Protein AF-A0A970TB41-F1 (afdb_monomer_lite)

Sequence (1162 aa):
MANLLIDFKLNSATVANPDGTLSTNFTGTTVVPGPGDTIIGNLPSALDLGAAGKANCNISTIVPNMKQFCIHVVFNAKGPVNARQNLVESNMFPFSIYLAKGSTVNNCNLVTSVKPKNHNWNGPDTLFKKVLNLNKWYTASLVYDYDTAALFLDGELVSVHAFPEGSIEKLTGNKLFFGTWVDGARDHFNGKMAAFQLYDGIPADFENLLDEQRNHAEWFITYKSEAFKKSFNIGERTKAVEYISSTGTHIQYYANCAIMYHFSLGTAFEMHGSIYAKYKAMLNSKTLGYLVCDESNTTKAGGKKSLFSKGGIYWSSGTGAHPVFDKIYSEYENLGESKIWGFPIKDQKSITSGFEQEFQNCRFYYKNGDAKAHEVHGSILTKYLSIGAYTQWGFPQTNESDVKRDATIIGKFSQFEGCTIFWSNNTGAFEVHGDIRKKYLDMKGPLSDLGFPTSDESDIPNYAGAGKANTFQKGSILWYGNFNSIKIARPYKLYIGRIDSKESEGFGRGQNDLYIKKIKVTEGSTVLYEARRPSSGDWGGKNVVNVNFTIPNIITPNRLNIKVKFYLDIWESDAPTNADDHMGSYEKVLEAANAWGLRDNEGVYNVAFGKIRSLTWAVKPQVNISTLSETEKWWGVSNRGTNPVTYRQYASAFKGVDSDTEWWDVTDWIERAYYEGAIKGIAKGGNCFGMSVEGIYARKCRSLFSLPVNRFTDWNVVANEFNIKQTYQAGADPIWWFLGQFLSGNTHDPVDVFNRTLNEFNRGNHPVLCVAQNYDFSGKPHAILPVAWDKSTKPWKITICDPNAPGQLKTLLVNPDSNTFSYTGTSSYSGGEWSGGRLHYMPYSILDDRQRLPIWDLILLLLAGTILILADDGDTVSITDADGQDLNGSGARARELLKNNIQPSEFFISYNGYDSALRPGQIFVRRELSVQTGVTSSISSIINRPVVNRMASTRIASLHNLISGDKTATKIIEGRSPQHILNDSKSVSKLNRAVIAELHKLANANSKRNFIHTIKGNKNGTLNYMVKSGLNLFNVETAVNSNETHKLEVNDLGSNFMTLKMNSARVKNINLNIQNQIGVGGDFTLMKIQNFPVGPANKLEVNIKQGIGGVEILNNGPQFNLNVTMSSKINKVSSQKTFTVPVEKGVRLMPASFLTEKELTV

Radius of gyration: 59.69 Å; chains: 1; bounding box: 129×70×177 Å

Secondary structure (DSSP, 8-state):
--EEEEEEE-SSSEE--TTS-S-EE-BS-EEEEEEEEETTEEEEEEEEEETT-BEEEE-TT----SSEEEEEEEEEE-S---S-EEEEEESSSSEEEEEEE-SSTTEEEEEEEE-BTTS-SB--B-TTT-PEETT-EEEEEEEEETTEEEEEETTEEEEEEE-TT--B---S--EEEESS-TTSSSSB--EEEEEEEEEES--HHHHHHHHHHTTSHHHHHHHHHHHHHTTS----B-SPPEEETTTTEEEEEBSSEEEEEEGGGTEEEEEEHHHHHHHHH-TTGGGG-SB-S-SEE-SSTTEEEEEETTEEEEEETTTEEEEEEHHHHHHHHHTTHHHHH--B-S--EEETTEEEEEBSSEEEEEETT-SS-EEEEHHHHHHHHHTTHHHHH--BSS--EEEEETTEEEEEEEEBSSEEEEEETTTEEEEEEHHHHHHHHHTTGGGSTT-SBSS--EEPTT-SSSEEEEEETTEEEEEESSGGG-EEE--EEEEEEEEEE---S-TTS-S--EEEEEEEEEETTEEEEEEEESSSS-S-S-SEEEEEEE-S--B---STT--EEEEEEEEE--TTSS---EEEEEEEEE-GGGGGGTTTGGGEEEEEETTEEEEEEEEEE---GGGS-TTTTS-SSPP---SPPPHHHHHHHEET--SS--TT-HHHHHHHHHIIIIITTTTSS--HHHHHHHHHHHHTT-SSSPSPGGG---HHHHHHHHHHHHGGGGSHHHHHHHHHHHHTTGGG-HHHHHHHHHHHHHTT-PPEEEEESSTTS-S-EEEEEEEEEE-SSSSEEEEEE-TTSTT-EEEEEEETTTTEEEEESSSEEEEESSSB-EEEEE-GGGTSSPEEPHHHHHHHHHHTT------TTEEEEEEE-TT--B-BTTSHHHHHHHHTT---TTPBEEE--S-TT--S--EEE-------------GGGSTT--GGGGG-STTTHHHHHHHTT-HHHHHHHTT--HHHHHH-HHHHTTS-HHHHHHHHHHHHHHHTT-EEEEEEESSSEEEEEEEEETTEEEEEEEEE-TT-EEEEEEESTTSTTEEEEEEESS-EEEEEEEEEE-SSSS-EEEEEEEEEEE-SSS-EEEEE-STTS-EEEE--S--EEEEEEEEEEETTEEEEEEEEEEESSEEEEBHHHHHHHSS-B-

pLDDT: mean 84.24, std 16.09, range [25.33, 98.81]

Structure (mmCIF, N/CA/C/O backbone):
data_AF-A0A970TB41-F1
#
_entry.id   AF-A0A970TB41-F1
#
loop_
_atom_site.group_PDB
_atom_site.id
_atom_site.type_symbol
_atom_site.label_atom_id
_atom_site.label_alt_id
_atom_site.label_comp_id
_atom_site.label_asym_id
_atom_site.label_entity_id
_atom_site.label_seq_id
_atom_site.pdbx_PDB_ins_code
_atom_site.Cartn_x
_atom_site.Cartn_y
_atom_site.Cartn_z
_atom_site.occupancy
_atom_site.B_iso_or_equiv
_atom_site.auth_seq_id
_atom_site.auth_comp_id
_atom_site.auth_asym_id
_atom_site.auth_atom_id
_atom_site.pdbx_PDB_model_num
ATOM 1 N N . MET A 1 1 ? -49.867 20.133 61.746 1.00 62.31 1 MET A N 1
ATOM 2 C CA . MET A 1 1 ? -49.550 19.773 63.145 1.00 62.31 1 MET A CA 1
ATOM 3 C C . MET A 1 1 ? -50.170 18.420 63.417 1.00 62.31 1 MET A C 1
ATOM 5 O O . MET A 1 1 ? -51.366 18.288 63.187 1.00 62.31 1 MET A O 1
ATOM 9 N N . ALA A 1 2 ? -49.367 17.437 63.822 1.00 82.94 2 ALA A N 1
ATOM 10 C CA . ALA A 1 2 ? -49.857 16.097 64.125 1.00 82.94 2 ALA A CA 1
ATOM 11 C C . ALA A 1 2 ? -50.783 16.115 65.349 1.00 82.94 2 ALA A C 1
ATOM 13 O O . ALA A 1 2 ? -50.455 16.748 66.354 1.00 82.94 2 ALA A O 1
ATOM 14 N N . ASN A 1 3 ? -51.925 15.435 65.262 1.00 89.31 3 ASN A N 1
ATOM 15 C CA . ASN A 1 3 ? -52.890 15.339 66.355 1.00 89.31 3 ASN A CA 1
ATOM 16 C C . ASN A 1 3 ? -52.761 13.985 67.062 1.00 89.31 3 ASN A C 1
ATOM 18 O O . ASN A 1 3 ? -52.674 12.951 66.405 1.00 89.31 3 ASN A O 1
ATOM 22 N N . LEU A 1 4 ? -52.759 13.974 68.392 1.00 91.44 4 LEU A N 1
ATOM 23 C CA . LEU A 1 4 ? -52.591 12.753 69.180 1.00 91.44 4 LEU A CA 1
ATOM 24 C C . LEU A 1 4 ? -53.942 12.037 69.332 1.00 91.44 4 LEU A C 1
ATOM 26 O O . LEU A 1 4 ? -54.849 12.555 69.976 1.00 91.44 4 LEU A O 1
ATOM 30 N N . LEU A 1 5 ? -54.084 10.856 68.722 1.00 92.31 5 LEU A N 1
ATOM 31 C CA . LEU A 1 5 ? -55.316 10.052 68.750 1.00 92.31 5 LEU A CA 1
ATOM 32 C C . LEU A 1 5 ? -55.357 9.095 69.948 1.00 92.31 5 LEU A C 1
ATOM 34 O O . LEU A 1 5 ? -56.424 8.831 70.506 1.00 92.31 5 LEU A O 1
ATOM 38 N N . ILE A 1 6 ? -54.199 8.537 70.312 1.00 94.56 6 ILE A N 1
ATOM 39 C CA . ILE A 1 6 ? -54.038 7.635 71.457 1.00 94.56 6 ILE A CA 1
ATOM 40 C C . ILE A 1 6 ? -52.827 8.085 72.266 1.00 94.56 6 ILE A C 1
ATOM 42 O O . ILE A 1 6 ? -51.751 8.223 71.691 1.00 94.56 6 ILE A O 1
ATOM 46 N N . ASP A 1 7 ? -52.994 8.259 73.578 1.00 94.88 7 ASP A N 1
ATOM 47 C CA . ASP A 1 7 ? -51.918 8.541 74.540 1.00 94.88 7 ASP A CA 1
ATOM 48 C C . ASP A 1 7 ? -52.038 7.623 75.758 1.00 94.88 7 ASP A C 1
ATOM 50 O O . ASP A 1 7 ? -52.573 7.979 76.809 1.00 94.88 7 ASP A O 1
ATOM 54 N N . PHE A 1 8 ? -51.581 6.385 75.597 1.00 96.12 8 PHE A N 1
ATOM 55 C CA . PHE A 1 8 ? -51.625 5.378 76.646 1.00 96.12 8 PHE A CA 1
ATOM 56 C C . PHE A 1 8 ? -50.347 5.420 77.472 1.00 96.12 8 PHE A C 1
ATOM 58 O O . PHE A 1 8 ? -49.278 5.020 77.010 1.00 96.12 8 PHE A O 1
ATOM 65 N N . LYS A 1 9 ? -50.479 5.819 78.740 1.00 94.44 9 LYS A N 1
ATOM 66 C CA . LYS A 1 9 ? -49.446 5.656 79.771 1.00 94.44 9 LYS A CA 1
ATOM 67 C C . LYS A 1 9 ? -49.744 4.387 80.563 1.00 94.44 9 LYS A C 1
ATOM 69 O O . LYS A 1 9 ? -50.746 4.316 81.268 1.00 94.44 9 LYS A O 1
ATOM 74 N N . LEU A 1 10 ? -48.890 3.371 80.450 1.00 95.00 10 LEU A N 1
ATOM 75 C CA . LEU A 1 10 ? -49.113 2.043 81.032 1.00 95.00 10 LEU A CA 1
ATOM 76 C C . LEU A 1 10 ? -48.680 2.019 82.512 1.00 95.00 10 LEU A C 1
ATOM 78 O O . LEU A 1 10 ? -47.778 1.285 82.907 1.00 95.00 10 LEU A O 1
ATOM 82 N N . ASN A 1 11 ? -49.309 2.862 83.335 1.00 92.06 11 ASN A N 1
ATOM 83 C CA . ASN A 1 11 ? -49.047 2.986 84.775 1.00 92.06 11 ASN A CA 1
ATOM 84 C C . ASN A 1 11 ? -50.013 2.164 85.653 1.00 92.06 11 ASN A C 1
ATOM 86 O O . ASN A 1 11 ? -49.818 2.073 86.864 1.00 92.06 11 ASN A O 1
ATOM 90 N N . SER A 1 12 ? -51.042 1.558 85.054 1.00 93.44 12 SER A N 1
ATOM 91 C CA . SER A 1 12 ? -52.020 0.690 85.712 1.00 93.44 12 SER A CA 1
ATOM 92 C C . SER A 1 12 ? -52.538 -0.367 84.727 1.00 93.44 12 SER A C 1
ATOM 94 O O . SER A 1 12 ? -52.389 -0.203 83.518 1.00 93.44 12 SER A O 1
ATOM 96 N N . ALA A 1 13 ? -53.144 -1.457 85.217 1.00 90.75 13 ALA A N 1
ATOM 97 C CA . ALA A 1 13 ? -53.702 -2.505 84.352 1.00 90.75 13 ALA A CA 1
ATOM 98 C C . ALA A 1 13 ? -54.850 -1.989 83.462 1.00 90.75 13 ALA A C 1
ATOM 100 O O . ALA A 1 13 ? -55.012 -2.449 82.336 1.00 90.75 13 ALA A O 1
ATOM 101 N N . THR A 1 14 ? -55.623 -1.006 83.929 1.00 94.38 14 THR A N 1
ATOM 102 C CA . THR A 1 14 ? -56.637 -0.324 83.115 1.00 94.38 14 THR A CA 1
ATOM 103 C C . THR A 1 14 ? -56.045 0.963 82.549 1.00 94.38 14 THR A C 1
ATOM 105 O O . THR A 1 14 ? -55.646 1.856 83.294 1.00 94.38 14 THR A O 1
ATOM 108 N N . VAL A 1 15 ? -55.977 1.054 81.225 1.00 94.19 15 VAL A N 1
ATOM 109 C CA . VAL A 1 15 ? -55.344 2.164 80.502 1.00 94.19 15 VAL A CA 1
ATOM 110 C C . VAL A 1 15 ? -56.382 2.823 79.601 1.00 94.19 15 VAL A C 1
ATOM 112 O O . VAL A 1 15 ? -57.222 2.136 79.025 1.00 94.19 15 VAL A O 1
ATOM 115 N N . ALA A 1 16 ? -56.351 4.147 79.498 1.00 94.44 16 ALA A N 1
ATOM 116 C CA . ALA A 1 16 ? -57.206 4.948 78.626 1.00 94.44 16 ALA A CA 1
ATOM 117 C C . ALA A 1 16 ? -56.444 6.209 78.194 1.00 94.44 16 ALA A C 1
ATOM 119 O O . ALA A 1 16 ? -55.373 6.499 78.735 1.00 94.44 16 ALA A O 1
ATOM 120 N N . ASN A 1 17 ? -57.005 6.964 77.251 1.00 93.88 17 ASN A N 1
ATOM 121 C CA . ASN A 1 17 ? -56.525 8.308 76.941 1.00 93.88 17 ASN A CA 1
ATOM 122 C C . ASN A 1 17 ? -56.674 9.249 78.159 1.00 93.88 17 ASN A C 1
ATOM 124 O O . ASN A 1 17 ? -57.491 8.975 79.044 1.00 93.88 17 ASN A O 1
ATOM 128 N N . PRO A 1 18 ? -55.954 10.390 78.204 1.00 91.69 18 PRO A N 1
ATOM 129 C CA . PRO A 1 18 ? -56.076 11.376 79.283 1.00 91.69 18 PRO A CA 1
ATOM 130 C C . PRO A 1 18 ? -57.499 11.922 79.490 1.00 91.69 18 PRO A C 1
ATOM 132 O O . PRO A 1 18 ? -57.841 12.331 80.596 1.00 91.69 18 PRO A O 1
ATOM 135 N N . ASP A 1 19 ? -58.330 11.908 78.444 1.00 91.94 19 ASP A N 1
ATOM 136 C CA . ASP A 1 19 ? -59.746 12.297 78.472 1.00 91.94 19 ASP A CA 1
ATOM 137 C C . ASP A 1 19 ? -60.706 11.142 78.842 1.00 91.94 19 ASP A C 1
ATOM 139 O O . ASP A 1 19 ? -61.921 11.330 78.882 1.00 91.94 19 ASP A O 1
ATOM 143 N N . GLY A 1 20 ? -60.176 9.944 79.113 1.00 89.75 20 GLY A N 1
ATOM 144 C CA . GLY A 1 20 ? -60.928 8.734 79.457 1.00 89.75 20 GLY A CA 1
ATOM 145 C C . GLY A 1 20 ? -61.425 7.907 78.264 1.00 89.75 20 GLY A C 1
ATOM 146 O O . GLY A 1 20 ? -62.017 6.844 78.469 1.00 89.75 20 GLY A O 1
ATOM 147 N N . THR A 1 21 ? -61.190 8.339 77.022 1.00 92.56 21 THR A N 1
ATOM 148 C CA . THR A 1 21 ? -61.607 7.595 75.823 1.00 92.56 21 THR A CA 1
ATOM 149 C C . THR A 1 21 ? -60.716 6.372 75.551 1.00 92.56 21 THR A C 1
ATOM 151 O O . THR A 1 21 ? -59.607 6.251 76.072 1.00 92.56 21 THR A O 1
ATOM 154 N N . LEU A 1 22 ? -61.213 5.429 74.735 1.00 91.88 22 LEU A N 1
ATOM 155 C CA . LEU A 1 22 ? -60.466 4.245 74.270 1.00 91.88 22 LEU A CA 1
ATOM 156 C C . LEU A 1 22 ? -59.894 3.354 75.397 1.00 91.88 22 LEU A C 1
ATOM 158 O O . LEU A 1 22 ? -58.795 2.816 75.283 1.00 91.88 22 LEU A O 1
ATOM 162 N N . SER A 1 23 ? -60.642 3.158 76.487 1.00 92.25 23 SER A N 1
ATOM 163 C CA . SER A 1 23 ? -60.187 2.328 77.610 1.00 92.25 23 SER A CA 1
ATOM 164 C C . SER A 1 23 ? -59.967 0.852 77.233 1.00 92.25 23 SER A C 1
ATOM 166 O O . SER A 1 23 ? -60.745 0.250 76.490 1.00 92.25 23 SER A O 1
ATOM 168 N N . THR A 1 24 ? -58.909 0.250 77.777 1.00 93.81 24 THR A N 1
ATOM 169 C CA . THR A 1 24 ? -58.562 -1.166 77.632 1.00 93.81 24 THR A CA 1
ATOM 170 C C . THR A 1 24 ? -57.982 -1.722 78.933 1.00 93.81 24 THR A C 1
ATOM 172 O O . THR A 1 24 ? -57.338 -1.004 79.697 1.00 93.81 24 THR A O 1
ATOM 175 N N . ASN A 1 25 ? -58.173 -3.021 79.177 1.00 94.75 25 ASN A N 1
ATOM 176 C CA . ASN A 1 25 ? -57.624 -3.708 80.345 1.00 94.75 25 ASN A CA 1
ATOM 177 C C . ASN A 1 25 ? -56.513 -4.684 79.934 1.00 94.75 25 ASN A C 1
ATOM 179 O O . ASN A 1 25 ? -56.729 -5.566 79.098 1.00 94.75 25 ASN A O 1
ATOM 183 N N . PHE A 1 26 ? -55.337 -4.527 80.530 1.00 95.31 26 PHE A N 1
ATOM 184 C CA . PHE A 1 26 ? -54.206 -5.434 80.406 1.00 95.31 26 PHE A CA 1
ATOM 185 C C . PHE A 1 26 ? -54.356 -6.582 81.402 1.00 95.31 26 PHE A C 1
ATOM 187 O O . PHE A 1 26 ? -54.473 -6.388 82.610 1.00 95.31 26 PHE A O 1
ATOM 194 N N . THR A 1 27 ? -54.361 -7.806 80.882 1.00 93.06 27 THR A N 1
ATOM 195 C CA . THR A 1 27 ? -54.443 -9.030 81.689 1.00 93.06 27 THR A CA 1
ATOM 196 C C . THR A 1 27 ? -53.070 -9.668 81.813 1.00 93.06 27 THR A C 1
ATOM 198 O O . THR A 1 27 ? -52.316 -9.644 80.844 1.00 93.06 27 THR A O 1
ATOM 201 N N . GLY A 1 28 ? -52.765 -10.280 82.962 1.00 90.06 28 GLY A N 1
ATOM 202 C CA . GLY A 1 28 ? -51.498 -10.992 83.172 1.00 90.06 28 GLY A CA 1
ATOM 203 C C . GLY A 1 28 ? -50.278 -10.079 83.336 1.00 90.06 28 GLY A C 1
ATOM 204 O O . GLY A 1 28 ? -49.170 -10.509 83.041 1.00 90.06 28 GLY A O 1
ATOM 205 N N . THR A 1 29 ? -50.480 -8.833 83.777 1.00 93.62 29 THR A N 1
ATOM 206 C CA . THR A 1 29 ? -49.432 -7.806 83.896 1.00 93.62 29 THR A CA 1
ATOM 207 C C . THR A 1 29 ? -49.238 -7.320 85.331 1.00 93.62 29 THR A C 1
ATOM 209 O O . THR A 1 29 ? -50.189 -7.322 86.113 1.00 93.62 29 THR A O 1
ATOM 212 N N . THR A 1 30 ? -48.051 -6.809 85.661 1.00 94.25 30 THR A N 1
ATOM 213 C CA . THR A 1 30 ? -47.774 -6.121 86.938 1.00 94.25 30 THR A CA 1
ATOM 214 C C . THR A 1 30 ? -47.174 -4.735 86.715 1.00 94.25 30 THR A C 1
ATOM 216 O O . THR A 1 30 ? -46.424 -4.526 85.765 1.00 94.25 30 THR A O 1
ATOM 219 N N . VAL A 1 31 ? -47.498 -3.773 87.585 1.00 95.62 31 VAL A N 1
ATOM 220 C CA . VAL A 1 31 ? -46.905 -2.426 87.527 1.00 95.62 31 VAL A CA 1
ATOM 221 C C . VAL A 1 31 ? -45.481 -2.474 88.084 1.00 95.62 31 VAL A C 1
ATOM 223 O O . VAL A 1 31 ? -45.249 -2.990 89.176 1.00 95.62 31 VAL A O 1
ATOM 226 N N . VAL A 1 32 ? -44.527 -1.932 87.332 1.00 96.12 32 VAL A N 1
ATOM 227 C CA . VAL A 1 32 ? -43.092 -1.890 87.647 1.00 96.12 32 VAL A CA 1
ATOM 228 C C . VAL A 1 32 ? -42.521 -0.487 87.381 1.00 96.12 32 VAL A C 1
ATOM 230 O O . VAL A 1 32 ? -43.171 0.312 86.703 1.00 96.12 32 VAL A O 1
ATOM 233 N N . PRO A 1 33 ? -41.311 -0.155 87.875 1.00 96.19 33 PRO A N 1
ATOM 234 C CA . PRO A 1 33 ? -40.650 1.103 87.527 1.00 96.19 33 PRO A CA 1
ATOM 235 C C . PRO A 1 33 ? -40.444 1.250 86.013 1.00 96.19 33 PRO A C 1
ATOM 237 O O . PRO A 1 33 ? -39.997 0.313 85.340 1.00 96.19 33 PRO A O 1
ATOM 240 N N . GLY A 1 34 ? -40.786 2.429 85.494 1.00 94.81 34 GLY A N 1
ATOM 241 C CA . GLY A 1 34 ? -40.622 2.798 84.090 1.00 94.81 34 GLY A CA 1
ATOM 242 C C . GLY A 1 34 ? -39.214 3.315 83.760 1.00 94.81 34 GLY A C 1
ATOM 243 O O . GLY A 1 34 ? -38.324 3.286 84.612 1.00 94.81 34 GLY A O 1
ATOM 244 N N . PRO A 1 35 ? -38.987 3.770 82.517 1.00 96.50 35 PRO A N 1
ATOM 245 C CA . PRO A 1 35 ? -37.694 4.297 82.071 1.00 96.50 35 PRO A CA 1
ATOM 246 C C . PRO A 1 35 ? -37.323 5.676 82.639 1.00 96.50 35 PRO A C 1
ATOM 248 O O . PRO A 1 35 ? -36.164 6.063 82.517 1.00 96.50 35 PRO A O 1
ATOM 251 N N . GLY A 1 36 ? -38.259 6.421 83.237 1.00 95.12 36 GLY A N 1
ATOM 252 C CA . GLY A 1 36 ? -38.041 7.831 83.567 1.00 95.12 36 GLY A CA 1
ATOM 253 C C . GLY A 1 36 ? -38.199 8.712 82.326 1.00 95.12 36 GLY A C 1
ATOM 254 O O . GLY A 1 36 ? -39.185 8.565 81.605 1.00 95.12 36 GLY A O 1
ATOM 255 N N . ASP A 1 37 ? -37.266 9.631 82.079 1.00 94.31 37 ASP A N 1
ATOM 256 C CA . ASP A 1 37 ? -37.340 10.551 80.938 1.00 94.31 37 ASP A CA 1
ATOM 257 C C . ASP A 1 37 ? -37.123 9.837 79.597 1.00 94.31 37 ASP A C 1
ATOM 259 O O . ASP A 1 37 ? -36.168 9.082 79.408 1.00 94.31 37 ASP A O 1
ATOM 263 N N . THR A 1 38 ? -38.019 10.104 78.648 1.00 93.94 38 THR A N 1
ATOM 264 C CA . THR A 1 38 ? -37.952 9.618 77.266 1.00 93.94 38 THR A CA 1
ATOM 265 C C . THR A 1 38 ? -38.257 10.757 76.296 1.00 93.94 38 THR A C 1
ATOM 267 O O . THR A 1 38 ? -38.719 11.824 76.702 1.00 93.94 38 THR A O 1
ATOM 270 N N . ILE A 1 39 ? -38.072 10.517 74.997 1.00 90.19 39 ILE A N 1
ATOM 271 C CA . ILE A 1 39 ? -38.396 11.502 73.951 1.00 90.19 39 ILE A CA 1
ATOM 272 C C . ILE A 1 39 ? -39.893 11.851 73.888 1.00 90.19 39 ILE A C 1
ATOM 274 O O . ILE A 1 39 ? -40.249 12.881 73.330 1.00 90.19 39 ILE A O 1
ATOM 278 N N . ILE A 1 40 ? -40.767 11.015 74.464 1.00 90.88 40 ILE A N 1
ATOM 279 C CA . ILE A 1 40 ? -42.218 11.253 74.524 1.00 90.88 40 ILE A CA 1
ATOM 280 C C . ILE A 1 40 ? -42.692 11.714 75.915 1.00 90.88 40 ILE A C 1
ATOM 282 O O . ILE A 1 40 ? -43.888 11.730 76.204 1.00 90.88 40 ILE A O 1
ATOM 286 N N . GLY A 1 41 ? -41.752 12.096 76.787 1.00 91.31 41 GLY A N 1
ATOM 287 C CA . GLY A 1 41 ? -42.003 12.604 78.135 1.00 91.31 41 GLY A CA 1
ATOM 288 C C . GLY A 1 41 ? -41.549 11.662 79.255 1.00 91.31 41 GLY A C 1
ATOM 289 O O . GLY A 1 41 ? -40.963 10.603 79.021 1.00 91.31 41 GLY A O 1
ATOM 290 N N . ASN A 1 42 ? -41.810 12.072 80.499 1.00 94.38 42 ASN A N 1
ATOM 291 C CA . ASN A 1 42 ? -41.453 11.314 81.699 1.00 94.38 42 ASN A CA 1
ATOM 292 C C . ASN A 1 42 ? -42.444 10.161 81.953 1.00 94.38 42 ASN A C 1
ATOM 294 O O . ASN A 1 42 ? -43.656 10.373 82.051 1.00 94.38 42 ASN A O 1
ATOM 298 N N . LEU A 1 43 ? -41.916 8.941 82.074 1.00 96.75 43 LEU A N 1
ATOM 299 C CA . LEU A 1 43 ? -42.650 7.691 82.274 1.00 96.75 43 LEU A CA 1
ATOM 300 C C . LEU A 1 43 ? -42.112 6.962 83.523 1.00 96.75 43 LEU A C 1
ATOM 302 O O . LEU A 1 43 ? -41.236 6.098 83.418 1.00 96.75 43 LEU A O 1
ATOM 306 N N . PRO A 1 44 ? -42.619 7.285 84.729 1.00 95.38 44 PRO A N 1
ATOM 307 C CA . PRO A 1 44 ? -42.100 6.737 85.987 1.00 95.38 44 PRO A CA 1
ATOM 308 C C . PRO A 1 44 ? -42.538 5.286 86.249 1.00 95.38 44 PRO A C 1
ATOM 310 O O . PRO A 1 44 ? -41.975 4.604 87.106 1.00 95.38 44 PRO A O 1
ATOM 313 N N . SER A 1 45 ? -43.534 4.787 85.517 1.00 96.44 45 SER A N 1
ATOM 314 C CA . SER A 1 45 ? -44.102 3.445 85.681 1.00 96.44 45 SER A CA 1
ATOM 315 C C . SER A 1 45 ? -44.296 2.759 84.331 1.00 96.44 45 SER A C 1
ATOM 317 O O . SER A 1 45 ? -44.382 3.418 83.296 1.00 96.44 45 SER A O 1
ATOM 319 N N . ALA A 1 46 ? -44.354 1.432 84.357 1.00 97.19 46 ALA A N 1
ATOM 320 C CA . ALA A 1 46 ? -44.606 0.578 83.207 1.00 97.19 46 ALA A CA 1
ATOM 321 C C . ALA A 1 46 ? -45.364 -0.688 83.627 1.00 97.19 46 ALA A C 1
ATOM 323 O O . ALA A 1 46 ? -45.416 -1.018 84.812 1.00 97.19 46 ALA A O 1
ATOM 324 N N . LEU A 1 47 ? -45.878 -1.442 82.657 1.00 97.12 47 LEU A N 1
ATOM 325 C CA . LEU A 1 47 ? -46.389 -2.794 82.870 1.00 97.12 47 LEU A CA 1
ATOM 326 C C . LEU A 1 47 ? -45.337 -3.830 82.456 1.00 97.12 47 LEU A C 1
ATOM 328 O O . LEU A 1 47 ? -44.819 -3.768 81.343 1.00 97.12 47 LEU A O 1
ATOM 332 N N . ASP A 1 48 ? -45.033 -4.795 83.326 1.00 95.81 48 ASP A N 1
ATOM 333 C CA . ASP A 1 48 ? -44.349 -6.039 82.954 1.00 95.81 48 ASP A CA 1
ATOM 334 C C . ASP A 1 48 ? -45.399 -7.016 82.426 1.00 95.81 48 ASP A C 1
ATOM 336 O O . ASP A 1 48 ? -46.300 -7.430 83.159 1.00 95.81 48 ASP A O 1
ATOM 340 N N . LEU A 1 49 ? -45.315 -7.332 81.136 1.00 94.31 49 LEU A N 1
ATOM 341 C CA . LEU A 1 49 ? -46.224 -8.253 80.467 1.00 94.31 49 LEU A CA 1
ATOM 342 C C . LEU A 1 49 ? -45.786 -9.711 80.673 1.00 94.31 49 LEU A C 1
ATOM 344 O O . LEU A 1 49 ? -46.597 -10.620 80.512 1.00 94.31 49 LEU A O 1
ATOM 348 N N . GLY A 1 50 ? -44.532 -9.976 81.059 1.00 84.12 50 GLY A N 1
ATOM 349 C CA . GLY A 1 50 ? -44.008 -11.343 81.111 1.00 84.12 50 GLY A CA 1
ATOM 350 C C . GLY A 1 50 ? -44.298 -12.113 79.815 1.00 84.12 50 GLY A C 1
ATOM 351 O O . GLY A 1 50 ? -44.390 -11.519 78.755 1.00 84.12 50 GLY A O 1
ATOM 352 N N . ALA A 1 51 ? -44.489 -13.432 79.876 1.00 80.06 51 ALA A N 1
ATOM 353 C CA . ALA A 1 51 ? -44.743 -14.248 78.678 1.00 80.06 51 ALA A CA 1
ATOM 354 C C . ALA A 1 51 ? -46.232 -14.381 78.278 1.00 80.06 51 ALA A C 1
ATOM 356 O O . ALA A 1 51 ? -46.537 -15.088 77.320 1.00 80.06 51 ALA A O 1
ATOM 357 N N . ALA A 1 52 ? -47.162 -13.771 79.023 1.00 86.88 52 ALA A N 1
ATOM 358 C CA . ALA A 1 52 ? -48.610 -13.975 78.848 1.00 86.88 52 ALA A CA 1
ATOM 359 C C . ALA A 1 52 ? -49.439 -12.679 78.862 1.00 86.88 52 ALA A C 1
ATOM 361 O O . ALA A 1 52 ? -50.637 -12.710 78.568 1.00 86.88 52 ALA A O 1
ATOM 362 N N . GLY A 1 53 ? -48.822 -11.555 79.225 1.00 93.44 53 GLY A N 1
ATOM 363 C CA . GLY A 1 53 ? -49.474 -10.266 79.366 1.00 93.44 53 GLY A CA 1
ATOM 364 C C . GLY A 1 53 ? -49.929 -9.715 78.024 1.00 93.44 53 GLY A C 1
ATOM 365 O O . GLY A 1 53 ? -49.180 -9.731 77.048 1.00 93.44 53 GLY A O 1
ATOM 366 N N . LYS A 1 54 ? -51.172 -9.238 77.969 1.00 95.44 54 LYS A N 1
ATOM 367 C CA . LYS A 1 54 ? -51.785 -8.757 76.726 1.00 95.44 54 LYS A CA 1
ATOM 368 C C . LYS A 1 54 ? -52.989 -7.863 76.966 1.00 95.44 54 LYS A C 1
ATOM 370 O O . LYS A 1 54 ? -53.624 -7.933 78.019 1.00 95.44 54 LYS A O 1
ATOM 375 N N . ALA A 1 55 ? -53.333 -7.084 75.948 1.00 96.06 55 ALA A N 1
ATOM 376 C CA . ALA A 1 55 ? -54.573 -6.320 75.879 1.00 96.06 55 ALA A CA 1
ATOM 377 C C . ALA A 1 55 ? -55.053 -6.190 74.431 1.00 96.06 55 ALA A C 1
ATOM 379 O O . ALA A 1 55 ? -54.271 -6.336 73.490 1.00 96.06 55 ALA A O 1
ATOM 380 N N . ASN A 1 56 ? -56.334 -5.871 74.247 1.00 95.25 56 ASN A N 1
ATOM 381 C CA . ASN A 1 56 ? -56.826 -5.357 72.974 1.00 95.25 56 ASN A CA 1
ATOM 382 C C . ASN A 1 56 ? -57.784 -4.186 73.195 1.00 95.25 56 ASN A C 1
ATOM 384 O O . ASN A 1 56 ? -58.712 -4.292 73.990 1.00 95.25 56 ASN A O 1
ATOM 388 N N . CYS A 1 57 ? -57.567 -3.095 72.465 1.00 95.25 57 CYS A N 1
ATOM 389 C CA . CYS A 1 57 ? -58.385 -1.887 72.526 1.00 95.25 57 CYS A CA 1
ATOM 390 C C . CYS A 1 57 ? -59.243 -1.782 71.260 1.00 95.25 57 CYS A C 1
ATOM 392 O O . CYS A 1 57 ? -58.728 -1.959 70.154 1.00 95.25 57 CYS A O 1
ATOM 394 N N . ASN A 1 58 ? -60.542 -1.504 71.406 1.00 94.06 58 ASN A N 1
ATOM 395 C CA . ASN A 1 58 ? -61.421 -1.222 70.271 1.00 94.06 58 ASN A CA 1
ATOM 396 C C . ASN A 1 58 ? -61.214 0.225 69.813 1.00 94.06 58 ASN A C 1
ATOM 398 O O . ASN A 1 58 ? -61.465 1.158 70.567 1.00 94.06 58 ASN A O 1
ATOM 402 N N . ILE A 1 59 ? -60.799 0.389 68.562 1.00 93.88 59 ILE A N 1
ATOM 403 C CA . ILE A 1 59 ? -60.445 1.674 67.949 1.00 93.88 59 ILE A CA 1
ATOM 404 C C . ILE A 1 59 ? -61.385 2.057 66.800 1.00 93.88 59 ILE A C 1
ATOM 406 O O . ILE A 1 59 ? -61.048 2.895 65.971 1.00 93.88 59 ILE A O 1
ATOM 410 N N . SER A 1 60 ? -62.577 1.455 66.732 1.00 89.94 60 SER A N 1
ATOM 411 C CA . SER A 1 60 ? -63.566 1.720 65.670 1.00 89.94 60 SER A CA 1
ATOM 412 C C . SER A 1 60 ? -64.003 3.184 65.549 1.00 89.94 60 SER A C 1
ATOM 414 O O . SER A 1 60 ? -64.443 3.583 64.472 1.00 89.94 60 SER A O 1
ATOM 416 N N . THR A 1 61 ? -63.876 3.971 66.619 1.00 90.06 61 THR A N 1
ATOM 417 C CA . THR A 1 61 ? -64.226 5.398 66.664 1.00 90.06 61 THR A CA 1
ATOM 418 C C . THR A 1 61 ? -63.148 6.313 66.083 1.00 90.06 61 THR A C 1
ATOM 420 O O . THR A 1 61 ? -63.427 7.482 65.827 1.00 90.06 61 THR A O 1
ATOM 423 N N . ILE A 1 62 ? -61.932 5.809 65.856 1.00 89.44 62 ILE A N 1
ATOM 424 C CA . ILE A 1 62 ? -60.841 6.590 65.268 1.00 89.44 62 ILE A CA 1
ATOM 425 C C . ILE A 1 62 ? -61.020 6.648 63.748 1.00 89.44 62 ILE A C 1
ATOM 427 O O . ILE A 1 62 ? -61.190 5.611 63.100 1.00 89.44 62 ILE A O 1
ATOM 431 N N . VAL A 1 63 ? -60.922 7.850 63.171 1.00 82.69 63 VAL A N 1
ATOM 432 C CA . VAL A 1 63 ? -60.806 8.046 61.719 1.00 82.69 63 VAL A CA 1
ATOM 433 C C . VAL A 1 63 ? -59.319 8.132 61.367 1.00 82.69 63 VAL A C 1
ATOM 435 O O . VAL A 1 63 ? -58.678 9.132 61.673 1.00 82.69 63 VAL A O 1
ATOM 438 N N . PRO A 1 64 ? -58.739 7.078 60.780 1.00 73.38 64 PRO A N 1
ATOM 439 C CA . PRO A 1 64 ? -57.307 7.000 60.547 1.00 73.38 64 PRO A CA 1
ATOM 440 C C . PRO A 1 64 ? -56.870 7.871 59.365 1.00 73.38 64 PRO A C 1
ATOM 442 O O . PRO A 1 64 ? -57.451 7.788 58.278 1.00 73.38 64 PRO A O 1
ATOM 445 N N . ASN A 1 65 ? -55.788 8.630 59.526 1.00 87.25 65 ASN A N 1
ATOM 446 C CA . ASN A 1 65 ? -55.089 9.208 58.386 1.00 87.25 65 ASN A CA 1
ATOM 447 C C . ASN A 1 65 ? -54.225 8.139 57.716 1.00 87.25 65 ASN A C 1
ATOM 449 O O . ASN A 1 65 ? -53.182 7.728 58.215 1.00 87.25 65 ASN A O 1
ATOM 453 N N . MET A 1 66 ? -54.699 7.675 56.562 1.00 87.75 66 MET A N 1
ATOM 454 C CA . MET A 1 66 ? -54.055 6.614 55.784 1.00 87.75 66 MET A CA 1
ATOM 455 C C . MET A 1 66 ? -52.909 7.103 54.898 1.00 87.75 66 MET A C 1
ATOM 457 O O . MET A 1 66 ? -52.337 6.319 54.146 1.00 87.75 66 MET A O 1
ATOM 461 N N . LYS A 1 67 ? -52.591 8.398 54.953 1.00 89.69 67 LYS A N 1
ATOM 462 C CA . LYS A 1 67 ? -51.474 8.989 54.216 1.00 89.69 67 LYS A CA 1
ATOM 463 C C . LYS A 1 67 ? -50.279 9.215 55.125 1.00 89.69 67 LYS A C 1
ATOM 465 O O . LYS A 1 67 ? -49.164 8.954 54.703 1.00 89.69 67 LYS A O 1
ATOM 470 N N . GLN A 1 68 ? -50.510 9.682 56.348 1.00 92.31 68 GLN A N 1
ATOM 471 C CA . GLN A 1 68 ? -49.449 10.038 57.280 1.00 92.31 68 GLN A CA 1
ATOM 472 C C . GLN A 1 68 ? -49.836 9.685 58.717 1.00 92.31 68 GLN A C 1
ATOM 474 O O . GLN A 1 68 ? -50.890 10.108 59.193 1.00 92.31 68 GLN A O 1
ATOM 479 N N . PHE A 1 69 ? -48.980 8.944 59.419 1.00 94.12 69 PHE A N 1
ATOM 480 C CA . PHE A 1 69 ? -49.156 8.657 60.846 1.00 94.12 69 PHE A CA 1
ATOM 481 C C . PHE A 1 69 ? -47.819 8.385 61.538 1.00 94.12 69 PHE A C 1
ATOM 483 O O . PHE A 1 69 ? -46.857 7.932 60.916 1.00 94.12 69 PHE A O 1
ATOM 490 N N . CYS A 1 70 ? -47.776 8.620 62.848 1.00 95.44 70 CYS A N 1
ATOM 491 C CA . CYS A 1 70 ? -46.635 8.295 63.700 1.00 95.44 70 CYS A CA 1
ATOM 492 C C . CYS A 1 70 ? -47.098 7.467 64.900 1.00 95.44 70 CYS A C 1
ATOM 494 O O . CYS A 1 70 ? -48.121 7.767 65.515 1.00 95.44 70 CYS A O 1
ATOM 496 N N . ILE A 1 71 ? -46.355 6.418 65.237 1.00 96.31 71 ILE A N 1
ATOM 497 C CA . ILE A 1 71 ? -46.639 5.536 66.368 1.00 96.31 71 ILE A CA 1
ATOM 498 C C . ILE A 1 71 ? -45.411 5.463 67.252 1.00 96.31 71 ILE A C 1
ATOM 500 O O . ILE A 1 71 ? -44.353 5.103 66.748 1.00 96.31 71 ILE A O 1
ATOM 504 N N . HIS A 1 72 ? -45.565 5.689 68.556 1.00 97.12 72 HIS A N 1
ATOM 505 C CA . HIS A 1 72 ? -44.517 5.433 69.542 1.00 97.12 72 HIS A CA 1
ATOM 506 C C . HIS A 1 72 ? -44.870 4.237 70.422 1.00 97.12 72 HIS A C 1
ATOM 508 O O . HIS A 1 72 ? -46.001 4.105 70.888 1.00 97.12 72 HIS A O 1
ATOM 514 N N . VAL A 1 73 ? -43.880 3.390 70.697 1.00 97.62 73 VAL A N 1
ATOM 515 C CA . VAL A 1 73 ? -43.949 2.315 71.692 1.00 97.62 73 VAL A CA 1
ATOM 516 C C . VAL A 1 73 ? -42.705 2.393 72.566 1.00 97.62 73 VAL A C 1
ATOM 518 O O . VAL A 1 73 ? -41.585 2.303 72.061 1.00 97.62 73 VAL A O 1
ATOM 521 N N . VAL A 1 74 ? -42.890 2.499 73.881 1.00 98.06 74 VAL A N 1
ATOM 522 C CA . VAL A 1 74 ? -41.783 2.450 74.846 1.00 98.06 74 VAL A CA 1
ATOM 523 C C . VAL A 1 74 ? -41.746 1.079 75.495 1.00 98.06 74 VAL A C 1
ATOM 525 O O . VAL A 1 74 ? -42.679 0.706 76.210 1.00 98.06 74 VAL A O 1
ATOM 528 N N . PHE A 1 75 ? -40.678 0.322 75.254 1.00 97.44 75 PHE A N 1
ATOM 529 C CA . PHE A 1 75 ? -40.590 -1.082 75.651 1.00 97.44 75 PHE A CA 1
ATOM 530 C C . PHE A 1 75 ? -39.208 -1.473 76.179 1.00 97.44 75 PHE A C 1
ATOM 532 O O . PHE A 1 75 ? -38.205 -0.801 75.947 1.00 97.44 75 PHE A O 1
ATOM 539 N N . ASN A 1 76 ? -39.167 -2.596 76.890 1.00 96.50 76 ASN A N 1
ATOM 540 C CA . ASN A 1 76 ? -37.960 -3.252 77.374 1.00 96.50 76 ASN A CA 1
ATOM 541 C C . ASN A 1 76 ? -38.128 -4.765 77.202 1.00 96.50 76 ASN A C 1
ATOM 54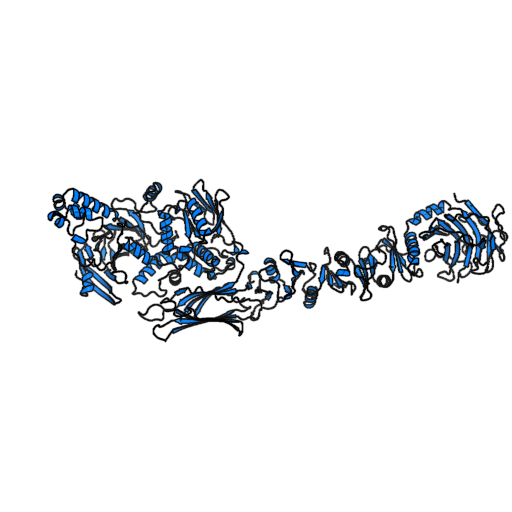3 O O . ASN A 1 76 ? -38.947 -5.383 77.880 1.00 96.50 76 ASN A O 1
ATOM 547 N N . ALA A 1 77 ? -37.398 -5.351 76.256 1.00 94.69 77 ALA A N 1
ATOM 548 C CA . ALA A 1 77 ? -37.498 -6.774 75.937 1.00 94.69 77 ALA A CA 1
ATOM 549 C C . ALA A 1 77 ? -36.744 -7.637 76.959 1.00 94.69 77 ALA A C 1
ATOM 551 O O . ALA A 1 77 ? -35.604 -7.328 77.310 1.00 94.69 77 ALA A O 1
ATOM 552 N N . LYS A 1 78 ? -37.342 -8.750 77.393 1.00 91.25 78 LYS A N 1
ATOM 553 C CA . LYS A 1 78 ? -36.797 -9.661 78.406 1.00 91.25 78 LYS A CA 1
ATOM 554 C C . LYS A 1 78 ? -36.607 -11.068 77.835 1.00 91.25 78 LYS A C 1
ATOM 556 O O . LYS A 1 78 ? -37.526 -11.664 77.284 1.00 91.25 78 LYS A O 1
ATOM 561 N N . GLY A 1 79 ? -35.427 -11.642 78.067 1.00 87.56 79 GLY A N 1
ATOM 562 C CA . GLY A 1 79 ? -35.090 -13.010 77.653 1.00 87.56 79 GLY A CA 1
ATOM 563 C C . GLY A 1 79 ? -34.916 -13.193 76.131 1.00 87.56 79 GLY A C 1
ATOM 564 O O . GLY A 1 79 ? -35.224 -12.286 75.359 1.00 87.56 79 GLY A O 1
ATOM 565 N N . PRO A 1 80 ? -34.381 -14.344 75.680 1.00 89.19 80 PRO A N 1
ATOM 566 C CA . PRO A 1 80 ? -34.032 -14.547 74.273 1.00 89.19 80 PRO A CA 1
ATOM 567 C C . PRO A 1 80 ? -35.240 -14.470 73.329 1.00 89.19 80 PRO A C 1
ATOM 569 O O . PRO A 1 80 ? -36.246 -15.158 73.525 1.00 89.19 80 PRO A O 1
ATOM 572 N N . VAL A 1 81 ? -35.116 -13.687 72.254 1.00 93.00 81 VAL A N 1
ATOM 573 C CA . VAL A 1 81 ? -36.115 -13.609 71.178 1.00 93.00 81 VAL A CA 1
ATOM 574 C C . VAL A 1 81 ? -35.785 -14.669 70.125 1.00 93.00 81 VAL A C 1
ATOM 576 O O . VAL A 1 81 ? -34.927 -14.470 69.269 1.00 93.00 81 VAL A O 1
ATOM 579 N N . ASN A 1 82 ? -36.445 -15.827 70.204 1.00 90.00 82 ASN A N 1
ATOM 580 C CA . ASN A 1 82 ? -36.205 -16.961 69.294 1.00 90.00 82 ASN A CA 1
ATOM 581 C C . ASN A 1 82 ? -37.138 -16.988 68.071 1.00 90.00 82 ASN A C 1
ATOM 583 O O . ASN A 1 82 ? -36.825 -17.636 67.074 1.00 90.00 82 ASN A O 1
ATOM 587 N N . ALA A 1 83 ? -38.267 -16.288 68.157 1.00 91.69 83 ALA A N 1
ATOM 588 C CA . ALA A 1 83 ? -39.285 -16.145 67.123 1.00 91.69 83 ALA A CA 1
ATOM 589 C C . ALA A 1 83 ? -39.925 -14.753 67.247 1.00 91.69 83 ALA A C 1
ATOM 591 O O . ALA A 1 83 ? -39.538 -13.974 68.121 1.00 91.69 83 ALA A O 1
ATOM 592 N N . ARG A 1 84 ? -40.886 -14.443 66.373 1.00 94.88 84 ARG A N 1
ATOM 593 C CA . ARG A 1 84 ? -41.633 -13.184 66.403 1.00 94.88 84 ARG A CA 1
ATOM 594 C C . ARG A 1 84 ? -42.267 -12.948 67.783 1.00 94.88 84 ARG A C 1
ATOM 596 O O . ARG A 1 84 ? -42.887 -13.847 68.343 1.00 94.88 84 ARG A O 1
ATOM 603 N N . GLN A 1 85 ? -42.108 -11.737 68.310 1.00 95.69 85 GLN A N 1
ATOM 604 C CA . GLN A 1 85 ? -42.748 -11.265 69.539 1.00 95.69 85 GLN A CA 1
ATOM 605 C C . GLN A 1 85 ? -43.382 -9.895 69.292 1.00 95.69 85 GLN A C 1
ATOM 607 O O . GLN A 1 85 ? -42.682 -8.920 69.028 1.00 95.69 85 GLN A O 1
ATOM 612 N N . ASN A 1 86 ? -44.702 -9.808 69.357 1.00 95.81 86 ASN A N 1
ATOM 613 C CA . ASN A 1 86 ? -45.458 -8.632 68.957 1.00 95.81 86 ASN A CA 1
ATOM 614 C C . ASN A 1 86 ? -45.577 -7.601 70.076 1.00 95.81 86 ASN A C 1
ATOM 616 O O . ASN A 1 86 ? -46.202 -7.866 71.101 1.00 95.81 86 ASN A O 1
ATOM 620 N N . LEU A 1 87 ? -45.057 -6.394 69.842 1.00 96.81 87 LEU A N 1
ATOM 621 C CA . LEU A 1 87 ? -45.257 -5.269 70.750 1.00 96.81 87 LEU A CA 1
ATOM 622 C C . LEU A 1 87 ? -46.669 -4.720 70.573 1.00 96.81 87 LEU A C 1
ATOM 624 O O . LEU A 1 87 ? -47.483 -4.796 71.493 1.00 96.81 87 LEU A O 1
ATOM 628 N N . VAL A 1 88 ? -46.957 -4.205 69.375 1.00 96.94 88 VAL A N 1
ATOM 629 C CA . VAL A 1 88 ? -48.264 -3.653 69.018 1.00 96.94 88 VAL A CA 1
ATOM 630 C C . VAL A 1 88 ? -48.569 -3.944 67.556 1.00 96.94 88 VAL A C 1
ATOM 632 O O . VAL A 1 88 ? -47.738 -3.706 66.682 1.00 96.94 88 VAL A O 1
ATOM 635 N N . GLU A 1 89 ? -49.775 -4.424 67.275 1.00 96.31 89 GLU A N 1
ATOM 636 C CA . GLU A 1 89 ? -50.263 -4.625 65.909 1.00 96.31 89 GLU A CA 1
ATOM 637 C C . GLU A 1 89 ? -51.733 -4.240 65.803 1.00 96.31 89 GLU A C 1
ATOM 639 O O . GLU A 1 89 ? -52.517 -4.439 66.735 1.00 96.31 89 GLU A O 1
ATOM 644 N N . SER A 1 90 ? -52.120 -3.694 64.654 1.00 94.25 90 SER A N 1
ATOM 645 C CA . SER A 1 90 ? -53.511 -3.371 64.378 1.00 94.25 90 SER A CA 1
ATOM 646 C C . SER A 1 90 ? -54.086 -4.291 63.311 1.00 94.25 90 SER A C 1
ATOM 648 O O . SER A 1 90 ? -53.452 -4.581 62.301 1.00 94.25 90 SER A O 1
ATOM 650 N N . ASN A 1 91 ? -55.332 -4.719 63.515 1.00 93.81 91 ASN A N 1
ATOM 651 C CA . ASN A 1 91 ? -56.120 -5.359 62.461 1.00 93.81 91 ASN A CA 1
ATOM 652 C C . ASN A 1 91 ? -57.053 -4.369 61.743 1.00 93.81 91 ASN A C 1
ATOM 654 O O . ASN A 1 91 ? -57.899 -4.796 60.960 1.00 93.81 91 ASN A O 1
ATOM 658 N N . MET A 1 92 ? -56.909 -3.067 62.023 1.00 91.62 92 MET A N 1
ATOM 659 C CA . MET A 1 92 ? -57.657 -1.968 61.411 1.00 91.62 92 MET A CA 1
ATOM 660 C C . MET A 1 92 ? -56.722 -1.015 60.656 1.00 91.62 92 MET A C 1
ATOM 662 O O . MET A 1 92 ? -56.931 -0.759 59.472 1.00 91.62 92 MET A O 1
ATOM 666 N N . PHE A 1 93 ? -55.678 -0.515 61.319 1.00 90.50 93 PHE A N 1
ATOM 667 C CA . PHE A 1 93 ? -54.566 0.163 60.661 1.00 90.50 93 PHE A CA 1
ATOM 668 C C . PHE A 1 93 ? -53.590 -0.893 60.131 1.00 90.50 93 PHE A C 1
ATOM 670 O O . PHE A 1 93 ? -53.308 -1.862 60.830 1.00 90.50 93 PHE A O 1
ATOM 677 N N . PRO A 1 94 ? -53.035 -0.754 58.927 1.00 91.94 94 PRO A N 1
ATOM 678 C CA . PRO A 1 94 ? -52.093 -1.740 58.423 1.00 91.94 94 PRO A CA 1
ATOM 679 C C . PRO A 1 94 ? -50.677 -1.453 58.928 1.00 91.94 94 PRO A C 1
ATOM 681 O O . PRO A 1 94 ? -49.800 -1.136 58.132 1.00 91.94 94 PRO A O 1
ATOM 684 N N . PHE A 1 95 ? -50.455 -1.572 60.242 1.00 95.38 95 PHE A N 1
ATOM 685 C CA . PHE A 1 95 ? -49.122 -1.545 60.848 1.00 95.38 95 PHE A CA 1
ATOM 686 C C . PHE A 1 95 ? -48.908 -2.699 61.838 1.00 95.38 95 PHE A C 1
ATOM 688 O O . PHE A 1 95 ? -49.847 -3.169 62.485 1.00 95.38 95 PHE A O 1
ATOM 695 N N . SER A 1 96 ? -47.648 -3.102 61.998 1.00 96.38 96 SER A N 1
ATOM 696 C CA . SER A 1 96 ? -47.180 -4.013 63.041 1.00 96.38 96 SER A CA 1
ATOM 697 C C . SER A 1 96 ? -45.790 -3.607 63.519 1.00 96.38 96 SER A C 1
ATOM 699 O O . SER A 1 96 ? -44.911 -3.319 62.706 1.00 96.38 96 SER A O 1
ATOM 701 N N . ILE A 1 97 ? -45.589 -3.610 64.835 1.00 97.94 97 ILE A N 1
ATOM 702 C CA . ILE A 1 97 ? -44.307 -3.378 65.497 1.00 97.94 97 ILE A CA 1
ATOM 703 C C . ILE A 1 97 ? -43.993 -4.618 66.331 1.00 97.94 97 ILE A C 1
ATOM 705 O O . ILE A 1 97 ? -44.722 -4.960 67.268 1.00 97.94 97 ILE A O 1
ATOM 709 N N . TYR A 1 98 ? -42.910 -5.311 65.992 1.00 97.12 98 TYR A N 1
ATOM 710 C CA . TYR A 1 98 ? -42.560 -6.581 66.619 1.00 97.12 98 TYR A CA 1
ATOM 711 C C . TYR A 1 98 ? -41.052 -6.787 66.713 1.00 97.12 98 TYR A C 1
ATOM 713 O O . TYR A 1 98 ? -40.262 -6.187 65.988 1.00 97.12 98 TYR A O 1
ATOM 721 N N . LEU A 1 99 ? -40.651 -7.672 67.619 1.00 96.25 99 LEU A N 1
ATOM 722 C CA . LEU A 1 99 ? -39.283 -8.139 67.743 1.00 96.25 99 LEU A CA 1
ATOM 723 C C . LEU A 1 99 ? -39.101 -9.416 66.933 1.00 96.25 99 LEU A C 1
ATOM 725 O O . LEU A 1 99 ? -39.916 -10.338 66.985 1.00 96.25 99 LEU A O 1
ATOM 729 N N . ALA A 1 100 ? -38.003 -9.466 66.198 1.00 94.50 100 ALA A N 1
ATOM 730 C CA . ALA A 1 100 ? -37.512 -10.630 65.492 1.00 94.50 100 ALA A CA 1
ATOM 731 C C . ALA A 1 100 ? -36.211 -11.125 66.134 1.00 94.50 100 ALA A C 1
ATOM 733 O O . ALA A 1 100 ? -35.541 -10.418 66.897 1.00 94.50 100 ALA A O 1
ATOM 734 N N . LYS A 1 101 ? -35.847 -12.365 65.801 1.00 93.19 101 LYS A N 1
ATOM 735 C CA . LYS A 1 101 ? -34.634 -13.008 66.302 1.00 93.19 101 LYS A CA 1
ATOM 736 C C . LYS A 1 101 ? -33.395 -12.159 66.004 1.00 93.19 101 LYS A C 1
ATOM 738 O O . LYS A 1 101 ? -33.200 -11.716 64.872 1.00 93.19 101 LYS A O 1
ATOM 743 N N . GLY A 1 102 ? -32.574 -11.949 67.030 1.00 88.69 102 GLY A N 1
ATOM 744 C CA . GLY A 1 102 ? -31.298 -11.248 66.937 1.00 88.69 102 GLY A CA 1
ATOM 745 C C . GLY A 1 102 ? -30.143 -12.135 66.458 1.00 88.69 102 GLY A C 1
ATOM 746 O O . GLY A 1 102 ? -30.293 -13.338 66.238 1.00 88.69 102 GLY A O 1
ATOM 747 N N . SER A 1 103 ? -28.962 -11.536 66.296 1.00 86.06 103 SER A N 1
ATOM 748 C CA . SER A 1 103 ? -27.730 -12.250 65.928 1.00 86.06 103 SER A CA 1
ATOM 749 C C . SER A 1 103 ? -27.152 -13.099 67.066 1.00 86.06 103 SER A C 1
ATOM 751 O O . SER A 1 103 ? -26.388 -14.027 66.812 1.00 86.06 103 SER A O 1
ATOM 753 N N . THR A 1 104 ? -27.511 -12.800 68.315 1.00 88.00 104 THR A N 1
ATOM 754 C CA . THR A 1 104 ? -27.091 -13.532 69.514 1.00 88.00 104 THR A CA 1
ATOM 755 C C . THR A 1 104 ? -28.288 -13.767 70.432 1.00 88.00 104 THR A C 1
ATOM 757 O O . THR A 1 104 ? -29.337 -13.148 70.282 1.00 88.00 104 THR A O 1
ATOM 760 N N . VAL A 1 105 ? -28.133 -14.634 71.433 1.00 88.94 105 VAL A N 1
ATOM 761 C CA . VAL A 1 105 ? -29.187 -14.889 72.434 1.00 88.94 105 VAL A CA 1
ATOM 762 C C . VAL A 1 105 ? -29.494 -13.681 73.334 1.00 88.94 105 VAL A C 1
ATOM 764 O O . VAL A 1 105 ? -30.541 -13.661 73.975 1.00 88.94 105 VAL A O 1
ATOM 767 N N . ASN A 1 106 ? -28.605 -12.680 73.375 1.00 91.88 106 ASN A N 1
ATOM 768 C CA . ASN A 1 106 ? -28.712 -11.497 74.237 1.00 91.88 106 ASN A CA 1
ATOM 769 C C . ASN A 1 106 ? -29.205 -10.243 73.500 1.00 91.88 106 ASN A C 1
ATOM 771 O O . ASN A 1 106 ? -29.184 -9.146 74.063 1.00 91.88 106 ASN A O 1
ATOM 775 N N . ASN A 1 107 ? -29.628 -10.385 72.245 1.00 93.62 107 ASN A N 1
ATOM 776 C CA . ASN A 1 107 ? -30.124 -9.277 71.447 1.00 93.62 107 ASN A CA 1
ATOM 777 C C . ASN A 1 107 ? -31.356 -9.666 70.622 1.00 93.62 107 ASN A C 1
ATOM 779 O O . ASN A 1 107 ? -31.743 -10.831 70.525 1.00 93.62 107 ASN A O 1
ATOM 783 N N . CYS A 1 108 ? -31.990 -8.655 70.045 1.00 94.44 108 CYS A N 1
ATOM 784 C CA . CYS A 1 108 ? -33.124 -8.805 69.146 1.00 94.44 108 CYS A CA 1
ATOM 785 C C . CYS A 1 108 ? -33.037 -7.783 68.010 1.00 94.44 108 CYS A C 1
ATOM 787 O O . CYS A 1 108 ? -32.236 -6.845 68.060 1.00 94.44 108 CYS A O 1
ATOM 789 N N . ASN A 1 109 ? -33.855 -7.987 66.981 1.00 94.62 109 ASN A N 1
ATOM 790 C CA . ASN A 1 109 ? -34.095 -6.994 65.944 1.00 94.62 109 ASN A CA 1
ATOM 791 C C . ASN A 1 109 ? -35.495 -6.425 66.131 1.00 94.62 109 ASN A C 1
ATOM 793 O O . ASN A 1 109 ? -36.430 -7.182 66.377 1.00 94.62 109 ASN A O 1
ATOM 797 N N . LEU A 1 110 ? -35.647 -5.117 65.995 1.00 96.75 110 LEU A N 1
ATOM 798 C CA . LEU A 1 110 ? -36.958 -4.487 65.953 1.00 96.75 110 LEU A CA 1
ATOM 799 C C . LEU A 1 110 ? -37.374 -4.339 64.493 1.00 96.75 110 LEU A C 1
ATOM 801 O O . LEU A 1 110 ? -36.605 -3.834 63.677 1.00 96.75 110 LEU A O 1
ATOM 805 N N . VAL A 1 111 ? -38.585 -4.784 64.185 1.00 95.94 111 VAL A N 1
ATOM 806 C CA . VAL A 1 111 ? -39.187 -4.674 62.862 1.00 95.94 111 VAL A CA 1
ATOM 807 C C . VAL A 1 111 ? -40.446 -3.840 62.976 1.00 95.94 111 VAL A C 1
ATOM 809 O O . VAL A 1 111 ? -41.324 -4.110 63.800 1.00 95.94 111 VAL A O 1
ATOM 812 N N . THR A 1 112 ? -40.535 -2.836 62.117 1.00 96.44 112 THR A N 1
ATOM 813 C CA . THR A 1 112 ? -41.773 -2.108 61.883 1.00 96.44 112 THR A CA 1
ATOM 814 C C . THR A 1 112 ? -42.228 -2.409 60.475 1.00 96.44 112 THR A C 1
ATOM 816 O O . THR A 1 112 ? -41.446 -2.350 59.532 1.00 96.44 112 THR A O 1
ATOM 819 N N . SER A 1 113 ? -43.488 -2.778 60.328 1.00 95.19 113 SER A N 1
ATOM 820 C CA . SER A 1 113 ? -44.039 -3.129 59.031 1.00 95.19 113 SER A CA 1
ATOM 821 C C . SER A 1 113 ? -45.368 -2.445 58.826 1.00 95.19 113 SER A C 1
ATOM 823 O O . SER A 1 113 ? -46.141 -2.256 59.765 1.00 95.19 113 SER A O 1
ATOM 825 N N . VAL A 1 114 ? -45.622 -2.095 57.578 1.00 95.62 114 VAL A N 1
ATOM 826 C CA . VAL A 1 114 ? -46.896 -1.594 57.093 1.00 95.62 114 VAL A CA 1
ATOM 827 C C . VAL A 1 114 ? -47.364 -2.453 55.927 1.00 95.62 114 VAL A C 1
ATOM 829 O O . VAL A 1 114 ? -46.569 -3.169 55.313 1.00 95.62 114 VAL A O 1
ATOM 832 N N . LYS A 1 115 ? -48.657 -2.396 55.613 1.00 93.88 115 LYS A N 1
ATOM 833 C CA . LYS A 1 115 ? -49.223 -3.061 54.432 1.00 93.88 115 LYS A CA 1
ATOM 834 C C . LYS A 1 115 ? -49.907 -2.052 53.508 1.00 93.88 115 LYS A C 1
ATOM 836 O O . LYS A 1 115 ? -51.116 -1.838 53.627 1.00 93.88 115 LYS A O 1
ATOM 841 N N . PRO A 1 116 ? -49.155 -1.445 52.577 1.00 93.31 116 PRO A N 1
ATOM 842 C CA . PRO A 1 116 ? -49.732 -0.712 51.460 1.00 93.31 116 PRO A CA 1
ATOM 843 C C . PRO A 1 116 ? -50.639 -1.602 50.607 1.00 93.31 116 PRO A C 1
ATOM 845 O O . PRO A 1 116 ? -50.435 -2.810 50.517 1.00 93.31 116 PRO A O 1
ATOM 848 N N . LYS A 1 117 ? -51.606 -0.998 49.918 1.00 91.25 117 LYS A N 1
ATOM 849 C CA . LYS A 1 117 ? -52.601 -1.690 49.085 1.00 91.25 117 LYS A CA 1
ATOM 850 C C . LYS A 1 117 ? -51.983 -2.654 48.067 1.00 91.25 117 LYS A C 1
ATOM 852 O O . LYS A 1 117 ? -52.468 -3.770 47.901 1.00 91.25 117 LYS A O 1
ATOM 857 N N . ASN A 1 118 ? -50.915 -2.214 47.402 1.00 90.19 118 ASN A N 1
ATOM 858 C CA . ASN A 1 118 ? -50.290 -2.926 46.284 1.00 90.19 118 ASN A CA 1
ATOM 859 C C . ASN A 1 118 ? -49.044 -3.732 46.695 1.00 90.19 118 ASN A C 1
ATOM 861 O O . ASN A 1 118 ? -48.331 -4.225 45.819 1.00 90.19 118 ASN A O 1
ATOM 865 N N . HIS A 1 119 ? -48.780 -3.869 48.002 1.00 90.94 119 HIS A N 1
ATOM 866 C CA . HIS A 1 119 ? -47.583 -4.522 48.543 1.00 90.94 119 HIS A CA 1
ATOM 867 C C . HIS A 1 119 ? -47.908 -5.465 49.704 1.00 90.94 119 HIS A C 1
ATOM 869 O O . HIS A 1 119 ? -48.959 -5.389 50.340 1.00 90.94 119 HIS A O 1
ATOM 875 N N . ASN A 1 120 ? -46.984 -6.380 49.989 1.00 90.88 120 ASN A N 1
ATOM 876 C CA . ASN A 1 120 ? -47.066 -7.230 51.175 1.00 90.88 120 ASN A CA 1
ATOM 877 C C . ASN A 1 120 ? -46.600 -6.475 52.429 1.00 90.88 120 ASN A C 1
ATOM 879 O O . ASN A 1 120 ? -46.024 -5.394 52.339 1.00 90.88 120 ASN A O 1
ATOM 883 N N . TRP A 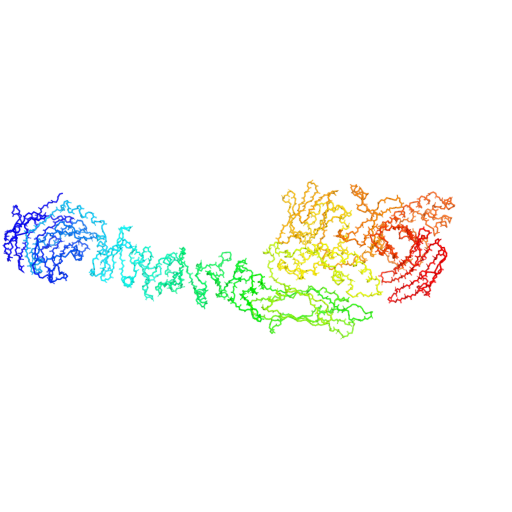1 121 ? -46.835 -7.071 53.602 1.00 93.12 121 TRP A N 1
ATOM 884 C CA . TRP A 1 121 ? -46.304 -6.572 54.871 1.00 93.12 121 TRP A CA 1
ATOM 885 C C . TRP A 1 121 ? -44.782 -6.455 54.807 1.00 93.12 121 TRP A C 1
ATOM 887 O O . TRP A 1 121 ? -44.090 -7.469 54.701 1.00 93.12 121 TRP A O 1
ATOM 897 N N . ASN A 1 122 ? -44.274 -5.229 54.874 1.00 93.06 122 ASN A N 1
ATOM 898 C CA . ASN A 1 122 ? -42.844 -4.965 54.929 1.00 93.06 122 ASN A CA 1
ATOM 899 C C . ASN A 1 122 ? -42.573 -3.601 55.572 1.00 93.06 122 ASN A C 1
ATOM 901 O O . ASN A 1 122 ? -43.506 -2.839 55.830 1.00 93.06 122 ASN A O 1
ATOM 905 N N . GLY A 1 123 ? -41.315 -3.277 55.836 1.00 93.69 123 GLY A N 1
ATOM 906 C CA . GLY A 1 123 ? -40.938 -1.966 56.343 1.00 93.69 123 GLY A CA 1
ATOM 907 C C . GLY A 1 123 ? -39.509 -1.931 56.872 1.00 93.69 123 GLY A C 1
ATOM 908 O O . GLY A 1 123 ? -38.755 -2.889 56.683 1.00 93.69 123 GLY A O 1
ATOM 909 N N . PRO A 1 124 ? -39.123 -0.820 57.512 1.00 94.62 124 PRO A N 1
ATOM 910 C CA . PRO A 1 124 ? -37.792 -0.662 58.055 1.00 94.62 124 PRO A CA 1
ATOM 911 C C . PRO A 1 124 ? -37.622 -1.499 59.319 1.00 94.62 124 PRO A C 1
ATOM 913 O O . PRO A 1 124 ? -38.543 -1.709 60.119 1.00 94.62 124 PRO A O 1
ATOM 916 N N . ASP A 1 125 ? -36.394 -1.947 59.519 1.00 94.31 125 ASP A N 1
ATOM 917 C CA . ASP A 1 125 ? -36.004 -2.717 60.682 1.00 94.31 125 ASP A CA 1
ATOM 918 C C . ASP A 1 125 ? -34.576 -2.387 61.099 1.00 94.31 125 ASP A C 1
ATOM 920 O O . ASP A 1 125 ? -33.849 -1.624 60.460 1.00 94.31 125 ASP A O 1
ATOM 924 N N . THR A 1 126 ? -34.172 -2.960 62.223 1.00 94.06 126 THR A N 1
ATOM 925 C CA . THR A 1 126 ? -32.829 -2.764 62.759 1.00 94.06 126 THR A CA 1
ATOM 926 C C . THR A 1 126 ? -31.832 -3.796 62.234 1.00 94.06 126 THR A C 1
ATOM 928 O O . THR A 1 126 ? -30.663 -3.770 62.637 1.00 94.06 126 THR A O 1
ATOM 931 N N . LEU A 1 127 ? -32.263 -4.701 61.343 1.00 85.69 127 LEU A N 1
ATOM 932 C CA . LEU A 1 127 ? -31.456 -5.803 60.833 1.00 85.69 127 LEU A CA 1
ATOM 933 C C . LEU A 1 127 ? -30.242 -5.225 60.088 1.00 85.69 127 LEU A C 1
ATOM 935 O O . LEU A 1 127 ? -30.363 -4.556 59.066 1.00 85.69 127 LEU A O 1
ATOM 939 N N . PHE A 1 128 ? -29.052 -5.481 60.639 1.00 86.62 128 PHE A N 1
ATOM 940 C CA . PHE A 1 128 ? -27.748 -4.955 60.204 1.00 86.62 128 PHE A CA 1
ATOM 941 C C . PHE A 1 128 ? -27.471 -3.457 60.448 1.00 86.62 128 PHE A C 1
ATOM 943 O O . PHE A 1 128 ? -26.397 -2.991 60.068 1.00 86.62 128 PHE A O 1
ATOM 950 N N . LYS A 1 129 ? -28.376 -2.709 61.093 1.00 86.62 129 LYS A N 1
ATOM 951 C CA . LYS A 1 129 ? -28.216 -1.262 61.349 1.00 86.62 129 LYS A CA 1
ATOM 952 C C . LYS A 1 129 ? -27.929 -0.935 62.811 1.00 86.62 129 LYS A C 1
ATOM 954 O O . LYS A 1 129 ? -26.985 -0.208 63.104 1.00 86.62 129 LYS A O 1
ATOM 959 N N . LYS A 1 130 ? -28.724 -1.481 63.737 1.00 90.19 130 LYS A N 1
ATOM 960 C CA . LYS A 1 130 ? -28.609 -1.214 65.181 1.00 90.19 130 LYS A CA 1
ATOM 961 C C . LYS A 1 130 ? -28.949 -2.484 65.957 1.00 90.19 130 LYS A C 1
ATOM 963 O O . LYS A 1 130 ? -29.979 -3.105 65.725 1.00 90.19 130 LYS A O 1
ATOM 968 N N . VAL A 1 131 ? -28.074 -2.898 66.869 1.00 85.44 131 VAL A N 1
ATOM 969 C CA . VAL A 1 131 ? -28.315 -4.078 67.714 1.00 85.44 131 VAL A CA 1
ATOM 970 C C . VAL A 1 131 ? -29.090 -3.645 68.955 1.00 85.44 131 VAL A C 1
ATOM 972 O O . VAL A 1 131 ? -28.633 -2.763 69.685 1.00 85.44 131 VAL A O 1
ATOM 975 N N . LEU A 1 132 ? -30.246 -4.264 69.211 1.00 94.19 132 LEU A N 1
ATOM 976 C CA . LEU A 1 132 ? -31.026 -4.004 70.421 1.00 94.19 132 LEU A CA 1
ATOM 977 C C . LEU A 1 132 ? -30.669 -5.026 71.494 1.00 94.19 132 LEU A C 1
ATOM 979 O O . LEU A 1 132 ? -30.880 -6.226 71.318 1.00 94.19 132 LEU A O 1
ATOM 983 N N . ASN A 1 133 ? -30.147 -4.538 72.614 1.00 94.50 133 ASN A N 1
ATOM 984 C CA . ASN A 1 133 ? -29.792 -5.366 73.757 1.00 94.50 133 ASN A CA 1
ATOM 985 C C . ASN A 1 133 ? -31.029 -5.632 74.612 1.00 94.50 133 ASN A C 1
ATOM 987 O O . ASN A 1 133 ? -31.836 -4.735 74.858 1.00 94.50 133 ASN A O 1
ATOM 991 N N . LEU A 1 134 ? -31.157 -6.861 75.102 1.00 94.19 134 LEU A N 1
ATOM 992 C CA . LEU A 1 134 ? -32.218 -7.206 76.043 1.00 94.19 134 LEU A CA 1
ATOM 993 C C . LEU A 1 134 ? -32.038 -6.458 77.374 1.00 94.19 134 LEU A C 1
ATOM 995 O O . LEU A 1 134 ? -30.935 -6.056 77.742 1.00 94.19 134 LEU A O 1
ATOM 999 N N . ASN A 1 135 ? -33.129 -6.312 78.122 1.00 93.81 135 ASN A N 1
ATOM 1000 C CA . ASN A 1 135 ? -33.219 -5.622 79.411 1.00 93.81 135 ASN A CA 1
ATOM 1001 C C . ASN A 1 135 ? -32.924 -4.110 79.374 1.00 93.81 135 ASN A C 1
ATOM 1003 O O . ASN A 1 135 ? -32.807 -3.489 80.432 1.00 93.81 135 ASN A O 1
ATOM 1007 N N . LYS A 1 136 ? -32.861 -3.492 78.189 1.00 95.31 136 LYS A N 1
ATOM 1008 C CA . LYS A 1 136 ? -32.741 -2.039 78.010 1.00 95.31 136 LYS A CA 1
ATOM 1009 C C . LYS A 1 136 ? -34.071 -1.437 77.542 1.00 95.31 136 LYS A C 1
ATOM 1011 O O . LYS A 1 136 ? -34.813 -2.071 76.796 1.00 95.31 136 LYS A O 1
ATOM 1016 N N . TRP A 1 137 ? -34.372 -0.228 78.015 1.00 96.69 137 TRP A N 1
ATOM 1017 C CA . TRP A 1 137 ? -35.514 0.558 77.551 1.00 96.69 137 TRP A CA 1
ATOM 1018 C C . TRP A 1 137 ? -35.216 1.225 76.210 1.00 96.69 137 TRP A C 1
ATOM 1020 O O . TRP A 1 137 ? -34.125 1.766 76.027 1.00 96.69 137 TRP A O 1
ATOM 1030 N N . TYR A 1 138 ? -36.202 1.194 75.319 1.00 97.12 138 TYR A N 1
ATOM 1031 C CA . TYR A 1 138 ? -36.169 1.832 74.010 1.00 97.12 138 TYR A CA 1
ATOM 1032 C C . TYR A 1 138 ? -37.500 2.519 73.717 1.00 97.12 138 TYR A C 1
ATOM 1034 O O . TYR A 1 138 ? -38.561 1.982 74.048 1.00 97.12 138 TYR A O 1
ATOM 1042 N N . THR A 1 139 ? -37.442 3.659 73.036 1.00 97.25 139 THR A N 1
ATOM 1043 C CA . THR A 1 139 ? -38.597 4.278 72.378 1.00 97.25 139 THR A CA 1
ATOM 1044 C C . THR A 1 139 ? -38.525 3.990 70.886 1.00 97.25 139 THR A C 1
ATOM 1046 O O . THR A 1 139 ? -37.686 4.551 70.185 1.00 97.25 139 THR A O 1
ATOM 1049 N N . ALA A 1 140 ? -39.381 3.097 70.398 1.00 97.38 140 ALA A N 1
ATOM 1050 C CA . ALA A 1 140 ? -39.524 2.823 68.975 1.00 97.38 140 ALA A CA 1
ATOM 1051 C C . ALA A 1 140 ? -40.585 3.731 68.368 1.00 97.38 140 ALA A C 1
ATOM 1053 O O . ALA A 1 140 ? -41.709 3.760 68.873 1.00 97.38 140 ALA A O 1
ATOM 1054 N N . SER A 1 141 ? -40.254 4.395 67.261 1.00 96.69 141 SER A N 1
ATOM 1055 C CA . SER A 1 141 ? -41.220 5.164 66.481 1.00 96.69 141 SER A CA 1
ATOM 1056 C C . SER A 1 141 ? -41.349 4.608 65.069 1.00 96.69 141 SER A C 1
ATOM 1058 O O . SER A 1 141 ? -40.362 4.582 64.336 1.00 96.69 141 SER A O 1
ATOM 1060 N N . LEU A 1 142 ? -42.555 4.196 64.678 1.00 97.00 142 LEU A N 1
ATOM 1061 C CA . LEU A 1 142 ? -42.902 3.940 63.280 1.00 97.00 142 LEU A CA 1
ATOM 1062 C C . LEU A 1 142 ? -43.535 5.205 62.711 1.00 97.00 142 LEU A C 1
ATOM 1064 O O . LEU A 1 142 ? -44.603 5.614 63.161 1.00 97.00 142 LEU A O 1
ATOM 1068 N N . VAL A 1 143 ? -42.893 5.789 61.710 1.00 95.75 143 VAL A N 1
ATOM 1069 C CA . VAL A 1 143 ? -43.417 6.926 60.954 1.00 95.75 143 VAL A CA 1
ATOM 1070 C C . VAL A 1 143 ? -43.778 6.439 59.562 1.00 95.75 143 VAL A C 1
ATOM 1072 O O . VAL A 1 143 ? -42.974 5.774 58.913 1.00 95.75 143 VAL A O 1
ATOM 1075 N N . TYR A 1 144 ? -44.984 6.747 59.106 1.00 94.88 144 TYR A N 1
ATOM 1076 C CA . TYR A 1 144 ? -45.410 6.485 57.742 1.00 94.88 144 TYR A CA 1
ATOM 1077 C C . TYR A 1 144 ? -45.757 7.794 57.052 1.00 94.88 144 TYR A C 1
ATOM 1079 O O . TYR A 1 144 ? -46.561 8.560 57.581 1.00 94.88 144 TYR A O 1
ATOM 1087 N N . ASP A 1 145 ? -45.173 8.025 55.881 1.00 93.56 145 ASP A N 1
ATOM 1088 C CA . ASP A 1 145 ? -45.356 9.238 55.099 1.00 93.56 145 ASP A CA 1
ATOM 1089 C C . ASP A 1 145 ? -45.566 8.937 53.610 1.00 93.56 145 ASP A C 1
ATOM 1091 O O . ASP A 1 145 ? -44.597 8.739 52.876 1.00 93.56 145 ASP A O 1
ATOM 1095 N N . TYR A 1 146 ? -46.837 8.908 53.191 1.00 91.69 146 TYR A N 1
ATOM 1096 C CA . TYR A 1 146 ? -47.394 8.605 51.862 1.00 91.69 146 TYR A CA 1
ATOM 1097 C C . TYR A 1 146 ? -46.989 7.263 51.250 1.00 91.69 146 TYR A C 1
ATOM 1099 O O . TYR A 1 146 ? -47.843 6.470 50.860 1.00 91.69 146 TYR A O 1
ATOM 1107 N N . ASP A 1 147 ? -45.692 7.052 51.111 1.00 92.06 147 ASP A N 1
ATOM 1108 C CA . ASP A 1 147 ? -45.044 5.924 50.471 1.00 92.06 147 ASP A CA 1
ATOM 1109 C C . ASP A 1 147 ? -43.818 5.422 51.239 1.00 92.06 147 ASP A C 1
ATOM 1111 O O . ASP A 1 147 ? -43.222 4.419 50.855 1.00 92.06 147 ASP A O 1
ATOM 1115 N N . THR A 1 148 ? -43.438 6.091 52.325 1.00 94.75 148 THR A N 1
ATOM 1116 C CA . THR A 1 148 ? -42.198 5.824 53.043 1.00 94.75 148 THR A CA 1
ATOM 1117 C C . THR A 1 148 ? -42.508 5.445 54.482 1.00 94.75 148 THR A C 1
ATOM 1119 O O . THR A 1 148 ? -43.118 6.213 55.218 1.00 94.75 148 THR A O 1
ATOM 1122 N N . ALA A 1 149 ? -42.069 4.261 54.900 1.00 95.50 149 ALA A N 1
ATOM 1123 C CA . ALA A 1 149 ? -42.042 3.868 56.300 1.00 95.50 149 ALA A CA 1
ATOM 1124 C C . ALA A 1 149 ? -40.644 4.126 56.874 1.00 95.50 149 ALA A C 1
ATOM 1126 O O . ALA A 1 149 ? -39.642 3.787 56.247 1.00 95.50 149 ALA A O 1
ATOM 1127 N N . ALA A 1 150 ? -40.567 4.679 58.077 1.00 96.06 150 ALA A N 1
ATOM 1128 C CA . ALA A 1 150 ? -39.326 4.964 58.780 1.00 96.06 150 ALA A CA 1
ATOM 1129 C C . ALA A 1 150 ? -39.377 4.440 60.214 1.00 96.06 150 ALA A C 1
ATOM 1131 O O . ALA A 1 150 ? -40.398 4.551 60.895 1.00 96.06 150 ALA A O 1
ATOM 1132 N N . LEU A 1 151 ? -38.256 3.876 60.659 1.00 96.50 151 LEU A N 1
ATOM 1133 C CA . LEU A 1 151 ? -38.063 3.426 62.029 1.00 96.50 151 LEU A CA 1
ATOM 1134 C C . LEU A 1 151 ? -37.096 4.370 62.733 1.00 96.50 151 LEU A C 1
ATOM 1136 O O . LEU A 1 151 ? -35.927 4.459 62.353 1.00 96.50 151 LEU A O 1
ATOM 1140 N N . PHE A 1 152 ? -37.572 4.999 63.802 1.00 96.25 152 PHE A N 1
ATOM 1141 C CA . PHE A 1 152 ? -36.737 5.735 64.739 1.00 96.25 152 PHE A CA 1
ATOM 1142 C C . PHE A 1 152 ? -36.580 4.949 66.039 1.00 96.25 152 PHE A C 1
ATOM 1144 O O . PHE A 1 152 ? -37.507 4.276 66.495 1.00 96.25 152 PHE A O 1
ATOM 1151 N N . LEU A 1 153 ? -35.405 5.053 66.651 1.00 95.75 153 LEU A N 1
ATOM 1152 C CA . LEU A 1 153 ? -35.110 4.461 67.949 1.00 95.75 153 LEU A CA 1
ATOM 1153 C C . LEU A 1 153 ? -34.482 5.520 68.850 1.00 95.75 153 LEU A C 1
ATOM 1155 O O . LEU A 1 153 ? -33.401 6.019 68.546 1.00 95.75 153 LEU A O 1
ATOM 1159 N N . ASP A 1 154 ? -35.161 5.841 69.948 1.00 94.56 154 ASP A N 1
ATOM 1160 C CA . ASP A 1 154 ? -34.773 6.890 70.899 1.00 94.56 154 ASP A CA 1
ATOM 1161 C C . ASP A 1 154 ? -34.596 8.272 70.232 1.00 94.56 154 ASP A C 1
ATOM 1163 O O . ASP A 1 154 ? -33.759 9.070 70.637 1.00 94.56 154 ASP A O 1
ATOM 1167 N N . GLY A 1 155 ? -35.395 8.549 69.193 1.00 91.31 155 GLY A N 1
ATOM 1168 C CA . GLY A 1 155 ? -35.394 9.812 68.443 1.00 91.31 155 GLY A CA 1
ATOM 1169 C C . GLY A 1 155 ? -34.456 9.826 67.234 1.00 91.31 155 GLY A C 1
ATOM 1170 O O . GLY A 1 155 ? -34.575 10.699 66.384 1.00 91.31 155 GLY A O 1
ATOM 1171 N N . GLU A 1 156 ? -33.575 8.833 67.099 1.00 93.19 156 GLU A N 1
ATOM 1172 C CA . GLU A 1 156 ? -32.659 8.713 65.959 1.00 93.19 156 GLU A CA 1
ATOM 1173 C C . GLU A 1 156 ? -33.278 7.884 64.828 1.00 93.19 156 GLU A C 1
ATOM 1175 O O . GLU A 1 156 ? -33.786 6.788 65.076 1.00 93.19 156 GLU A O 1
ATOM 1180 N N . LEU A 1 157 ? -33.183 8.353 63.580 1.00 93.38 157 LEU A N 1
ATOM 1181 C CA . LEU A 1 157 ? -33.591 7.588 62.398 1.00 93.38 157 LEU A CA 1
ATOM 1182 C C . LEU A 1 157 ? -32.646 6.394 62.177 1.00 93.38 157 LEU A C 1
ATOM 1184 O O . LEU A 1 157 ? -31.439 6.570 62.028 1.00 93.38 157 LEU A O 1
ATOM 1188 N N . VAL A 1 158 ? -33.185 5.172 62.140 1.00 93.56 158 VAL A N 1
ATOM 1189 C CA . VAL A 1 158 ? -32.392 3.932 62.007 1.00 93.56 158 VAL A CA 1
ATOM 1190 C C . VAL A 1 158 ? -32.423 3.369 60.588 1.00 93.56 158 VAL A C 1
ATOM 1192 O O . VAL A 1 158 ? -31.391 2.941 60.069 1.00 93.56 158 VAL A O 1
ATOM 1195 N N . SER A 1 159 ? -33.607 3.315 59.979 1.00 93.31 159 SER A N 1
ATOM 1196 C CA . SER A 1 159 ? -33.819 2.744 58.646 1.00 93.31 159 SER A CA 1
ATOM 1197 C C . SER A 1 159 ? -35.093 3.315 58.026 1.00 93.31 159 SER A C 1
ATOM 1199 O O . SER A 1 159 ? -36.022 3.712 58.736 1.00 93.31 159 SER A O 1
ATOM 1201 N N . VAL A 1 160 ? -35.129 3.333 56.694 1.00 95.00 160 VAL A N 1
ATOM 1202 C CA . VAL A 1 160 ? -36.296 3.706 55.890 1.00 95.00 160 VAL A CA 1
ATOM 1203 C C . VAL A 1 160 ? -36.615 2.620 54.879 1.00 95.00 160 VAL A C 1
ATOM 1205 O O . VAL A 1 160 ? -35.732 1.897 54.422 1.00 95.00 160 VAL A O 1
ATOM 1208 N N . HIS A 1 161 ? -37.883 2.542 54.499 1.00 95.38 161 HIS A N 1
ATOM 1209 C CA . HIS A 1 161 ? -38.376 1.618 53.495 1.00 95.38 161 HIS A CA 1
ATOM 1210 C C . HIS A 1 161 ? -39.418 2.303 52.620 1.00 95.38 161 HIS A C 1
ATOM 1212 O O . HIS A 1 161 ? -40.456 2.747 53.111 1.00 95.38 161 HIS A O 1
ATOM 1218 N N . ALA A 1 162 ? -39.140 2.380 51.325 1.00 95.75 162 ALA A N 1
ATOM 1219 C CA . ALA A 1 162 ? -39.992 3.044 50.350 1.00 95.75 162 ALA A CA 1
ATOM 1220 C C . ALA A 1 162 ? -40.865 2.049 49.570 1.00 95.75 162 ALA A C 1
ATOM 1222 O O . ALA A 1 162 ? -40.424 0.953 49.219 1.00 95.75 162 ALA A O 1
ATOM 1223 N N . PHE A 1 163 ? -42.093 2.460 49.255 1.00 94.38 163 PHE A N 1
ATOM 1224 C CA . PHE A 1 163 ? -43.105 1.664 48.565 1.00 94.38 163 PHE A CA 1
ATOM 1225 C C . PHE A 1 163 ? -43.602 2.376 47.294 1.00 94.38 163 PHE A C 1
ATOM 1227 O O . PHE A 1 163 ? -44.350 3.347 47.387 1.00 94.38 163 PHE A O 1
ATOM 1234 N N . PRO A 1 164 ? -43.279 1.884 46.086 1.00 92.81 164 PRO A N 1
ATOM 1235 C CA . PRO A 1 164 ? -43.839 2.415 44.840 1.00 92.81 164 PRO A CA 1
ATOM 1236 C C . PRO A 1 164 ? -45.367 2.310 44.835 1.00 92.81 164 PRO A C 1
ATOM 1238 O O . PRO A 1 164 ? -45.875 1.205 44.931 1.00 92.81 164 PRO A O 1
ATOM 1241 N N . GLU A 1 165 ? -46.125 3.399 44.696 1.00 90.12 165 GLU A N 1
ATOM 1242 C CA . GLU A 1 165 ? -47.593 3.373 44.895 1.00 90.12 165 GLU A CA 1
ATOM 1243 C C . GLU A 1 165 ? -47.989 2.976 46.337 1.00 90.12 165 GLU A C 1
ATOM 1245 O O . GLU A 1 165 ? -48.843 2.116 46.563 1.00 90.12 165 GLU A O 1
ATOM 1250 N N . GLY A 1 166 ? -47.354 3.588 47.337 1.00 89.06 166 GLY A N 1
ATOM 1251 C CA . GLY A 1 166 ? -47.495 3.221 48.748 1.00 89.06 166 GLY A CA 1
ATOM 1252 C C . GLY A 1 166 ? -48.866 3.433 49.403 1.00 89.06 166 GLY A C 1
ATOM 1253 O O . GLY A 1 166 ? -48.993 3.180 50.588 1.00 89.06 166 GLY A O 1
ATOM 1254 N N . SER A 1 167 ? -49.926 3.813 48.685 1.00 90.94 167 SER A N 1
ATOM 1255 C CA . SER A 1 167 ? -51.238 4.091 49.293 1.00 90.94 167 SER A CA 1
ATOM 1256 C C . SER A 1 167 ? -51.693 2.994 50.270 1.00 90.94 167 SER A C 1
ATOM 1258 O O . SER A 1 167 ? -51.776 1.819 49.897 1.00 90.94 167 SER A O 1
ATOM 1260 N N . ILE A 1 168 ? -52.015 3.384 51.501 1.00 91.44 168 ILE A N 1
ATOM 1261 C CA . ILE A 1 168 ? -52.508 2.504 52.561 1.00 91.44 168 ILE A CA 1
ATOM 1262 C C . ILE A 1 168 ? -54.047 2.520 52.600 1.00 91.44 168 ILE A C 1
ATOM 1264 O O . ILE A 1 168 ? -54.682 3.546 52.360 1.00 91.44 168 ILE A O 1
ATOM 1268 N N . GLU A 1 169 ? -54.657 1.372 52.917 1.00 90.69 169 GLU A N 1
ATOM 1269 C CA . GLU A 1 169 ? -56.106 1.221 53.111 1.00 90.69 169 GLU A CA 1
ATOM 1270 C C . GLU A 1 169 ? -56.433 0.582 54.469 1.00 90.69 169 GLU A C 1
ATOM 1272 O O . GLU A 1 169 ? -55.618 -0.116 55.073 1.00 90.69 169 GLU A O 1
ATOM 1277 N N . LYS A 1 170 ? -57.657 0.812 54.953 1.00 89.62 170 LYS A N 1
ATOM 1278 C CA . LYS A 1 170 ? -58.143 0.242 56.216 1.00 89.62 170 LYS A CA 1
ATOM 1279 C C . LYS A 1 170 ? -58.321 -1.271 56.089 1.00 89.62 170 LYS A C 1
ATOM 1281 O O . LYS A 1 170 ? -58.942 -1.750 55.145 1.00 89.62 170 LYS A O 1
ATOM 1286 N N . LEU A 1 171 ? -57.825 -2.011 57.076 1.00 91.25 171 LEU A N 1
ATOM 1287 C CA . LEU A 1 171 ? -58.077 -3.442 57.228 1.00 91.25 171 LEU A CA 1
ATOM 1288 C C . LEU A 1 171 ? -59.481 -3.696 57.810 1.00 91.25 171 LEU A C 1
ATOM 1290 O O . LEU A 1 171 ? -60.127 -2.803 58.355 1.00 91.25 171 LEU A O 1
ATOM 1294 N N . THR A 1 172 ? -59.971 -4.931 57.707 1.00 91.31 172 THR A N 1
ATOM 1295 C CA . THR A 1 172 ? -61.365 -5.290 58.036 1.00 91.31 172 THR A CA 1
ATOM 1296 C C . THR A 1 172 ? -61.686 -5.345 59.533 1.00 91.31 172 THR A C 1
ATOM 1298 O O . THR A 1 172 ? -62.847 -5.519 59.897 1.00 91.31 172 THR A O 1
ATOM 1301 N N . GLY A 1 173 ? -60.686 -5.256 60.410 1.00 93.12 173 GLY A N 1
ATOM 1302 C CA . GLY A 1 173 ? -60.865 -5.295 61.858 1.00 93.12 173 GLY A CA 1
ATOM 1303 C C . GLY A 1 173 ? -61.149 -3.929 62.487 1.00 93.12 173 GLY A C 1
ATOM 1304 O O . GLY A 1 173 ? -61.441 -2.939 61.816 1.00 93.12 173 GLY A O 1
ATOM 1305 N N . ASN A 1 174 ? -61.085 -3.880 63.817 1.00 94.62 174 ASN A N 1
ATOM 1306 C CA . ASN A 1 174 ? -61.412 -2.698 64.618 1.00 94.62 174 ASN A CA 1
ATOM 1307 C C . ASN A 1 174 ? -60.613 -2.597 65.929 1.00 94.62 174 ASN A C 1
ATOM 1309 O O . ASN A 1 174 ? -61.050 -1.922 66.862 1.00 94.62 174 ASN A O 1
ATOM 1313 N N . LYS A 1 175 ? -59.473 -3.290 66.034 1.00 95.50 175 LYS A N 1
ATOM 1314 C CA . LYS A 1 175 ? -58.716 -3.425 67.282 1.00 95.50 175 LYS A CA 1
ATOM 1315 C C . LYS A 1 175 ? -57.225 -3.129 67.129 1.00 95.50 175 LYS A C 1
ATOM 1317 O O . LYS A 1 175 ? -56.615 -3.386 66.088 1.00 95.50 175 LYS A O 1
ATOM 1322 N N . LEU A 1 176 ? -56.650 -2.623 68.217 1.00 96.00 176 LEU A N 1
ATOM 1323 C CA . LEU A 1 176 ? -55.219 -2.678 68.513 1.00 96.00 176 LEU A CA 1
ATOM 1324 C C . LEU A 1 176 ? -54.952 -3.824 69.472 1.00 96.00 176 LEU A C 1
ATOM 1326 O O . LEU A 1 176 ? -55.695 -3.987 70.436 1.00 96.00 176 LEU A O 1
ATOM 1330 N N . PHE A 1 177 ? -53.888 -4.575 69.226 1.00 97.25 177 PHE A N 1
ATOM 1331 C CA . PHE A 1 177 ? -53.428 -5.667 70.072 1.00 97.25 177 PHE A CA 1
ATOM 1332 C C . PHE A 1 177 ? -52.085 -5.288 70.674 1.00 97.25 177 PHE A C 1
ATOM 1334 O O . PHE A 1 177 ? -51.172 -4.896 69.952 1.00 97.25 177 PHE A O 1
ATOM 1341 N N . PHE A 1 178 ? -51.979 -5.415 71.993 1.00 97.06 178 PHE A N 1
ATOM 1342 C CA . PHE A 1 178 ? -50.762 -5.162 72.751 1.00 97.06 178 PHE A CA 1
ATOM 1343 C C . PHE A 1 178 ? -50.229 -6.486 73.287 1.00 97.06 178 PHE A C 1
ATOM 1345 O O . PHE A 1 178 ? -50.981 -7.276 73.867 1.00 97.06 178 PHE A O 1
ATOM 1352 N N . GLY A 1 179 ? -48.936 -6.729 73.085 1.00 94.94 179 GLY A N 1
ATOM 1353 C CA . GLY A 1 179 ? -48.235 -7.913 73.577 1.00 94.94 179 GLY A CA 1
ATOM 1354 C C . GLY A 1 179 ? -48.564 -9.224 72.859 1.00 94.94 179 GLY A C 1
ATOM 1355 O O . GLY A 1 179 ? -48.067 -10.263 73.278 1.00 94.94 179 GLY A O 1
ATOM 1356 N N . THR A 1 180 ? -49.400 -9.208 71.813 1.00 95.38 180 THR A N 1
ATOM 1357 C CA . THR A 1 180 ? -49.828 -10.396 71.047 1.00 95.38 180 THR A CA 1
ATOM 1358 C C . THR A 1 180 ? -50.062 -10.077 69.571 1.00 95.38 180 THR A C 1
ATOM 1360 O O . THR A 1 180 ? -50.194 -8.915 69.181 1.00 95.38 180 THR A O 1
ATOM 1363 N N . TRP A 1 181 ? -50.116 -11.116 68.735 1.00 94.81 181 TRP A N 1
ATOM 1364 C CA . TRP A 1 181 ? -50.580 -11.019 67.349 1.00 94.81 181 TRP A CA 1
ATOM 1365 C C . TRP A 1 181 ? -52.076 -10.687 67.259 1.00 94.81 181 TRP A C 1
ATOM 1367 O O . TRP A 1 181 ? -52.795 -10.738 68.254 1.00 94.81 181 TRP A O 1
ATOM 1377 N N . VAL A 1 182 ? -52.564 -10.339 66.063 1.00 94.38 182 VAL A N 1
ATOM 1378 C CA . VAL A 1 182 ? -53.948 -9.864 65.839 1.00 94.38 182 VAL A CA 1
ATOM 1379 C C . VAL A 1 182 ? -55.048 -10.893 66.137 1.00 94.38 182 VAL A C 1
ATOM 1381 O O . VAL A 1 182 ? -56.231 -10.559 66.088 1.00 94.38 182 VAL A O 1
ATOM 1384 N N . ASP A 1 183 ? -54.681 -12.136 66.453 1.00 92.62 183 ASP A N 1
ATOM 1385 C CA . ASP A 1 183 ? -55.588 -13.161 66.982 1.00 92.62 183 ASP A CA 1
ATOM 1386 C C . ASP A 1 183 ? -55.715 -13.134 68.520 1.00 92.62 183 ASP A C 1
ATOM 1388 O O . ASP A 1 183 ? -56.573 -13.813 69.082 1.00 92.62 183 ASP A O 1
ATOM 1392 N N . GLY A 1 184 ? -54.880 -12.352 69.213 1.00 90.81 184 GLY A N 1
ATOM 1393 C CA . GLY A 1 184 ? -54.806 -12.272 70.672 1.00 90.81 184 GLY A CA 1
ATOM 1394 C C . GLY A 1 184 ? -54.165 -13.489 71.355 1.00 90.81 184 GLY A C 1
ATOM 1395 O O . GLY A 1 184 ? -54.295 -13.637 72.577 1.00 90.81 184 GLY A O 1
ATOM 1396 N N . ALA A 1 185 ? -53.513 -14.381 70.601 1.00 90.94 185 ALA A N 1
ATOM 1397 C CA . ALA A 1 185 ? -53.039 -15.679 71.085 1.00 90.94 185 ALA A CA 1
ATOM 1398 C C . ALA A 1 185 ? -51.598 -16.037 70.689 1.00 90.94 185 ALA A C 1
ATOM 1400 O O . ALA A 1 185 ? -50.957 -16.800 71.410 1.00 90.94 185 ALA A O 1
ATOM 1401 N N . ARG A 1 186 ? -51.066 -15.543 69.570 1.00 93.94 186 ARG A N 1
ATOM 1402 C CA . ARG A 1 186 ? -49.713 -15.906 69.101 1.00 93.94 186 ARG A CA 1
ATOM 1403 C C . ARG A 1 186 ? -48.710 -14.766 69.269 1.00 93.94 186 ARG A C 1
ATOM 1405 O O . ARG A 1 186 ? -49.092 -13.645 69.594 1.00 93.94 186 ARG A O 1
ATOM 1412 N N . ASP A 1 187 ? -47.429 -15.093 69.085 1.00 94.19 187 ASP A N 1
ATOM 1413 C CA . ASP A 1 187 ? -46.297 -14.155 69.095 1.00 94.19 187 ASP A CA 1
ATOM 1414 C C . ASP A 1 187 ? -46.256 -13.250 70.338 1.00 94.19 187 ASP A C 1
ATOM 1416 O O . ASP A 1 187 ? -46.124 -12.034 70.231 1.00 94.19 187 ASP A O 1
ATOM 1420 N N . HIS A 1 188 ? -46.407 -13.833 71.531 1.00 94.88 188 HIS A N 1
ATOM 1421 C CA . HIS A 1 188 ? -46.456 -13.060 72.774 1.00 94.88 188 HIS A CA 1
ATOM 1422 C C . HIS A 1 188 ? -45.147 -12.300 73.024 1.00 94.88 188 HIS A C 1
ATOM 1424 O O . HIS A 1 188 ? -44.059 -12.877 72.950 1.00 94.88 188 HIS A O 1
ATOM 1430 N N . PHE A 1 189 ? -45.250 -11.016 73.364 1.00 95.94 189 PHE A N 1
ATOM 1431 C CA . PHE A 1 189 ? -44.101 -10.226 73.793 1.00 95.94 189 PHE A CA 1
ATOM 1432 C C . PHE A 1 189 ? -43.693 -10.574 75.214 1.00 95.94 189 PHE A C 1
ATOM 1434 O O . PHE A 1 189 ? -44.510 -10.492 76.123 1.00 95.94 189 PHE A O 1
ATOM 1441 N N . ASN A 1 190 ? -42.413 -10.903 75.396 1.00 94.81 190 ASN A N 1
ATOM 1442 C CA . ASN A 1 190 ? -41.817 -11.106 76.705 1.00 94.81 190 ASN A CA 1
ATOM 1443 C C . ASN A 1 190 ? -41.031 -9.866 77.129 1.00 94.81 190 ASN A C 1
ATOM 1445 O O . ASN A 1 190 ? -39.906 -9.648 76.678 1.00 94.81 190 ASN A O 1
ATOM 1449 N N . GLY A 1 191 ? -41.611 -9.043 77.998 1.00 95.62 191 GLY A N 1
ATOM 1450 C CA . GLY A 1 191 ? -40.949 -7.832 78.468 1.00 95.62 191 GLY A CA 1
ATOM 1451 C C . GLY A 1 191 ? -41.889 -6.824 79.107 1.00 95.62 191 GLY A C 1
ATOM 1452 O O . GLY A 1 191 ? -42.990 -7.154 79.535 1.00 95.62 191 GLY A O 1
ATOM 1453 N N . LYS A 1 192 ? -41.430 -5.577 79.180 1.00 96.81 192 LYS A N 1
ATOM 1454 C CA . LYS A 1 192 ? -42.137 -4.461 79.812 1.00 96.81 192 LYS A CA 1
ATOM 1455 C C . LYS A 1 192 ? -42.512 -3.409 78.776 1.00 96.81 192 LYS A C 1
ATOM 1457 O O . LYS A 1 192 ? -41.766 -3.205 77.819 1.00 96.81 192 LYS A O 1
ATOM 1462 N N . MET A 1 193 ? -43.628 -2.718 78.981 1.00 97.38 193 MET A N 1
ATOM 1463 C CA . MET A 1 193 ? -44.099 -1.622 78.130 1.00 97.38 193 MET A CA 1
ATOM 1464 C C . MET A 1 193 ? -44.557 -0.445 78.996 1.00 97.38 193 MET A C 1
ATOM 1466 O O . MET A 1 193 ? -45.312 -0.634 79.946 1.00 97.38 193 MET A O 1
ATOM 1470 N N . ALA A 1 194 ? -44.074 0.761 78.691 1.00 97.44 194 ALA A N 1
ATOM 1471 C CA . ALA A 1 194 ? -44.322 1.963 79.492 1.00 97.44 194 ALA A CA 1
ATOM 1472 C C . ALA A 1 194 ? -45.340 2.915 78.852 1.00 97.44 194 ALA A C 1
ATOM 1474 O O . ALA A 1 194 ? -46.121 3.549 79.562 1.00 97.44 19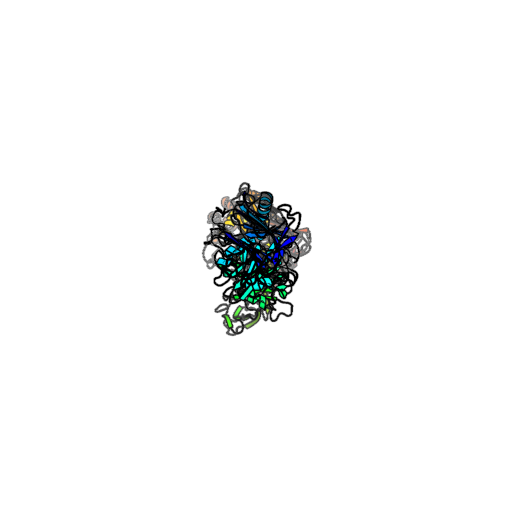4 ALA A O 1
ATOM 1475 N N . ALA A 1 195 ? -45.354 3.008 77.521 1.00 97.50 195 ALA A N 1
ATOM 1476 C CA . ALA A 1 195 ? -46.263 3.895 76.805 1.00 97.50 195 ALA A CA 1
ATOM 1477 C C . ALA A 1 195 ? -46.538 3.432 75.371 1.00 97.50 195 ALA A C 1
ATOM 1479 O O . ALA A 1 195 ? -45.705 2.759 74.754 1.00 97.50 195 ALA A O 1
ATOM 1480 N N . PHE A 1 196 ? -47.693 3.848 74.853 1.00 97.00 196 PHE A N 1
ATOM 1481 C CA . PHE A 1 196 ? -48.061 3.771 73.444 1.00 97.00 196 PHE A CA 1
ATOM 1482 C C . PHE A 1 196 ? -48.742 5.066 73.003 1.00 97.00 196 PHE A C 1
ATOM 1484 O O . PHE A 1 196 ? -49.697 5.505 73.642 1.00 97.00 196 PHE A O 1
ATOM 1491 N N . GLN A 1 197 ? -48.285 5.638 71.892 1.00 95.69 197 GLN A N 1
ATOM 1492 C CA . GLN A 1 197 ? -48.898 6.816 71.283 1.00 95.69 197 GLN A CA 1
ATOM 1493 C C . GLN A 1 197 ? -49.181 6.583 69.801 1.00 95.69 197 GLN A C 1
ATOM 1495 O O . GLN A 1 197 ? -48.377 5.955 69.115 1.00 95.69 197 GLN A O 1
ATOM 1500 N N . LEU A 1 198 ? -50.304 7.109 69.306 1.00 94.81 198 LEU A N 1
ATOM 1501 C CA . LEU A 1 198 ? -50.667 7.118 67.884 1.00 94.81 198 LEU A CA 1
ATOM 1502 C C . LEU A 1 198 ? -51.077 8.532 67.470 1.00 94.81 198 LEU A C 1
ATOM 1504 O O . LEU A 1 198 ? -52.046 9.071 68.003 1.00 94.81 198 LEU A O 1
ATOM 1508 N N . TYR A 1 199 ? -50.381 9.089 66.487 1.00 94.25 199 TYR A N 1
ATOM 1509 C CA . TYR A 1 199 ? -50.644 10.397 65.902 1.00 94.25 199 TYR A CA 1
ATOM 1510 C C . TYR A 1 199 ? -51.325 10.277 64.534 1.00 94.25 199 TYR A C 1
ATOM 1512 O O . TYR A 1 199 ? -50.949 9.444 63.708 1.00 94.25 199 TYR A O 1
ATOM 1520 N N . ASP A 1 200 ? -52.289 11.161 64.286 1.00 92.00 200 ASP A N 1
ATOM 1521 C CA . ASP A 1 200 ? -52.750 11.558 62.956 1.00 92.00 200 ASP A CA 1
ATOM 1522 C C . ASP A 1 200 ? -51.777 12.609 62.402 1.00 92.00 200 ASP A C 1
ATOM 1524 O O . ASP A 1 200 ? -51.708 13.729 62.917 1.00 92.00 200 ASP A O 1
ATOM 1528 N N . GLY A 1 201 ? -50.997 12.243 61.383 1.00 91.31 201 GLY A N 1
ATOM 1529 C CA . GLY A 1 201 ? -49.878 13.038 60.879 1.00 91.31 201 GLY A CA 1
ATOM 1530 C C . GLY A 1 201 ? -48.544 12.730 61.568 1.00 91.31 201 GLY A C 1
ATOM 1531 O O . GLY A 1 201 ? -48.424 11.790 62.358 1.00 91.31 201 GLY A O 1
ATOM 1532 N N . ILE A 1 202 ? -47.522 13.523 61.241 1.00 93.50 202 ILE A N 1
ATOM 1533 C CA . ILE A 1 202 ? -46.133 13.320 61.678 1.00 93.50 202 ILE A CA 1
ATOM 1534 C C . ILE A 1 202 ? -45.681 14.541 62.493 1.00 93.50 202 ILE A C 1
ATOM 1536 O O . ILE A 1 202 ? -45.925 15.676 62.075 1.00 93.50 202 ILE A O 1
ATOM 1540 N N . PRO A 1 203 ? -45.078 14.366 63.683 1.00 92.56 203 PRO A N 1
ATOM 1541 C CA . PRO A 1 203 ? -44.487 15.490 64.403 1.00 92.56 203 PRO A CA 1
ATOM 1542 C C . PRO A 1 203 ? -43.302 16.089 63.622 1.00 92.56 203 PRO A C 1
ATOM 1544 O O . PRO A 1 203 ? -42.520 15.350 63.027 1.00 92.56 203 PRO A O 1
ATOM 1547 N N . ALA A 1 204 ? -43.147 17.417 63.661 1.00 90.12 204 ALA A N 1
ATOM 1548 C CA . ALA A 1 204 ? -42.240 18.161 62.773 1.00 90.12 204 ALA A CA 1
ATOM 1549 C C . ALA A 1 204 ? -40.772 17.691 62.820 1.00 90.12 204 ALA A C 1
ATOM 1551 O O . ALA A 1 204 ? -40.119 17.622 61.782 1.00 90.12 204 ALA A O 1
ATOM 1552 N N . ASP A 1 205 ? -40.262 17.320 63.999 1.00 87.94 205 ASP A N 1
ATOM 1553 C CA . ASP A 1 205 ? -38.880 16.841 64.150 1.00 87.94 205 ASP A CA 1
ATOM 1554 C C . ASP A 1 205 ? -38.631 15.531 63.382 1.00 87.94 205 ASP A C 1
ATOM 1556 O O . ASP A 1 205 ? -37.564 15.340 62.801 1.00 87.94 205 ASP A O 1
ATOM 1560 N N . PHE A 1 206 ? -39.630 14.644 63.324 1.00 92.19 206 PHE A N 1
ATOM 1561 C CA . PHE A 1 206 ? -39.545 13.391 62.570 1.00 92.19 206 PHE A CA 1
ATOM 1562 C C . PHE A 1 206 ? -39.747 13.609 61.067 1.00 92.19 206 PHE A C 1
ATOM 1564 O O . PHE A 1 206 ? -39.082 12.951 60.271 1.00 92.19 206 PHE A O 1
ATOM 1571 N N . GLU A 1 207 ? -40.643 14.525 60.683 1.00 90.88 207 GLU A N 1
ATOM 1572 C CA . GLU A 1 207 ? -40.914 14.869 59.279 1.00 90.88 207 GLU A CA 1
ATOM 1573 C C . GLU A 1 207 ? -39.659 15.442 58.601 1.00 90.88 207 GLU A C 1
ATOM 1575 O O . GLU A 1 207 ? -39.233 14.926 57.570 1.00 90.88 207 GLU A O 1
ATOM 1580 N N . ASN A 1 208 ? -38.976 16.396 59.248 1.00 89.19 208 ASN A N 1
ATOM 1581 C CA . ASN A 1 208 ? -37.737 16.989 58.730 1.00 89.19 208 ASN A CA 1
ATOM 1582 C C . ASN A 1 208 ? -36.623 15.948 58.506 1.00 89.19 208 ASN A C 1
ATOM 1584 O O . ASN A 1 208 ? -35.957 15.964 57.471 1.00 89.19 208 ASN A O 1
ATOM 1588 N N . LEU A 1 209 ? -36.422 15.032 59.462 1.00 91.06 209 LEU A N 1
ATOM 1589 C CA . LEU A 1 209 ? -35.414 13.969 59.346 1.00 91.06 209 LEU A CA 1
ATOM 1590 C C . LEU A 1 209 ? -35.774 12.945 58.260 1.00 91.06 209 LEU A C 1
ATOM 1592 O O . LEU A 1 209 ? -34.892 12.397 57.596 1.00 91.06 209 LEU A O 1
ATOM 1596 N N . LEU A 1 210 ? -37.066 12.665 58.076 1.00 90.19 210 LEU A N 1
ATOM 1597 C CA . LEU A 1 210 ? -37.533 11.743 57.047 1.00 90.19 210 LEU A CA 1
ATOM 1598 C C . LEU A 1 210 ? -37.351 12.319 55.639 1.00 90.19 210 LEU A C 1
ATOM 1600 O O . LEU A 1 210 ? -36.907 11.601 54.739 1.00 90.19 210 LEU A O 1
ATOM 1604 N N . ASP A 1 211 ? -37.649 13.605 55.456 1.00 87.88 211 ASP A N 1
ATOM 1605 C CA . ASP A 1 211 ? -37.483 14.302 54.180 1.00 87.88 211 ASP A CA 1
ATOM 1606 C C . ASP A 1 211 ? -36.023 14.347 53.719 1.00 87.88 211 ASP A C 1
ATOM 1608 O O . ASP A 1 211 ? -35.742 14.141 52.535 1.00 87.88 211 ASP A O 1
ATOM 1612 N N . GLU A 1 212 ? -35.074 14.521 54.642 1.00 86.50 212 GLU A N 1
ATOM 1613 C CA . GLU A 1 212 ? -33.644 14.407 54.336 1.00 86.50 212 GLU A CA 1
ATOM 1614 C C . GLU A 1 212 ? -33.304 13.004 53.794 1.00 86.50 212 GLU A C 1
ATOM 1616 O O . GLU A 1 212 ? -32.612 12.856 52.779 1.00 86.50 212 GLU A O 1
ATOM 1621 N N . GLN A 1 213 ? -33.877 11.960 54.401 1.00 87.25 213 GLN A N 1
ATOM 1622 C CA . GLN A 1 213 ? -33.601 10.569 54.050 1.00 87.25 213 GLN A CA 1
ATOM 1623 C C . GLN A 1 213 ? -34.210 10.124 52.708 1.00 87.25 213 GLN A C 1
ATOM 1625 O O . GLN A 1 213 ? -33.728 9.157 52.109 1.00 87.25 213 GLN A O 1
ATOM 1630 N N . ARG A 1 214 ? -35.209 10.834 52.167 1.00 87.38 214 ARG A N 1
ATOM 1631 C CA . ARG A 1 214 ? -35.767 10.557 50.824 1.00 87.38 214 ARG A CA 1
ATOM 1632 C C . ARG A 1 214 ? -34.750 10.729 49.691 1.00 87.38 214 ARG A C 1
ATOM 1634 O O . ARG A 1 214 ? -34.961 10.219 48.595 1.00 87.38 214 ARG A O 1
ATOM 1641 N N . ASN A 1 215 ? -33.618 11.376 49.965 1.00 84.88 215 ASN A N 1
ATOM 1642 C CA . ASN A 1 215 ? -32.505 11.522 49.025 1.00 84.88 215 ASN A CA 1
ATOM 1643 C C . ASN A 1 215 ? -31.355 10.521 49.269 1.00 84.88 215 ASN A C 1
ATOM 1645 O O . ASN A 1 215 ? -30.329 10.572 48.586 1.00 84.88 215 ASN A O 1
ATOM 1649 N N . HIS A 1 216 ? -31.509 9.587 50.215 1.00 90.44 216 HIS A N 1
ATOM 1650 C CA . HIS A 1 216 ? -30.491 8.593 50.556 1.00 90.44 216 HIS A CA 1
ATOM 1651 C C . HIS A 1 216 ? -30.670 7.260 49.823 1.00 90.44 216 HIS A C 1
ATOM 1653 O O . HIS A 1 216 ? -31.763 6.830 49.464 1.00 90.44 216 HIS A O 1
ATOM 1659 N N . ALA A 1 217 ? -29.555 6.543 49.666 1.00 93.81 217 ALA A N 1
ATOM 1660 C CA . ALA A 1 217 ? -29.484 5.294 48.913 1.00 93.81 217 ALA A CA 1
ATOM 1661 C C . ALA A 1 217 ? -30.467 4.204 49.369 1.00 93.81 217 ALA A C 1
ATOM 1663 O O . ALA A 1 217 ? -30.990 3.464 48.542 1.00 93.81 217 ALA A O 1
ATOM 1664 N N . GLU A 1 218 ? -30.710 4.088 50.676 1.00 93.31 218 GLU A N 1
ATOM 1665 C CA . GLU A 1 218 ? -31.599 3.064 51.237 1.00 93.31 218 GLU A CA 1
ATOM 1666 C C . GLU A 1 218 ? -33.048 3.236 50.763 1.00 93.31 218 GLU A C 1
ATOM 1668 O O . GLU A 1 218 ? -33.716 2.242 50.469 1.00 93.31 218 GLU A O 1
ATOM 1673 N N . TRP A 1 219 ? -33.500 4.481 50.585 1.00 94.94 219 TRP A N 1
ATOM 1674 C CA . TRP A 1 219 ? -34.819 4.786 50.037 1.00 94.94 219 TRP A CA 1
ATOM 1675 C C . TRP A 1 219 ? -34.945 4.271 48.595 1.00 94.94 219 TRP A C 1
ATOM 1677 O O . TRP A 1 219 ? -35.820 3.461 48.297 1.00 94.94 219 TRP A O 1
ATOM 1687 N N . PHE A 1 220 ? -33.999 4.622 47.716 1.00 96.69 220 PHE A N 1
ATOM 1688 C CA . PHE A 1 220 ? -34.013 4.176 46.313 1.00 96.69 220 PHE A CA 1
ATOM 1689 C C . PHE A 1 220 ? -33.886 2.655 46.168 1.00 96.69 220 PHE A C 1
ATOM 1691 O O . PHE A 1 220 ? -34.546 2.046 45.324 1.00 96.69 220 PHE A O 1
ATOM 1698 N N . ILE A 1 221 ? -33.047 2.026 46.995 1.00 96.75 221 ILE A N 1
ATOM 1699 C CA . ILE A 1 221 ? -32.852 0.573 46.991 1.00 96.75 221 ILE A CA 1
ATOM 1700 C C . ILE A 1 221 ? -34.136 -0.147 47.407 1.00 96.75 221 ILE A C 1
ATOM 1702 O O . ILE A 1 221 ? -34.546 -1.096 46.736 1.00 96.75 221 ILE A O 1
ATOM 1706 N N . THR A 1 222 ? -34.777 0.282 48.497 1.00 95.31 222 THR A N 1
ATOM 1707 C CA . THR A 1 222 ? -36.008 -0.360 48.983 1.00 95.31 222 THR A CA 1
ATOM 1708 C C . THR A 1 222 ? -37.168 -0.131 48.019 1.00 95.31 222 THR A C 1
ATOM 1710 O O . THR A 1 222 ? -37.834 -1.107 47.665 1.00 95.31 222 THR A O 1
ATOM 1713 N N . TYR A 1 223 ? -37.297 1.082 47.468 1.00 95.56 223 TYR A N 1
ATOM 1714 C CA . TYR A 1 223 ? -38.241 1.405 46.396 1.00 95.56 223 TYR A CA 1
ATOM 1715 C C . TYR A 1 223 ? -38.096 0.434 45.215 1.00 95.56 223 TYR A C 1
ATOM 1717 O O . TYR A 1 223 ? -39.057 -0.220 44.798 1.00 95.56 223 TYR A O 1
ATOM 1725 N N . LYS A 1 224 ? -36.866 0.273 44.705 1.00 96.31 224 LYS A N 1
ATOM 1726 C CA . LYS A 1 224 ? -36.565 -0.659 43.611 1.00 96.31 224 LYS A CA 1
ATOM 1727 C C . LYS A 1 224 ? -36.851 -2.107 43.997 1.00 96.31 224 LYS A C 1
ATOM 1729 O O . LYS A 1 224 ? -37.376 -2.857 43.176 1.00 96.31 224 LYS A O 1
ATOM 1734 N N . SER A 1 225 ? -36.538 -2.504 45.230 1.00 95.75 225 SER A N 1
ATOM 1735 C CA . SER A 1 225 ? -36.777 -3.867 45.705 1.00 95.75 225 SER A CA 1
ATOM 1736 C C . SER A 1 225 ? -38.264 -4.229 45.689 1.00 95.75 225 SER A C 1
ATOM 1738 O O . SER A 1 225 ? -38.611 -5.310 45.220 1.00 95.75 225 SER A O 1
ATOM 1740 N N . GLU A 1 226 ? -39.150 -3.321 46.109 1.00 94.88 226 GLU A N 1
ATOM 1741 C CA . GLU A 1 226 ? -40.600 -3.549 46.081 1.00 94.88 226 GLU A CA 1
ATOM 1742 C C . GLU A 1 226 ? -41.154 -3.577 44.655 1.00 94.88 226 GLU A C 1
ATOM 1744 O O . GLU A 1 226 ? -41.978 -4.431 44.325 1.00 94.88 226 GLU A O 1
ATOM 1749 N N . ALA A 1 227 ? -40.653 -2.710 43.770 1.00 93.81 227 ALA A N 1
ATOM 1750 C CA . ALA A 1 227 ? -41.014 -2.762 42.355 1.00 93.81 227 ALA A CA 1
ATOM 1751 C C . ALA A 1 227 ? -40.604 -4.099 41.710 1.00 93.81 227 ALA A C 1
ATOM 1753 O O . ALA A 1 227 ? -41.378 -4.695 40.959 1.00 93.81 227 ALA A O 1
ATOM 1754 N N . PHE A 1 228 ? -39.398 -4.583 42.015 1.00 95.19 228 PHE A N 1
ATOM 1755 C CA . PHE A 1 228 ? -38.811 -5.755 41.369 1.00 95.19 228 PHE A CA 1
ATOM 1756 C C . PHE A 1 228 ? -39.362 -7.091 41.897 1.00 95.19 228 PHE A C 1
ATOM 1758 O O . PHE A 1 228 ? -39.509 -8.047 41.134 1.00 95.19 228 PHE A O 1
ATOM 1765 N N . LYS A 1 229 ? -39.785 -7.150 43.167 1.00 93.50 229 LYS A N 1
ATOM 1766 C CA . LYS A 1 229 ? -40.458 -8.328 43.752 1.00 93.50 229 LYS A CA 1
ATOM 1767 C C . LYS A 1 229 ? -41.699 -8.784 42.978 1.00 93.50 229 LYS A C 1
ATOM 1769 O O . LYS A 1 229 ? -42.051 -9.959 43.049 1.00 93.50 229 LYS A O 1
ATOM 1774 N N . LYS A 1 230 ? -42.360 -7.884 42.235 1.00 89.25 230 LYS A N 1
ATOM 1775 C CA . LYS A 1 230 ? -43.536 -8.213 41.408 1.00 89.25 230 LYS A CA 1
ATOM 1776 C C . LYS A 1 230 ? -43.203 -9.177 40.260 1.00 89.25 230 LYS A C 1
ATOM 1778 O O . LYS A 1 230 ? -44.084 -9.911 39.823 1.00 89.25 230 LYS A O 1
ATOM 1783 N N . SER A 1 231 ? -41.961 -9.178 39.773 1.00 91.81 231 SER A N 1
ATOM 1784 C CA . SER A 1 231 ? -41.519 -9.997 38.636 1.00 91.81 231 SER A CA 1
ATOM 1785 C C . SER A 1 231 ? -40.422 -11.005 38.983 1.00 91.81 231 SER A C 1
ATOM 1787 O O . SER A 1 231 ? -40.176 -11.914 38.189 1.00 91.81 231 SER A O 1
ATOM 1789 N N . PHE A 1 232 ? -39.774 -10.886 40.146 1.00 95.06 232 PHE A N 1
ATOM 1790 C CA . PHE A 1 232 ? -38.645 -11.737 40.508 1.00 95.06 232 PHE A CA 1
ATOM 1791 C C . PHE A 1 232 ? -38.566 -12.028 42.010 1.00 95.06 232 PHE A C 1
ATOM 1793 O O . PHE A 1 232 ? -38.732 -11.150 42.855 1.00 95.06 232 PHE A O 1
ATOM 1800 N N . ASN A 1 233 ? -38.229 -13.272 42.358 1.00 95.25 233 ASN A N 1
ATOM 1801 C CA . ASN A 1 233 ? -37.967 -13.651 43.743 1.00 95.25 233 ASN A CA 1
ATOM 1802 C C . ASN A 1 233 ? -36.551 -13.229 44.165 1.00 95.25 233 ASN A C 1
ATOM 1804 O O . ASN A 1 233 ? -35.592 -13.984 43.987 1.00 95.25 233 ASN A O 1
ATOM 1808 N N . ILE A 1 234 ? -36.428 -12.043 44.763 1.00 95.31 234 ILE A N 1
ATOM 1809 C CA . ILE A 1 234 ? -35.139 -11.487 45.204 1.00 95.31 234 ILE A CA 1
ATOM 1810 C C . ILE A 1 234 ? -34.493 -12.271 46.368 1.00 95.31 234 ILE A C 1
ATOM 1812 O O . ILE A 1 234 ? -33.265 -12.318 46.473 1.00 95.31 234 ILE A O 1
ATOM 1816 N N . GLY A 1 235 ? -35.299 -12.946 47.197 1.00 94.50 235 GLY A N 1
ATOM 1817 C CA . GLY A 1 235 ? -34.863 -13.633 48.417 1.00 94.50 235 GLY A CA 1
ATOM 1818 C C . GLY A 1 235 ? -34.499 -12.697 49.581 1.00 94.50 235 GLY A C 1
ATOM 1819 O O . GLY A 1 235 ? -34.671 -11.484 49.508 1.00 94.50 235 GLY A O 1
ATOM 1820 N N . GLU A 1 236 ? -33.998 -13.270 50.677 1.00 91.25 236 GLU A N 1
ATOM 1821 C CA . GLU A 1 236 ? -33.683 -12.529 51.909 1.00 91.25 236 GLU A CA 1
ATOM 1822 C C . GLU A 1 236 ? -32.448 -11.625 51.773 1.00 91.25 236 GLU A C 1
ATOM 1824 O O . GLU A 1 236 ? -31.516 -11.929 51.019 1.00 91.25 236 GLU A O 1
ATOM 1829 N N . ARG A 1 237 ? -32.411 -10.531 52.551 1.00 92.06 237 ARG A N 1
ATOM 1830 C CA . ARG A 1 237 ? -31.222 -9.667 52.671 1.00 92.06 237 ARG A CA 1
ATOM 1831 C C . ARG A 1 237 ? -30.093 -10.433 53.352 1.00 92.06 237 ARG A C 1
ATOM 1833 O O . ARG A 1 237 ? -30.277 -10.996 54.427 1.00 92.06 237 ARG A O 1
ATOM 1840 N N . THR A 1 238 ? -28.900 -10.411 52.762 1.00 92.19 238 THR A N 1
ATOM 1841 C CA . THR A 1 238 ? -27.751 -11.162 53.301 1.00 92.19 238 THR A CA 1
ATOM 1842 C C . THR A 1 238 ? -26.779 -10.306 54.113 1.00 92.19 238 THR A C 1
ATOM 1844 O O . THR A 1 238 ? -25.967 -10.857 54.852 1.00 92.19 238 THR A O 1
ATOM 1847 N N . LYS A 1 239 ? -26.806 -8.976 53.940 1.00 88.69 239 LYS A N 1
ATOM 1848 C CA . LYS A 1 239 ? -25.901 -7.995 54.574 1.00 88.69 239 LYS A CA 1
ATOM 1849 C C . LYS A 1 239 ? -26.584 -6.624 54.696 1.00 88.69 239 LYS A C 1
ATOM 1851 O O . LYS A 1 239 ? -27.640 -6.430 54.101 1.00 88.69 239 LYS A O 1
ATOM 1856 N N . ALA A 1 240 ? -25.968 -5.675 55.406 1.00 90.12 240 ALA A N 1
ATOM 1857 C CA . ALA A 1 240 ? -26.333 -4.256 55.315 1.00 90.12 240 ALA A CA 1
ATOM 1858 C C . ALA A 1 240 ? -26.092 -3.700 53.901 1.00 90.12 240 ALA A C 1
ATOM 1860 O O . ALA A 1 240 ? -25.288 -4.254 53.146 1.00 90.12 240 ALA A O 1
ATOM 1861 N N . VAL A 1 241 ? -26.725 -2.564 53.592 1.00 93.25 241 VAL A N 1
ATOM 1862 C CA . VAL A 1 241 ? -26.340 -1.717 52.456 1.00 93.25 241 VAL A CA 1
ATOM 1863 C C . VAL A 1 241 ? -24.863 -1.341 52.601 1.00 93.25 241 VAL A C 1
ATOM 1865 O O . VAL A 1 241 ? -24.462 -0.752 53.604 1.00 93.25 241 VAL A O 1
ATOM 1868 N N . GLU A 1 242 ? -24.059 -1.685 51.602 1.00 94.25 242 GLU A N 1
ATOM 1869 C CA . GLU A 1 242 ? -22.619 -1.439 51.569 1.00 94.25 242 GLU A CA 1
ATOM 1870 C C . GLU A 1 242 ? -22.310 -0.223 50.691 1.00 94.25 242 GLU A C 1
ATOM 1872 O O . GLU A 1 242 ? -22.811 -0.132 49.571 1.00 94.25 242 GLU A O 1
ATOM 1877 N N . TYR A 1 243 ? -21.461 0.688 51.177 1.00 94.56 243 TYR A N 1
ATOM 1878 C CA . TYR A 1 243 ? -20.922 1.789 50.378 1.00 94.56 243 TYR A CA 1
ATOM 1879 C C . TYR A 1 243 ? -19.555 1.420 49.791 1.00 94.56 243 TYR A C 1
ATOM 1881 O O . TYR A 1 243 ? -18.578 1.232 50.518 1.00 94.56 243 TYR A O 1
ATOM 1889 N N . ILE A 1 244 ? -19.463 1.357 48.463 1.00 91.81 244 ILE A N 1
ATOM 1890 C CA . ILE A 1 244 ? -18.227 1.070 47.733 1.00 91.81 244 ILE A CA 1
ATOM 1891 C C . ILE A 1 244 ? -17.580 2.395 47.321 1.00 91.81 244 ILE A C 1
ATOM 1893 O O . ILE A 1 244 ? -17.808 2.915 46.225 1.00 91.81 244 ILE A O 1
ATOM 1897 N N . SER A 1 245 ? -16.700 2.911 48.180 1.00 91.44 245 SER A N 1
ATOM 1898 C CA . SER A 1 245 ? -16.049 4.222 48.014 1.00 91.44 245 SER A CA 1
ATOM 1899 C C . SER A 1 245 ? -15.360 4.423 46.659 1.00 91.44 245 SER A C 1
ATOM 1901 O O . SER A 1 245 ? -15.469 5.491 46.069 1.00 91.44 245 SER A O 1
ATOM 1903 N N . SER A 1 246 ? -14.709 3.388 46.114 1.00 87.50 246 SER A N 1
ATOM 1904 C CA . SER A 1 246 ? -14.011 3.464 44.815 1.00 87.50 246 SER A CA 1
ATOM 1905 C C . SER A 1 246 ? -14.915 3.741 43.607 1.00 87.50 246 SER A C 1
ATOM 1907 O O . SER A 1 246 ? -14.420 4.145 42.556 1.00 87.50 246 SER A O 1
ATOM 1909 N N . THR A 1 247 ? -16.224 3.515 43.743 1.00 90.00 247 THR A N 1
ATOM 1910 C CA . THR A 1 247 ? -17.215 3.746 42.681 1.00 90.00 247 THR A CA 1
ATOM 1911 C C . THR A 1 247 ? -18.311 4.727 43.092 1.00 90.00 247 THR A C 1
ATOM 1913 O O . THR A 1 247 ? -19.127 5.073 42.247 1.00 90.00 247 THR A O 1
ATOM 1916 N N . GLY A 1 248 ? -18.347 5.165 44.357 1.00 92.75 248 GLY A N 1
ATOM 1917 C CA . GLY A 1 248 ? -19.411 6.016 44.896 1.00 92.75 248 GLY A CA 1
ATOM 1918 C C . GLY A 1 248 ? -20.772 5.318 45.014 1.00 92.75 248 GLY A C 1
ATOM 1919 O O . GLY A 1 248 ? -21.801 5.989 45.072 1.00 92.75 248 GLY A O 1
ATOM 1920 N N . THR A 1 249 ? -20.809 3.981 45.002 1.00 94.94 249 THR A N 1
ATOM 1921 C CA . THR A 1 249 ? -22.066 3.214 44.939 1.00 94.94 249 THR A CA 1
ATOM 1922 C C . THR A 1 249 ? -22.516 2.700 46.286 1.00 94.94 249 THR A C 1
ATOM 1924 O O . THR A 1 249 ? -21.703 2.382 47.147 1.00 94.94 249 THR A O 1
ATOM 1927 N N . HIS A 1 250 ? -23.828 2.559 46.430 1.00 96.56 250 HIS A N 1
ATOM 1928 C CA . HIS A 1 250 ? -24.452 1.818 47.512 1.00 96.56 250 HIS A CA 1
ATOM 1929 C C . HIS A 1 250 ? -25.071 0.546 46.944 1.00 96.56 250 HIS A C 1
ATOM 1931 O O . HIS A 1 250 ? -25.777 0.610 45.939 1.00 96.56 250 HIS A O 1
ATOM 1937 N N . ILE A 1 251 ? -24.825 -0.603 47.563 1.00 96.56 251 ILE A N 1
ATOM 1938 C CA . ILE A 1 251 ? -25.345 -1.891 47.097 1.00 96.56 251 ILE A CA 1
ATOM 1939 C C . ILE A 1 251 ? -25.972 -2.678 48.242 1.00 96.56 251 ILE A C 1
ATOM 1941 O O . ILE A 1 251 ? -25.400 -2.807 49.322 1.00 96.56 251 ILE A O 1
ATOM 1945 N N . GLN A 1 252 ? -27.151 -3.235 47.988 1.00 96.50 252 GLN A N 1
ATOM 1946 C CA . GLN A 1 252 ? -27.814 -4.188 48.866 1.00 96.50 252 GLN A CA 1
ATOM 1947 C C . GLN A 1 252 ? -27.789 -5.569 48.216 1.00 96.50 252 GLN A C 1
ATOM 1949 O O . GLN A 1 252 ? -28.290 -5.761 47.107 1.00 96.50 252 GLN A O 1
ATOM 1954 N N . TYR A 1 253 ? -27.226 -6.539 48.933 1.00 95.75 253 TYR A N 1
ATOM 1955 C CA . TYR A 1 253 ? -27.193 -7.933 48.505 1.00 95.75 253 TYR A CA 1
ATOM 1956 C C . TYR A 1 253 ? -28.397 -8.699 49.049 1.00 95.75 253 TYR A C 1
ATOM 1958 O O . TYR A 1 253 ? -28.709 -8.624 50.246 1.00 95.75 253 TYR A O 1
ATOM 1966 N N . TYR A 1 254 ? -29.018 -9.465 48.159 1.00 95.94 254 TYR A N 1
ATOM 1967 C CA . TYR A 1 254 ? -30.050 -10.445 48.464 1.00 95.94 254 TYR A CA 1
ATOM 1968 C C . TYR A 1 254 ? -29.576 -11.842 48.043 1.00 95.94 254 TYR A C 1
ATOM 1970 O O . TYR A 1 254 ? -28.552 -12.001 47.364 1.00 95.94 254 TYR A O 1
ATOM 1978 N N . ALA A 1 255 ? -30.316 -12.877 48.440 1.00 95.88 255 ALA A N 1
ATOM 1979 C CA . ALA A 1 255 ? -29.981 -14.254 48.083 1.00 95.88 255 ALA A CA 1
ATOM 1980 C C . ALA A 1 255 ? -29.862 -14.453 46.556 1.00 95.88 255 ALA A C 1
ATOM 1982 O O . ALA A 1 255 ? -28.877 -15.039 46.093 1.00 95.88 255 ALA A O 1
ATOM 1983 N N . ASN A 1 256 ? -30.799 -13.895 45.774 1.00 96.25 256 ASN A N 1
ATOM 1984 C CA . ASN A 1 256 ? -30.921 -14.161 44.334 1.00 96.25 256 ASN A CA 1
ATOM 1985 C C . ASN A 1 256 ? -30.569 -12.971 43.424 1.00 96.25 256 ASN A C 1
ATOM 1987 O O . ASN A 1 256 ? -30.437 -13.158 42.214 1.00 96.25 256 ASN A O 1
ATOM 1991 N N . CYS A 1 257 ? -30.395 -11.768 43.976 1.00 97.12 257 CYS A N 1
ATOM 1992 C CA . CYS A 1 257 ? -30.029 -10.567 43.220 1.00 97.12 257 CYS A CA 1
ATOM 1993 C C . CYS A 1 257 ? -29.198 -9.585 44.062 1.00 97.12 257 CYS A C 1
ATOM 1995 O O . CYS A 1 257 ? -28.990 -9.776 45.265 1.00 97.12 257 CYS A O 1
ATOM 1997 N N . ALA A 1 258 ? -28.750 -8.507 43.429 1.00 97.12 258 ALA A N 1
ATOM 1998 C CA . ALA A 1 258 ? -28.275 -7.311 44.109 1.00 97.12 258 ALA A CA 1
ATOM 1999 C C . ALA A 1 258 ? -28.936 -6.068 43.510 1.00 97.12 258 ALA A C 1
ATOM 2001 O O . ALA A 1 258 ? -29.229 -6.033 42.317 1.00 97.12 258 ALA A O 1
ATOM 2002 N N . ILE A 1 259 ? -29.161 -5.054 44.345 1.00 98.06 259 ILE A N 1
ATOM 2003 C CA . ILE A 1 259 ? -29.714 -3.762 43.929 1.00 98.06 259 ILE A CA 1
ATOM 2004 C C . ILE A 1 259 ? -28.687 -2.684 44.255 1.00 98.06 259 ILE A C 1
ATOM 2006 O O . ILE A 1 259 ? -28.229 -2.589 45.395 1.00 98.06 259 ILE A O 1
ATOM 2010 N N . MET A 1 260 ? -28.308 -1.899 43.250 1.00 97.75 260 MET A N 1
ATOM 2011 C CA . MET A 1 260 ? -27.263 -0.886 43.339 1.00 97.75 260 MET A CA 1
ATOM 2012 C C . MET A 1 260 ? -27.825 0.504 43.046 1.00 97.75 260 MET A C 1
ATOM 2014 O O . MET A 1 260 ? -28.583 0.692 42.100 1.00 97.75 260 MET A O 1
ATOM 2018 N N . TYR A 1 261 ? -27.399 1.482 43.837 1.00 97.56 261 TYR A N 1
ATOM 2019 C CA . TYR A 1 261 ? -27.712 2.894 43.682 1.00 97.56 261 TYR A CA 1
ATOM 2020 C C . TYR A 1 261 ? -26.430 3.719 43.542 1.00 97.56 261 TYR A C 1
ATOM 2022 O O . TYR A 1 261 ? -25.452 3.513 44.267 1.00 97.56 261 TYR A O 1
ATOM 2030 N N . HIS A 1 262 ? -26.458 4.696 42.638 1.00 96.50 262 HIS A N 1
ATOM 2031 C CA . HIS A 1 262 ? -25.434 5.727 42.515 1.00 96.50 262 HIS A CA 1
ATOM 2032 C C . HIS A 1 262 ? -26.109 7.096 42.407 1.00 96.50 262 HIS A C 1
ATOM 2034 O O . HIS A 1 262 ? -27.040 7.269 41.620 1.00 96.50 262 HIS A O 1
ATOM 2040 N N . PHE A 1 263 ? -25.620 8.080 43.166 1.00 93.12 263 PHE A N 1
ATOM 2041 C CA . PHE A 1 263 ? -26.276 9.387 43.294 1.00 93.12 263 PHE A CA 1
ATOM 2042 C C . PHE A 1 263 ? -26.424 10.121 41.953 1.00 93.12 263 PHE A C 1
ATOM 2044 O O . PHE A 1 263 ? -27.425 10.788 41.726 1.00 93.12 263 PHE A O 1
ATOM 2051 N N . SER A 1 264 ? -25.468 9.955 41.030 1.00 93.81 264 SER A N 1
ATOM 2052 C CA . SER A 1 264 ? -25.522 10.616 39.719 1.00 93.81 264 SER A CA 1
ATOM 2053 C C . SER A 1 264 ? -26.626 10.088 38.799 1.00 93.81 264 SER A C 1
ATOM 2055 O O . SER A 1 264 ? -26.860 10.686 37.754 1.00 93.81 264 SER A O 1
ATOM 2057 N N . LEU A 1 265 ? -27.241 8.946 39.127 1.00 94.00 265 LEU A N 1
ATOM 2058 C CA . LEU A 1 265 ? -28.301 8.331 38.326 1.00 94.00 265 LEU A CA 1
ATOM 2059 C C . LEU A 1 265 ? -29.699 8.645 38.871 1.00 94.00 265 LEU A C 1
ATOM 2061 O O . LEU A 1 265 ? -30.667 8.533 38.126 1.00 94.00 265 LEU A O 1
ATOM 2065 N N . GLY A 1 266 ? -29.818 9.006 40.155 1.00 91.81 266 GLY A N 1
ATOM 2066 C CA . GLY A 1 266 ? -31.104 9.301 40.800 1.00 91.81 266 GLY A CA 1
ATOM 2067 C C . GLY A 1 266 ? -32.081 8.118 40.863 1.00 91.81 266 GLY A C 1
ATOM 2068 O O . GLY A 1 266 ? -33.268 8.315 41.097 1.00 91.81 266 GLY A O 1
ATOM 2069 N N . THR A 1 267 ? -31.614 6.889 40.623 1.00 94.56 267 THR A N 1
ATOM 2070 C CA . THR A 1 267 ? -32.423 5.665 40.687 1.00 94.56 267 THR A CA 1
ATOM 2071 C C . THR A 1 267 ? -31.546 4.441 40.954 1.00 94.56 267 THR A C 1
ATOM 2073 O O . THR A 1 267 ? -30.328 4.482 40.747 1.00 94.56 267 THR A O 1
ATOM 2076 N N . ALA A 1 268 ? -32.155 3.361 41.446 1.00 97.31 268 ALA A N 1
ATOM 2077 C CA . ALA A 1 268 ? -31.481 2.097 41.722 1.00 97.31 268 ALA A CA 1
ATOM 2078 C C . ALA A 1 268 ? -31.798 1.046 40.648 1.00 97.31 268 ALA A C 1
ATOM 2080 O O . ALA A 1 268 ? -32.934 0.931 40.181 1.00 97.31 268 ALA A O 1
ATOM 2081 N N . PHE A 1 269 ? -30.794 0.245 40.305 1.00 98.19 269 PHE A N 1
ATOM 2082 C CA . PHE A 1 269 ? -30.869 -0.799 39.286 1.00 98.19 269 PHE A CA 1
ATOM 2083 C C . PHE A 1 269 ? -30.585 -2.170 39.884 1.00 98.19 269 PHE A C 1
ATOM 2085 O O . PHE A 1 269 ? -29.862 -2.289 40.877 1.00 98.19 269 PHE A O 1
ATOM 2092 N N . GLU A 1 270 ? -31.160 -3.205 39.282 1.00 97.31 270 GLU A N 1
ATOM 2093 C CA . GLU A 1 270 ? -30.993 -4.583 39.739 1.00 97.31 270 GLU A CA 1
ATOM 2094 C C . GLU A 1 270 ? -30.069 -5.403 38.820 1.00 97.31 270 GLU A C 1
ATOM 2096 O O . GLU A 1 270 ? -29.966 -5.153 37.618 1.00 97.31 270 GLU A O 1
ATOM 2101 N N . MET A 1 271 ? -29.372 -6.375 39.412 1.00 97.06 271 MET A N 1
ATOM 2102 C CA . MET A 1 271 ? -28.701 -7.454 38.688 1.00 97.06 271 MET A CA 1
ATOM 2103 C C . MET A 1 271 ? -29.055 -8.805 39.319 1.00 97.06 271 MET A C 1
ATOM 2105 O O . MET A 1 271 ? -29.040 -8.947 40.550 1.00 97.06 271 MET A O 1
ATOM 2109 N N . HIS A 1 272 ? -29.289 -9.828 38.498 1.00 97.00 272 HIS A N 1
ATOM 2110 C CA . HIS A 1 272 ? -29.754 -11.130 38.973 1.00 97.00 272 HIS A CA 1
ATOM 2111 C C . HIS A 1 272 ? -29.151 -12.315 38.198 1.00 97.00 272 HIS A C 1
ATOM 2113 O O . HIS A 1 272 ? -28.241 -12.172 37.379 1.00 97.00 272 HIS A O 1
ATOM 2119 N N . GLY A 1 273 ? -29.602 -13.532 38.517 1.00 95.25 273 GLY A N 1
ATOM 2120 C CA . GLY A 1 273 ? -29.272 -14.746 37.765 1.00 95.25 273 GLY A CA 1
ATOM 2121 C C . GLY A 1 273 ? -27.768 -15.022 37.617 1.00 95.25 273 GLY A C 1
ATOM 2122 O O . GLY A 1 273 ? -26.974 -14.837 38.544 1.00 95.25 273 GLY A O 1
ATOM 2123 N N . SER A 1 274 ? -27.364 -15.497 36.434 1.00 97.06 274 SER A N 1
ATOM 2124 C CA . SER A 1 274 ? -25.963 -15.830 36.137 1.00 97.06 274 SER A CA 1
ATOM 2125 C C . SER A 1 274 ? -25.043 -14.609 36.111 1.00 97.06 274 SER A C 1
ATOM 2127 O O . SER A 1 274 ? -23.856 -14.746 36.411 1.00 97.06 274 SER A O 1
ATOM 2129 N N . ILE A 1 275 ? -25.572 -13.425 35.795 1.00 98.06 275 ILE A N 1
ATOM 2130 C CA . ILE A 1 275 ? -24.802 -12.179 35.824 1.00 98.06 275 ILE A CA 1
ATOM 2131 C C . ILE A 1 275 ? -24.453 -11.816 37.266 1.00 98.06 275 ILE A C 1
ATOM 2133 O O . ILE A 1 275 ? -23.284 -11.582 37.568 1.00 98.06 275 ILE A O 1
ATOM 2137 N N . TYR A 1 276 ? -25.425 -11.870 38.178 1.00 97.06 276 TYR A N 1
ATOM 2138 C CA . TYR A 1 276 ? -25.179 -11.666 39.605 1.00 97.06 276 TYR A CA 1
ATOM 2139 C C . TYR A 1 276 ? -24.208 -12.706 40.176 1.00 97.06 276 TYR A C 1
ATOM 2141 O O . TYR A 1 276 ? -23.283 -12.358 40.915 1.00 97.06 276 TYR A O 1
ATOM 2149 N N . ALA A 1 277 ? -24.369 -13.982 39.806 1.00 96.56 277 ALA A N 1
ATOM 2150 C CA . ALA A 1 277 ? -23.442 -15.034 40.217 1.00 96.56 277 ALA A CA 1
ATOM 2151 C C . ALA A 1 277 ? -22.002 -14.724 39.771 1.00 96.56 277 ALA A C 1
ATOM 2153 O O . ALA A 1 277 ? -21.071 -14.847 40.570 1.00 96.56 277 ALA A O 1
ATOM 2154 N N . LYS A 1 278 ? -21.823 -14.251 38.530 1.00 97.06 278 LYS A N 1
ATOM 2155 C CA . LYS A 1 278 ? -20.517 -13.834 38.012 1.00 97.06 278 LYS A CA 1
ATOM 2156 C C . LYS A 1 278 ? -19.975 -12.610 38.741 1.00 97.06 278 LYS A C 1
ATOM 2158 O O . LYS A 1 278 ? -18.829 -12.656 39.176 1.00 97.06 278 LYS A O 1
ATOM 2163 N N . TYR A 1 279 ? -20.781 -11.563 38.919 1.00 95.69 279 TYR A N 1
ATOM 2164 C CA . TYR A 1 279 ? -20.389 -10.341 39.627 1.00 95.69 279 TYR A CA 1
ATOM 2165 C C . TYR A 1 279 ? -19.860 -10.649 41.035 1.00 95.69 279 TYR A C 1
ATOM 2167 O O . TYR A 1 279 ? -18.798 -10.159 41.413 1.00 95.69 279 TYR A O 1
ATOM 2175 N N . LYS A 1 280 ? -20.540 -11.532 41.782 1.00 93.56 280 LYS A N 1
ATOM 2176 C CA . LYS A 1 280 ? -20.088 -11.987 43.109 1.00 93.56 280 LYS A CA 1
ATOM 2177 C C . LYS A 1 280 ? -18.769 -12.756 43.083 1.00 93.56 280 LYS A C 1
ATOM 2179 O O . LYS A 1 280 ? -18.006 -12.675 44.039 1.00 93.56 280 LYS A O 1
ATOM 2184 N N . ALA A 1 281 ? -18.524 -13.530 42.029 1.00 95.31 281 ALA A N 1
ATOM 2185 C CA . ALA A 1 281 ? -17.322 -14.349 41.894 1.00 95.31 281 ALA A CA 1
ATOM 2186 C C . ALA A 1 281 ? -16.095 -13.552 41.413 1.00 95.31 281 ALA A C 1
ATOM 2188 O O . ALA A 1 281 ? -14.976 -14.066 41.442 1.00 95.31 281 ALA A O 1
ATOM 2189 N N . MET A 1 282 ? -16.277 -12.313 40.946 1.00 93.12 282 MET A N 1
ATOM 2190 C CA . MET A 1 282 ? -15.171 -11.473 40.493 1.00 93.12 282 MET A CA 1
ATOM 2191 C C . MET A 1 282 ? -14.311 -11.012 41.673 1.00 93.12 282 MET A C 1
ATOM 2193 O O . MET A 1 282 ? -14.800 -10.377 42.601 1.00 93.12 282 MET A O 1
ATOM 2197 N N . LEU A 1 283 ? -12.996 -11.227 41.574 1.00 87.00 283 LEU A N 1
ATOM 2198 C CA . LEU A 1 283 ? -12.023 -10.738 42.563 1.00 87.00 283 LEU A CA 1
ATOM 2199 C C . LEU A 1 283 ? -12.004 -9.205 42.681 1.00 87.00 283 LEU A C 1
ATOM 2201 O O . LEU A 1 283 ? -11.634 -8.666 43.720 1.00 87.00 283 LEU A O 1
ATOM 2205 N N . ASN A 1 284 ? -12.354 -8.497 41.604 1.00 85.69 284 ASN A N 1
ATOM 2206 C CA . ASN A 1 284 ? -12.238 -7.045 41.522 1.00 85.69 284 ASN A CA 1
ATOM 2207 C C . ASN A 1 284 ? -13.413 -6.419 40.751 1.00 85.69 284 ASN A C 1
ATOM 2209 O O . ASN A 1 284 ? -13.216 -5.747 39.745 1.00 85.69 284 ASN A O 1
ATOM 2213 N N . SER A 1 285 ? -14.646 -6.654 41.204 1.00 89.81 285 SER A N 1
ATOM 2214 C CA . SER A 1 285 ? -15.871 -6.155 40.552 1.00 89.81 285 SER A CA 1
ATOM 2215 C C . SER A 1 285 ? -15.938 -4.626 40.408 1.00 89.81 285 SER A C 1
ATOM 2217 O O . SER A 1 285 ? -16.544 -4.129 39.462 1.00 89.81 285 SER A O 1
ATOM 2219 N N . LYS A 1 286 ? -15.245 -3.866 41.271 1.00 87.56 286 LYS A N 1
ATOM 2220 C CA . LYS A 1 286 ? -15.161 -2.393 41.199 1.00 87.56 286 LYS A CA 1
ATOM 2221 C C . LYS A 1 286 ? -14.571 -1.850 39.888 1.00 87.56 286 LYS A C 1
ATOM 2223 O O . LYS A 1 286 ? -14.768 -0.674 39.593 1.00 87.56 286 LYS A O 1
ATOM 2228 N N . THR A 1 287 ? -13.869 -2.661 39.087 1.00 89.44 287 THR A N 1
ATOM 2229 C CA . THR A 1 287 ? -13.363 -2.231 37.767 1.00 89.44 287 THR A CA 1
ATOM 2230 C C . THR A 1 287 ? -14.477 -1.958 36.761 1.00 89.44 287 THR A C 1
ATOM 2232 O O . THR A 1 287 ? -14.280 -1.149 35.859 1.00 89.44 287 THR A O 1
ATOM 2235 N N . LEU A 1 288 ? -15.652 -2.572 36.940 1.00 93.62 288 LEU A N 1
ATOM 2236 C CA . LEU A 1 288 ? -16.834 -2.321 36.114 1.00 93.62 288 LEU A CA 1
ATOM 2237 C C . LEU A 1 288 ? -17.428 -0.927 36.360 1.00 93.62 288 LEU A C 1
ATOM 2239 O O . LEU A 1 288 ? -18.117 -0.396 35.494 1.00 93.62 288 LEU A O 1
ATOM 2243 N N . GLY A 1 289 ? -17.141 -0.306 37.507 1.00 93.81 289 GLY A N 1
ATOM 2244 C CA . GLY A 1 289 ? -17.797 0.924 37.935 1.00 93.81 289 GLY A CA 1
ATOM 2245 C C . GLY A 1 289 ? -19.155 0.644 38.579 1.00 93.81 289 GLY A C 1
ATOM 2246 O O . GLY A 1 289 ? -19.309 -0.323 39.321 1.00 93.81 289 GLY A O 1
ATOM 2247 N N . TYR A 1 290 ? -20.123 1.517 38.320 1.00 94.62 290 TYR A N 1
ATOM 2248 C CA . TYR A 1 290 ? -21.465 1.458 38.900 1.00 94.62 290 TYR A CA 1
ATOM 2249 C C . TYR A 1 290 ? -22.495 0.979 37.882 1.00 94.62 290 TYR A C 1
ATOM 2251 O O . TYR A 1 290 ? -22.365 1.292 36.703 1.00 94.62 290 TYR A O 1
ATOM 2259 N N . LEU A 1 291 ? -23.497 0.222 38.329 1.00 97.06 291 LEU A N 1
ATOM 2260 C CA . LEU A 1 291 ? -24.570 -0.315 37.490 1.00 97.06 291 LEU A CA 1
ATOM 2261 C C . LEU A 1 291 ? -25.429 0.833 36.935 1.00 97.06 291 LEU A C 1
ATOM 2263 O O . LEU A 1 291 ? -25.820 1.719 37.692 1.00 97.06 291 LEU A O 1
ATOM 2267 N N . VAL A 1 292 ? -25.701 0.826 35.627 1.00 96.56 292 VAL A N 1
ATOM 2268 C CA . VAL A 1 292 ? -26.421 1.919 34.938 1.00 96.56 292 VAL A CA 1
ATOM 2269 C C . VAL A 1 292 ? -27.781 1.515 34.370 1.00 96.56 292 VAL A C 1
ATOM 2271 O O . VAL A 1 292 ? -28.512 2.372 33.880 1.00 96.56 292 VAL A O 1
ATOM 2274 N N . CYS A 1 293 ? -28.119 0.227 34.404 1.00 96.12 293 CYS A N 1
ATOM 2275 C CA . CYS A 1 293 ? -29.411 -0.282 33.960 1.00 96.12 293 CYS A CA 1
ATOM 2276 C C . CYS A 1 293 ? -29.771 -1.585 34.682 1.00 96.12 293 CYS A C 1
ATOM 2278 O O . CYS A 1 293 ? -28.891 -2.273 35.202 1.00 96.12 293 CYS A O 1
ATOM 2280 N N . ASP A 1 294 ? -31.056 -1.940 34.652 1.00 96.88 294 ASP A N 1
ATOM 2281 C CA . ASP A 1 294 ? -31.514 -3.285 35.019 1.00 96.88 294 ASP A CA 1
ATOM 2282 C C . ASP A 1 294 ? -30.970 -4.342 34.048 1.00 96.88 294 ASP A C 1
ATOM 2284 O O . ASP A 1 294 ? -30.495 -4.013 32.950 1.00 96.88 294 ASP A O 1
ATOM 2288 N N . GLU A 1 295 ? -31.065 -5.622 34.419 1.00 96.62 295 GLU A N 1
ATOM 2289 C CA . GLU A 1 295 ? -30.725 -6.697 33.494 1.00 96.62 295 GLU A CA 1
ATOM 2290 C C . GLU A 1 295 ? -31.620 -6.624 32.245 1.00 96.62 295 GLU A C 1
ATOM 2292 O O . GLU A 1 295 ? -32.850 -6.667 32.299 1.00 96.62 295 GLU A O 1
ATOM 2297 N N . SER A 1 296 ? -30.990 -6.514 31.077 1.00 95.75 296 SER A N 1
ATOM 2298 C CA . SER A 1 296 ? -31.672 -6.307 29.800 1.00 95.75 296 SER A CA 1
ATOM 2299 C C . SER A 1 296 ? -31.230 -7.331 28.758 1.00 95.75 296 SER A C 1
ATOM 2301 O O . SER A 1 296 ? -30.294 -8.103 28.964 1.00 95.75 296 SER A O 1
ATOM 2303 N N . ASN A 1 297 ? -31.941 -7.394 27.632 1.00 97.00 297 ASN A N 1
ATOM 2304 C CA . ASN A 1 297 ? -31.550 -8.264 26.526 1.00 97.00 297 ASN A CA 1
ATOM 2305 C C . ASN A 1 297 ? -30.348 -7.679 25.775 1.00 97.00 297 ASN A C 1
ATOM 2307 O O . ASN A 1 297 ? -30.246 -6.470 25.571 1.00 97.00 297 ASN A O 1
ATOM 2311 N N . THR A 1 298 ? -29.471 -8.558 25.306 1.00 96.50 298 THR A N 1
ATOM 2312 C CA . THR A 1 298 ? -28.386 -8.196 24.389 1.00 96.50 298 THR A CA 1
ATOM 2313 C C . THR A 1 298 ? -28.909 -7.930 22.978 1.00 96.50 298 THR A C 1
ATOM 2315 O O . THR A 1 298 ? -30.018 -8.337 22.625 1.00 96.50 298 THR A O 1
ATOM 2318 N N . THR A 1 299 ? -28.103 -7.285 22.131 1.00 95.06 299 THR A N 1
ATOM 2319 C CA . THR A 1 299 ? -28.484 -7.024 20.726 1.00 95.06 299 THR A CA 1
ATOM 2320 C C . THR A 1 299 ? -28.639 -8.295 19.884 1.00 95.06 299 THR A C 1
ATOM 2322 O O . THR A 1 299 ? -29.451 -8.323 18.954 1.00 95.06 299 THR A O 1
ATOM 2325 N N . LYS A 1 300 ? -27.902 -9.368 20.203 1.00 94.69 300 LYS A N 1
ATOM 2326 C CA . LYS A 1 300 ? -28.184 -10.725 19.714 1.00 94.69 300 LYS A CA 1
ATOM 2327 C C . LYS A 1 300 ? -29.242 -11.385 20.593 1.00 94.69 300 LYS A C 1
ATOM 2329 O O . LYS A 1 300 ? -29.130 -11.375 21.817 1.00 94.69 300 LYS A O 1
ATOM 2334 N N . ALA A 1 301 ? -30.249 -11.991 19.967 1.00 94.19 301 ALA A N 1
ATOM 2335 C CA . ALA A 1 301 ? -31.316 -12.689 20.679 1.00 94.19 301 ALA A CA 1
ATOM 2336 C C . ALA A 1 301 ? -30.773 -13.849 21.538 1.00 94.19 301 ALA A C 1
ATOM 2338 O O . ALA A 1 301 ? -29.806 -14.514 21.162 1.00 94.19 301 ALA A O 1
ATOM 2339 N N . GLY A 1 302 ? -31.424 -14.104 22.677 1.00 93.44 302 GLY A N 1
ATOM 2340 C CA . GLY A 1 302 ? -31.072 -15.199 23.589 1.00 93.44 302 GLY A CA 1
ATOM 2341 C C . GLY A 1 302 ? -29.959 -14.888 24.597 1.00 93.44 302 GLY A C 1
ATOM 2342 O O . GLY A 1 302 ? -29.568 -15.788 25.339 1.00 93.44 302 GLY A O 1
ATOM 2343 N N . GLY A 1 303 ? -29.462 -13.648 24.648 1.00 96.75 303 GLY A N 1
ATOM 2344 C CA . GLY A 1 303 ? -28.511 -13.198 25.665 1.00 96.75 303 GLY A CA 1
ATOM 2345 C C . GLY A 1 303 ? -29.070 -12.121 26.596 1.00 96.75 303 GLY A C 1
ATOM 2346 O O . GLY A 1 303 ? -30.070 -11.457 26.301 1.00 96.75 303 GLY A O 1
ATOM 2347 N N . LYS A 1 304 ? -28.402 -11.966 27.740 1.00 97.88 304 LYS A N 1
ATOM 2348 C CA . LYS A 1 304 ? -28.690 -10.979 28.787 1.00 97.88 304 LYS A CA 1
ATOM 2349 C C . LYS A 1 304 ? -27.454 -10.141 29.078 1.00 97.88 304 LYS A C 1
ATOM 2351 O O . LYS A 1 304 ? -26.336 -10.641 28.950 1.00 97.88 304 LYS A O 1
ATOM 2356 N N . LYS A 1 305 ? -27.644 -8.883 29.473 1.00 97.62 305 LYS A N 1
ATOM 2357 C CA . LYS A 1 305 ? -26.563 -8.005 29.918 1.00 97.62 305 LYS A CA 1
ATOM 2358 C C . LYS A 1 305 ? -26.974 -7.106 31.074 1.00 97.62 305 LYS A C 1
ATOM 2360 O O . LYS A 1 305 ? -28.099 -6.614 31.118 1.00 97.62 305 LYS A O 1
ATOM 2365 N N . SER A 1 306 ? -26.011 -6.836 31.946 1.00 97.69 306 SER A N 1
ATOM 2366 C CA . SER A 1 306 ? -26.050 -5.724 32.896 1.00 97.69 306 SER A CA 1
ATOM 2367 C C . SER A 1 306 ? -24.900 -4.788 32.563 1.00 97.69 306 SER A C 1
ATOM 2369 O O . SER A 1 306 ? -23.743 -5.222 32.496 1.00 97.69 306 SER A O 1
ATOM 2371 N N . LEU A 1 307 ? -25.222 -3.520 32.318 1.00 96.94 307 LEU A N 1
ATOM 2372 C CA . LEU A 1 307 ? -24.245 -2.501 31.957 1.00 96.94 307 LEU A CA 1
ATOM 2373 C C . LEU A 1 307 ? -23.820 -1.704 33.183 1.00 96.94 307 LEU A C 1
ATOM 2375 O O . LEU A 1 307 ? -24.622 -1.375 34.056 1.00 96.94 307 LEU A O 1
ATOM 2379 N N . PHE A 1 308 ? -22.545 -1.354 33.201 1.00 96.12 308 PHE A N 1
ATOM 2380 C CA . PHE A 1 308 ? -21.902 -0.556 34.224 1.00 96.12 308 PHE A CA 1
ATOM 2381 C C . PHE A 1 308 ? -21.184 0.634 33.575 1.00 96.12 308 PHE A C 1
ATOM 2383 O O . PHE A 1 308 ? -20.924 0.661 32.372 1.00 96.12 308 PHE A O 1
ATOM 2390 N N . SER A 1 309 ? -20.819 1.633 34.371 1.00 94.44 309 SER A N 1
ATOM 2391 C CA . SER A 1 309 ? -20.217 2.869 33.861 1.00 94.44 309 SER A CA 1
ATOM 2392 C C . SER A 1 309 ? -18.844 2.697 33.200 1.00 94.44 309 SER A C 1
ATOM 2394 O O . SER A 1 309 ? -18.410 3.586 32.470 1.00 94.44 309 SER A O 1
ATOM 2396 N N . LYS A 1 310 ? -18.155 1.571 33.424 1.00 92.88 310 LYS A N 1
ATOM 2397 C CA . LYS A 1 310 ? -16.852 1.238 32.817 1.00 92.88 310 LYS A CA 1
ATOM 2398 C C . LYS A 1 310 ? -16.797 -0.182 32.235 1.00 92.88 310 LYS A C 1
ATOM 2400 O O . LYS A 1 310 ? -15.708 -0.685 31.950 1.00 92.88 310 LYS A O 1
ATOM 2405 N N . GLY A 1 311 ? -17.938 -0.851 32.079 1.00 95.81 311 GLY A N 1
ATOM 2406 C CA . GLY A 1 311 ? -17.977 -2.231 31.605 1.00 95.81 311 GLY A CA 1
ATOM 2407 C C . GLY A 1 311 ? -19.380 -2.811 31.493 1.00 95.81 311 GLY A C 1
ATOM 2408 O O . GLY A 1 311 ? -20.373 -2.137 31.725 1.00 95.81 311 GLY A O 1
ATOM 2409 N N . GLY A 1 312 ? -19.464 -4.095 31.181 1.00 96.81 312 GLY A N 1
ATOM 2410 C CA . GLY A 1 312 ? -20.706 -4.859 31.158 1.00 96.81 312 GLY A CA 1
ATOM 2411 C C . GLY A 1 312 ? -20.441 -6.321 31.480 1.00 96.81 312 GLY A C 1
ATOM 2412 O O . GLY A 1 312 ? -19.345 -6.823 31.237 1.00 96.81 312 GLY A O 1
ATOM 2413 N N . ILE A 1 313 ? -21.437 -7.017 32.021 1.00 98.06 313 ILE A N 1
ATOM 2414 C CA . ILE A 1 313 ? -21.413 -8.480 32.116 1.00 98.06 313 ILE A CA 1
ATOM 2415 C C . ILE A 1 313 ? -22.449 -9.012 31.137 1.00 98.06 313 ILE A C 1
ATOM 2417 O O . ILE A 1 313 ? -23.626 -8.673 31.239 1.00 98.06 313 ILE A O 1
ATOM 2421 N N . TYR A 1 314 ? -21.998 -9.847 30.205 1.00 98.06 314 TYR A N 1
ATOM 2422 C CA . TYR A 1 314 ? -22.818 -10.425 29.145 1.00 98.06 314 TYR A CA 1
ATOM 2423 C C . TYR A 1 314 ? -22.966 -11.912 29.387 1.00 98.06 314 TYR A C 1
ATOM 2425 O O . TYR A 1 314 ? -21.990 -12.592 29.701 1.00 98.06 314 TYR A O 1
ATOM 2433 N N . TRP A 1 315 ? -24.177 -12.418 29.213 1.00 98.06 315 TRP A N 1
ATOM 2434 C CA . TRP A 1 315 ? -24.507 -13.819 29.385 1.00 98.06 315 TRP A CA 1
ATOM 2435 C C . TRP A 1 315 ? -25.240 -14.358 28.161 1.00 98.06 315 TRP A C 1
ATOM 2437 O O . TRP A 1 315 ? -26.110 -13.697 27.595 1.00 98.06 315 TRP A O 1
ATOM 2447 N N . SER A 1 316 ? -24.925 -15.597 27.801 1.00 97.50 316 SER A N 1
ATOM 2448 C CA . SER A 1 316 ? -25.758 -16.431 26.938 1.00 97.50 316 SER A CA 1
ATOM 2449 C C . SER A 1 316 ? -25.751 -17.863 27.461 1.00 97.50 316 SER A C 1
ATOM 2451 O O . SER A 1 316 ? -24.821 -18.263 28.166 1.00 97.50 316 SER A O 1
ATOM 2453 N N . SER A 1 317 ? -26.744 -18.666 27.079 1.00 96.69 317 SER A N 1
ATOM 2454 C CA . SER A 1 317 ? -26.777 -20.088 27.443 1.00 96.69 317 SER A CA 1
ATOM 2455 C C . SER A 1 317 ? -25.572 -20.875 26.912 1.00 96.69 317 SER A C 1
ATOM 2457 O O . SER A 1 317 ? -25.171 -21.854 27.534 1.00 96.69 317 SER A O 1
ATOM 2459 N N . GLY A 1 318 ? -24.983 -20.449 25.788 1.00 95.75 318 GLY A N 1
ATOM 2460 C CA . GLY A 1 318 ? -23.850 -21.132 25.159 1.00 95.75 318 GLY A CA 1
ATOM 2461 C C . GLY A 1 318 ? -22.476 -20.736 25.703 1.00 95.75 318 GLY A C 1
ATOM 2462 O O . GLY A 1 318 ? -21.542 -21.522 25.592 1.00 95.75 318 GLY A O 1
ATOM 2463 N N . THR A 1 319 ? -22.331 -19.535 26.271 1.00 96.56 319 THR A N 1
ATOM 2464 C CA . THR A 1 319 ? -21.031 -19.026 26.752 1.00 96.56 319 THR A CA 1
ATOM 2465 C C . THR A 1 319 ? -20.959 -18.885 28.266 1.00 96.56 319 THR A C 1
ATOM 2467 O O . THR A 1 319 ? -19.875 -18.941 28.826 1.00 96.56 319 THR A O 1
ATOM 2470 N N . GLY A 1 320 ? -22.089 -18.726 28.956 1.00 97.38 320 GLY A N 1
ATOM 2471 C CA . GLY A 1 320 ? -22.091 -18.277 30.345 1.00 97.38 320 GLY A CA 1
ATOM 2472 C C . GLY A 1 320 ? -21.840 -16.770 30.465 1.00 97.38 320 GLY A C 1
ATOM 2473 O O . GLY A 1 320 ? -21.843 -16.042 29.470 1.00 97.38 320 GLY A O 1
ATOM 2474 N N . ALA A 1 321 ? -21.703 -16.296 31.709 1.00 97.88 321 ALA A N 1
ATOM 2475 C CA . ALA A 1 321 ? -21.579 -14.876 32.035 1.00 97.88 321 ALA A CA 1
ATOM 2476 C C . ALA A 1 321 ? -20.108 -14.438 32.080 1.00 97.88 321 ALA A C 1
ATOM 2478 O O . ALA A 1 321 ? -19.333 -14.950 32.894 1.00 97.88 321 ALA A O 1
ATOM 2479 N N . HIS A 1 322 ? -19.752 -13.441 31.270 1.00 97.38 322 HIS A N 1
ATOM 2480 C CA . HIS A 1 322 ? -18.399 -12.895 31.188 1.00 97.38 322 HIS A CA 1
ATOM 2481 C C . HIS A 1 322 ? -18.396 -11.362 31.266 1.00 97.38 322 HIS A C 1
ATOM 2483 O O . HIS A 1 322 ? -19.178 -10.710 30.566 1.00 97.38 322 HIS A O 1
ATOM 2489 N N . PRO A 1 323 ? -17.519 -10.768 32.095 1.00 97.12 323 PRO A N 1
ATOM 2490 C CA . PRO A 1 323 ? -17.302 -9.334 32.122 1.00 97.12 323 PRO A CA 1
ATOM 2491 C C . PRO A 1 323 ? -16.476 -8.887 30.911 1.00 97.12 323 PRO A C 1
ATOM 2493 O O . PRO A 1 323 ? -15.523 -9.554 30.504 1.00 97.12 323 PRO A O 1
ATOM 2496 N N . VAL A 1 324 ? -16.814 -7.716 30.386 1.00 96.94 324 VAL A N 1
ATOM 2497 C CA . VAL A 1 324 ? -16.058 -6.961 29.384 1.00 96.94 324 VAL A CA 1
ATOM 2498 C C . VAL A 1 324 ? -15.911 -5.553 29.950 1.00 96.94 324 VAL A C 1
ATOM 2500 O O . VAL A 1 324 ? -16.907 -4.969 30.378 1.00 96.94 324 VAL A O 1
ATOM 2503 N N . PHE A 1 325 ? -14.702 -5.000 30.011 1.00 92.62 325 PHE A N 1
ATOM 2504 C CA . PHE A 1 325 ? -14.471 -3.709 30.669 1.00 92.62 325 PHE A CA 1
ATOM 2505 C C . PHE A 1 325 ? -13.461 -2.827 29.928 1.00 92.62 325 PHE A C 1
ATOM 2507 O O . PHE A 1 325 ? -12.793 -3.258 28.987 1.00 92.62 325 PHE A O 1
ATOM 2514 N N . ASP A 1 326 ? -13.396 -1.562 30.347 1.00 90.88 326 ASP A N 1
ATOM 2515 C CA . ASP A 1 326 ? -12.489 -0.532 29.826 1.00 90.88 326 ASP A CA 1
ATOM 2516 C C . ASP A 1 326 ? -12.591 -0.356 28.292 1.00 90.88 326 ASP A C 1
ATOM 2518 O O . ASP A 1 326 ? -13.688 -0.365 27.729 1.00 90.88 326 ASP A O 1
ATOM 2522 N N . LYS A 1 327 ? -11.470 -0.174 27.583 1.00 94.94 327 LYS A N 1
ATOM 2523 C CA . LYS A 1 327 ? -11.452 0.097 26.140 1.00 94.94 327 LYS A CA 1
ATOM 2524 C C . LYS A 1 327 ? -12.009 -1.034 25.285 1.00 94.94 327 LYS A C 1
ATOM 2526 O O . LYS A 1 327 ? -12.568 -0.744 24.231 1.00 94.94 327 LYS A O 1
ATOM 2531 N N . ILE A 1 328 ? -11.899 -2.288 25.729 1.00 97.25 328 ILE A N 1
ATOM 2532 C CA . ILE A 1 328 ? -12.516 -3.418 25.022 1.00 97.25 328 ILE A CA 1
ATOM 2533 C C . ILE A 1 328 ? -14.040 -3.308 25.105 1.00 97.25 328 ILE A C 1
ATOM 2535 O O . ILE A 1 328 ? -14.709 -3.461 24.090 1.00 97.25 328 ILE A O 1
ATOM 2539 N N . TYR A 1 329 ? -14.590 -2.975 26.277 1.00 95.88 329 TYR A N 1
ATOM 2540 C CA . TYR A 1 329 ? -16.030 -2.749 26.438 1.00 95.88 329 TYR A CA 1
ATOM 2541 C C . TYR A 1 329 ? -16.538 -1.613 25.557 1.00 95.88 329 TYR A C 1
ATOM 2543 O O . TYR A 1 329 ? -17.506 -1.805 24.821 1.00 95.88 329 TYR A O 1
ATOM 2551 N N . SER A 1 330 ? -15.862 -0.463 25.602 1.00 94.81 330 SER A N 1
ATOM 2552 C CA . SER A 1 330 ? -16.263 0.703 24.818 1.00 94.81 330 SER A CA 1
ATOM 2553 C C . SER A 1 330 ? -16.324 0.382 23.325 1.00 94.81 330 SER A C 1
ATOM 2555 O O . SER A 1 330 ? -17.301 0.721 22.666 1.00 94.81 330 SER A O 1
ATOM 2557 N N . GLU A 1 331 ? -15.313 -0.301 22.782 1.00 96.44 331 GLU A N 1
ATOM 2558 C CA . GLU A 1 331 ? -15.297 -0.657 21.359 1.00 96.44 331 GLU A CA 1
ATOM 2559 C C . GLU A 1 331 ? -16.271 -1.791 21.019 1.00 96.44 331 GLU A C 1
ATOM 2561 O O . GLU A 1 331 ? -16.922 -1.735 19.980 1.00 96.44 331 GLU A O 1
ATOM 2566 N N . TYR A 1 332 ? -16.443 -2.782 21.895 1.00 96.88 332 TYR A N 1
ATOM 2567 C CA . TYR A 1 332 ? -17.407 -3.862 21.685 1.00 96.88 332 TYR A CA 1
ATOM 2568 C C . TYR A 1 332 ? -18.849 -3.338 21.588 1.00 96.88 332 TYR A C 1
ATOM 2570 O O . TYR A 1 332 ? -19.557 -3.707 20.651 1.00 96.88 332 TYR A O 1
ATOM 2578 N N . GLU A 1 333 ? -19.273 -2.433 22.479 1.00 94.56 333 GLU A N 1
ATOM 2579 C CA . GLU A 1 333 ? -20.596 -1.791 22.385 1.00 94.56 333 GLU A CA 1
ATOM 2580 C C . GLU A 1 333 ? -20.692 -0.871 21.153 1.00 94.56 333 GLU A C 1
ATOM 2582 O O . GLU A 1 333 ? -21.664 -0.959 20.399 1.00 94.56 333 GLU A O 1
ATOM 2587 N N . ASN A 1 334 ? -19.665 -0.053 20.875 1.00 95.12 334 ASN A N 1
ATOM 2588 C CA . ASN A 1 334 ? -19.656 0.861 19.721 1.00 95.12 334 ASN A CA 1
ATOM 2589 C C . ASN A 1 334 ? -19.743 0.137 18.368 1.00 95.12 334 ASN A C 1
ATOM 2591 O O . ASN A 1 334 ? -20.322 0.666 17.419 1.00 95.12 334 ASN A O 1
ATOM 2595 N N . LEU A 1 335 ? -19.169 -1.063 18.262 1.00 94.19 335 LEU A N 1
ATOM 2596 C CA . LEU A 1 335 ? -19.138 -1.852 17.030 1.00 94.19 335 LEU A CA 1
ATOM 2597 C C . LEU A 1 335 ? -20.319 -2.832 16.908 1.00 94.19 335 LEU A C 1
ATOM 2599 O O . LEU A 1 335 ? -20.278 -3.733 16.070 1.00 94.19 335 LEU A O 1
ATOM 2603 N N . GLY A 1 336 ? -21.375 -2.667 17.712 1.00 92.12 336 GLY A N 1
ATOM 2604 C CA . GLY A 1 336 ? -22.625 -3.424 17.579 1.00 92.12 336 GLY A CA 1
ATOM 2605 C C . GLY A 1 336 ? -22.733 -4.688 18.438 1.00 92.12 336 GLY A C 1
ATOM 2606 O O . GLY A 1 336 ? -23.650 -5.482 18.217 1.00 92.12 336 GLY A O 1
ATOM 2607 N N . GLU A 1 337 ? -21.840 -4.862 19.417 1.00 92.69 337 GLU A N 1
ATOM 2608 C CA . GLU A 1 337 ? -21.929 -5.864 20.485 1.00 92.69 337 GLU A CA 1
ATOM 2609 C C . GLU A 1 337 ? -22.121 -7.304 19.945 1.00 92.69 337 GLU A C 1
ATOM 2611 O O . GLU A 1 337 ? -21.554 -7.711 18.923 1.00 92.69 337 GLU A O 1
ATOM 2616 N N . SER A 1 338 ? -22.937 -8.100 20.636 1.00 94.69 338 SER A N 1
ATOM 2617 C CA . SER A 1 338 ? -23.140 -9.525 20.413 1.00 94.69 338 SER A CA 1
ATOM 2618 C C . SER A 1 338 ? -23.767 -9.828 19.057 1.00 94.69 338 SER A C 1
ATOM 2620 O O . SER A 1 338 ? -23.608 -10.942 18.553 1.00 94.69 338 SER A O 1
ATOM 2622 N N . LYS A 1 339 ? -24.456 -8.862 18.433 1.00 94.25 339 LYS A N 1
ATOM 2623 C CA . LYS A 1 339 ? -25.050 -9.030 17.101 1.00 94.25 339 LYS A CA 1
ATOM 2624 C C . LYS A 1 339 ? -23.991 -9.209 16.014 1.00 94.25 339 LYS A C 1
ATOM 2626 O O . LYS A 1 339 ? -24.202 -10.018 15.114 1.00 94.25 339 LYS A O 1
ATOM 2631 N N . ILE A 1 340 ? -22.882 -8.475 16.097 1.00 93.12 340 ILE A N 1
ATOM 2632 C CA . ILE A 1 340 ? -21.807 -8.521 15.096 1.00 93.12 340 ILE A CA 1
ATOM 2633 C C . ILE A 1 340 ? -20.722 -9.514 15.528 1.00 93.12 340 ILE A C 1
ATOM 2635 O O . ILE A 1 340 ? -20.363 -10.427 14.784 1.00 93.12 340 ILE A O 1
ATOM 2639 N N . TRP A 1 341 ? -20.256 -9.394 16.769 1.00 94.94 341 TRP A N 1
ATOM 2640 C CA . TRP A 1 341 ? -19.052 -10.083 17.246 1.00 94.94 341 TRP A CA 1
ATOM 2641 C C . TRP A 1 341 ? -19.339 -11.369 18.029 1.00 94.94 341 TRP A C 1
ATOM 2643 O O . TRP A 1 341 ? -18.440 -12.174 18.285 1.00 94.94 341 TRP A O 1
ATOM 2653 N N . GLY A 1 342 ? -20.612 -11.601 18.359 1.00 96.25 342 GLY A N 1
ATOM 2654 C CA . GLY A 1 342 ? -21.036 -12.690 19.229 1.00 96.25 342 GLY A CA 1
ATOM 2655 C C . GLY A 1 342 ? -20.680 -12.446 20.695 1.00 96.25 342 GLY A C 1
ATOM 2656 O O . GLY A 1 342 ? -20.141 -11.408 21.059 1.00 96.25 342 GLY A O 1
ATOM 2657 N N . PHE A 1 343 ? -21.032 -13.401 21.553 1.00 97.75 343 PHE A N 1
ATOM 2658 C CA . PHE A 1 343 ? -20.832 -13.261 22.997 1.00 97.75 343 PHE A CA 1
ATOM 2659 C C . PHE A 1 343 ? -19.361 -13.475 23.400 1.00 97.75 343 PHE A C 1
ATOM 2661 O O . PHE A 1 343 ? -18.653 -14.233 22.729 1.00 97.75 343 PHE A O 1
ATOM 2668 N N . PRO A 1 344 ? -18.889 -12.854 24.497 1.00 97.88 344 PRO A N 1
ATOM 2669 C CA . PRO A 1 344 ? -17.603 -13.207 25.098 1.00 97.88 344 PRO A CA 1
ATOM 2670 C C . PRO A 1 344 ? -17.597 -14.683 25.519 1.00 97.88 344 PRO A C 1
ATOM 2672 O O . PRO A 1 344 ? -18.572 -15.159 26.098 1.00 97.88 344 PRO A O 1
ATOM 2675 N N . ILE A 1 345 ? -16.508 -15.405 25.229 1.00 97.25 345 ILE A N 1
ATOM 2676 C CA . ILE A 1 345 ? -16.340 -16.829 25.602 1.00 97.25 345 ILE A CA 1
ATOM 2677 C C . ILE A 1 345 ? -15.339 -16.991 26.755 1.00 97.25 345 ILE A C 1
ATOM 2679 O O . ILE A 1 345 ? -15.329 -17.999 27.462 1.00 97.25 345 ILE A O 1
ATOM 2683 N N . LYS A 1 346 ? -14.460 -16.005 26.944 1.00 96.25 346 LYS A N 1
ATOM 2684 C CA . LYS A 1 346 ? -13.507 -15.961 28.051 1.00 96.25 346 LYS A CA 1
ATOM 2685 C C . LYS A 1 346 ? -13.478 -14.573 28.660 1.00 96.25 346 LYS A C 1
ATOM 2687 O O . LYS A 1 346 ? -13.722 -13.569 27.988 1.00 96.25 346 LYS A O 1
ATOM 2692 N N . ASP A 1 347 ? -13.144 -14.530 29.942 1.00 95.19 347 ASP A N 1
ATOM 2693 C CA . ASP A 1 347 ? -12.841 -13.277 30.620 1.00 95.19 347 ASP A CA 1
ATOM 2694 C C . ASP A 1 347 ? -11.595 -12.633 29.995 1.00 95.19 347 ASP A C 1
ATOM 2696 O O . ASP A 1 347 ? -10.714 -13.319 29.467 1.00 95.19 347 ASP A O 1
ATOM 2700 N N . GLN A 1 348 ? -11.525 -11.306 30.078 1.00 94.25 348 GLN A N 1
ATOM 2701 C CA . GLN A 1 348 ? -10.376 -10.529 29.633 1.00 94.25 348 GLN A CA 1
ATOM 2702 C C . GLN A 1 348 ? -9.077 -11.028 30.282 1.00 94.25 348 GLN A C 1
ATOM 2704 O O . GLN A 1 348 ? -8.981 -11.191 31.501 1.00 94.25 348 GLN A O 1
ATOM 2709 N N . LYS A 1 349 ? -8.054 -11.229 29.452 1.00 94.12 349 LYS A N 1
ATOM 2710 C CA . LYS A 1 349 ? -6.733 -11.712 29.842 1.00 94.12 349 LYS A CA 1
ATOM 2711 C C . LYS A 1 349 ? -5.711 -10.584 29.734 1.00 94.12 349 LYS A C 1
ATOM 2713 O O . LYS A 1 349 ? -5.619 -9.914 28.708 1.00 94.12 349 LYS A O 1
ATOM 2718 N N . SER A 1 350 ? -4.922 -10.399 30.790 1.00 94.25 350 SER A N 1
ATOM 2719 C CA . SER A 1 350 ? -3.762 -9.504 30.765 1.00 94.25 350 SER A CA 1
ATOM 2720 C C . SER A 1 350 ? -2.642 -10.120 29.927 1.00 94.25 350 SER A C 1
ATOM 2722 O O . SER A 1 350 ? -2.327 -11.304 30.074 1.00 94.25 350 SER A O 1
ATOM 2724 N N . ILE A 1 351 ? -2.053 -9.317 29.048 1.00 95.06 351 ILE A N 1
ATOM 2725 C CA . ILE A 1 351 ? -0.898 -9.665 28.218 1.00 95.06 351 ILE A CA 1
ATOM 2726 C C . ILE A 1 351 ? 0.161 -8.568 28.355 1.00 95.06 351 ILE A C 1
ATOM 2728 O O . ILE A 1 351 ? -0.102 -7.490 28.889 1.00 95.06 351 ILE A O 1
ATOM 2732 N N . THR A 1 352 ? 1.387 -8.830 27.903 1.00 95.00 352 THR A N 1
ATOM 2733 C 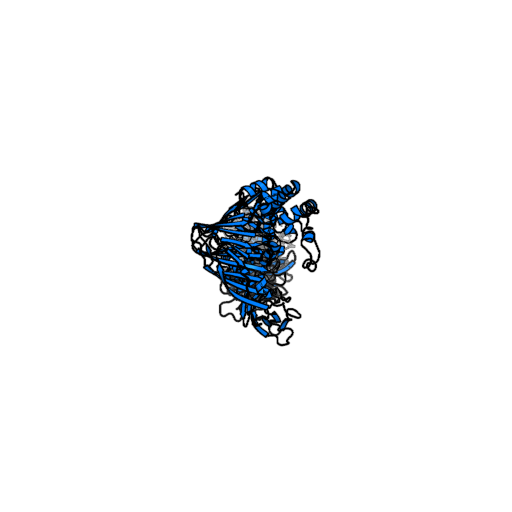CA . THR A 1 352 ? 2.464 -7.835 27.972 1.00 95.00 352 THR A CA 1
ATOM 2734 C C . THR A 1 352 ? 2.015 -6.530 27.314 1.00 95.00 352 THR A C 1
ATOM 2736 O O . THR A 1 352 ? 1.664 -6.517 26.137 1.00 95.00 352 THR A O 1
ATOM 2739 N N . SER A 1 353 ? 2.025 -5.441 28.085 1.00 94.50 353 SER A N 1
ATOM 2740 C CA . SER A 1 353 ? 1.634 -4.095 27.645 1.00 94.50 353 SER A CA 1
ATOM 2741 C C . SER A 1 353 ? 0.171 -3.927 27.212 1.00 94.50 353 SER A C 1
ATOM 2743 O O . SER A 1 353 ? -0.136 -2.957 26.521 1.00 94.50 353 SER A O 1
ATOM 2745 N N . GLY A 1 354 ? -0.749 -4.804 27.628 1.00 95.88 354 GLY A N 1
ATOM 2746 C CA . GLY A 1 354 ? -2.159 -4.646 27.277 1.00 95.88 354 GLY A CA 1
ATOM 2747 C C . GLY A 1 354 ? -3.075 -5.783 27.717 1.00 95.88 354 GLY A C 1
ATOM 2748 O O . GLY A 1 354 ? -2.798 -6.519 28.662 1.00 95.88 354 GLY A O 1
ATOM 2749 N N . PHE A 1 355 ? -4.186 -5.933 27.005 1.00 96.19 355 PHE A N 1
ATOM 2750 C CA . PHE A 1 355 ? -5.227 -6.916 27.275 1.00 96.19 355 PHE A CA 1
ATOM 2751 C C . PHE A 1 355 ? -5.734 -7.552 25.980 1.00 96.19 355 PHE A C 1
ATOM 2753 O O . PHE A 1 355 ? -5.788 -6.895 24.941 1.00 96.19 355 PHE A O 1
ATOM 2760 N N . GLU A 1 356 ? -6.145 -8.816 26.057 1.00 97.19 356 GLU A N 1
ATOM 2761 C CA . GLU A 1 356 ? -6.912 -9.490 25.005 1.00 97.19 356 GLU A CA 1
ATOM 2762 C C . GLU A 1 356 ? -8.215 -10.065 25.571 1.00 97.19 356 GLU A C 1
ATOM 2764 O O . GLU A 1 356 ? -8.270 -10.483 26.731 1.00 97.19 356 GLU A O 1
ATOM 2769 N N . GLN A 1 357 ? -9.264 -10.127 24.753 1.00 97.94 357 GLN A N 1
ATOM 2770 C CA . GLN A 1 357 ? -10.480 -10.862 25.093 1.00 97.94 357 GLN A CA 1
ATOM 2771 C C . GLN A 1 357 ? -11.082 -11.557 23.873 1.00 97.94 357 GLN A C 1
ATOM 2773 O O . GLN A 1 357 ? -11.174 -10.986 22.786 1.00 97.94 357 GLN A O 1
ATOM 2778 N N . GLU A 1 358 ? -11.479 -12.813 24.071 1.00 97.69 358 GLU A N 1
ATOM 2779 C CA . GLU A 1 358 ? -11.991 -13.708 23.036 1.00 97.69 358 GLU A CA 1
ATOM 2780 C C . GLU A 1 358 ? -13.525 -13.744 23.031 1.00 97.69 358 GLU A C 1
ATOM 2782 O O . GLU A 1 358 ? -14.168 -13.987 24.059 1.00 97.69 358 GLU A O 1
ATOM 2787 N N . PHE A 1 359 ? -14.092 -13.536 21.845 1.00 97.88 359 PHE A N 1
ATOM 2788 C CA . PHE A 1 359 ? -15.521 -13.570 21.547 1.00 97.88 359 PHE A CA 1
ATOM 2789 C C . PHE A 1 359 ? -15.796 -14.664 20.510 1.00 97.88 359 PHE A C 1
ATOM 2791 O O . PHE A 1 359 ? -14.870 -15.207 19.909 1.00 97.88 359 PHE A O 1
ATOM 2798 N N . GLN A 1 360 ? -17.067 -15.003 20.281 1.00 96.12 360 GLN A N 1
ATOM 2799 C CA . GLN A 1 360 ? -17.436 -16.077 19.344 1.00 96.12 360 GLN A CA 1
ATOM 2800 C C . GLN A 1 360 ? -16.874 -15.890 17.932 1.00 96.12 360 GLN A C 1
ATOM 2802 O O . GLN A 1 360 ? -16.445 -16.869 17.328 1.00 96.12 360 GLN A O 1
ATOM 2807 N N . ASN A 1 361 ? -16.870 -14.658 17.417 1.00 95.12 361 ASN A N 1
ATOM 2808 C CA . ASN A 1 361 ? -16.493 -14.392 16.029 1.00 95.12 361 ASN A CA 1
ATOM 2809 C C . ASN A 1 361 ? -15.202 -13.574 15.888 1.00 95.12 361 ASN A C 1
ATOM 2811 O O . ASN A 1 361 ? -14.736 -13.379 14.767 1.00 95.12 361 ASN A O 1
ATOM 2815 N N . CYS A 1 362 ? -14.633 -13.071 16.986 1.00 96.81 362 CYS A N 1
ATOM 2816 C CA . CYS A 1 362 ? -13.474 -12.184 16.948 1.00 96.81 362 CYS A CA 1
ATOM 2817 C C . CYS A 1 362 ? -12.633 -12.254 18.226 1.00 96.81 362 CYS A C 1
ATOM 2819 O O . CYS A 1 362 ? -12.976 -12.909 19.214 1.00 96.81 362 CYS A O 1
ATOM 2821 N N . ARG A 1 363 ? -11.528 -11.513 18.216 1.00 97.81 363 ARG A N 1
ATOM 2822 C CA . ARG A 1 363 ? -10.749 -11.207 19.406 1.00 97.81 363 ARG A CA 1
ATOM 2823 C C . ARG A 1 363 ? -10.450 -9.717 19.450 1.00 97.81 363 ARG A C 1
ATOM 2825 O O . ARG A 1 363 ? -10.003 -9.150 18.458 1.00 97.81 363 ARG A O 1
ATOM 2832 N N . PHE A 1 364 ? -10.681 -9.102 20.601 1.00 98.19 364 PHE A N 1
ATOM 2833 C CA . PHE A 1 364 ? -10.303 -7.717 20.847 1.00 98.19 364 PHE A CA 1
ATOM 2834 C C . PHE A 1 364 ? -8.952 -7.655 21.546 1.00 98.19 364 PHE A C 1
ATOM 2836 O O . PHE A 1 364 ? -8.671 -8.451 22.445 1.00 98.19 364 PHE A O 1
ATOM 2843 N N . TYR A 1 365 ? -8.150 -6.674 21.155 1.00 97.88 365 TYR A N 1
ATOM 2844 C CA . TYR A 1 365 ? -6.864 -6.357 21.753 1.00 97.88 365 TYR A CA 1
ATOM 2845 C C . TYR A 1 365 ? -6.833 -4.886 22.145 1.00 97.88 365 TYR A C 1
ATOM 2847 O O . TYR A 1 365 ? -7.221 -4.017 21.369 1.00 97.88 365 TYR A O 1
ATOM 2855 N N . TYR A 1 366 ? -6.337 -4.598 23.339 1.00 97.62 366 TYR A N 1
ATOM 2856 C CA . TYR A 1 366 ? -6.122 -3.239 23.813 1.00 97.62 366 TYR A CA 1
ATOM 2857 C C . TYR A 1 366 ? -4.689 -3.099 24.305 1.00 97.62 366 TYR A C 1
ATOM 2859 O O . TYR A 1 366 ? -4.287 -3.808 25.224 1.00 97.62 366 TYR A O 1
ATOM 2867 N N . LYS A 1 367 ? -3.923 -2.187 23.709 1.00 97.00 367 LYS A N 1
ATOM 2868 C CA . LYS A 1 367 ? -2.582 -1.837 24.173 1.00 97.00 367 LYS A CA 1
ATOM 2869 C C . LYS A 1 367 ? -2.669 -0.681 25.167 1.00 97.00 367 LYS A C 1
ATOM 2871 O O . LYS A 1 367 ? -3.347 0.311 24.918 1.00 97.00 367 LYS A O 1
ATOM 2876 N N . ASN A 1 368 ? -1.967 -0.790 26.291 1.00 95.94 368 ASN A N 1
ATOM 2877 C CA . ASN A 1 368 ? -1.982 0.232 27.335 1.00 95.94 368 ASN A CA 1
ATOM 2878 C C . ASN A 1 368 ? -1.576 1.605 26.777 1.00 95.94 368 ASN A C 1
ATOM 2880 O O . ASN A 1 368 ? -0.486 1.754 26.226 1.00 95.94 368 ASN A O 1
ATOM 2884 N N . GLY A 1 369 ? -2.433 2.606 26.987 1.00 93.81 369 GLY A N 1
ATOM 2885 C CA . GLY A 1 369 ? -2.209 3.985 26.544 1.00 93.81 369 GLY A CA 1
ATOM 2886 C C . GLY A 1 369 ? -2.866 4.336 25.208 1.00 93.81 369 GLY A C 1
ATOM 2887 O O . GLY A 1 369 ? -2.995 5.523 24.910 1.00 93.81 369 GLY A O 1
ATOM 2888 N N . ASP A 1 370 ? -3.341 3.350 24.440 1.00 95.62 370 ASP A N 1
ATOM 2889 C CA . ASP A 1 370 ? -4.039 3.618 23.184 1.00 95.62 370 ASP A CA 1
ATOM 2890 C C . ASP A 1 370 ? -5.443 4.195 23.429 1.00 95.62 370 ASP A C 1
ATOM 2892 O O . ASP A 1 370 ? -6.105 3.956 24.444 1.00 95.62 370 ASP A O 1
ATOM 2896 N N . ALA A 1 371 ? -5.937 4.979 22.469 1.00 94.50 371 ALA A N 1
ATOM 2897 C CA . ALA A 1 371 ? -7.247 5.614 22.591 1.00 94.50 371 ALA A CA 1
ATOM 2898 C C . ALA A 1 371 ? -8.404 4.595 22.588 1.00 94.50 371 ALA A C 1
ATOM 2900 O O . ALA A 1 371 ? -9.451 4.858 23.196 1.00 94.50 371 ALA A O 1
ATOM 2901 N N . LYS A 1 372 ? -8.213 3.463 21.896 1.00 95.38 372 LYS A N 1
ATOM 2902 C CA . LYS A 1 372 ? -9.227 2.454 21.568 1.00 95.38 372 LYS A CA 1
ATOM 2903 C C . LYS A 1 372 ? -8.629 1.046 21.595 1.00 95.38 372 LYS A C 1
ATOM 2905 O O . LYS A 1 372 ? -7.423 0.882 21.446 1.00 95.38 372 LYS A O 1
ATOM 2910 N N . ALA A 1 373 ? -9.486 0.046 21.770 1.00 97.38 373 ALA A N 1
ATOM 2911 C CA . ALA A 1 373 ? -9.161 -1.342 21.458 1.00 97.38 373 ALA A CA 1
ATOM 2912 C C . ALA A 1 373 ? -9.383 -1.613 19.959 1.00 97.38 373 ALA A C 1
ATOM 2914 O O . ALA A 1 373 ? -10.138 -0.899 19.299 1.00 97.38 373 ALA A O 1
ATOM 2915 N N . HIS A 1 374 ? -8.763 -2.664 19.435 1.00 98.00 374 HIS A N 1
ATOM 2916 C CA . HIS A 1 374 ? -8.954 -3.099 18.058 1.00 98.00 374 HIS A CA 1
ATOM 2917 C C . HIS A 1 374 ? -9.437 -4.540 17.995 1.00 98.00 374 HIS A C 1
ATOM 2919 O O . HIS A 1 374 ? -8.921 -5.413 18.699 1.00 98.00 374 HIS A O 1
ATOM 2925 N N . GLU A 1 375 ? -10.430 -4.785 17.148 1.00 97.38 375 GLU A N 1
ATOM 2926 C CA . GLU A 1 375 ? -10.885 -6.137 16.844 1.00 97.38 375 GLU A CA 1
ATOM 2927 C C . GLU A 1 375 ? -10.031 -6.764 15.738 1.00 97.38 375 GLU A C 1
ATOM 2929 O O . GLU A 1 375 ? -9.541 -6.077 14.838 1.00 97.38 375 GLU A O 1
ATOM 2934 N N . VAL A 1 376 ? -9.885 -8.086 15.800 1.00 98.12 376 VAL A N 1
ATOM 2935 C CA . VAL A 1 376 ? -9.448 -8.911 14.674 1.00 98.12 376 VAL A CA 1
ATOM 2936 C C . VAL A 1 376 ? -10.408 -10.095 14.551 1.00 98.12 376 VAL A C 1
ATOM 2938 O O . VAL A 1 376 ? -10.702 -10.752 15.556 1.00 98.12 376 VAL A O 1
ATOM 2941 N N . HIS A 1 377 ? -10.867 -10.423 13.340 1.00 97.38 377 HIS A N 1
ATOM 2942 C CA . HIS A 1 377 ? -11.828 -11.507 13.116 1.00 97.38 377 HIS A CA 1
ATOM 2943 C C . HIS A 1 377 ? -11.544 -12.348 11.862 1.00 97.38 377 HIS A C 1
ATOM 2945 O O . HIS A 1 377 ? -10.573 -12.145 11.132 1.00 97.38 377 HIS A O 1
ATOM 2951 N N . GLY A 1 378 ? -12.366 -13.383 11.661 1.00 96.38 378 GLY A N 1
ATOM 2952 C CA . GLY A 1 378 ? -12.396 -14.180 10.436 1.00 96.38 378 GLY A CA 1
ATOM 2953 C C . GLY A 1 378 ? -11.052 -14.796 10.020 1.00 96.38 378 GLY A C 1
ATOM 2954 O O . GLY A 1 378 ? -10.298 -15.356 10.825 1.00 96.38 378 GLY A O 1
ATOM 2955 N N . SER A 1 379 ? -10.767 -14.724 8.717 1.00 97.94 379 SER A N 1
ATOM 2956 C CA . SER A 1 379 ? -9.548 -15.302 8.133 1.00 97.94 379 SER A CA 1
ATOM 2957 C C . SER A 1 379 ? -8.285 -14.551 8.552 1.00 97.94 379 SER A C 1
ATOM 2959 O O . SER A 1 379 ? -7.232 -15.175 8.676 1.00 97.94 379 SER A O 1
ATOM 2961 N N . ILE A 1 380 ? -8.375 -13.241 8.805 1.00 98.69 380 ILE A N 1
ATOM 2962 C CA . ILE A 1 380 ? -7.232 -12.451 9.272 1.00 98.69 380 ILE A CA 1
ATOM 2963 C C . ILE A 1 380 ? -6.864 -12.851 10.699 1.00 98.69 380 ILE A C 1
ATOM 2965 O O . ILE A 1 380 ? -5.690 -13.100 10.957 1.00 98.69 380 ILE A O 1
ATOM 2969 N N . LEU A 1 381 ? -7.840 -13.014 11.600 1.00 98.38 381 LEU A N 1
ATOM 2970 C CA . LEU A 1 381 ? -7.587 -13.526 12.951 1.00 98.38 381 LEU A CA 1
ATOM 2971 C C . LEU A 1 381 ? -6.973 -14.923 12.905 1.00 98.38 381 LEU A C 1
ATOM 2973 O O . LEU A 1 381 ? -5.961 -15.171 13.556 1.00 98.38 381 LEU A O 1
ATOM 2977 N N . THR A 1 382 ? -7.553 -15.823 12.108 1.00 98.25 382 THR A N 1
ATOM 2978 C CA . THR A 1 382 ? -7.030 -17.189 11.943 1.00 98.25 382 THR A CA 1
ATOM 2979 C C . THR A 1 382 ? -5.568 -17.155 11.502 1.00 98.25 382 THR A C 1
ATOM 2981 O O . THR A 1 382 ? -4.721 -17.840 12.081 1.00 98.25 382 THR A O 1
ATOM 2984 N N . LYS A 1 383 ? -5.250 -16.300 10.522 1.00 98.38 383 LYS A N 1
ATOM 2985 C CA . LYS A 1 383 ? -3.885 -16.128 10.040 1.00 98.38 383 LYS A CA 1
ATOM 2986 C C . LYS A 1 383 ? -2.970 -15.562 11.118 1.00 98.38 383 LYS A C 1
ATOM 2988 O O . LYS A 1 383 ? -1.940 -16.168 11.394 1.00 98.38 383 LYS A O 1
ATOM 2993 N N . TYR A 1 384 ? -3.362 -14.460 11.746 1.00 98.50 384 TYR A N 1
ATOM 2994 C CA . TYR A 1 384 ? -2.613 -13.780 12.799 1.00 98.50 384 TYR A CA 1
ATOM 2995 C C . TYR A 1 384 ? -2.253 -14.726 13.950 1.00 98.50 384 TYR A C 1
ATOM 2997 O O . TYR A 1 384 ? -1.094 -14.786 14.357 1.00 98.50 384 TYR A O 1
ATOM 3005 N N . LEU A 1 385 ? -3.209 -15.544 14.407 1.00 97.62 385 LEU A N 1
ATOM 3006 C CA . LEU A 1 385 ? -2.974 -16.565 15.430 1.00 97.62 385 LEU A CA 1
ATOM 3007 C C . LEU A 1 385 ? -1.978 -17.639 14.968 1.00 97.62 385 LEU A C 1
ATOM 3009 O O . LEU A 1 385 ? -1.098 -18.018 15.739 1.00 97.62 385 LEU A O 1
ATOM 3013 N N . SER A 1 386 ? -2.067 -18.094 13.712 1.00 98.12 386 SER A N 1
ATOM 3014 C CA . SER A 1 386 ? -1.183 -19.143 13.173 1.00 98.12 386 SER A CA 1
ATOM 3015 C C . SER A 1 386 ? 0.291 -18.733 13.050 1.00 98.12 386 SER A C 1
ATOM 3017 O O . SER A 1 386 ? 1.159 -19.599 13.028 1.00 98.12 386 SER A O 1
ATOM 3019 N N . ILE A 1 387 ? 0.579 -17.428 12.982 1.00 97.19 387 ILE A N 1
ATOM 3020 C CA . ILE A 1 387 ? 1.934 -16.883 12.788 1.00 97.19 387 ILE A CA 1
ATOM 3021 C C . ILE A 1 387 ? 2.518 -16.244 14.059 1.00 97.19 387 ILE A C 1
ATOM 3023 O O . ILE A 1 387 ? 3.448 -15.445 13.972 1.00 97.19 387 ILE A O 1
ATOM 3027 N N . GLY A 1 388 ? 1.968 -16.571 15.236 1.00 96.56 388 GLY A N 1
ATOM 3028 C CA . GLY A 1 388 ? 2.478 -16.133 16.545 1.00 96.56 388 GLY A CA 1
ATOM 3029 C C . GLY A 1 388 ? 1.738 -14.952 17.188 1.00 96.56 388 GLY A C 1
ATOM 3030 O O . GLY A 1 388 ? 2.051 -14.578 18.321 1.00 96.56 388 GLY A O 1
ATOM 3031 N N . ALA A 1 389 ? 0.726 -14.388 16.522 1.00 95.62 389 ALA A N 1
ATOM 3032 C CA . ALA A 1 389 ? -0.121 -13.311 17.038 1.00 95.62 389 ALA A CA 1
ATOM 3033 C C . ALA A 1 389 ? 0.687 -12.134 17.627 1.00 95.62 389 ALA A C 1
ATOM 3035 O O . ALA A 1 389 ? 1.729 -11.750 17.093 1.00 95.62 389 ALA A O 1
ATOM 3036 N N . TYR A 1 390 ? 0.223 -11.590 18.758 1.00 95.00 390 TYR A N 1
ATOM 3037 C CA . TYR A 1 390 ? 0.808 -10.412 19.402 1.00 95.00 390 TYR A CA 1
ATOM 3038 C C . TYR A 1 390 ? 2.249 -10.637 19.866 1.00 95.00 390 TYR A C 1
ATOM 3040 O O . TYR A 1 390 ? 3.007 -9.678 19.976 1.00 95.00 390 TYR A O 1
ATOM 3048 N N . THR A 1 391 ? 2.639 -11.890 20.130 1.00 95.31 391 THR A N 1
ATOM 3049 C CA . THR A 1 391 ? 4.000 -12.201 20.589 1.00 95.31 391 THR A CA 1
ATOM 3050 C C . THR A 1 391 ? 5.041 -12.015 19.489 1.00 95.31 391 THR A C 1
ATOM 3052 O O . THR A 1 391 ? 6.178 -11.675 19.797 1.00 95.31 391 THR A O 1
ATOM 3055 N N . GLN A 1 392 ? 4.641 -12.183 18.225 1.00 96.81 392 GLN A N 1
ATOM 3056 C CA . GLN A 1 392 ? 5.521 -12.040 17.067 1.00 96.81 392 GLN A CA 1
ATOM 3057 C C . GLN A 1 392 ? 5.322 -10.704 16.338 1.00 96.81 392 GLN A C 1
ATOM 3059 O O . GLN A 1 392 ? 6.293 -10.088 15.907 1.00 96.81 392 GLN A O 1
ATOM 3064 N N . TRP A 1 393 ? 4.073 -10.256 16.187 1.00 97.38 393 TRP A N 1
ATOM 3065 C CA . TRP A 1 393 ? 3.718 -9.139 15.300 1.00 97.38 393 TRP A CA 1
ATOM 3066 C C . TRP A 1 393 ? 3.181 -7.901 16.022 1.00 97.38 393 TRP A C 1
ATOM 3068 O O . TRP A 1 393 ? 2.860 -6.908 15.365 1.00 97.38 393 TRP A O 1
ATOM 3078 N N . GLY A 1 394 ? 3.121 -7.936 17.355 1.00 97.00 394 GLY A N 1
ATOM 3079 C CA . GLY A 1 394 ? 2.633 -6.829 18.173 1.00 97.00 394 GLY A CA 1
ATOM 3080 C C . GLY A 1 394 ? 1.126 -6.606 18.056 1.00 97.00 394 GLY A C 1
ATOM 3081 O O . GLY A 1 394 ? 0.411 -7.391 17.443 1.00 97.00 394 GLY A O 1
ATOM 3082 N N . PHE A 1 395 ? 0.621 -5.548 18.683 1.00 98.19 395 PHE A N 1
ATOM 3083 C CA . PHE A 1 395 ? -0.816 -5.276 18.752 1.00 98.19 395 PHE A CA 1
ATOM 3084 C C . PHE A 1 395 ? -1.403 -4.872 17.384 1.00 98.19 395 PHE A C 1
ATOM 3086 O O . PHE A 1 395 ? -0.706 -4.277 16.556 1.00 98.19 395 PHE A O 1
ATOM 3093 N N . PRO A 1 396 ? -2.693 -5.160 17.125 1.00 98.12 396 PRO A N 1
ATOM 3094 C CA . PRO A 1 396 ? -3.405 -4.542 16.011 1.00 98.12 396 PRO A CA 1
ATOM 3095 C C . PRO A 1 396 ? -3.454 -3.019 16.183 1.00 98.12 396 PRO A C 1
ATOM 3097 O O . PRO A 1 396 ? -3.665 -2.516 17.282 1.00 98.12 396 PRO A O 1
ATOM 3100 N N . GLN A 1 397 ? -3.273 -2.299 15.080 1.00 96.94 397 GLN A N 1
ATOM 3101 C CA . GLN A 1 397 ? -3.334 -0.835 14.980 1.00 96.94 397 GLN A CA 1
ATOM 3102 C C . GLN A 1 397 ? -4.630 -0.355 14.310 1.00 96.94 397 GLN A C 1
ATOM 3104 O O . GLN A 1 397 ? -4.928 0.838 14.277 1.00 96.94 397 GLN A O 1
ATOM 3109 N N . THR A 1 398 ? -5.380 -1.281 13.712 1.00 97.25 398 THR A N 1
ATOM 3110 C CA . THR A 1 398 ? -6.671 -1.031 13.077 1.00 97.25 398 THR A CA 1
ATOM 3111 C C . THR A 1 398 ? -7.614 -2.184 13.384 1.00 97.25 398 THR A C 1
ATOM 3113 O O . THR A 1 398 ? -7.176 -3.325 13.529 1.00 97.25 398 THR A O 1
ATOM 3116 N N . ASN A 1 399 ? -8.917 -1.901 13.372 1.00 97.19 399 ASN A N 1
ATOM 3117 C CA . ASN A 1 399 ? -9.912 -2.945 13.117 1.00 97.19 399 ASN A CA 1
ATOM 3118 C C . ASN A 1 399 ? -9.708 -3.512 11.702 1.00 97.19 399 ASN A C 1
ATOM 3120 O O . ASN A 1 399 ? -9.037 -2.887 10.862 1.00 97.19 399 ASN A O 1
ATOM 3124 N N . GLU A 1 400 ? -10.314 -4.660 11.410 1.00 96.94 400 GLU A N 1
ATOM 3125 C CA . GLU A 1 400 ? -10.354 -5.181 10.050 1.00 96.94 400 GLU A CA 1
ATOM 3126 C C . GLU A 1 400 ? -11.090 -4.188 9.142 1.00 96.94 400 GLU A C 1
ATOM 3128 O O . GLU A 1 400 ? -12.246 -3.819 9.353 1.00 96.94 400 GLU A O 1
ATOM 3133 N N . SER A 1 401 ? -10.370 -3.707 8.135 1.00 96.25 401 SER A N 1
ATOM 3134 C CA . SER A 1 401 ? -10.786 -2.607 7.274 1.00 96.25 401 SER A CA 1
ATOM 3135 C C . SER A 1 401 ? -10.921 -3.072 5.831 1.00 96.25 401 SER A C 1
ATOM 3137 O O . SER A 1 401 ? -10.173 -3.927 5.355 1.00 96.25 401 SER A O 1
ATOM 3139 N N . ASP A 1 402 ? -11.874 -2.491 5.107 1.00 97.06 402 ASP A N 1
ATOM 3140 C CA . ASP A 1 402 ? -12.095 -2.824 3.703 1.00 97.06 402 ASP A CA 1
ATOM 3141 C C . ASP A 1 402 ? -10.975 -2.284 2.807 1.00 97.06 402 ASP A C 1
ATOM 3143 O O . ASP A 1 402 ? -10.601 -1.112 2.872 1.00 97.06 402 ASP A O 1
ATOM 3147 N N . VAL A 1 403 ? -10.533 -3.110 1.863 1.00 96.75 403 VAL A N 1
ATOM 3148 C CA . VAL A 1 403 ? -9.849 -2.643 0.658 1.00 96.75 403 VAL A CA 1
ATOM 3149 C C . VAL A 1 403 ? -10.918 -2.347 -0.388 1.00 96.75 403 VAL A C 1
ATOM 3151 O O . VAL A 1 403 ? -11.583 -3.264 -0.879 1.00 96.75 403 VAL A O 1
ATOM 3154 N N . LYS A 1 404 ? -11.075 -1.071 -0.748 1.00 94.94 404 LYS A N 1
ATOM 3155 C CA . LYS A 1 404 ? -12.070 -0.628 -1.732 1.00 94.94 404 LYS A CA 1
ATOM 3156 C C . LYS A 1 404 ? -11.408 -0.200 -3.035 1.00 94.94 404 LYS A C 1
ATOM 3158 O O . LYS A 1 404 ? -10.454 0.574 -3.026 1.00 94.94 404 LYS A O 1
ATOM 3163 N N . ARG A 1 405 ? -11.938 -0.691 -4.155 1.00 91.81 405 ARG A N 1
ATOM 3164 C CA . ARG A 1 405 ? -11.710 -0.114 -5.482 1.00 91.81 405 ARG A CA 1
ATOM 3165 C C . ARG A 1 405 ? -12.992 0.599 -5.870 1.00 91.81 405 ARG A C 1
ATOM 3167 O O . ARG A 1 405 ? -14.033 -0.041 -6.019 1.00 91.81 405 ARG A O 1
ATOM 3174 N N . ASP A 1 406 ? -12.908 1.920 -5.954 1.00 89.81 406 ASP A N 1
ATOM 3175 C CA . ASP A 1 406 ? -14.072 2.794 -6.063 1.00 89.81 406 ASP A CA 1
ATOM 3176 C C . ASP A 1 406 ? -15.059 2.503 -4.912 1.00 89.81 406 ASP A C 1
ATOM 3178 O O . ASP A 1 406 ? -14.669 2.524 -3.744 1.00 89.81 406 ASP A O 1
ATOM 3182 N N . ALA A 1 407 ? -16.316 2.177 -5.215 1.00 91.94 407 ALA A N 1
ATOM 3183 C CA . ALA A 1 407 ? -17.322 1.814 -4.215 1.00 91.94 407 ALA A CA 1
ATOM 3184 C C . ALA A 1 407 ? -17.348 0.311 -3.854 1.00 91.94 407 ALA A C 1
ATOM 3186 O O . ALA A 1 407 ? -18.128 -0.092 -2.993 1.00 91.94 407 ALA A O 1
ATOM 3187 N N . THR A 1 408 ? -16.521 -0.529 -4.489 1.00 95.38 408 THR A N 1
ATOM 3188 C CA . THR A 1 408 ? -16.580 -1.994 -4.332 1.00 95.38 408 THR A CA 1
ATOM 3189 C C . THR A 1 408 ? -15.522 -2.500 -3.357 1.00 95.38 408 THR A C 1
ATOM 3191 O O . THR A 1 408 ? -14.333 -2.222 -3.520 1.00 95.38 408 THR A O 1
ATOM 3194 N N . ILE A 1 409 ? -15.938 -3.299 -2.372 1.00 96.69 409 ILE A N 1
ATOM 3195 C CA . ILE A 1 409 ? -15.029 -4.019 -1.470 1.00 96.69 409 ILE A CA 1
ATOM 3196 C C . ILE A 1 409 ? -14.437 -5.207 -2.232 1.00 96.69 409 ILE A C 1
ATOM 3198 O O . ILE A 1 409 ? -15.168 -6.082 -2.688 1.00 96.69 409 ILE A O 1
ATOM 3202 N N . ILE A 1 410 ? -13.112 -5.242 -2.367 1.00 96.88 410 ILE A N 1
ATOM 3203 C CA . ILE A 1 410 ? -12.388 -6.304 -3.092 1.00 96.88 410 ILE A CA 1
ATOM 3204 C C . ILE A 1 410 ? -11.580 -7.223 -2.168 1.00 96.88 410 ILE A C 1
ATOM 3206 O O . ILE A 1 410 ? -11.018 -8.221 -2.613 1.00 96.88 410 ILE A O 1
ATOM 3210 N N . GLY A 1 411 ? -11.514 -6.886 -0.884 1.00 97.62 411 GLY A N 1
ATOM 3211 C CA . GLY A 1 411 ? -10.837 -7.644 0.158 1.00 97.62 411 GLY A CA 1
ATOM 3212 C C . GLY A 1 411 ? -10.753 -6.816 1.432 1.00 97.62 411 GLY A C 1
ATOM 3213 O O . GLY A 1 411 ? -11.401 -5.774 1.541 1.00 97.62 411 GLY A O 1
ATOM 3214 N N . LYS A 1 412 ? -9.967 -7.281 2.395 1.00 98.38 412 LYS A N 1
ATOM 3215 C CA . LYS A 1 412 ? -9.842 -6.676 3.722 1.00 98.38 412 LYS A CA 1
ATOM 3216 C C . LYS A 1 412 ? -8.394 -6.695 4.195 1.00 98.38 412 LYS A C 1
ATOM 3218 O O . LYS A 1 412 ? -7.564 -7.411 3.630 1.00 98.38 412 LYS A O 1
ATOM 3223 N N . PHE A 1 413 ? -8.077 -5.888 5.196 1.00 98.50 413 PHE A N 1
ATOM 3224 C CA . PHE A 1 413 ? -6.771 -5.890 5.841 1.00 98.50 413 PHE A CA 1
ATOM 3225 C C . PHE A 1 413 ? -6.870 -5.473 7.308 1.00 98.50 413 PHE A C 1
ATOM 3227 O O . PHE A 1 413 ? -7.734 -4.675 7.667 1.00 98.50 413 PHE A O 1
ATOM 3234 N N . SER A 1 414 ? -5.921 -5.942 8.115 1.00 98.50 414 SER A N 1
ATOM 3235 C CA . SER A 1 414 ? -5.636 -5.380 9.438 1.00 98.50 414 SER A CA 1
ATOM 3236 C C . SER A 1 414 ? -4.155 -5.050 9.531 1.00 98.50 414 SER A C 1
ATOM 3238 O O . SER A 1 414 ? -3.301 -5.834 9.100 1.00 98.50 414 SER A O 1
ATOM 3240 N N . GLN A 1 415 ? -3.847 -3.873 10.071 1.00 98.25 415 GLN A N 1
ATOM 3241 C CA . GLN A 1 415 ? -2.472 -3.477 10.356 1.00 98.25 415 GLN A CA 1
ATOM 3242 C C . GLN A 1 415 ? -2.116 -3.869 11.781 1.00 98.25 415 GLN A C 1
ATOM 3244 O O . GLN A 1 415 ? -2.902 -3.666 12.702 1.00 98.25 415 GLN A O 1
ATOM 3249 N N . PHE A 1 416 ? -0.914 -4.398 11.942 1.00 98.31 416 PHE A N 1
ATOM 3250 C CA . PHE A 1 416 ? -0.289 -4.710 13.216 1.00 98.31 416 PHE A CA 1
ATOM 3251 C C . PHE A 1 416 ? 1.024 -3.929 13.299 1.00 98.31 416 PHE A C 1
ATOM 3253 O O . PHE A 1 416 ? 1.529 -3.428 12.288 1.00 98.31 416 PHE A O 1
ATOM 3260 N N . GLU A 1 417 ? 1.597 -3.827 14.493 1.00 97.31 417 GLU A N 1
ATOM 3261 C CA . GLU A 1 417 ? 2.859 -3.104 14.693 1.00 97.31 417 GLU A CA 1
ATOM 3262 C C . GLU A 1 417 ? 3.978 -3.639 13.782 1.00 97.31 417 GLU A C 1
ATOM 3264 O O . GLU A 1 417 ? 4.679 -2.861 13.131 1.00 97.31 417 GLU A O 1
ATOM 3269 N N . GLY A 1 418 ? 4.108 -4.966 13.681 1.00 97.00 418 GLY A N 1
ATOM 3270 C CA . GLY A 1 418 ? 5.146 -5.631 12.894 1.00 97.00 418 GLY A CA 1
ATOM 3271 C C . GLY A 1 418 ? 4.764 -5.959 11.447 1.00 97.00 418 GLY A C 1
ATOM 3272 O O . GLY A 1 418 ? 5.654 -6.098 10.611 1.00 97.00 418 GLY A O 1
ATOM 3273 N N . CYS A 1 419 ? 3.473 -6.062 11.118 1.00 98.31 419 CYS A N 1
ATOM 3274 C CA . CYS A 1 419 ? 3.024 -6.540 9.806 1.00 98.31 419 CYS A CA 1
ATOM 3275 C C . CYS A 1 419 ? 1.707 -5.926 9.318 1.00 98.31 419 CYS A C 1
ATOM 3277 O O . CYS A 1 419 ? 1.038 -5.138 9.983 1.00 98.31 419 CYS A O 1
ATOM 3279 N N . THR A 1 420 ? 1.303 -6.274 8.102 1.00 98.69 420 THR A N 1
ATOM 3280 C CA . THR A 1 420 ? -0.084 -6.120 7.656 1.00 98.69 420 THR A CA 1
ATOM 3281 C C . THR A 1 420 ? -0.542 -7.423 7.041 1.00 98.69 420 THR A C 1
ATOM 3283 O O . THR A 1 420 ? 0.131 -7.969 6.170 1.00 98.69 420 THR A O 1
ATOM 3286 N N . ILE A 1 421 ? -1.694 -7.908 7.492 1.00 98.81 421 ILE A N 1
ATOM 3287 C CA . ILE A 1 421 ? -2.312 -9.104 6.931 1.00 98.81 421 ILE A CA 1
ATOM 3288 C C . ILE A 1 421 ? -3.414 -8.646 5.988 1.00 98.81 421 ILE A C 1
ATOM 3290 O O . ILE A 1 421 ? -4.317 -7.913 6.390 1.00 98.81 421 ILE A O 1
ATOM 3294 N N . PHE A 1 422 ? -3.327 -9.074 4.733 1.00 98.69 422 PHE A N 1
ATOM 3295 C CA . PHE A 1 422 ? -4.324 -8.802 3.704 1.00 98.69 422 PHE A CA 1
ATOM 3296 C C . PHE A 1 422 ? -5.097 -10.070 3.387 1.00 98.69 422 PHE A C 1
ATOM 3298 O O . PHE A 1 422 ? -4.507 -11.143 3.291 1.00 98.69 422 PHE A O 1
ATOM 3305 N N . TRP A 1 423 ? -6.397 -9.936 3.149 1.00 98.50 423 TRP A N 1
ATOM 3306 C CA . TRP A 1 423 ? -7.272 -11.031 2.762 1.00 98.50 423 TRP A CA 1
ATOM 3307 C C . TRP A 1 423 ? -8.110 -10.672 1.535 1.00 98.50 423 TRP A C 1
ATOM 3309 O O . TRP A 1 423 ? -8.632 -9.563 1.421 1.00 98.50 423 TRP A O 1
ATOM 3319 N N . SER A 1 424 ? -8.287 -11.633 0.631 1.00 97.94 424 SER A N 1
ATOM 3320 C CA . SER A 1 424 ? -9.320 -11.590 -0.407 1.00 97.94 424 SER A CA 1
ATOM 3321 C C . SER A 1 424 ? -9.900 -12.983 -0.618 1.00 97.94 424 SER A C 1
ATOM 3323 O O . SER A 1 424 ? -9.230 -13.978 -0.341 1.00 97.94 424 SER A O 1
ATOM 3325 N N . ASN A 1 425 ? -11.106 -13.071 -1.182 1.00 95.88 425 ASN A N 1
ATOM 3326 C CA . ASN A 1 425 ? -11.732 -14.361 -1.486 1.00 95.88 425 ASN A CA 1
ATOM 3327 C C . ASN A 1 425 ? -10.880 -15.236 -2.427 1.00 95.88 425 ASN A C 1
ATOM 3329 O O . ASN A 1 425 ? -10.917 -16.457 -2.340 1.00 95.88 425 ASN A O 1
ATOM 3333 N N . ASN A 1 426 ? -10.095 -14.615 -3.314 1.00 95.31 426 ASN A N 1
ATOM 3334 C CA . ASN A 1 426 ? -9.301 -15.332 -4.313 1.00 95.31 426 ASN A CA 1
ATOM 3335 C C . ASN A 1 426 ? -7.923 -15.767 -3.802 1.00 95.31 426 ASN A C 1
ATOM 3337 O O . ASN A 1 426 ? -7.319 -16.654 -4.396 1.00 95.31 426 ASN A O 1
ATOM 3341 N N . THR A 1 427 ? -7.392 -15.112 -2.767 1.00 96.81 427 THR A N 1
ATOM 3342 C CA . THR A 1 427 ? -6.035 -15.377 -2.263 1.00 96.81 427 THR A CA 1
ATOM 3343 C C . THR A 1 427 ? -6.032 -16.024 -0.885 1.00 96.81 427 THR A C 1
ATOM 3345 O O . THR A 1 427 ? -5.148 -16.814 -0.598 1.00 96.81 427 THR A O 1
ATOM 3348 N N . GLY A 1 428 ? -7.006 -15.729 -0.026 1.00 97.88 428 GLY A N 1
ATOM 3349 C CA . GLY A 1 428 ? -6.888 -15.990 1.407 1.00 97.88 428 GLY A CA 1
ATOM 3350 C C . GLY A 1 428 ? -6.070 -14.908 2.121 1.00 97.88 428 GLY A C 1
ATOM 3351 O O . GLY A 1 428 ? -5.792 -13.854 1.539 1.00 97.88 428 GLY A O 1
ATOM 3352 N N . ALA A 1 429 ? -5.755 -15.150 3.398 1.00 98.44 429 ALA A N 1
ATOM 3353 C CA . ALA A 1 429 ? -5.082 -14.199 4.283 1.00 98.44 429 ALA A CA 1
ATOM 3354 C C . ALA A 1 429 ? -3.563 -14.423 4.299 1.00 98.44 429 ALA A C 1
ATOM 3356 O O . ALA A 1 429 ? -3.109 -15.496 4.697 1.00 98.44 429 ALA A O 1
ATOM 3357 N N . PHE A 1 430 ? -2.797 -13.397 3.929 1.00 98.62 430 PHE A N 1
ATOM 3358 C CA . PHE A 1 430 ? -1.336 -13.440 3.903 1.00 98.62 430 PHE A CA 1
ATOM 3359 C C . PHE A 1 430 ? -0.712 -12.202 4.524 1.00 98.62 430 PHE A C 1
ATOM 3361 O O . PHE A 1 430 ? -1.228 -11.087 4.410 1.00 98.62 430 PHE A O 1
ATOM 3368 N N . GLU A 1 431 ? 0.410 -12.438 5.181 1.00 98.31 431 GLU A N 1
ATOM 3369 C CA . GLU A 1 431 ? 1.186 -11.448 5.902 1.00 98.31 431 GLU A CA 1
ATOM 3370 C C . GLU A 1 431 ? 2.241 -10.792 4.988 1.00 98.31 431 GLU A C 1
ATOM 3372 O O . GLU A 1 431 ? 2.839 -11.439 4.125 1.00 98.31 431 GLU A O 1
ATOM 3377 N N . VAL A 1 432 ? 2.444 -9.483 5.166 1.00 98.56 432 VAL A N 1
ATOM 3378 C CA . VAL A 1 432 ? 3.543 -8.716 4.563 1.00 98.56 432 VAL A CA 1
ATOM 3379 C C . VAL A 1 432 ? 4.163 -7.800 5.631 1.00 98.56 432 VAL A C 1
ATOM 3381 O O . VAL A 1 432 ? 3.441 -6.986 6.228 1.00 98.56 432 VAL A O 1
ATOM 3384 N N . HIS A 1 433 ? 5.488 -7.855 5.827 1.00 98.06 433 HIS A N 1
ATOM 3385 C CA . HIS A 1 433 ? 6.219 -7.062 6.833 1.00 98.06 433 HIS A CA 1
ATOM 3386 C C . HIS A 1 433 ? 7.483 -6.383 6.288 1.00 98.06 433 HIS A C 1
ATOM 3388 O O . HIS A 1 433 ? 7.808 -6.442 5.102 1.00 98.06 433 HIS A O 1
ATOM 3394 N N . GLY A 1 434 ? 8.149 -5.634 7.174 1.00 96.50 434 GLY A N 1
ATOM 3395 C CA . GLY A 1 434 ? 9.463 -5.045 6.935 1.00 96.50 434 GLY A CA 1
ATOM 3396 C C . GLY A 1 434 ? 9.538 -4.139 5.704 1.00 96.50 434 GLY A C 1
ATOM 3397 O O . GLY A 1 434 ? 8.613 -3.386 5.379 1.00 96.50 434 GLY A O 1
ATOM 3398 N N . ASP A 1 435 ? 10.673 -4.220 5.015 1.00 97.81 435 ASP A N 1
ATOM 3399 C CA . ASP A 1 435 ? 10.965 -3.443 3.810 1.00 97.81 435 ASP A CA 1
ATOM 3400 C C . ASP A 1 435 ? 10.012 -3.782 2.650 1.00 97.81 435 ASP A C 1
ATOM 3402 O O . ASP A 1 435 ? 9.645 -2.894 1.871 1.00 97.81 435 ASP A O 1
ATOM 3406 N N . ILE A 1 436 ? 9.565 -5.042 2.552 1.00 98.44 436 ILE A N 1
ATOM 3407 C CA . ILE A 1 436 ? 8.610 -5.478 1.526 1.00 98.44 436 ILE A CA 1
ATOM 3408 C C . ILE A 1 436 ? 7.248 -4.823 1.762 1.00 98.44 436 ILE A C 1
ATOM 3410 O O . ILE A 1 436 ? 6.689 -4.242 0.830 1.00 98.44 436 ILE A O 1
ATOM 3414 N N . ARG A 1 437 ? 6.742 -4.826 3.004 1.00 98.06 437 ARG A N 1
ATOM 3415 C CA . ARG A 1 437 ? 5.502 -4.128 3.387 1.00 98.06 437 ARG A CA 1
ATOM 3416 C C . ARG A 1 437 ? 5.583 -2.655 3.052 1.00 98.06 437 ARG A C 1
ATOM 3418 O O . ARG A 1 437 ? 4.667 -2.136 2.420 1.00 98.06 437 ARG A O 1
ATOM 3425 N N . LYS A 1 438 ? 6.677 -1.992 3.437 1.00 97.75 438 LYS A N 1
ATOM 3426 C CA . LYS A 1 438 ? 6.883 -0.571 3.138 1.00 97.75 438 LYS A CA 1
ATOM 3427 C C . LYS A 1 438 ? 6.786 -0.317 1.635 1.00 97.75 438 LYS A C 1
ATOM 3429 O O . LYS A 1 438 ? 5.977 0.500 1.205 1.00 97.75 438 LYS A O 1
ATOM 3434 N N . LYS A 1 439 ? 7.528 -1.082 0.826 1.00 97.19 439 LYS A N 1
ATOM 3435 C CA . LYS A 1 439 ? 7.509 -0.919 -0.631 1.00 97.19 439 LYS A CA 1
ATOM 3436 C C . LYS A 1 439 ? 6.138 -1.211 -1.243 1.00 97.19 439 LYS A C 1
ATOM 3438 O O . LYS A 1 439 ? 5.712 -0.505 -2.154 1.00 97.19 439 LYS A O 1
ATOM 3443 N N . TYR A 1 440 ? 5.452 -2.241 -0.761 1.00 97.75 440 TYR A N 1
ATOM 3444 C CA . TYR A 1 440 ? 4.131 -2.622 -1.244 1.00 97.75 440 TYR A CA 1
ATOM 3445 C C . TYR A 1 440 ? 3.078 -1.553 -0.923 1.00 97.75 440 TYR A C 1
ATOM 3447 O O . TYR A 1 440 ? 2.275 -1.206 -1.788 1.00 97.75 440 TYR A O 1
ATOM 3455 N N . LEU A 1 441 ? 3.117 -0.965 0.276 1.00 96.00 441 LEU A N 1
ATOM 3456 C CA . LEU A 1 441 ? 2.241 0.144 0.661 1.00 96.00 441 LEU A CA 1
ATOM 3457 C C . LEU A 1 441 ? 2.533 1.424 -0.139 1.00 96.00 441 LEU A C 1
ATOM 3459 O O . LEU A 1 441 ? 1.581 2.058 -0.591 1.00 96.00 441 LEU A O 1
ATOM 3463 N N . ASP A 1 442 ? 3.804 1.747 -0.415 1.00 94.94 442 ASP A N 1
ATOM 3464 C CA . ASP A 1 442 ? 4.185 2.866 -1.301 1.00 94.94 442 ASP A CA 1
ATOM 3465 C C . ASP A 1 442 ? 3.600 2.702 -2.716 1.00 94.94 442 ASP A C 1
ATOM 3467 O O . ASP A 1 442 ? 3.270 3.675 -3.395 1.00 94.94 442 ASP A O 1
ATOM 3471 N N . MET A 1 443 ? 3.425 1.454 -3.160 1.00 92.69 443 MET A N 1
ATOM 3472 C CA . MET A 1 443 ? 2.772 1.110 -4.426 1.00 92.69 443 MET A CA 1
ATOM 3473 C C . MET A 1 443 ? 1.236 1.102 -4.350 1.00 92.69 443 MET A C 1
ATOM 3475 O O . MET A 1 443 ? 0.593 0.778 -5.347 1.00 92.69 443 MET A O 1
ATOM 3479 N N . LYS A 1 444 ? 0.638 1.495 -3.217 1.00 94.25 444 LYS A N 1
ATOM 3480 C CA . LYS A 1 444 ? -0.808 1.440 -2.909 1.00 94.25 444 LYS A CA 1
ATOM 3481 C C . LYS A 1 444 ? -1.348 0.033 -2.604 1.00 94.25 444 LYS A C 1
ATOM 3483 O O . LYS A 1 444 ? -2.544 -0.222 -2.753 1.00 94.25 444 LYS A O 1
ATOM 3488 N N . GLY A 1 445 ? -0.491 -0.883 -2.155 1.00 95.56 445 GLY A N 1
ATOM 3489 C CA . GLY A 1 445 ? -0.881 -2.201 -1.649 1.00 95.56 445 GLY A CA 1
ATOM 3490 C C . GLY A 1 445 ? -1.700 -3.015 -2.665 1.00 95.56 445 GLY A C 1
ATOM 3491 O O . GLY A 1 445 ? -1.335 -3.055 -3.844 1.00 95.56 445 GLY A O 1
ATOM 3492 N N . PRO A 1 446 ? -2.834 -3.628 -2.266 1.00 96.69 446 PRO A N 1
ATOM 3493 C CA . PRO A 1 446 ? -3.658 -4.431 -3.179 1.00 96.69 446 PRO A CA 1
ATOM 3494 C C . PRO A 1 446 ? -4.309 -3.651 -4.332 1.00 96.69 446 PRO A C 1
ATOM 3496 O O . PRO A 1 446 ? -4.855 -4.258 -5.255 1.00 96.69 446 PRO A O 1
ATOM 3499 N N . LEU A 1 447 ? -4.275 -2.312 -4.294 1.00 94.69 447 LEU A N 1
ATOM 3500 C CA . LEU A 1 447 ? -4.721 -1.454 -5.396 1.00 94.69 447 LEU A CA 1
ATOM 3501 C C . LEU A 1 447 ? -3.631 -1.223 -6.453 1.00 94.69 447 LEU A C 1
ATOM 3503 O O . LEU A 1 447 ? -3.919 -0.639 -7.497 1.00 94.69 447 LEU A O 1
ATOM 3507 N N . SER A 1 448 ? -2.404 -1.680 -6.199 1.00 92.81 448 SER A N 1
ATOM 3508 C CA . SER A 1 448 ? -1.314 -1.679 -7.173 1.00 92.81 448 SER A CA 1
ATOM 3509 C C . SER A 1 448 ? -1.574 -2.641 -8.340 1.00 92.81 448 SER A C 1
ATOM 3511 O O . SER A 1 448 ? -2.515 -3.440 -8.348 1.00 92.81 448 SER A O 1
ATOM 3513 N N . ASP A 1 449 ? -0.679 -2.610 -9.326 1.00 91.69 449 ASP A N 1
ATOM 3514 C CA . ASP A 1 449 ? -0.658 -3.554 -10.441 1.00 91.69 449 ASP A CA 1
ATOM 3515 C C . ASP A 1 449 ? -0.324 -5.000 -10.027 1.00 91.69 449 ASP A C 1
ATOM 3517 O O . ASP A 1 449 ? -0.571 -5.917 -10.814 1.00 91.69 449 ASP A O 1
ATOM 3521 N N . LEU A 1 450 ? 0.168 -5.225 -8.802 1.00 95.75 450 LEU A N 1
ATOM 3522 C CA . LEU A 1 450 ? 0.484 -6.555 -8.271 1.00 95.75 450 LEU A CA 1
ATOM 3523 C C . LEU A 1 450 ? -0.744 -7.305 -7.724 1.00 95.75 450 LEU A C 1
ATOM 3525 O O . LEU A 1 450 ? -0.775 -8.536 -7.790 1.00 95.75 450 LEU A O 1
ATOM 3529 N N . GLY A 1 451 ? -1.769 -6.588 -7.245 1.00 96.56 451 GLY A N 1
ATOM 3530 C CA . GLY A 1 451 ? -2.937 -7.177 -6.575 1.00 96.56 451 GLY A CA 1
ATOM 3531 C C . GLY A 1 451 ? -2.620 -7.728 -5.181 1.00 96.56 451 GLY A C 1
ATOM 3532 O O . GLY A 1 451 ? -1.575 -7.421 -4.623 1.00 96.56 451 GLY A O 1
ATOM 3533 N N . PHE A 1 452 ? -3.525 -8.532 -4.611 1.00 98.44 452 PHE A N 1
ATOM 3534 C CA . PHE A 1 452 ? -3.376 -9.087 -3.255 1.00 98.44 452 PHE A CA 1
ATOM 3535 C C . PHE A 1 452 ? -2.168 -10.037 -3.131 1.00 98.44 452 PHE A C 1
ATOM 3537 O O . PHE A 1 452 ? -1.812 -10.693 -4.118 1.00 98.44 452 PHE A O 1
ATOM 3544 N N . PRO A 1 453 ? -1.552 -10.150 -1.936 1.00 98.50 453 PRO A N 1
ATOM 3545 C CA . PRO A 1 453 ? -0.521 -11.153 -1.687 1.00 98.50 453 PRO A CA 1
ATOM 3546 C C . PRO A 1 453 ? -1.081 -12.571 -1.847 1.00 98.50 453 PRO A C 1
ATOM 3548 O O . PRO A 1 453 ? -2.256 -12.823 -1.585 1.00 98.50 453 PRO A O 1
ATOM 3551 N N . THR A 1 454 ? -0.227 -13.490 -2.290 1.00 98.25 454 THR A N 1
ATOM 3552 C CA . THR A 1 454 ? -0.511 -14.924 -2.481 1.00 98.25 454 THR A CA 1
ATOM 3553 C C . THR A 1 454 ? 0.407 -15.822 -1.650 1.00 98.25 454 THR A C 1
ATOM 3555 O O . THR A 1 454 ? 0.311 -17.044 -1.731 1.00 98.25 454 THR A O 1
ATOM 3558 N N . SER A 1 455 ? 1.305 -15.225 -0.868 1.00 97.88 455 SER A N 1
ATOM 3559 C CA . SER A 1 455 ? 2.142 -15.909 0.112 1.00 97.88 455 SER A CA 1
ATOM 3560 C C . SER A 1 455 ? 2.487 -14.966 1.258 1.00 97.88 455 SER A C 1
ATOM 3562 O O . SER A 1 455 ? 2.533 -13.747 1.066 1.00 97.88 455 SER A O 1
ATOM 3564 N N . ASP A 1 456 ? 2.824 -15.543 2.408 1.00 97.94 456 ASP A N 1
ATOM 3565 C CA . ASP A 1 456 ? 3.606 -14.830 3.419 1.00 97.94 456 ASP A CA 1
ATOM 3566 C C . ASP A 1 456 ? 5.025 -14.563 2.909 1.00 97.94 456 ASP A C 1
ATOM 3568 O O . ASP A 1 456 ? 5.431 -15.066 1.847 1.00 97.94 456 ASP A O 1
ATOM 3572 N N . GLU A 1 457 ? 5.777 -13.768 3.668 1.00 97.25 457 GLU A N 1
ATOM 3573 C CA . GLU A 1 457 ? 7.187 -13.556 3.376 1.00 97.25 457 GLU A CA 1
ATOM 3574 C C . GLU A 1 457 ? 7.959 -14.867 3.591 1.00 97.25 457 GLU A C 1
ATOM 3576 O O . GLU A 1 457 ? 7.809 -15.553 4.603 1.00 97.25 457 GLU A O 1
ATOM 3581 N N . SER A 1 458 ? 8.789 -15.235 2.618 1.00 96.25 458 SER A N 1
ATOM 3582 C CA . SER A 1 458 ? 9.586 -16.464 2.650 1.00 96.25 458 SER A CA 1
ATOM 3583 C C . SER A 1 458 ? 10.970 -16.248 2.045 1.00 96.25 458 SER A C 1
ATOM 3585 O O . SER A 1 458 ? 11.219 -15.237 1.385 1.00 96.25 458 SER A O 1
ATOM 3587 N N . ASP A 1 459 ? 11.885 -17.188 2.285 1.00 96.81 459 ASP A N 1
ATOM 3588 C CA . ASP A 1 459 ? 13.218 -17.151 1.683 1.00 96.81 459 ASP A CA 1
ATOM 3589 C C . ASP A 1 459 ? 13.161 -17.342 0.165 1.00 96.81 459 ASP A C 1
ATOM 3591 O O . ASP A 1 459 ? 12.373 -18.131 -0.361 1.00 96.81 459 ASP A O 1
ATOM 3595 N N . ILE A 1 460 ? 14.040 -16.639 -0.551 1.00 96.75 460 ILE A N 1
ATOM 3596 C CA . ILE A 1 460 ? 14.179 -16.788 -2.002 1.00 96.75 460 ILE A CA 1
ATOM 3597 C C . ILE A 1 460 ? 14.899 -18.116 -2.314 1.00 96.75 460 ILE A C 1
ATOM 3599 O O . ILE A 1 460 ? 16.069 -18.272 -1.952 1.00 96.75 460 ILE A O 1
ATOM 3603 N N . PRO A 1 461 ? 14.274 -19.060 -3.047 1.00 93.88 461 PRO A N 1
ATOM 3604 C CA . PRO A 1 461 ? 14.924 -20.314 -3.420 1.00 93.88 461 PRO A CA 1
ATOM 3605 C C . PRO A 1 461 ? 16.186 -20.089 -4.262 1.00 93.88 461 PRO A C 1
ATOM 3607 O O . PRO A 1 461 ? 16.208 -19.222 -5.135 1.00 93.88 461 PRO A O 1
ATOM 3610 N N . ASN A 1 462 ? 17.214 -20.918 -4.052 1.00 90.38 462 ASN A N 1
ATOM 3611 C CA . ASN A 1 462 ? 18.510 -20.877 -4.755 1.00 90.38 462 ASN A CA 1
ATOM 3612 C C . ASN A 1 462 ? 19.311 -19.570 -4.574 1.00 90.38 462 ASN A C 1
ATOM 3614 O O . ASN A 1 462 ? 20.291 -19.351 -5.287 1.00 90.38 462 ASN A O 1
ATOM 3618 N N . TYR A 1 463 ? 18.931 -18.702 -3.632 1.00 93.12 463 TYR A N 1
ATOM 3619 C CA . TYR A 1 463 ? 19.716 -17.526 -3.272 1.00 93.12 463 TYR A CA 1
ATOM 3620 C C . TYR A 1 463 ? 20.531 -17.804 -2.004 1.00 93.12 463 TYR A C 1
ATOM 3622 O O . TYR A 1 463 ? 19.978 -18.155 -0.971 1.00 93.12 463 TYR A O 1
ATOM 3630 N N . ALA A 1 464 ? 21.856 -17.652 -2.083 1.00 88.56 464 ALA A N 1
ATOM 3631 C CA . ALA A 1 464 ? 22.758 -17.982 -0.974 1.00 88.56 464 ALA A CA 1
ATOM 3632 C C . ALA A 1 464 ? 22.771 -16.939 0.164 1.00 88.56 464 ALA A C 1
ATOM 3634 O O . ALA A 1 464 ? 23.287 -17.220 1.242 1.00 88.56 464 ALA A O 1
ATOM 3635 N N . GLY A 1 465 ? 22.263 -15.725 -0.076 1.00 88.12 465 GLY A N 1
ATOM 3636 C CA . GLY A 1 465 ? 22.200 -14.657 0.928 1.00 88.12 465 GLY A CA 1
ATOM 3637 C C . GLY A 1 465 ? 20.864 -14.614 1.677 1.00 88.12 465 GLY A C 1
ATOM 3638 O O . GLY A 1 465 ? 19.968 -15.413 1.427 1.00 88.12 465 GLY A O 1
ATOM 3639 N N . ALA A 1 466 ? 20.694 -13.615 2.546 1.00 89.00 466 ALA A N 1
ATOM 3640 C CA . ALA A 1 466 ? 19.446 -13.364 3.274 1.00 89.00 466 ALA A CA 1
ATOM 3641 C C . ALA A 1 466 ? 18.365 -12.744 2.362 1.00 89.00 466 ALA A C 1
ATOM 3643 O O . ALA A 1 466 ? 18.011 -11.582 2.512 1.00 89.00 466 ALA A O 1
ATOM 3644 N N . GLY A 1 467 ? 17.903 -13.468 1.344 1.00 94.81 467 GLY A N 1
ATOM 3645 C CA . GLY A 1 467 ? 16.887 -12.982 0.407 1.00 94.81 467 GLY A CA 1
ATOM 3646 C C . GLY A 1 467 ? 15.477 -13.325 0.870 1.00 94.81 467 GLY A C 1
ATOM 3647 O O . GLY A 1 467 ? 15.219 -14.480 1.191 1.00 94.81 467 GLY A O 1
ATOM 3648 N N . LYS A 1 468 ? 14.562 -12.354 0.842 1.00 97.62 468 LYS A N 1
ATOM 3649 C CA . LYS A 1 468 ? 13.155 -12.511 1.241 1.00 97.62 468 LYS A CA 1
ATOM 3650 C C . LYS A 1 468 ? 12.213 -12.128 0.110 1.00 97.62 468 LYS A C 1
ATOM 3652 O O . LYS A 1 468 ? 12.540 -11.253 -0.691 1.00 97.62 468 LYS A O 1
ATOM 3657 N N . ALA A 1 469 ? 11.050 -12.760 0.020 1.00 98.06 469 ALA A N 1
ATOM 3658 C CA . ALA A 1 469 ? 10.053 -12.407 -0.980 1.00 98.06 469 ALA A CA 1
ATOM 3659 C C . ALA A 1 469 ? 8.617 -12.672 -0.522 1.00 98.06 469 ALA A C 1
ATOM 3661 O O . ALA A 1 469 ? 8.329 -13.681 0.122 1.00 98.06 469 ALA A O 1
ATOM 3662 N N . ASN A 1 470 ? 7.713 -11.806 -0.982 1.00 98.38 470 ASN A N 1
ATOM 3663 C CA . ASN A 1 470 ? 6.282 -12.083 -1.061 1.00 98.38 470 ASN A CA 1
ATOM 3664 C C . ASN A 1 470 ? 5.879 -12.230 -2.530 1.00 98.38 470 ASN A C 1
ATOM 3666 O O . ASN A 1 470 ? 6.302 -11.453 -3.397 1.00 98.38 470 ASN A O 1
ATOM 3670 N N . THR A 1 471 ? 5.009 -13.200 -2.794 1.00 98.38 471 THR A N 1
ATOM 3671 C CA . THR A 1 471 ? 4.307 -13.324 -4.074 1.00 98.38 471 THR A CA 1
ATOM 3672 C C . THR A 1 471 ? 2.953 -12.624 -4.002 1.00 98.38 471 THR A C 1
ATOM 3674 O O . THR A 1 471 ? 2.339 -12.530 -2.938 1.00 98.38 471 THR A O 1
ATOM 3677 N N . PHE A 1 472 ? 2.490 -12.126 -5.143 1.00 98.44 472 PHE A N 1
ATOM 3678 C CA . PHE A 1 472 ? 1.218 -11.434 -5.327 1.00 98.44 472 PHE A CA 1
ATOM 3679 C C . PHE A 1 472 ? 0.517 -11.984 -6.566 1.00 98.44 472 PHE A C 1
ATOM 3681 O O . PHE A 1 472 ? 1.152 -12.578 -7.438 1.00 98.44 472 PHE A O 1
ATOM 3688 N N . GLN A 1 473 ? -0.782 -11.713 -6.709 1.00 97.12 473 GLN A N 1
ATOM 3689 C CA . GLN A 1 473 ? -1.592 -12.206 -7.832 1.00 97.12 473 GLN A CA 1
ATOM 3690 C C . GLN A 1 473 ? -0.917 -12.028 -9.203 1.00 97.12 473 GLN A C 1
ATOM 3692 O O . GLN A 1 473 ? -0.997 -12.916 -10.055 1.00 97.12 473 GLN A O 1
ATOM 3697 N N . LYS A 1 474 ? -0.238 -10.893 -9.416 1.00 95.75 474 LYS A N 1
ATOM 3698 C CA . LYS A 1 474 ? 0.374 -10.521 -10.699 1.00 95.75 474 LYS A CA 1
ATOM 3699 C C . LYS A 1 474 ? 1.887 -10.297 -10.633 1.00 95.75 474 LYS A C 1
ATOM 3701 O O . LYS A 1 474 ? 2.429 -9.668 -11.533 1.00 95.75 474 LYS A O 1
ATOM 3706 N N . GLY A 1 475 ? 2.597 -10.806 -9.631 1.00 96.69 475 GLY A N 1
ATOM 3707 C CA . GLY A 1 475 ? 4.053 -10.654 -9.580 1.00 96.69 475 GLY A CA 1
ATOM 3708 C C . GLY A 1 475 ? 4.650 -10.986 -8.224 1.00 96.69 475 GLY A C 1
ATOM 3709 O O . GLY A 1 475 ? 4.018 -11.649 -7.412 1.00 96.69 475 GLY A O 1
ATOM 3710 N N . SER A 1 476 ? 5.867 -10.512 -7.978 1.00 98.06 476 SER A N 1
ATOM 3711 C CA . SER A 1 476 ? 6.562 -10.692 -6.700 1.00 98.06 476 SER A CA 1
ATOM 3712 C C . SER A 1 476 ? 7.357 -9.447 -6.325 1.00 98.06 476 SER A C 1
ATOM 3714 O O . SER A 1 476 ? 7.868 -8.737 -7.198 1.00 98.06 476 SER A O 1
ATOM 3716 N N . ILE A 1 477 ? 7.507 -9.211 -5.024 1.00 98.31 477 ILE A N 1
ATOM 3717 C CA . ILE A 1 477 ? 8.471 -8.250 -4.484 1.00 98.31 477 ILE A CA 1
ATOM 3718 C C . ILE A 1 477 ? 9.572 -9.058 -3.807 1.00 98.31 477 ILE A C 1
ATOM 3720 O O . ILE A 1 477 ? 9.287 -9.877 -2.937 1.00 98.31 477 ILE A O 1
ATOM 3724 N N . LEU A 1 478 ? 10.814 -8.842 -4.239 1.00 97.81 478 LEU A N 1
ATOM 3725 C CA . LEU A 1 478 ? 11.988 -9.574 -3.771 1.00 97.81 478 LEU A CA 1
ATOM 3726 C C . LEU A 1 478 ? 12.966 -8.604 -3.122 1.00 97.81 478 LEU A C 1
ATOM 3728 O O . LEU A 1 478 ? 13.310 -7.588 -3.722 1.00 97.81 478 LEU A O 1
ATOM 3732 N N . TRP A 1 479 ? 13.428 -8.938 -1.928 1.00 97.69 479 TRP A N 1
ATOM 3733 C CA . TRP A 1 479 ? 14.369 -8.180 -1.118 1.00 97.69 479 TRP A CA 1
ATOM 3734 C C . TRP A 1 479 ? 15.678 -8.963 -0.977 1.00 97.69 479 TRP A C 1
ATOM 3736 O O . TRP A 1 479 ? 15.660 -10.159 -0.697 1.00 97.69 479 TRP A O 1
ATOM 3746 N N . TYR A 1 480 ? 16.818 -8.295 -1.166 1.00 95.00 480 TYR A N 1
ATOM 3747 C CA . TYR A 1 480 ? 18.153 -8.907 -1.166 1.00 95.00 480 TYR A CA 1
ATOM 3748 C C . TYR A 1 480 ? 19.085 -8.231 -0.148 1.00 95.00 480 TYR A C 1
ATOM 3750 O O . TYR A 1 480 ? 20.197 -7.819 -0.482 1.00 95.00 480 TYR A O 1
ATOM 3758 N N . GLY A 1 481 ? 18.636 -8.100 1.103 1.00 93.25 481 GLY A N 1
ATOM 3759 C CA . GLY A 1 481 ? 19.455 -7.614 2.219 1.00 93.25 481 GLY A CA 1
ATOM 3760 C C . GLY A 1 481 ? 19.257 -6.142 2.604 1.00 93.25 481 GLY A C 1
ATOM 3761 O O . GLY A 1 481 ? 19.666 -5.754 3.693 1.00 93.25 481 GLY A O 1
ATOM 3762 N N . ASN A 1 482 ? 18.641 -5.313 1.751 1.00 94.00 482 ASN A N 1
ATOM 3763 C CA . ASN A 1 482 ? 18.265 -3.929 2.088 1.00 94.00 482 ASN A CA 1
ATOM 3764 C C . ASN A 1 482 ? 17.183 -3.355 1.152 1.00 94.00 482 ASN A C 1
ATOM 3766 O O . ASN A 1 482 ? 16.996 -3.837 0.034 1.00 94.00 482 ASN A O 1
ATOM 3770 N N . PHE A 1 483 ? 16.528 -2.268 1.566 1.00 94.00 483 PHE A N 1
ATOM 3771 C CA . PHE A 1 483 ? 15.461 -1.606 0.805 1.00 94.00 483 PHE A CA 1
ATOM 3772 C C . PHE A 1 483 ? 15.838 -1.222 -0.642 1.00 94.00 483 PHE A C 1
ATOM 3774 O O . PHE A 1 483 ? 15.035 -1.395 -1.558 1.00 94.00 483 PHE A O 1
ATOM 3781 N N . ASN A 1 484 ? 17.066 -0.749 -0.887 1.00 90.44 484 ASN A N 1
ATOM 3782 C CA . ASN A 1 484 ? 17.510 -0.328 -2.226 1.00 90.44 484 ASN A CA 1
ATOM 3783 C C . ASN A 1 484 ? 17.745 -1.509 -3.180 1.00 90.44 484 ASN A C 1
ATOM 3785 O O . ASN A 1 484 ? 17.774 -1.331 -4.396 1.00 90.44 484 ASN A O 1
ATOM 3789 N N . SER A 1 485 ? 17.891 -2.720 -2.640 1.00 91.38 485 SER A N 1
ATOM 3790 C CA . SER A 1 485 ? 18.037 -3.949 -3.421 1.00 91.38 485 SER A CA 1
ATOM 3791 C C . SER A 1 485 ? 16.707 -4.519 -3.923 1.00 91.38 485 SER A C 1
ATOM 3793 O O . SER A 1 485 ? 16.713 -5.485 -4.689 1.00 91.38 485 SER A O 1
ATOM 3795 N N . ILE A 1 486 ? 15.569 -3.949 -3.501 1.00 95.31 486 ILE A N 1
ATOM 3796 C CA . ILE A 1 486 ? 14.255 -4.502 -3.821 1.00 95.31 486 ILE A CA 1
ATOM 3797 C C . ILE A 1 486 ? 14.018 -4.526 -5.332 1.00 95.31 486 ILE A C 1
ATOM 3799 O O . ILE A 1 486 ? 14.127 -3.508 -6.020 1.00 95.31 486 ILE A O 1
ATOM 3803 N N . LYS A 1 487 ? 13.598 -5.687 -5.838 1.00 95.00 487 LYS A N 1
ATOM 3804 C CA . LYS A 1 487 ? 13.132 -5.869 -7.213 1.00 95.00 487 LYS A CA 1
ATOM 3805 C C . LYS A 1 487 ? 11.639 -6.158 -7.238 1.00 95.00 487 LYS A C 1
ATOM 3807 O O . LYS A 1 487 ? 11.150 -7.042 -6.542 1.00 95.00 487 LYS A O 1
ATOM 3812 N N . ILE A 1 488 ? 10.926 -5.414 -8.082 1.00 95.12 488 ILE A N 1
ATOM 3813 C CA . ILE A 1 488 ? 9.509 -5.642 -8.367 1.00 95.12 488 ILE A CA 1
ATOM 3814 C C . ILE A 1 488 ? 9.430 -6.457 -9.656 1.00 95.12 488 ILE A C 1
ATOM 3816 O O . ILE A 1 488 ? 9.542 -5.911 -10.759 1.00 95.12 488 ILE A O 1
ATOM 3820 N N . ALA A 1 489 ? 9.253 -7.765 -9.513 1.00 95.38 489 ALA A N 1
ATOM 3821 C CA . ALA A 1 489 ? 9.080 -8.670 -10.634 1.00 95.38 489 ALA A CA 1
ATOM 3822 C C . ALA A 1 489 ? 7.618 -8.616 -11.095 1.00 95.38 489 ALA A C 1
ATOM 3824 O O . ALA A 1 489 ? 6.729 -9.208 -10.487 1.00 95.38 489 ALA A O 1
ATOM 3825 N N . ARG A 1 490 ? 7.371 -7.856 -12.162 1.00 95.12 490 ARG A N 1
ATOM 3826 C CA . ARG A 1 490 ? 6.064 -7.734 -12.831 1.00 95.12 490 ARG A CA 1
ATOM 3827 C C . ARG A 1 490 ? 5.915 -8.782 -13.929 1.00 95.12 490 ARG A C 1
ATOM 3829 O O . ARG A 1 490 ? 6.929 -9.355 -14.332 1.00 95.12 490 ARG A O 1
ATOM 3836 N N . PRO A 1 491 ? 4.707 -8.993 -14.485 1.00 96.19 491 PRO A N 1
ATOM 3837 C CA . PRO A 1 491 ? 4.572 -9.777 -15.700 1.00 96.19 491 PRO A CA 1
ATOM 3838 C C . PRO A 1 491 ? 5.462 -9.162 -16.779 1.00 96.19 491 PRO A C 1
ATOM 3840 O O . PRO A 1 491 ? 5.503 -7.940 -16.915 1.00 96.19 491 PRO A O 1
ATOM 3843 N N . TYR A 1 492 ? 6.208 -9.974 -17.517 1.00 95.50 492 TYR A N 1
ATOM 3844 C CA . TYR A 1 492 ? 7.199 -9.479 -18.470 1.00 95.50 492 TYR A CA 1
ATOM 3845 C C . TYR A 1 492 ? 7.133 -10.223 -19.799 1.00 95.50 492 TYR A C 1
ATOM 3847 O O . TYR A 1 492 ? 6.612 -11.335 -19.892 1.00 95.50 492 TYR A O 1
ATOM 3855 N N . LYS A 1 493 ? 7.682 -9.584 -20.833 1.00 96.06 493 LYS A N 1
ATOM 3856 C CA . LYS A 1 493 ? 7.977 -10.203 -22.128 1.00 96.06 493 LYS A CA 1
ATOM 3857 C C . LYS A 1 493 ? 9.477 -10.195 -22.362 1.00 96.06 493 LYS A C 1
ATOM 3859 O O . LYS A 1 493 ? 10.178 -9.304 -21.882 1.00 96.06 493 LYS A O 1
ATOM 3864 N N . LEU A 1 494 ? 9.957 -11.164 -23.125 1.00 96.75 494 LEU A N 1
ATOM 3865 C CA . LEU A 1 494 ? 11.340 -11.194 -23.582 1.00 96.75 494 LEU A CA 1
ATOM 3866 C C . LEU A 1 494 ? 11.459 -10.444 -24.910 1.00 96.75 494 LEU A C 1
ATOM 3868 O O . LEU A 1 494 ? 10.591 -10.549 -25.779 1.00 96.75 494 LEU A O 1
ATOM 3872 N N . TYR A 1 495 ? 12.528 -9.673 -25.056 1.00 95.88 495 TYR A N 1
ATOM 3873 C CA . TYR A 1 495 ? 12.823 -8.889 -26.250 1.00 95.88 495 TYR A CA 1
ATOM 3874 C C . TYR A 1 495 ? 14.222 -9.197 -26.752 1.00 95.88 495 TYR A C 1
ATOM 3876 O O . TYR A 1 495 ? 15.161 -9.181 -25.966 1.00 95.88 495 TYR A O 1
ATOM 3884 N N . ILE A 1 496 ? 14.359 -9.428 -28.052 1.00 95.62 496 ILE A N 1
ATOM 3885 C CA . ILE A 1 496 ? 15.635 -9.628 -28.734 1.00 95.62 496 ILE A CA 1
ATOM 3886 C C . ILE A 1 496 ? 15.924 -8.358 -29.531 1.00 95.62 496 ILE A C 1
ATOM 3888 O O . ILE A 1 496 ? 15.127 -7.967 -30.382 1.00 95.62 496 ILE A O 1
ATOM 3892 N N . GLY A 1 497 ? 17.041 -7.705 -29.224 1.00 92.25 497 GLY A N 1
ATOM 3893 C CA . GLY A 1 497 ? 17.448 -6.435 -29.813 1.00 92.25 497 GLY A CA 1
ATOM 3894 C C . GLY A 1 497 ? 18.284 -6.626 -31.073 1.00 92.25 497 GLY A C 1
ATOM 3895 O O . GLY A 1 497 ? 17.753 -6.601 -32.182 1.00 92.25 497 GLY A O 1
ATOM 3896 N N . ARG A 1 498 ? 19.596 -6.786 -30.900 1.00 91.50 498 ARG A N 1
ATOM 3897 C CA . ARG A 1 498 ? 20.603 -6.768 -31.970 1.00 91.50 498 ARG A CA 1
ATOM 3898 C C . ARG A 1 498 ? 21.552 -7.959 -31.854 1.00 91.50 498 ARG A C 1
ATOM 3900 O O . ARG A 1 498 ? 21.882 -8.365 -30.742 1.00 91.50 498 ARG A O 1
ATOM 3907 N N . ILE A 1 499 ? 21.986 -8.483 -32.996 1.00 91.38 499 ILE A N 1
ATOM 3908 C CA . ILE A 1 499 ? 23.037 -9.499 -33.127 1.00 91.38 499 ILE A CA 1
ATOM 3909 C C . ILE A 1 499 ? 24.203 -8.878 -33.906 1.00 91.38 499 ILE A C 1
ATOM 3911 O O . ILE A 1 499 ? 23.964 -8.199 -34.900 1.00 91.38 499 ILE A O 1
ATOM 3915 N N . ASP A 1 500 ? 25.431 -9.098 -33.444 1.00 89.44 500 ASP A N 1
ATOM 3916 C CA . ASP A 1 500 ? 26.703 -8.795 -34.114 1.00 89.44 500 ASP A CA 1
ATOM 3917 C C . ASP A 1 500 ? 27.556 -10.073 -34.124 1.00 89.44 500 ASP A C 1
ATOM 3919 O O . ASP A 1 500 ? 27.846 -10.629 -33.056 1.00 89.44 500 ASP A O 1
ATOM 3923 N N . SER A 1 501 ? 27.926 -10.562 -35.307 1.00 86.25 501 SER A N 1
ATOM 3924 C CA . SER A 1 501 ? 28.728 -11.775 -35.515 1.00 86.25 501 SER A CA 1
ATOM 3925 C C . SER A 1 501 ? 30.154 -11.470 -35.973 1.00 86.25 501 SER A C 1
ATOM 3927 O O . SER A 1 501 ? 30.461 -10.380 -36.448 1.00 86.25 501 SER A O 1
ATOM 3929 N N . LYS A 1 502 ? 31.046 -12.453 -35.824 1.00 82.25 502 LYS A N 1
ATOM 3930 C CA . LYS A 1 502 ? 32.324 -12.504 -36.545 1.00 82.25 502 LYS A CA 1
ATOM 3931 C C . LYS A 1 502 ? 32.090 -12.962 -37.977 1.00 82.25 502 LYS A C 1
ATOM 3933 O O . LYS A 1 502 ? 31.338 -13.915 -38.153 1.00 82.25 502 LYS A O 1
ATOM 3938 N N . GLU A 1 503 ? 32.774 -12.339 -38.930 1.00 73.19 503 GLU A N 1
ATOM 3939 C CA . GLU A 1 503 ? 32.767 -12.770 -40.329 1.00 73.19 503 GLU A CA 1
ATOM 3940 C C . GLU A 1 503 ? 33.193 -14.243 -40.464 1.00 73.19 503 GLU A C 1
ATOM 3942 O O . GLU A 1 503 ? 34.124 -14.685 -39.775 1.00 73.19 503 GLU A O 1
ATOM 3947 N N . SER A 1 504 ? 32.490 -15.002 -41.309 1.00 67.38 504 SER A N 1
ATOM 3948 C CA . SER A 1 504 ? 32.671 -16.449 -41.483 1.00 67.38 504 SER A CA 1
ATOM 3949 C C . SER A 1 504 ? 32.752 -16.883 -42.951 1.00 67.38 504 SER A C 1
ATOM 3951 O O . SER A 1 504 ? 33.269 -17.972 -43.198 1.00 67.38 504 SER A O 1
ATOM 3953 N N . GLU A 1 505 ? 32.347 -16.056 -43.925 1.00 60.78 505 GLU A N 1
ATOM 3954 C CA . GLU A 1 505 ? 32.235 -16.491 -45.330 1.00 60.78 505 GLU A CA 1
ATOM 3955 C C . GLU A 1 505 ? 33.579 -16.611 -46.078 1.00 60.78 505 GLU A C 1
ATOM 3957 O O . GLU A 1 505 ? 33.667 -17.165 -47.178 1.00 60.78 505 GLU A O 1
ATOM 3962 N N . GLY A 1 506 ? 34.678 -16.161 -45.472 1.00 53.00 506 GLY A N 1
ATOM 3963 C CA . GLY A 1 506 ? 36.011 -16.236 -46.068 1.00 53.00 506 GLY A CA 1
ATOM 3964 C C . GLY A 1 506 ? 36.240 -15.225 -47.202 1.00 53.00 506 GLY A C 1
ATOM 3965 O O . GLY A 1 506 ? 35.379 -14.435 -47.578 1.00 53.00 506 GLY A O 1
ATOM 3966 N N . PHE A 1 507 ? 37.467 -15.209 -47.731 1.00 41.03 507 PHE A N 1
ATOM 3967 C CA . PHE A 1 507 ? 37.949 -14.153 -48.628 1.00 41.03 507 PHE A CA 1
ATOM 3968 C C . PHE A 1 507 ? 37.086 -13.993 -49.898 1.00 41.03 507 PHE A C 1
ATOM 3970 O O . PHE A 1 507 ? 37.070 -14.874 -50.760 1.00 41.03 507 PHE A O 1
ATOM 3977 N N . GLY A 1 508 ? 36.425 -12.836 -50.033 1.00 45.75 508 GLY A N 1
ATOM 3978 C CA . GLY A 1 508 ? 35.716 -12.411 -51.245 1.00 45.75 508 GLY A CA 1
ATOM 3979 C C . GLY A 1 508 ? 34.281 -12.926 -51.415 1.00 45.75 508 GLY A C 1
ATOM 3980 O O . GLY A 1 508 ? 33.769 -12.840 -52.534 1.00 45.75 508 GLY A O 1
ATOM 3981 N N . ARG A 1 509 ? 33.646 -13.469 -50.362 1.00 52.88 509 ARG A N 1
ATOM 3982 C CA . ARG A 1 509 ? 32.290 -14.049 -50.443 1.00 52.88 509 ARG A CA 1
ATOM 3983 C C . ARG A 1 509 ? 31.146 -13.154 -49.957 1.00 52.88 509 ARG A C 1
ATOM 3985 O O . ARG A 1 509 ? 30.082 -13.227 -50.558 1.00 52.88 509 ARG A O 1
ATOM 3992 N N . GLY A 1 510 ? 31.390 -12.204 -49.060 1.00 62.91 510 GLY A N 1
ATOM 3993 C CA . GLY A 1 510 ? 30.349 -11.296 -48.575 1.00 62.91 510 GLY A CA 1
ATOM 3994 C C . GLY A 1 510 ? 30.412 -11.137 -47.062 1.00 62.91 510 GLY A C 1
ATOM 3995 O O . GLY A 1 510 ? 31.450 -11.413 -46.471 1.00 62.91 510 GLY A O 1
ATOM 3996 N N . GLN A 1 511 ? 29.316 -10.654 -46.475 1.00 71.19 511 GLN A N 1
ATOM 3997 C CA . GLN A 1 511 ? 29.087 -10.639 -45.026 1.00 71.19 511 GLN A CA 1
ATOM 3998 C C . GLN A 1 511 ? 28.113 -11.763 -44.664 1.00 71.19 511 GLN A C 1
ATOM 4000 O O . GLN A 1 511 ? 27.240 -12.044 -45.474 1.00 71.19 511 GLN A O 1
ATOM 4005 N N . ASN A 1 512 ? 28.157 -12.280 -43.432 1.00 76.69 512 ASN A N 1
ATOM 4006 C CA . ASN A 1 512 ? 27.298 -13.393 -42.991 1.00 76.69 512 ASN A CA 1
ATOM 4007 C C . ASN A 1 512 ? 25.781 -13.211 -43.252 1.00 76.69 512 ASN A C 1
ATOM 4009 O O . ASN A 1 512 ? 25.165 -12.229 -42.808 1.00 76.69 512 ASN A O 1
ATOM 4013 N N . ASP A 1 513 ? 25.138 -14.248 -43.791 1.00 83.75 513 ASP A N 1
ATOM 4014 C CA . ASP A 1 513 ? 23.681 -14.384 -43.930 1.00 83.75 513 ASP A CA 1
ATOM 4015 C C . ASP A 1 513 ? 23.013 -14.945 -42.652 1.00 83.75 513 ASP A C 1
ATOM 4017 O O . ASP A 1 513 ? 22.524 -16.076 -42.579 1.00 83.75 513 ASP A O 1
ATOM 4021 N N . LEU A 1 514 ? 22.985 -14.144 -41.580 1.00 88.75 514 LEU A N 1
ATOM 4022 C CA . LEU A 1 514 ? 22.501 -14.600 -40.269 1.00 88.75 514 LEU A CA 1
ATOM 4023 C C . LEU A 1 514 ? 21.002 -14.956 -40.235 1.00 88.75 514 LEU A C 1
ATOM 4025 O O . LEU A 1 514 ? 20.149 -14.243 -40.772 1.00 88.75 514 LEU A O 1
ATOM 4029 N N . TYR A 1 515 ? 20.664 -15.979 -39.443 1.00 92.50 515 TYR A N 1
ATOM 4030 C CA . TYR A 1 515 ? 19.310 -16.258 -38.961 1.00 92.50 515 TYR A CA 1
ATOM 4031 C C . TYR A 1 515 ? 19.307 -16.942 -37.578 1.00 92.50 515 TYR A C 1
ATOM 4033 O O . TYR A 1 515 ? 20.253 -17.608 -37.164 1.00 92.50 515 TYR A O 1
ATOM 4041 N N . ILE A 1 516 ? 18.212 -16.809 -36.825 1.00 94.81 516 ILE A N 1
ATOM 4042 C CA . ILE A 1 516 ? 17.970 -17.600 -35.610 1.00 94.81 516 ILE A CA 1
ATOM 4043 C C . ILE A 1 516 ? 17.211 -18.867 -36.003 1.00 94.81 516 ILE A C 1
ATOM 4045 O O . ILE A 1 516 ? 16.013 -18.819 -36.301 1.00 94.81 516 ILE A O 1
ATOM 4049 N N . LYS A 1 517 ? 17.879 -20.019 -35.940 1.00 94.50 517 LYS A N 1
ATOM 4050 C CA . LYS A 1 517 ? 17.267 -21.330 -36.190 1.00 94.50 517 LYS A CA 1
ATOM 4051 C C . LYS A 1 517 ? 16.190 -21.652 -35.168 1.00 94.50 517 LYS A C 1
ATOM 4053 O O . LYS A 1 517 ? 15.136 -22.176 -35.527 1.00 94.50 517 LYS A O 1
ATOM 4058 N N . LYS A 1 518 ? 16.439 -21.319 -33.898 1.00 95.69 518 LYS A N 1
ATOM 4059 C CA . LYS A 1 518 ? 15.528 -21.655 -32.804 1.00 95.69 518 LYS A CA 1
ATOM 4060 C C . LYS A 1 518 ? 15.547 -20.623 -31.685 1.00 95.69 518 LYS A C 1
ATOM 4062 O O . LYS A 1 518 ? 16.564 -20.417 -31.038 1.00 95.69 518 LYS A O 1
ATOM 4067 N N . ILE A 1 519 ? 14.389 -20.032 -31.416 1.00 97.44 519 ILE A N 1
ATOM 4068 C CA . ILE A 1 519 ? 14.069 -19.331 -30.171 1.00 97.44 519 ILE A CA 1
ATOM 4069 C C . ILE A 1 519 ? 13.219 -20.284 -29.351 1.00 97.44 519 ILE A C 1
ATOM 4071 O O . ILE A 1 519 ? 12.167 -20.689 -29.838 1.00 97.44 519 ILE A O 1
ATOM 4075 N N . LYS A 1 520 ? 13.629 -20.623 -28.129 1.00 97.69 520 LYS A N 1
ATOM 4076 C CA . LYS A 1 520 ? 12.844 -21.473 -27.229 1.00 97.69 520 LYS A CA 1
ATOM 4077 C C . LYS A 1 520 ? 12.728 -20.842 -25.846 1.00 97.69 520 LYS A C 1
ATOM 4079 O O . LYS A 1 520 ? 13.728 -20.457 -25.248 1.00 97.69 520 LYS A O 1
ATOM 4084 N N . VAL A 1 521 ? 11.505 -20.755 -25.332 1.00 97.81 521 VAL A N 1
ATOM 4085 C CA . VAL A 1 521 ? 11.214 -20.315 -23.962 1.00 97.81 521 VAL A CA 1
ATOM 4086 C C . VAL A 1 521 ? 10.448 -21.417 -23.252 1.00 97.81 521 VAL A C 1
ATOM 4088 O O . VAL A 1 521 ? 9.402 -21.841 -23.746 1.00 97.81 521 VAL A O 1
ATOM 4091 N N . THR A 1 522 ? 10.938 -21.874 -22.101 1.00 96.88 522 THR A N 1
ATOM 4092 C CA . THR A 1 522 ? 10.256 -22.900 -21.297 1.00 96.88 522 THR A CA 1
ATOM 4093 C C . THR A 1 522 ? 10.023 -22.439 -19.868 1.00 96.88 522 THR A C 1
ATOM 4095 O O . THR A 1 522 ? 10.854 -21.732 -19.312 1.00 96.88 522 THR A O 1
ATOM 4098 N N . GLU A 1 523 ? 8.924 -22.875 -19.259 1.00 93.88 523 GLU A N 1
ATOM 4099 C CA . GLU A 1 523 ? 8.628 -22.731 -17.832 1.00 93.88 523 GLU A CA 1
ATOM 4100 C C . GLU A 1 523 ? 8.570 -24.130 -17.209 1.00 93.88 523 GLU A C 1
ATOM 4102 O O . GLU A 1 523 ? 7.644 -24.906 -17.462 1.00 93.88 523 GLU A O 1
ATOM 4107 N N . GLY A 1 524 ? 9.603 -24.500 -16.447 1.00 86.88 524 GLY A N 1
ATOM 4108 C CA . GLY A 1 524 ? 9.802 -25.899 -16.060 1.00 86.88 524 GLY A CA 1
ATOM 4109 C C . GLY A 1 524 ? 9.918 -26.799 -17.299 1.00 86.88 524 GLY A C 1
ATOM 4110 O O . GLY A 1 524 ? 10.781 -26.574 -18.149 1.00 86.88 524 GLY A O 1
ATOM 4111 N N . SER A 1 525 ? 9.043 -27.802 -17.410 1.00 86.25 525 SER A N 1
ATOM 4112 C CA . SER A 1 525 ? 8.943 -28.698 -18.573 1.00 86.25 525 SER A CA 1
ATOM 4113 C C . SER A 1 525 ? 8.054 -28.166 -19.707 1.00 86.25 525 SER A C 1
ATOM 4115 O O . SER A 1 525 ? 8.058 -28.735 -20.797 1.00 86.25 525 SER A O 1
ATOM 4117 N N . THR A 1 526 ? 7.302 -27.084 -19.485 1.00 93.75 526 THR A N 1
ATOM 4118 C CA . THR A 1 526 ? 6.340 -26.555 -20.464 1.00 93.75 526 THR A CA 1
ATOM 4119 C C . THR A 1 526 ? 7.036 -25.638 -21.462 1.00 93.75 526 THR A C 1
ATOM 4121 O O . THR A 1 526 ? 7.743 -24.716 -21.060 1.00 93.75 526 THR A O 1
ATOM 4124 N N . VAL A 1 527 ? 6.819 -25.838 -22.764 1.00 96.19 527 VAL A N 1
ATOM 4125 C CA . VAL A 1 527 ? 7.295 -24.917 -23.809 1.00 96.19 527 VAL A CA 1
ATOM 4126 C C . VAL A 1 527 ? 6.281 -23.790 -23.983 1.00 96.19 527 VAL A C 1
ATOM 4128 O O . VAL A 1 527 ? 5.148 -24.032 -24.384 1.00 96.19 527 VAL A O 1
ATOM 4131 N N . LEU A 1 528 ? 6.686 -22.557 -23.681 1.00 96.06 528 LEU A N 1
ATOM 4132 C CA . LEU A 1 528 ? 5.848 -21.367 -23.841 1.00 96.06 528 LEU A CA 1
ATOM 4133 C C . LEU A 1 528 ? 5.920 -20.810 -25.265 1.00 96.06 528 LEU A C 1
ATOM 4135 O O . LEU A 1 528 ? 4.918 -20.345 -25.802 1.00 96.06 528 LEU A O 1
ATOM 4139 N N . TYR A 1 529 ? 7.110 -20.835 -25.868 1.00 97.62 529 TYR A N 1
ATOM 4140 C CA . TYR A 1 529 ? 7.350 -20.311 -27.210 1.00 97.62 529 TYR A CA 1
ATOM 4141 C C . TYR A 1 529 ? 8.459 -21.099 -27.899 1.00 97.62 529 TYR A C 1
ATOM 4143 O O . TYR A 1 529 ? 9.505 -21.340 -27.293 1.00 97.62 529 TYR A O 1
ATOM 4151 N N . GLU A 1 530 ? 8.250 -21.457 -29.165 1.00 97.06 530 GLU A N 1
ATOM 4152 C CA . GLU A 1 530 ? 9.265 -22.075 -30.015 1.00 97.06 530 GLU A CA 1
ATOM 4153 C C . GLU A 1 530 ? 9.094 -21.612 -31.470 1.00 97.06 530 GLU A C 1
ATOM 4155 O O . GLU A 1 530 ? 8.036 -21.828 -32.056 1.00 97.06 530 GLU A O 1
ATOM 4160 N N . ALA A 1 531 ? 10.097 -20.941 -32.050 1.00 95.88 531 ALA A N 1
ATOM 4161 C CA . ALA A 1 531 ? 10.045 -20.491 -33.450 1.00 95.88 531 ALA A CA 1
ATOM 4162 C C . ALA A 1 531 ? 11.426 -20.170 -34.051 1.00 95.88 531 ALA A C 1
ATOM 4164 O O . ALA A 1 531 ? 12.346 -19.784 -33.329 1.00 95.88 531 ALA A O 1
ATOM 4165 N N . ARG A 1 532 ? 11.530 -20.236 -35.387 1.00 94.56 532 ARG A N 1
ATOM 4166 C CA . ARG A 1 532 ? 12.648 -19.712 -36.201 1.00 94.56 532 ARG A CA 1
ATOM 4167 C C . ARG A 1 532 ? 12.448 -18.223 -36.521 1.00 94.56 532 ARG A C 1
ATOM 4169 O O . ARG A 1 532 ? 11.303 -17.771 -36.638 1.00 94.56 532 ARG A O 1
ATOM 4176 N N . ARG A 1 533 ? 13.531 -17.454 -36.701 1.00 92.62 533 ARG A N 1
ATOM 4177 C CA . ARG A 1 533 ? 13.492 -16.073 -37.222 1.00 92.62 533 ARG A CA 1
ATOM 4178 C C . ARG A 1 533 ? 14.634 -15.792 -38.221 1.00 92.62 533 ARG A C 1
ATOM 4180 O O . ARG A 1 533 ? 15.772 -16.044 -37.853 1.00 92.62 533 ARG A O 1
ATOM 4187 N N . PRO A 1 534 ? 14.354 -15.226 -39.416 1.00 91.06 534 PRO A N 1
ATOM 4188 C CA . PRO A 1 534 ? 13.018 -15.012 -39.987 1.00 91.06 534 PRO A CA 1
ATOM 4189 C C . PRO A 1 534 ? 12.289 -16.352 -40.219 1.00 91.06 534 PRO A C 1
ATOM 4191 O O . PRO A 1 534 ? 12.860 -17.424 -40.024 1.00 91.06 534 PRO A O 1
ATOM 4194 N N . SER A 1 535 ? 10.994 -16.328 -40.549 1.00 88.81 535 SER A N 1
ATOM 4195 C CA . SER A 1 535 ? 10.213 -17.572 -40.726 1.00 88.81 535 SER A CA 1
ATOM 4196 C C . SER A 1 535 ? 10.736 -18.456 -41.867 1.00 88.81 535 SER A C 1
ATOM 4198 O O . SER A 1 535 ? 10.521 -19.662 -41.844 1.00 88.81 535 SER A O 1
ATOM 4200 N N . SER A 1 536 ? 11.455 -17.863 -42.819 1.00 87.12 536 SER A N 1
ATOM 4201 C CA . SER A 1 536 ? 12.164 -18.503 -43.932 1.00 87.12 536 SER A CA 1
ATOM 4202 C C . SER A 1 536 ? 13.329 -17.604 -44.363 1.00 87.12 536 SER A C 1
ATOM 4204 O O . SER A 1 536 ? 13.237 -16.395 -44.154 1.00 87.12 536 SER A O 1
ATOM 4206 N N . GLY A 1 537 ? 14.385 -18.167 -44.959 1.00 86.56 537 GLY A N 1
ATOM 4207 C CA . GLY A 1 537 ? 15.570 -17.413 -45.409 1.00 86.56 537 GLY A CA 1
ATOM 4208 C C . GLY A 1 537 ? 16.391 -16.812 -44.264 1.00 86.56 537 GLY A C 1
ATOM 4209 O O . GLY A 1 537 ? 16.276 -17.256 -43.118 1.00 86.56 537 GLY A O 1
ATOM 4210 N N . ASP A 1 538 ? 17.174 -15.791 -44.568 1.00 87.31 538 ASP A N 1
ATOM 4211 C CA . ASP A 1 538 ? 18.098 -15.083 -43.675 1.00 87.31 538 ASP A CA 1
ATOM 4212 C C . ASP A 1 538 ? 17.859 -13.555 -43.723 1.00 87.31 538 ASP A C 1
ATOM 4214 O O . ASP A 1 538 ? 16.848 -13.078 -44.254 1.00 87.31 538 ASP A O 1
ATOM 4218 N N . TRP A 1 539 ? 18.728 -12.775 -43.076 1.00 84.44 539 TRP A N 1
ATOM 4219 C CA . TRP A 1 539 ? 18.641 -11.309 -43.037 1.00 84.44 539 TRP A CA 1
ATOM 4220 C C . TRP A 1 539 ? 19.482 -10.572 -44.102 1.00 84.44 539 TRP A C 1
ATOM 4222 O O . TRP A 1 539 ? 19.457 -9.329 -44.109 1.00 84.44 539 TRP A O 1
ATOM 4232 N N . GLY A 1 540 ? 20.133 -11.306 -45.013 1.00 71.38 540 GLY A N 1
ATOM 4233 C CA . GLY A 1 540 ? 20.895 -10.820 -46.165 1.00 71.38 540 GLY A CA 1
ATOM 4234 C C . GLY A 1 540 ? 22.204 -10.104 -45.816 1.00 71.38 540 GLY A C 1
ATOM 4235 O O . GLY A 1 540 ? 22.165 -9.074 -45.136 1.00 71.38 540 GLY A O 1
ATOM 4236 N N . GLY A 1 541 ? 23.309 -10.610 -46.368 1.00 69.62 541 GLY A N 1
ATOM 4237 C CA . GLY A 1 541 ? 24.715 -10.476 -45.986 1.00 69.62 541 GLY A CA 1
ATOM 4238 C C . GLY A 1 541 ? 25.040 -9.329 -45.052 1.00 69.62 541 GLY A C 1
ATOM 4239 O O . GLY A 1 541 ? 25.403 -8.240 -45.500 1.00 69.62 541 GLY A O 1
ATOM 4240 N N . LYS A 1 542 ? 24.855 -9.556 -43.748 1.00 72.19 542 LYS A N 1
ATOM 4241 C CA . LYS A 1 542 ? 25.024 -8.559 -42.686 1.00 72.19 542 LYS A CA 1
ATOM 4242 C C . LYS A 1 542 ? 25.547 -9.193 -41.410 1.00 72.19 542 LYS A C 1
ATOM 4244 O O . LYS A 1 542 ? 24.814 -9.871 -40.691 1.00 72.19 542 LYS A O 1
ATOM 4249 N N . ASN A 1 543 ? 26.734 -8.754 -41.004 1.00 78.25 543 ASN A N 1
ATOM 4250 C CA . ASN A 1 543 ? 27.305 -9.086 -39.697 1.00 78.25 543 ASN A CA 1
ATOM 4251 C C . ASN A 1 543 ? 26.516 -8.512 -38.513 1.00 78.25 543 ASN A C 1
ATOM 4253 O O . ASN A 1 543 ? 26.559 -9.063 -37.413 1.00 78.25 543 ASN A O 1
ATOM 4257 N N . VAL A 1 544 ? 25.786 -7.407 -38.720 1.00 82.94 544 VAL A N 1
ATOM 4258 C CA . VAL A 1 544 ? 25.007 -6.733 -37.672 1.00 82.94 544 VAL A CA 1
ATOM 4259 C C . VAL A 1 544 ? 23.532 -6.628 -38.050 1.00 82.94 544 VAL A C 1
ATOM 4261 O O . VAL A 1 544 ? 23.148 -5.827 -38.913 1.00 82.94 544 VAL A O 1
ATOM 4264 N N . VAL A 1 545 ? 22.685 -7.352 -37.318 1.00 85.00 545 VAL A N 1
ATOM 4265 C CA . VAL A 1 545 ? 21.238 -7.435 -37.551 1.00 85.00 545 VAL A CA 1
ATOM 4266 C C . VAL A 1 545 ? 20.446 -6.874 -36.372 1.00 85.00 545 VAL A C 1
ATOM 4268 O O . VAL A 1 545 ? 20.600 -7.299 -35.228 1.00 85.00 545 VAL A O 1
ATOM 4271 N N . ASN A 1 546 ? 19.523 -5.953 -36.663 1.00 86.25 546 ASN A N 1
ATOM 4272 C CA . ASN A 1 546 ? 18.489 -5.527 -35.720 1.00 86.25 546 ASN A CA 1
ATOM 4273 C C . ASN A 1 546 ? 17.307 -6.502 -35.790 1.00 86.25 546 ASN A C 1
ATOM 4275 O O . ASN A 1 546 ? 16.471 -6.396 -36.685 1.00 86.25 546 ASN A O 1
ATOM 4279 N N . VAL A 1 547 ? 17.228 -7.433 -34.841 1.00 88.94 547 VAL A N 1
ATOM 4280 C CA . VAL A 1 547 ? 16.129 -8.405 -34.750 1.00 88.94 547 VAL A CA 1
ATOM 4281 C C . VAL A 1 547 ? 14.843 -7.715 -34.292 1.00 88.94 547 VAL A C 1
ATOM 4283 O O . VAL A 1 547 ? 13.777 -7.971 -34.847 1.00 88.94 547 VAL A O 1
ATOM 4286 N N . ASN A 1 548 ? 14.948 -6.837 -33.286 1.00 89.25 548 ASN A N 1
ATOM 4287 C CA . ASN A 1 548 ? 13.852 -6.052 -32.704 1.00 89.25 548 ASN A CA 1
ATOM 4288 C C . ASN A 1 548 ? 12.552 -6.851 -32.484 1.00 89.25 548 ASN A C 1
ATOM 4290 O O . ASN A 1 548 ? 11.452 -6.391 -32.797 1.00 89.25 548 ASN A O 1
ATOM 4294 N N . PHE A 1 549 ? 12.674 -8.062 -31.941 1.00 91.81 549 PHE A N 1
ATOM 4295 C CA . PHE A 1 549 ? 11.565 -8.999 -31.808 1.00 91.81 549 PHE A CA 1
ATOM 4296 C C . PHE A 1 549 ? 11.140 -9.160 -30.349 1.00 91.81 549 PHE A C 1
ATOM 4298 O O . PHE A 1 549 ? 11.931 -9.556 -29.494 1.00 91.81 549 PHE A O 1
ATOM 4305 N N . THR A 1 550 ? 9.865 -8.899 -30.059 1.00 94.50 550 THR A N 1
ATOM 4306 C CA . THR A 1 550 ? 9.251 -9.222 -28.765 1.00 94.50 550 THR A CA 1
ATOM 4307 C C . THR A 1 550 ? 8.576 -10.584 -28.839 1.00 94.50 550 THR A C 1
ATOM 4309 O O . THR A 1 550 ? 7.666 -10.789 -29.641 1.00 94.50 550 THR A O 1
ATOM 4312 N N . ILE A 1 551 ? 8.972 -11.495 -27.952 1.00 95.25 551 ILE A N 1
ATOM 4313 C CA . ILE A 1 551 ? 8.292 -12.779 -27.783 1.00 95.25 551 ILE A CA 1
ATOM 4314 C C . ILE A 1 551 ? 6.872 -12.503 -27.254 1.00 95.25 551 ILE A C 1
ATOM 4316 O O . ILE A 1 551 ? 6.725 -11.775 -26.267 1.00 95.25 551 ILE A O 1
ATOM 4320 N N . PRO A 1 552 ? 5.812 -13.024 -27.901 1.00 94.50 552 PRO A N 1
ATOM 4321 C CA . PRO A 1 552 ? 4.438 -12.614 -27.612 1.00 94.50 552 PRO A CA 1
ATOM 4322 C C . PRO A 1 552 ? 3.947 -13.046 -26.224 1.00 94.50 552 PRO A C 1
ATOM 4324 O O . PRO A 1 552 ? 3.133 -12.333 -25.628 1.00 94.50 552 PRO A O 1
ATOM 4327 N N . ASN A 1 553 ? 4.451 -14.170 -25.706 1.00 95.44 553 ASN A N 1
ATOM 4328 C CA . ASN A 1 553 ? 4.054 -14.747 -24.425 1.00 95.44 553 ASN A CA 1
ATOM 4329 C C . ASN A 1 553 ? 4.419 -13.835 -23.247 1.00 95.44 553 ASN A C 1
ATOM 4331 O O . ASN A 1 553 ? 5.551 -13.364 -23.132 1.00 95.44 553 ASN A O 1
ATOM 4335 N N . ILE A 1 554 ? 3.453 -13.625 -22.351 1.00 95.56 554 ILE A N 1
ATOM 4336 C CA . ILE A 1 554 ? 3.662 -12.942 -21.072 1.00 95.56 554 ILE A CA 1
ATOM 4337 C C . ILE A 1 554 ? 3.977 -13.997 -20.019 1.00 95.56 554 ILE A C 1
ATOM 4339 O O . ILE A 1 554 ? 3.245 -14.975 -19.886 1.00 95.56 554 ILE A O 1
ATOM 4343 N N . ILE A 1 555 ? 5.043 -13.772 -19.260 1.00 95.56 555 ILE A N 1
ATOM 4344 C CA . ILE A 1 555 ? 5.430 -14.607 -18.125 1.00 95.56 555 ILE A CA 1
ATOM 4345 C C . ILE A 1 555 ? 5.090 -13.850 -16.847 1.00 95.56 555 ILE A C 1
ATOM 4347 O O . ILE A 1 555 ? 5.489 -12.694 -16.695 1.00 95.56 555 ILE A O 1
ATOM 4351 N N . THR A 1 556 ? 4.381 -14.494 -15.920 1.00 95.81 556 THR A N 1
ATOM 4352 C CA . THR A 1 556 ? 4.004 -13.899 -14.631 1.00 95.81 556 THR A CA 1
ATOM 4353 C C . THR A 1 556 ? 4.851 -14.494 -13.501 1.00 95.81 556 THR A C 1
ATOM 4355 O O . THR A 1 556 ? 4.673 -15.659 -13.156 1.00 95.81 556 THR A O 1
ATOM 4358 N N . PRO A 1 557 ? 5.756 -13.715 -12.882 1.00 95.69 557 PRO A N 1
ATOM 4359 C CA . PRO A 1 557 ? 6.609 -14.186 -11.793 1.00 95.69 557 PRO A CA 1
ATOM 4360 C C . PRO A 1 557 ? 5.876 -14.135 -10.441 1.00 95.69 557 PRO A C 1
ATOM 4362 O O . PRO A 1 557 ? 6.240 -13.364 -9.557 1.00 95.69 557 PRO A O 1
ATOM 4365 N N . ASN A 1 558 ? 4.805 -14.916 -10.283 1.00 94.88 558 ASN A N 1
ATOM 4366 C CA . ASN A 1 558 ? 3.979 -14.968 -9.064 1.00 94.88 558 ASN A CA 1
ATOM 4367 C C . ASN A 1 558 ? 4.150 -16.262 -8.246 1.00 94.88 558 ASN A C 1
ATOM 4369 O O . ASN A 1 558 ? 3.381 -16.520 -7.326 1.00 94.88 558 ASN A O 1
ATOM 4373 N N . ARG A 1 559 ? 5.154 -17.087 -8.567 1.00 94.56 559 ARG A N 1
ATOM 4374 C CA . ARG A 1 559 ? 5.536 -18.273 -7.783 1.00 94.56 559 ARG A CA 1
ATOM 4375 C C . ARG A 1 559 ? 7.057 -18.372 -7.722 1.00 94.56 559 ARG A C 1
ATOM 4377 O O . ARG A 1 559 ? 7.708 -18.364 -8.763 1.00 94.56 559 ARG A O 1
ATOM 4384 N N . LEU A 1 560 ? 7.631 -18.496 -6.525 1.00 94.81 560 LEU A N 1
ATOM 4385 C CA . LEU A 1 560 ? 9.090 -18.433 -6.331 1.00 94.81 560 LEU A CA 1
ATOM 4386 C C . LEU A 1 560 ? 9.859 -19.627 -6.922 1.00 94.81 560 LEU A C 1
ATOM 4388 O O . LEU A 1 560 ? 11.043 -19.509 -7.222 1.00 94.81 560 LEU A O 1
ATOM 4392 N N . ASN A 1 561 ? 9.199 -20.769 -7.113 1.00 91.25 561 ASN A N 1
ATOM 4393 C CA . ASN A 1 561 ? 9.800 -21.983 -7.668 1.00 91.25 561 ASN A CA 1
ATOM 4394 C C . ASN A 1 561 ? 9.779 -22.044 -9.208 1.00 91.25 561 ASN A C 1
ATOM 4396 O O . ASN A 1 561 ? 10.268 -23.019 -9.782 1.00 91.25 561 ASN A O 1
ATOM 4400 N N . ILE A 1 562 ? 9.233 -21.029 -9.889 1.00 89.38 562 ILE A N 1
ATOM 4401 C CA . ILE A 1 562 ? 9.257 -20.967 -11.352 1.00 89.38 562 ILE A CA 1
ATOM 4402 C C . ILE A 1 562 ? 10.686 -20.734 -11.845 1.00 89.38 562 ILE A C 1
ATOM 4404 O O . ILE A 1 562 ? 11.312 -19.722 -11.522 1.00 89.38 562 ILE A O 1
ATOM 4408 N N . LYS A 1 563 ? 11.140 -21.618 -12.740 1.00 94.50 563 LYS A N 1
ATOM 4409 C CA . LYS A 1 563 ? 12.333 -21.419 -13.567 1.00 94.50 563 LYS A CA 1
ATOM 4410 C C . LYS A 1 563 ? 11.926 -21.275 -15.024 1.00 94.50 563 LYS A C 1
ATOM 4412 O O . LYS A 1 563 ? 11.362 -22.206 -15.603 1.00 94.50 563 LYS A O 1
ATOM 4417 N N . VAL A 1 564 ? 12.241 -20.126 -15.608 1.00 97.19 564 VAL A N 1
ATOM 4418 C CA . VAL A 1 564 ? 12.074 -19.878 -17.037 1.00 97.19 564 VAL A CA 1
ATOM 4419 C C . VAL A 1 564 ? 13.418 -20.007 -17.730 1.00 97.19 564 VAL A C 1
ATOM 4421 O O . VAL A 1 564 ? 14.375 -19.350 -17.336 1.00 97.19 564 VAL A O 1
ATOM 4424 N N . LYS A 1 565 ? 13.505 -20.838 -18.765 1.00 97.44 565 LYS A N 1
ATOM 4425 C CA . LYS A 1 565 ? 14.701 -20.933 -19.605 1.00 97.44 565 LYS A CA 1
ATOM 4426 C C . LYS A 1 565 ? 14.474 -20.186 -20.903 1.00 97.44 565 LYS A C 1
ATOM 4428 O O . LYS A 1 565 ? 13.486 -20.436 -21.588 1.00 97.44 565 LYS A O 1
ATOM 4433 N N . PHE A 1 566 ? 15.396 -19.295 -21.238 1.00 97.75 566 PHE A N 1
ATOM 4434 C CA . PHE A 1 566 ? 15.457 -18.612 -22.520 1.00 97.75 566 PHE A CA 1
ATOM 4435 C C . PHE A 1 566 ? 16.635 -19.158 -23.320 1.00 97.75 566 PHE A C 1
ATOM 4437 O O . PHE A 1 566 ? 17.775 -19.026 -22.884 1.00 97.75 566 PHE A O 1
ATOM 4444 N N . TYR A 1 567 ? 16.348 -19.772 -24.465 1.00 97.75 567 TYR A N 1
ATOM 4445 C CA . TYR A 1 567 ? 17.325 -20.404 -25.342 1.00 97.75 567 TYR A CA 1
ATOM 4446 C C . TYR A 1 567 ? 17.259 -19.822 -26.757 1.00 97.75 567 TYR A C 1
ATOM 4448 O O . TYR A 1 567 ? 16.172 -19.608 -27.307 1.00 97.75 567 TYR A O 1
ATOM 4456 N N . LEU A 1 568 ? 18.430 -19.598 -27.349 1.00 97.38 568 LEU A N 1
ATOM 4457 C CA . LEU A 1 568 ? 18.613 -19.139 -28.721 1.00 97.38 568 LEU A CA 1
ATOM 4458 C C . LEU A 1 568 ? 19.667 -19.983 -29.431 1.00 97.38 568 LEU A C 1
ATOM 4460 O O . LEU A 1 568 ? 20.696 -20.304 -28.843 1.00 97.38 568 LEU A O 1
ATOM 4464 N N . ASP A 1 569 ? 19.430 -20.260 -30.707 1.00 96.38 569 ASP A N 1
ATOM 4465 C CA . ASP A 1 569 ? 20.358 -20.960 -31.590 1.00 96.38 569 ASP A CA 1
ATOM 4466 C C . ASP A 1 569 ? 20.512 -20.204 -32.913 1.00 96.38 569 ASP A C 1
ATOM 4468 O O . ASP A 1 569 ? 19.527 -20.033 -33.639 1.00 96.38 569 ASP A O 1
ATOM 4472 N N . ILE A 1 570 ? 21.719 -19.709 -33.199 1.00 94.88 570 ILE A N 1
ATOM 4473 C CA . ILE A 1 570 ? 22.007 -18.778 -34.302 1.00 94.88 570 ILE A CA 1
ATOM 4474 C C . ILE A 1 570 ? 22.902 -19.459 -35.336 1.00 94.88 570 ILE A C 1
ATOM 4476 O O . ILE A 1 570 ? 23.846 -20.167 -34.980 1.00 94.88 570 ILE A O 1
ATOM 4480 N N . TRP A 1 571 ? 22.570 -19.249 -36.605 1.00 92.62 571 TRP A N 1
ATOM 4481 C CA . TRP A 1 571 ? 23.183 -19.882 -37.767 1.00 92.62 571 TRP A CA 1
ATOM 4482 C C . TRP A 1 571 ? 23.427 -18.842 -38.860 1.00 92.62 571 TRP A C 1
ATOM 4484 O O . TRP A 1 571 ? 22.846 -17.754 -38.838 1.00 92.62 571 TRP A O 1
ATOM 4494 N N . GLU A 1 572 ? 24.313 -19.188 -39.774 1.00 87.56 572 GLU A N 1
ATOM 4495 C CA . GLU A 1 572 ? 24.635 -18.461 -40.997 1.00 87.56 572 GLU A CA 1
ATOM 4496 C C . GLU A 1 572 ? 24.248 -19.366 -42.185 1.00 87.56 572 GLU A C 1
ATOM 4498 O O . GLU A 1 572 ? 24.177 -20.587 -42.027 1.00 87.56 572 GLU A O 1
ATOM 4503 N N . SER A 1 573 ? 23.823 -18.774 -43.299 1.00 83.25 573 SER A N 1
ATOM 4504 C CA . SER A 1 573 ? 23.189 -19.476 -44.414 1.00 83.25 573 SER A CA 1
ATOM 4505 C C . SER A 1 573 ? 24.073 -19.436 -45.657 1.00 83.25 573 SER A C 1
ATOM 4507 O O . SER A 1 573 ? 24.037 -18.463 -46.397 1.00 83.25 573 SER A O 1
ATOM 4509 N N . ASP A 1 574 ? 24.708 -20.557 -45.996 1.00 72.19 574 ASP A N 1
ATOM 4510 C CA . ASP A 1 574 ? 25.570 -20.701 -47.180 1.00 72.19 574 ASP A CA 1
ATOM 4511 C C . ASP A 1 574 ? 24.797 -20.826 -48.522 1.00 72.19 574 ASP A C 1
ATOM 4513 O O . ASP A 1 574 ? 25.213 -21.537 -49.451 1.00 72.19 574 ASP A O 1
ATOM 4517 N N . ALA A 1 575 ? 23.621 -20.206 -48.650 1.00 58.78 575 ALA A N 1
ATOM 4518 C CA . ALA A 1 575 ? 22.749 -20.358 -49.815 1.00 58.78 575 ALA A CA 1
ATOM 4519 C C . ALA A 1 575 ? 23.487 -19.995 -51.130 1.00 58.78 575 ALA A C 1
ATOM 4521 O O . ALA A 1 575 ? 24.052 -18.909 -51.247 1.00 58.78 575 ALA A O 1
ATOM 4522 N N . PRO A 1 576 ? 23.480 -20.865 -52.169 1.00 51.62 576 PRO A N 1
ATOM 4523 C CA . PRO A 1 576 ? 22.568 -21.988 -52.409 1.00 51.62 576 PRO A CA 1
ATOM 4524 C C . PRO A 1 576 ? 23.084 -23.372 -51.960 1.00 51.62 576 PRO A C 1
ATOM 4526 O O . PRO A 1 576 ? 22.529 -24.385 -52.389 1.00 51.62 576 PRO A O 1
ATOM 4529 N N . THR A 1 577 ? 24.147 -23.468 -51.160 1.00 58.28 577 THR A N 1
ATOM 4530 C CA . THR A 1 577 ? 24.613 -24.757 -50.621 1.00 58.28 577 THR A CA 1
ATOM 4531 C C . THR A 1 577 ? 23.902 -25.107 -49.312 1.00 58.28 577 THR A C 1
ATOM 4533 O O . THR A 1 577 ? 23.645 -24.242 -48.489 1.00 58.28 577 THR A O 1
ATOM 4536 N N . ASN A 1 578 ? 23.543 -26.382 -49.113 1.00 56.56 578 ASN A N 1
ATOM 4537 C CA . ASN A 1 578 ? 22.700 -26.828 -47.985 1.00 56.56 578 ASN A CA 1
ATOM 4538 C C . ASN A 1 578 ? 23.482 -27.001 -46.659 1.00 56.56 578 ASN A C 1
ATOM 4540 O O . ASN A 1 578 ? 23.155 -27.898 -45.877 1.00 56.56 578 ASN A O 1
ATOM 4544 N N . ALA A 1 579 ? 24.559 -26.247 -46.444 1.00 71.06 579 ALA A N 1
ATOM 4545 C CA . ALA A 1 579 ? 25.534 -26.514 -45.389 1.00 71.06 579 ALA A CA 1
ATOM 4546 C C . ALA A 1 579 ? 25.672 -25.377 -44.365 1.00 71.06 579 ALA A C 1
ATOM 4548 O O . ALA A 1 579 ? 26.772 -25.171 -43.885 1.00 71.06 579 ALA A O 1
ATOM 4549 N N . ASP A 1 580 ? 24.565 -24.719 -43.997 1.00 84.31 580 ASP A N 1
ATOM 4550 C CA . ASP A 1 580 ? 24.497 -23.641 -42.999 1.00 84.31 580 ASP A CA 1
ATOM 4551 C C . ASP A 1 580 ? 25.462 -23.818 -41.810 1.00 84.31 580 ASP A C 1
ATOM 4553 O O . ASP A 1 580 ? 25.424 -24.834 -41.100 1.00 84.31 580 ASP A O 1
ATOM 4557 N N . ASP A 1 581 ? 26.263 -22.792 -41.528 1.00 85.62 581 ASP A N 1
ATOM 4558 C CA . ASP A 1 581 ? 27.226 -22.796 -40.436 1.00 85.62 581 ASP A CA 1
ATOM 4559 C C . ASP A 1 581 ? 26.568 -22.506 -39.073 1.00 85.62 581 ASP A C 1
ATOM 4561 O O . ASP A 1 581 ? 25.806 -21.551 -38.874 1.00 85.62 581 ASP A O 1
ATOM 4565 N N . HIS A 1 582 ? 26.944 -23.280 -38.050 1.00 91.00 582 HIS A N 1
ATOM 4566 C CA . HIS A 1 582 ? 26.527 -23.001 -36.673 1.00 91.00 582 HIS A CA 1
ATOM 4567 C C . HIS A 1 582 ? 27.326 -21.833 -36.078 1.00 91.00 582 HIS A C 1
ATOM 4569 O O . HIS A 1 582 ? 28.535 -21.936 -35.855 1.00 91.00 582 HIS A O 1
ATOM 4575 N N . MET A 1 583 ? 26.652 -20.723 -35.759 1.00 90.94 583 MET A N 1
ATOM 4576 C CA . MET A 1 583 ? 27.295 -19.551 -35.144 1.00 90.94 583 MET A CA 1
ATOM 4577 C C . MET A 1 583 ? 27.415 -19.678 -33.625 1.00 90.94 583 MET A C 1
ATOM 4579 O O . MET A 1 583 ? 28.380 -19.193 -33.029 1.00 90.94 583 MET A O 1
ATOM 4583 N N . GLY A 1 584 ? 26.444 -20.326 -32.981 1.00 93.44 584 GLY A N 1
ATOM 4584 C CA . GLY A 1 584 ? 26.463 -20.619 -31.552 1.00 93.44 584 GLY A CA 1
ATOM 4585 C C . GLY A 1 584 ? 25.077 -20.615 -30.914 1.00 93.44 584 GLY A C 1
ATOM 4586 O O . GLY A 1 584 ? 24.102 -20.124 -31.486 1.00 93.44 584 GLY A O 1
ATOM 4587 N N . SER A 1 585 ? 25.006 -21.122 -29.683 1.00 96.50 585 SER A N 1
ATOM 4588 C CA . SER A 1 585 ? 23.775 -21.148 -28.887 1.00 96.50 585 SER A CA 1
ATOM 4589 C C . SER A 1 585 ? 23.951 -20.435 -27.545 1.00 96.50 585 SER A C 1
ATOM 4591 O O . SER A 1 585 ? 25.039 -20.426 -26.966 1.00 96.50 585 SER A O 1
ATOM 4593 N N . TYR A 1 586 ? 22.863 -19.869 -27.028 1.00 97.25 586 TYR A N 1
ATOM 4594 C CA . TYR A 1 586 ? 22.812 -19.155 -25.754 1.00 97.25 586 TYR A CA 1
ATOM 4595 C C . TYR A 1 586 ? 21.648 -19.658 -24.902 1.00 97.25 586 TYR A C 1
ATOM 4597 O O . TYR A 1 586 ? 20.541 -19.810 -25.411 1.00 97.25 586 TYR A O 1
ATOM 4605 N N . GLU A 1 587 ? 21.881 -19.871 -23.605 1.00 97.00 587 GLU A N 1
ATOM 4606 C CA . GLU A 1 587 ? 20.840 -20.198 -22.625 1.00 97.00 587 GLU A CA 1
ATOM 4607 C C . GLU A 1 587 ? 20.954 -19.292 -21.390 1.00 97.00 587 GLU A C 1
ATOM 4609 O O . GLU A 1 587 ? 22.046 -19.062 -20.865 1.00 97.00 587 GLU A O 1
ATOM 4614 N N . LYS A 1 588 ? 19.813 -18.811 -20.885 1.00 96.81 588 LYS A N 1
ATOM 4615 C CA . LYS A 1 588 ? 19.704 -18.128 -19.592 1.00 96.81 588 LYS A CA 1
ATOM 4616 C C . LYS A 1 588 ? 18.528 -18.671 -18.789 1.00 96.81 588 LYS A C 1
ATOM 4618 O O . LYS A 1 588 ? 17.409 -18.755 -19.292 1.00 96.81 588 LYS A O 1
ATOM 4623 N N . VAL A 1 589 ? 18.777 -18.968 -17.514 1.00 96.75 589 VAL A N 1
ATOM 4624 C CA . VAL A 1 589 ? 17.732 -19.288 -16.534 1.00 96.75 589 VAL A CA 1
ATOM 4625 C C . VAL A 1 589 ? 17.307 -18.015 -15.796 1.00 96.75 589 VAL A C 1
ATOM 4627 O O . VAL A 1 589 ? 18.137 -17.270 -15.269 1.00 96.75 589 VAL A O 1
ATOM 4630 N N . LEU A 1 590 ? 16.001 -17.769 -15.773 1.00 97.19 590 LEU A N 1
ATOM 4631 C CA . LEU A 1 590 ? 15.320 -16.689 -15.071 1.00 97.19 590 LEU A CA 1
ATOM 4632 C C . LEU A 1 590 ? 14.506 -17.305 -13.930 1.00 97.19 590 LEU A C 1
ATOM 4634 O O . LEU A 1 590 ? 13.568 -18.066 -14.168 1.00 97.19 590 LEU A O 1
ATOM 4638 N N . GLU A 1 591 ? 14.870 -16.991 -12.693 1.00 96.06 591 GLU A N 1
ATOM 4639 C CA . GLU A 1 591 ? 14.248 -17.546 -11.487 1.00 96.06 591 GLU A CA 1
ATOM 4640 C C . GLU A 1 591 ? 14.215 -16.504 -10.363 1.00 96.06 591 GLU A C 1
ATOM 4642 O O . GLU A 1 591 ? 14.773 -15.412 -10.493 1.00 96.06 591 GLU A O 1
ATOM 4647 N N . ALA A 1 592 ? 13.576 -16.818 -9.235 1.00 95.94 592 ALA A N 1
ATOM 4648 C CA . ALA A 1 592 ? 13.470 -15.872 -8.128 1.00 95.94 592 ALA A CA 1
ATOM 4649 C C . ALA A 1 592 ? 14.844 -15.365 -7.642 1.00 95.94 592 ALA A C 1
ATOM 4651 O O . ALA A 1 592 ? 14.970 -14.177 -7.383 1.00 95.94 592 ALA A O 1
ATOM 4652 N N . ALA A 1 593 ? 15.896 -16.198 -7.627 1.00 95.38 593 ALA A N 1
ATOM 4653 C CA . ALA A 1 593 ? 17.246 -15.820 -7.177 1.00 95.38 593 ALA A CA 1
ATOM 4654 C C . ALA A 1 593 ? 17.892 -14.651 -7.953 1.00 95.38 593 ALA A C 1
ATOM 4656 O O . ALA A 1 593 ? 18.704 -13.906 -7.393 1.00 95.38 593 ALA A O 1
ATOM 4657 N N . ASN A 1 594 ? 17.546 -14.470 -9.233 1.00 95.38 594 ASN A N 1
ATOM 4658 C CA . ASN A 1 594 ? 17.994 -13.336 -10.051 1.00 95.38 594 ASN A CA 1
ATOM 4659 C C . ASN A 1 594 ? 16.858 -12.357 -10.385 1.00 95.38 594 ASN A C 1
ATOM 4661 O O . ASN A 1 594 ? 16.981 -11.562 -11.319 1.00 95.38 594 ASN A O 1
ATOM 4665 N N . ALA A 1 595 ? 15.759 -12.399 -9.622 1.00 96.00 595 ALA A N 1
ATOM 4666 C CA . ALA A 1 595 ? 14.537 -11.633 -9.862 1.00 96.00 595 ALA A CA 1
ATOM 4667 C C . ALA A 1 595 ? 14.020 -11.788 -11.303 1.00 96.00 595 ALA A C 1
ATOM 4669 O O . ALA A 1 595 ? 13.683 -10.800 -11.958 1.00 96.00 595 ALA A O 1
ATOM 4670 N N . TRP A 1 596 ? 14.025 -13.022 -11.815 1.00 96.31 596 TRP A N 1
ATOM 4671 C CA . TRP A 1 596 ? 13.743 -13.350 -13.215 1.00 96.31 596 TRP A CA 1
ATOM 4672 C C . TRP A 1 596 ? 14.546 -12.490 -14.194 1.00 96.31 596 TRP A C 1
ATOM 4674 O O . TRP A 1 596 ? 14.039 -11.997 -15.198 1.00 96.31 596 TRP A O 1
ATOM 4684 N N . GLY A 1 597 ? 15.822 -12.303 -13.869 1.00 94.94 597 GLY A N 1
ATOM 4685 C CA . GLY A 1 597 ? 16.791 -11.543 -14.641 1.00 94.94 597 GLY A CA 1
ATOM 4686 C C . GLY A 1 597 ? 16.852 -10.050 -14.337 1.00 94.94 597 GLY A C 1
ATOM 4687 O O . GLY A 1 597 ? 17.783 -9.413 -14.808 1.00 94.94 597 GLY A O 1
ATOM 4688 N N . LEU A 1 598 ? 15.932 -9.475 -13.552 1.00 94.00 598 LEU A N 1
ATOM 4689 C CA . LEU A 1 598 ? 15.948 -8.039 -13.229 1.00 94.00 598 LEU A CA 1
ATOM 4690 C C . LEU A 1 598 ? 17.096 -7.631 -12.299 1.00 94.00 598 LEU A C 1
ATOM 4692 O O . LEU A 1 598 ? 17.420 -6.451 -12.213 1.00 94.00 598 LEU A O 1
ATOM 4696 N N . ARG A 1 599 ? 17.703 -8.577 -11.578 1.00 92.50 599 ARG A N 1
ATOM 4697 C CA . ARG A 1 599 ? 18.898 -8.306 -10.767 1.00 92.50 599 ARG A CA 1
ATOM 4698 C C . ARG A 1 599 ? 20.171 -8.257 -11.617 1.00 92.50 599 ARG A C 1
ATOM 4700 O O . ARG A 1 599 ? 21.137 -7.609 -11.228 1.00 92.50 599 ARG A O 1
ATOM 4707 N N . ASP A 1 600 ? 20.142 -8.876 -12.792 1.00 92.38 600 ASP A N 1
ATOM 4708 C CA . ASP A 1 600 ? 21.256 -8.892 -13.729 1.00 92.38 600 ASP A CA 1
ATOM 4709 C C . ASP A 1 600 ? 21.106 -7.679 -14.662 1.00 92.38 600 ASP A C 1
ATOM 4711 O O . ASP A 1 600 ? 20.309 -7.703 -15.601 1.00 92.38 600 ASP A O 1
ATOM 4715 N N . ASN A 1 601 ? 21.833 -6.591 -14.375 1.00 90.81 601 ASN A N 1
ATOM 4716 C CA . ASN A 1 601 ? 21.836 -5.358 -15.181 1.00 90.81 601 ASN A CA 1
ATOM 4717 C C . ASN A 1 601 ? 20.423 -4.807 -15.474 1.00 90.81 601 ASN A C 1
ATOM 4719 O O . ASN A 1 601 ? 20.106 -4.433 -16.603 1.00 90.81 601 ASN A O 1
ATOM 4723 N N . GLU A 1 602 ? 19.533 -4.812 -14.477 1.00 91.56 602 GLU A N 1
ATOM 4724 C CA . GLU A 1 602 ? 18.134 -4.378 -14.623 1.00 91.56 602 GLU A CA 1
ATOM 4725 C C . GLU A 1 602 ? 17.352 -5.127 -15.723 1.00 91.56 602 GLU A C 1
ATOM 4727 O O . GLU A 1 602 ? 16.398 -4.602 -16.308 1.00 91.56 602 GLU A O 1
ATOM 4732 N N . GLY A 1 603 ? 17.720 -6.378 -16.008 1.00 94.00 603 GLY A N 1
ATOM 4733 C CA . GLY A 1 603 ? 17.069 -7.191 -17.031 1.00 94.00 603 GLY A CA 1
ATOM 4734 C C . GLY A 1 603 ? 17.521 -6.872 -18.448 1.00 94.00 603 GLY A C 1
ATOM 4735 O O . GLY A 1 603 ? 16.806 -7.221 -19.383 1.00 94.00 603 GLY A O 1
ATOM 4736 N N . VAL A 1 604 ? 18.669 -6.217 -18.619 1.00 95.56 604 VAL A N 1
ATOM 4737 C CA . VAL A 1 604 ? 19.262 -5.914 -19.922 1.00 95.56 604 VAL A CA 1
ATOM 4738 C C . VAL A 1 604 ? 20.549 -6.705 -20.102 1.00 95.56 604 VAL A C 1
ATOM 4740 O O . VAL A 1 604 ? 21.455 -6.663 -19.276 1.00 95.56 604 VAL A O 1
ATOM 4743 N N . TYR A 1 605 ? 20.653 -7.408 -21.220 1.00 95.62 605 TYR A N 1
ATOM 4744 C CA . TYR A 1 605 ? 21.766 -8.297 -21.502 1.00 95.62 605 TYR A CA 1
ATOM 4745 C C . TYR A 1 605 ? 22.446 -7.889 -22.797 1.00 95.62 605 TYR A C 1
ATOM 4747 O O . TYR A 1 605 ? 21.787 -7.559 -23.781 1.00 95.62 605 TYR A O 1
ATOM 4755 N N . ASN A 1 606 ? 23.773 -7.955 -22.784 1.00 94.25 606 ASN A N 1
ATOM 4756 C CA . ASN A 1 606 ? 24.631 -7.881 -23.954 1.00 94.25 606 ASN A CA 1
ATOM 4757 C C . ASN A 1 606 ? 25.702 -8.964 -23.791 1.00 94.25 606 ASN A C 1
ATOM 4759 O O . ASN A 1 606 ? 26.561 -8.848 -22.917 1.00 94.25 606 ASN A O 1
ATOM 4763 N N . VAL A 1 607 ? 25.588 -10.049 -24.552 1.00 94.38 607 VAL A N 1
ATOM 4764 C CA . VAL A 1 607 ? 26.377 -11.272 -24.340 1.00 94.38 607 VAL A CA 1
ATOM 4765 C C . VAL A 1 607 ? 27.114 -11.694 -25.606 1.00 94.38 607 VAL A C 1
ATOM 4767 O O . VAL A 1 607 ? 26.612 -11.502 -26.708 1.00 94.38 607 VAL A O 1
ATOM 4770 N N . ALA A 1 608 ? 28.287 -12.299 -25.439 1.00 94.25 608 ALA A N 1
ATOM 4771 C CA . ALA A 1 608 ? 29.081 -12.892 -26.514 1.00 94.25 608 ALA A CA 1
ATOM 4772 C C . ALA A 1 608 ? 29.177 -14.410 -26.303 1.00 94.25 608 ALA A C 1
ATOM 4774 O O . ALA A 1 608 ? 29.324 -14.857 -25.165 1.00 94.25 608 ALA A O 1
ATOM 4775 N N . PHE A 1 609 ? 29.086 -15.200 -27.373 1.00 94.69 609 PHE A N 1
ATOM 4776 C CA . PHE A 1 609 ? 29.175 -16.665 -27.333 1.00 94.69 609 PHE A CA 1
ATOM 4777 C C . PHE A 1 609 ? 29.457 -17.223 -28.733 1.00 94.69 609 PHE A C 1
ATOM 4779 O O . PHE A 1 609 ? 28.962 -16.690 -29.720 1.00 94.69 609 PHE A O 1
ATOM 4786 N N . GLY A 1 610 ? 30.238 -18.301 -28.842 1.00 91.19 610 GLY A N 1
ATOM 4787 C CA . GLY A 1 610 ? 30.601 -18.873 -30.147 1.00 91.19 610 GLY A CA 1
ATOM 4788 C C . GLY A 1 610 ? 31.223 -17.833 -31.094 1.00 91.19 610 GLY A C 1
ATOM 4789 O O . GLY A 1 610 ? 32.181 -17.143 -30.731 1.00 91.19 610 GLY A O 1
ATOM 4790 N N . LYS A 1 611 ? 30.654 -17.704 -32.298 1.00 90.00 611 LYS A N 1
ATOM 4791 C CA . LYS A 1 611 ? 30.987 -16.678 -33.302 1.00 90.00 611 LYS A CA 1
ATOM 4792 C C . LYS A 1 611 ? 30.177 -15.373 -33.133 1.00 90.00 611 LYS A C 1
ATOM 4794 O O . LYS A 1 611 ? 30.405 -14.419 -33.871 1.00 90.00 611 LYS A O 1
ATOM 4799 N N . ILE A 1 612 ? 29.288 -15.276 -32.140 1.00 91.75 612 ILE A N 1
ATOM 4800 C CA . ILE A 1 612 ? 28.512 -14.066 -31.819 1.00 91.75 612 ILE A CA 1
ATOM 4801 C C . ILE A 1 612 ? 29.313 -13.146 -30.891 1.00 91.75 612 ILE A C 1
ATOM 4803 O O . ILE A 1 612 ? 29.656 -13.506 -29.762 1.00 91.75 612 ILE A O 1
ATOM 4807 N N . ARG A 1 613 ? 29.598 -11.928 -31.362 1.00 89.75 613 ARG A N 1
ATOM 4808 C CA . ARG A 1 613 ? 30.307 -10.874 -30.617 1.00 89.75 613 ARG A CA 1
ATOM 4809 C C . ARG A 1 613 ? 29.403 -10.156 -29.628 1.00 89.75 613 ARG A C 1
ATOM 4811 O O . ARG A 1 613 ? 29.866 -9.767 -28.559 1.00 89.75 613 ARG A O 1
ATOM 4818 N N . SER A 1 614 ? 28.148 -9.936 -30.004 1.00 91.88 614 SER A N 1
ATOM 4819 C CA . SER A 1 614 ? 27.157 -9.267 -29.168 1.00 91.88 614 SER A CA 1
ATOM 4820 C C . SER A 1 614 ? 25.756 -9.723 -29.554 1.00 91.88 614 SER A C 1
ATOM 4822 O O . SER A 1 614 ? 25.348 -9.620 -30.704 1.00 91.88 614 SER A O 1
ATOM 4824 N N . LEU A 1 615 ? 25.008 -10.209 -28.572 1.00 94.62 615 LEU A N 1
ATOM 4825 C CA . LEU A 1 615 ? 23.568 -10.402 -28.623 1.00 94.62 615 LEU A CA 1
ATOM 4826 C C . LEU A 1 615 ? 22.957 -9.531 -27.531 1.00 94.62 615 LEU A C 1
ATOM 4828 O O . LEU A 1 615 ? 23.192 -9.778 -26.343 1.00 94.62 615 LEU A O 1
ATOM 4832 N N . THR A 1 616 ? 22.138 -8.555 -27.919 1.00 95.50 616 THR A N 1
ATOM 4833 C CA . THR A 1 616 ? 21.347 -7.781 -26.963 1.00 95.50 616 THR A CA 1
ATOM 4834 C C . THR A 1 616 ? 19.945 -8.349 -26.816 1.00 95.50 616 THR A C 1
ATOM 4836 O O . THR A 1 616 ? 19.255 -8.631 -27.797 1.00 95.50 616 THR A O 1
ATOM 4839 N N . TRP A 1 617 ? 19.502 -8.517 -25.575 1.00 96.44 617 TRP A N 1
ATOM 4840 C CA . TRP A 1 617 ? 18.140 -8.935 -25.257 1.00 96.44 617 TRP A CA 1
ATOM 4841 C C . TRP A 1 617 ? 17.732 -8.414 -23.878 1.00 96.44 617 TRP A C 1
ATOM 4843 O O . TRP A 1 617 ? 18.580 -8.020 -23.077 1.00 96.44 617 TRP A O 1
ATOM 4853 N N . ALA A 1 618 ? 16.431 -8.354 -23.604 1.00 97.00 618 ALA A N 1
ATOM 4854 C CA . ALA A 1 618 ? 15.927 -7.820 -22.348 1.00 97.00 618 ALA A CA 1
ATOM 4855 C C . ALA A 1 618 ? 14.684 -8.534 -21.820 1.00 97.00 618 ALA A C 1
ATOM 4857 O O . ALA A 1 618 ? 13.817 -8.989 -22.570 1.00 97.00 618 ALA A O 1
ATOM 4858 N N . VAL A 1 619 ? 14.582 -8.535 -20.495 1.00 96.31 619 VAL A N 1
ATOM 4859 C CA . VAL A 1 619 ? 13.368 -8.785 -19.723 1.00 96.31 619 VAL A CA 1
ATOM 4860 C C . VAL A 1 619 ? 12.623 -7.455 -19.624 1.00 96.31 619 VAL A C 1
ATOM 4862 O O . VAL A 1 619 ? 13.088 -6.521 -18.969 1.00 96.31 619 VAL A O 1
ATOM 4865 N N . LYS A 1 620 ? 11.473 -7.346 -20.298 1.00 94.12 620 LYS A N 1
ATOM 4866 C CA . LYS A 1 620 ? 10.668 -6.117 -20.365 1.00 94.12 620 LYS A CA 1
ATOM 4867 C C . LYS A 1 620 ? 9.408 -6.251 -19.505 1.00 94.12 620 LYS A C 1
ATOM 4869 O O . LYS A 1 620 ? 8.407 -6.798 -19.990 1.00 94.12 620 LYS A O 1
ATOM 4874 N N . PRO A 1 621 ? 9.424 -5.752 -18.252 1.00 93.44 621 PRO A N 1
ATOM 4875 C CA . PRO A 1 621 ? 8.225 -5.584 -17.443 1.00 93.44 621 PRO A CA 1
ATOM 4876 C C . PRO A 1 621 ? 7.084 -4.934 -18.225 1.00 93.44 621 PRO A C 1
ATOM 4878 O O . PRO A 1 621 ? 7.287 -3.970 -18.963 1.00 93.44 621 PRO A O 1
ATOM 4881 N N . GLN A 1 622 ? 5.885 -5.477 -18.064 1.00 91.56 622 GLN A N 1
ATOM 4882 C CA . GLN A 1 622 ? 4.651 -4.932 -18.603 1.00 91.56 622 GLN A CA 1
ATOM 4883 C C . GLN A 1 622 ? 4.033 -4.041 -17.529 1.00 91.56 622 GLN A C 1
ATOM 4885 O O . GLN A 1 622 ? 3.659 -4.510 -16.455 1.00 91.56 622 GLN A O 1
ATOM 4890 N N . VAL A 1 623 ? 3.966 -2.746 -17.817 1.00 88.88 623 VAL A N 1
ATOM 4891 C CA . VAL A 1 623 ? 3.416 -1.725 -16.923 1.00 88.88 623 VAL A CA 1
ATOM 4892 C C . VAL A 1 623 ? 2.339 -0.947 -17.653 1.00 88.88 623 VAL A C 1
ATOM 4894 O O . VAL A 1 623 ? 2.423 -0.750 -18.868 1.00 88.88 623 VAL A O 1
ATOM 4897 N N . ASN A 1 624 ? 1.336 -0.474 -16.917 1.00 86.94 624 ASN A N 1
ATOM 4898 C CA . ASN A 1 624 ? 0.395 0.472 -17.487 1.00 86.94 624 ASN A CA 1
ATOM 4899 C C . ASN A 1 624 ? 1.084 1.835 -17.643 1.00 86.94 624 ASN A C 1
ATOM 4901 O O . ASN A 1 624 ? 1.345 2.537 -16.671 1.00 86.94 624 ASN A O 1
ATOM 4905 N N . ILE A 1 625 ? 1.391 2.215 -18.881 1.00 85.25 625 ILE A N 1
ATOM 4906 C CA . ILE A 1 625 ? 2.127 3.451 -19.173 1.00 85.25 625 ILE A CA 1
ATOM 4907 C C . ILE A 1 625 ? 1.315 4.695 -18.772 1.00 85.25 625 ILE A C 1
ATOM 4909 O O . ILE A 1 625 ? 1.909 5.723 -18.443 1.00 85.25 625 ILE A O 1
ATOM 4913 N N . SER A 1 626 ? -0.023 4.611 -18.752 1.00 84.62 626 SER A N 1
ATOM 4914 C CA . SER A 1 626 ? -0.887 5.744 -18.398 1.00 84.62 626 SER A CA 1
ATOM 4915 C C . SER A 1 626 ? -0.813 6.120 -16.917 1.00 84.62 626 SER A C 1
ATOM 4917 O O . SER A 1 626 ? -1.189 7.231 -16.562 1.00 84.62 626 SER A O 1
ATOM 4919 N N . THR A 1 627 ? -0.344 5.215 -16.051 1.00 84.56 627 THR A N 1
ATOM 4920 C CA . THR A 1 627 ? -0.232 5.467 -14.606 1.00 84.56 627 THR A CA 1
ATOM 4921 C C . THR A 1 627 ? 1.132 6.016 -14.202 1.00 84.56 627 THR A C 1
ATOM 4923 O O . THR A 1 627 ? 1.310 6.366 -13.040 1.00 84.56 627 THR A O 1
ATOM 4926 N N . LEU A 1 628 ? 2.095 6.068 -15.128 1.00 89.06 628 LEU A N 1
ATOM 4927 C CA . LEU A 1 628 ? 3.438 6.580 -14.870 1.00 89.06 628 LEU A CA 1
ATOM 4928 C C . LEU A 1 628 ? 3.483 8.102 -15.031 1.00 89.06 628 LEU A C 1
ATOM 4930 O O . LEU A 1 628 ? 2.984 8.651 -16.019 1.00 89.06 628 LEU A O 1
ATOM 4934 N N . SER A 1 629 ? 4.167 8.764 -14.104 1.00 91.81 629 SER A N 1
ATOM 4935 C CA . SER A 1 629 ? 4.573 10.163 -14.237 1.00 91.81 629 SER A CA 1
ATOM 4936 C C . SER A 1 629 ? 5.606 10.345 -15.359 1.00 91.81 629 SER A C 1
ATOM 4938 O O . SER A 1 629 ? 6.283 9.400 -15.770 1.00 91.81 629 SER A O 1
ATOM 4940 N N . GLU A 1 630 ? 5.770 11.570 -15.867 1.00 91.75 630 GLU A N 1
ATOM 4941 C CA . GLU A 1 630 ? 6.788 11.835 -16.897 1.00 91.75 630 GLU A CA 1
ATOM 4942 C C . GLU A 1 630 ? 8.223 11.648 -16.387 1.00 91.75 630 GLU A C 1
ATOM 4944 O O . GLU A 1 630 ? 9.099 11.271 -17.163 1.00 91.75 630 GLU A O 1
ATOM 4949 N N . THR A 1 631 ? 8.474 11.827 -15.087 1.00 92.31 631 THR A N 1
ATOM 4950 C CA . THR A 1 631 ? 9.791 11.565 -14.489 1.00 92.31 631 THR A CA 1
ATOM 4951 C C . THR A 1 631 ? 10.097 10.069 -14.405 1.00 92.31 631 THR A C 1
ATOM 4953 O O . THR A 1 631 ? 11.237 9.677 -14.625 1.00 92.31 631 THR A O 1
ATOM 4956 N N . GLU A 1 632 ? 9.098 9.207 -14.183 1.00 91.88 632 GLU A N 1
ATOM 4957 C CA . GLU A 1 632 ? 9.259 7.743 -14.272 1.00 91.88 632 GLU A CA 1
ATOM 4958 C C . GLU A 1 632 ? 9.500 7.255 -15.707 1.00 91.88 632 GLU A C 1
ATOM 4960 O O . GLU A 1 632 ? 10.118 6.208 -15.936 1.00 91.88 632 GLU A O 1
ATOM 4965 N N . LYS A 1 633 ? 9.040 8.032 -16.692 1.00 93.31 633 LYS A N 1
ATOM 4966 C CA . LYS A 1 633 ? 9.310 7.805 -18.116 1.00 93.31 633 LYS A CA 1
ATOM 4967 C C . LYS A 1 633 ? 10.653 8.377 -18.578 1.00 93.31 633 LYS A C 1
ATOM 4969 O O . LYS A 1 633 ? 10.957 8.267 -19.766 1.00 93.31 633 LYS A O 1
ATOM 4974 N N . TRP A 1 634 ? 11.453 8.941 -17.672 1.00 95.06 634 TRP A N 1
ATOM 4975 C CA . TRP A 1 634 ? 12.770 9.504 -17.959 1.00 95.06 634 TRP A CA 1
ATOM 4976 C C . TRP A 1 634 ? 13.890 8.794 -17.195 1.00 95.06 634 TRP A C 1
ATOM 4978 O O . TRP A 1 634 ? 13.654 8.140 -16.185 1.00 95.06 634 TRP A O 1
ATOM 4988 N N . TRP A 1 635 ? 15.110 8.872 -17.722 1.00 95.06 635 TRP A N 1
ATOM 4989 C CA . TRP A 1 635 ? 16.266 8.124 -17.230 1.00 95.06 635 TRP A CA 1
ATOM 4990 C C . TRP A 1 635 ? 16.617 8.453 -15.774 1.00 95.06 635 TRP A C 1
ATOM 4992 O O . TRP A 1 635 ? 16.541 9.604 -15.348 1.00 95.06 635 TRP A O 1
ATOM 5002 N N . GLY A 1 636 ? 17.042 7.427 -15.029 1.00 93.12 636 GLY A N 1
ATOM 5003 C CA . GLY A 1 636 ? 17.526 7.557 -13.650 1.00 93.12 636 GLY A CA 1
ATOM 5004 C C . GLY A 1 636 ? 19.003 7.947 -13.551 1.00 93.12 636 GLY A C 1
ATOM 5005 O O . GLY A 1 636 ? 19.490 8.235 -12.462 1.00 93.12 636 GLY A O 1
ATOM 5006 N N . VAL A 1 637 ? 19.716 7.966 -14.679 1.00 93.81 637 VAL A N 1
ATOM 5007 C CA . VAL A 1 637 ? 21.110 8.409 -14.782 1.00 93.81 637 VAL A CA 1
ATOM 5008 C C . VAL A 1 637 ? 21.207 9.831 -15.321 1.00 93.81 637 VAL A C 1
ATOM 5010 O O . VAL A 1 637 ? 20.400 10.256 -16.149 1.00 93.81 637 VAL A O 1
ATOM 5013 N N . SER A 1 638 ? 22.247 10.545 -14.899 1.00 92.38 638 SER A N 1
ATOM 5014 C CA . SER A 1 638 ? 22.612 11.843 -15.467 1.00 92.38 638 SER A CA 1
ATOM 5015 C C . SER A 1 638 ? 23.457 11.678 -16.727 1.00 92.38 638 SER A C 1
ATOM 5017 O O . SER A 1 638 ? 24.271 10.759 -16.832 1.00 92.38 638 SER A O 1
ATOM 5019 N N . ASN A 1 639 ? 23.308 12.619 -17.655 1.00 92.12 639 ASN A N 1
ATOM 5020 C CA . ASN A 1 639 ? 24.158 12.754 -18.829 1.00 92.12 639 ASN A CA 1
ATOM 5021 C C . ASN A 1 639 ? 25.644 12.840 -18.455 1.00 92.12 639 ASN A C 1
ATOM 5023 O O . ASN A 1 639 ? 26.038 13.574 -17.547 1.00 92.12 639 ASN A O 1
ATOM 5027 N N . ARG A 1 640 ? 26.474 12.106 -19.197 1.00 90.44 640 ARG A N 1
ATOM 5028 C CA . ARG A 1 640 ? 27.920 12.048 -18.997 1.00 90.44 640 ARG A CA 1
ATOM 5029 C C . ARG A 1 640 ? 28.639 11.820 -20.324 1.00 90.44 640 ARG A C 1
ATOM 5031 O O . ARG A 1 640 ? 28.153 11.085 -21.187 1.00 90.44 640 ARG A O 1
ATOM 5038 N N . GLY A 1 641 ? 29.813 12.433 -20.464 1.00 87.31 641 GLY A N 1
ATOM 5039 C CA . GLY A 1 641 ? 30.751 12.123 -21.536 1.00 87.31 641 GLY A CA 1
ATOM 5040 C C . GLY A 1 641 ? 31.420 10.763 -21.338 1.00 87.31 641 GLY A C 1
ATOM 5041 O O . GLY A 1 641 ? 31.696 10.357 -20.206 1.00 87.31 641 GLY A O 1
ATOM 5042 N N . THR A 1 642 ? 31.688 10.050 -22.426 1.00 87.19 642 THR A N 1
ATOM 5043 C CA . THR A 1 642 ? 32.319 8.722 -22.386 1.00 87.19 642 THR A CA 1
ATOM 5044 C C . THR A 1 642 ? 33.651 8.697 -23.118 1.00 87.19 642 THR A C 1
ATOM 5046 O O . THR A 1 642 ? 34.018 9.636 -23.825 1.00 87.19 642 THR A O 1
ATOM 5049 N N . ASN A 1 643 ? 34.360 7.574 -22.980 1.00 85.62 643 ASN A N 1
ATOM 5050 C CA . ASN A 1 643 ? 35.459 7.228 -23.873 1.00 85.62 643 ASN A CA 1
ATOM 5051 C C . ASN A 1 643 ? 35.012 7.307 -25.344 1.00 85.62 643 ASN A C 1
ATOM 5053 O O . ASN A 1 643 ? 33.807 7.196 -25.615 1.00 85.62 643 ASN A O 1
ATOM 5057 N N . PRO A 1 644 ? 35.968 7.478 -26.277 1.00 85.31 644 PRO A N 1
ATOM 5058 C CA . PRO A 1 644 ? 35.672 7.528 -27.697 1.00 85.31 644 PRO A CA 1
ATOM 5059 C C . PRO A 1 644 ? 34.754 6.392 -28.146 1.00 85.31 644 PRO A C 1
ATOM 5061 O O . PRO A 1 644 ? 34.958 5.238 -27.757 1.00 85.31 644 PRO A O 1
ATOM 5064 N N . VAL A 1 645 ? 33.751 6.734 -28.956 1.00 83.75 645 VAL A N 1
ATOM 5065 C CA . VAL A 1 645 ? 32.832 5.754 -29.542 1.00 83.75 645 VAL A CA 1
ATOM 5066 C C . VAL A 1 645 ? 33.665 4.750 -30.317 1.00 83.75 645 VAL A C 1
ATOM 5068 O O . VAL A 1 645 ? 34.515 5.141 -31.110 1.00 83.75 645 VAL A O 1
ATOM 5071 N N . THR A 1 646 ? 33.449 3.463 -30.065 1.00 87.50 646 THR A N 1
ATOM 5072 C CA . THR A 1 646 ? 34.204 2.400 -30.736 1.00 87.50 646 THR A CA 1
ATOM 5073 C C . THR A 1 646 ? 33.712 2.195 -32.164 1.00 87.50 646 THR A C 1
ATOM 5075 O O . THR A 1 646 ? 32.551 2.455 -32.484 1.00 87.50 646 THR A O 1
ATOM 5078 N N . TYR A 1 647 ? 34.565 1.633 -33.019 1.00 80.94 647 TYR A N 1
ATOM 5079 C CA . TYR A 1 647 ? 34.194 1.333 -34.403 1.00 80.94 647 TYR A CA 1
ATOM 5080 C C . TYR A 1 647 ? 32.984 0.381 -34.502 1.00 80.94 647 TYR A C 1
ATOM 5082 O O . TYR A 1 647 ? 32.132 0.543 -35.364 1.00 80.94 647 TYR A O 1
ATOM 5090 N N . ARG A 1 648 ? 32.817 -0.544 -33.546 1.00 81.88 648 ARG A N 1
ATOM 5091 C CA . ARG A 1 648 ? 31.640 -1.436 -33.491 1.00 81.88 648 ARG A CA 1
ATOM 5092 C C . ARG A 1 648 ? 30.345 -0.718 -33.118 1.00 81.88 648 ARG A C 1
ATOM 5094 O O . ARG A 1 648 ? 29.277 -1.066 -33.616 1.00 81.88 648 ARG A O 1
ATOM 5101 N N . GLN A 1 649 ? 30.418 0.281 -32.239 1.00 87.88 649 GLN A N 1
ATOM 5102 C CA . GLN A 1 649 ? 29.263 1.127 -31.923 1.00 87.88 649 GLN A CA 1
ATOM 5103 C C . GLN A 1 649 ? 28.863 1.969 -33.136 1.00 87.88 649 GLN A C 1
ATOM 5105 O O . GLN A 1 649 ? 27.675 2.107 -33.418 1.00 87.88 649 GLN A O 1
ATOM 5110 N N . TYR A 1 650 ? 29.849 2.455 -33.890 1.00 83.50 650 TYR A N 1
ATOM 5111 C CA . TYR A 1 650 ? 29.631 3.096 -35.182 1.00 83.50 650 TYR A CA 1
ATOM 5112 C C . TYR A 1 650 ? 28.971 2.140 -36.192 1.00 83.50 650 TYR A C 1
ATOM 5114 O O . TYR A 1 650 ? 27.909 2.469 -36.720 1.00 83.50 650 TYR A O 1
ATOM 5122 N N . ALA A 1 651 ? 29.479 0.913 -36.356 1.00 81.44 651 ALA A N 1
ATOM 5123 C CA . ALA A 1 651 ? 28.855 -0.103 -37.210 1.00 81.44 651 ALA A CA 1
ATOM 5124 C C . ALA A 1 651 ? 27.417 -0.445 -36.776 1.00 81.44 651 ALA A C 1
ATOM 5126 O O . ALA A 1 651 ? 26.503 -0.558 -37.593 1.00 81.44 651 ALA A O 1
ATOM 5127 N N . SER A 1 652 ? 27.169 -0.510 -35.464 1.00 85.81 652 SER A N 1
ATOM 5128 C CA . SER A 1 652 ? 25.826 -0.715 -34.903 1.00 85.81 652 SER A CA 1
ATOM 5129 C C . SER A 1 652 ? 24.872 0.448 -35.184 1.00 85.81 652 SER A C 1
ATOM 5131 O O . SER A 1 652 ? 23.658 0.244 -35.249 1.00 85.81 652 SER A O 1
ATOM 5133 N N . ALA A 1 653 ? 25.391 1.666 -35.343 1.00 85.12 653 ALA A N 1
ATOM 5134 C CA . ALA A 1 653 ? 24.590 2.853 -35.591 1.00 85.12 653 ALA A CA 1
ATOM 5135 C C . ALA A 1 653 ? 24.268 3.075 -37.072 1.00 85.12 653 ALA A C 1
ATOM 5137 O O . ALA A 1 653 ? 23.167 3.544 -37.368 1.00 85.12 653 ALA A O 1
ATOM 5138 N N . PHE A 1 654 ? 25.177 2.708 -37.981 1.00 81.12 654 PHE A N 1
ATOM 5139 C CA . PHE A 1 654 ? 25.075 3.036 -39.402 1.00 81.12 654 PHE A CA 1
ATOM 5140 C C . PHE A 1 654 ? 24.801 1.813 -40.286 1.00 81.12 654 PHE A C 1
ATOM 5142 O O . PHE A 1 654 ? 25.442 0.776 -40.151 1.00 81.12 654 PHE A O 1
ATOM 5149 N N . LYS A 1 655 ? 23.829 1.919 -41.199 1.00 72.75 655 LYS A N 1
ATOM 5150 C CA . LYS A 1 655 ? 23.527 0.915 -42.229 1.00 72.75 655 LYS A CA 1
ATOM 5151 C C . LYS A 1 655 ? 24.615 0.975 -43.305 1.00 72.75 655 LYS A C 1
ATOM 5153 O O . LYS A 1 655 ? 24.765 2.019 -43.940 1.00 72.75 655 LYS A O 1
ATOM 5158 N N . GLY A 1 656 ? 25.327 -0.132 -43.510 1.00 63.75 656 GLY A N 1
ATOM 5159 C CA . GLY A 1 656 ? 26.352 -0.275 -44.550 1.00 63.75 656 GLY A CA 1
ATOM 5160 C C . GLY A 1 656 ? 27.798 -0.218 -44.061 1.00 63.75 656 GLY A C 1
ATOM 5161 O O . GLY A 1 656 ? 28.670 -0.510 -44.857 1.00 63.75 656 GLY A O 1
ATOM 5162 N N . VAL A 1 657 ? 28.038 0.097 -42.782 1.00 68.44 657 VAL A N 1
ATOM 5163 C CA . VAL A 1 657 ? 29.375 -0.017 -42.180 1.00 68.44 657 VAL A CA 1
ATOM 5164 C C . VAL A 1 657 ? 29.639 -1.466 -41.809 1.00 68.44 657 VAL A C 1
ATOM 5166 O O . VAL A 1 657 ? 28.855 -2.045 -41.044 1.00 68.44 657 VAL A O 1
ATOM 5169 N N . ASP A 1 658 ? 30.747 -2.017 -42.294 1.00 65.38 658 ASP A N 1
ATOM 5170 C CA . ASP A 1 658 ? 31.221 -3.322 -41.843 1.00 65.38 658 ASP A CA 1
ATOM 5171 C C . ASP A 1 658 ? 31.786 -3.233 -40.419 1.00 65.38 658 ASP A C 1
ATOM 5173 O O . ASP A 1 658 ? 32.469 -2.276 -40.056 1.00 65.38 658 ASP A O 1
ATOM 5177 N N . SER A 1 659 ? 31.496 -4.221 -39.572 1.00 65.44 659 SER A N 1
ATOM 5178 C CA . SER A 1 659 ? 32.127 -4.313 -38.255 1.00 65.44 659 SER A CA 1
ATOM 5179 C C . SER A 1 659 ? 33.561 -4.863 -38.323 1.00 65.44 659 SER A C 1
ATOM 5181 O O . SER A 1 659 ? 34.315 -4.639 -37.367 1.00 65.44 659 SER A O 1
ATOM 5183 N N . ASP A 1 660 ? 33.953 -5.494 -39.440 1.00 64.25 660 ASP A N 1
ATOM 5184 C CA . ASP A 1 660 ? 35.310 -5.954 -39.758 1.00 64.25 660 ASP A CA 1
ATOM 5185 C C . ASP A 1 660 ? 35.832 -5.281 -41.040 1.00 64.25 660 ASP A C 1
ATOM 5187 O O . ASP A 1 660 ? 35.547 -5.708 -42.147 1.00 64.25 660 ASP A O 1
ATOM 5191 N N . THR A 1 661 ? 36.636 -4.226 -40.891 1.00 54.94 661 THR A N 1
ATOM 5192 C CA . THR A 1 661 ? 37.184 -3.476 -42.036 1.00 54.94 661 THR A CA 1
ATOM 5193 C C . THR A 1 661 ? 38.157 -4.301 -42.873 1.00 54.94 661 THR A C 1
ATOM 5195 O O . THR A 1 661 ? 39.151 -4.812 -42.337 1.00 54.94 661 THR A O 1
ATOM 5198 N N . GLU A 1 662 ? 37.974 -4.301 -44.187 1.00 56.88 662 GLU A N 1
ATOM 5199 C CA . GLU A 1 662 ? 38.899 -4.879 -45.151 1.00 56.88 662 GLU A CA 1
ATOM 5200 C C . GLU A 1 662 ? 39.873 -3.806 -45.663 1.00 56.88 662 GLU A C 1
ATOM 5202 O O . GLU A 1 662 ? 39.501 -2.802 -46.264 1.00 56.88 662 GLU A O 1
ATOM 5207 N N . TRP A 1 663 ? 41.178 -4.001 -45.445 1.00 43.66 663 TRP A N 1
ATOM 5208 C CA . TRP A 1 663 ? 42.211 -2.989 -45.740 1.00 43.66 663 TRP A CA 1
ATOM 5209 C C . TRP A 1 663 ? 42.350 -2.604 -47.228 1.00 43.66 663 TRP A C 1
ATOM 5211 O O . TRP A 1 663 ? 43.064 -1.650 -47.550 1.00 43.66 663 TRP A O 1
ATOM 5221 N N . TRP A 1 664 ? 41.721 -3.355 -48.132 1.00 42.84 664 TRP A N 1
ATOM 5222 C CA . TRP A 1 664 ? 41.794 -3.177 -49.581 1.00 42.84 664 TRP A CA 1
ATOM 5223 C C . TRP A 1 664 ? 40.519 -2.565 -50.189 1.00 42.84 664 TRP A C 1
ATOM 5225 O O . TRP A 1 664 ? 40.545 -2.244 -51.383 1.00 42.84 664 TRP A O 1
ATOM 5235 N N . ASP A 1 665 ? 39.451 -2.344 -49.407 1.00 49.03 665 ASP A N 1
ATOM 5236 C CA . ASP A 1 665 ? 38.278 -1.594 -49.864 1.00 49.03 665 ASP A CA 1
ATOM 5237 C C . ASP A 1 665 ? 38.408 -0.095 -49.540 1.00 49.03 665 ASP A C 1
ATOM 5239 O O . ASP A 1 665 ? 38.648 0.342 -48.413 1.00 49.03 665 ASP A O 1
ATOM 5243 N N . VAL A 1 666 ? 38.276 0.735 -50.574 1.00 43.97 666 VAL A N 1
ATOM 5244 C CA . VAL A 1 666 ? 38.358 2.194 -50.446 1.00 43.97 666 VAL A CA 1
ATOM 5245 C C . VAL A 1 666 ? 37.094 2.746 -49.775 1.00 43.97 666 VAL A C 1
ATOM 5247 O O . VAL A 1 666 ? 37.154 3.818 -49.170 1.00 43.97 666 VAL A O 1
ATOM 5250 N N . THR A 1 667 ? 35.962 2.030 -49.824 1.00 53.75 667 THR A N 1
ATOM 5251 C CA . THR A 1 667 ? 34.773 2.398 -49.036 1.00 53.75 667 THR A CA 1
ATOM 5252 C C . THR A 1 667 ? 35.057 2.299 -47.542 1.00 53.75 667 THR A C 1
ATOM 5254 O O . THR A 1 667 ? 34.766 3.249 -46.814 1.00 53.75 667 THR A O 1
ATOM 5257 N N . ASP A 1 668 ? 35.753 1.247 -47.112 1.00 56.72 668 ASP A N 1
ATOM 5258 C CA . ASP A 1 668 ? 36.109 1.000 -45.711 1.00 56.72 668 ASP A CA 1
ATOM 5259 C C . ASP A 1 668 ? 37.108 2.033 -45.184 1.00 56.72 668 ASP A C 1
ATOM 5261 O O . ASP A 1 668 ? 37.005 2.482 -44.038 1.00 56.72 668 ASP A O 1
ATOM 5265 N N . TRP A 1 669 ? 38.034 2.502 -46.034 1.00 51.84 669 TRP A N 1
ATOM 5266 C CA . TRP A 1 669 ? 38.830 3.700 -45.738 1.00 51.84 669 TRP A CA 1
ATOM 5267 C C . TRP A 1 669 ? 37.903 4.860 -45.425 1.00 51.84 669 TRP A C 1
ATOM 5269 O O . TRP A 1 669 ? 38.054 5.476 -44.369 1.00 51.84 669 TRP A O 1
ATOM 5279 N N . ILE A 1 670 ? 37.021 5.246 -46.354 1.00 54.25 670 ILE A N 1
ATOM 5280 C CA . ILE A 1 670 ? 36.243 6.491 -46.234 1.00 54.25 670 ILE A CA 1
ATOM 5281 C C . ILE A 1 670 ? 35.349 6.425 -44.993 1.00 54.25 670 ILE A C 1
ATOM 5283 O O . ILE A 1 670 ? 35.241 7.405 -44.254 1.00 54.25 670 ILE A O 1
ATOM 5287 N N . GLU A 1 671 ? 34.796 5.252 -44.703 1.00 62.50 671 GLU A N 1
ATOM 5288 C CA . GLU A 1 671 ? 34.081 4.961 -43.465 1.00 62.50 671 GLU A CA 1
ATOM 5289 C C . GLU A 1 671 ? 34.961 5.112 -42.228 1.00 62.50 671 GLU A C 1
ATOM 5291 O O . GLU A 1 671 ? 34.521 5.688 -41.230 1.00 62.50 671 GLU A O 1
ATOM 5296 N N . ARG A 1 672 ? 36.215 4.651 -42.284 1.00 61.94 672 ARG A N 1
ATOM 5297 C CA . ARG A 1 672 ? 37.184 4.817 -41.201 1.00 61.94 672 ARG A CA 1
ATOM 5298 C C . ARG A 1 672 ? 37.600 6.271 -41.003 1.00 61.94 672 ARG A C 1
ATOM 5300 O O . ARG A 1 672 ? 37.679 6.712 -39.861 1.00 61.94 672 ARG A O 1
ATOM 5307 N N . ALA A 1 673 ? 37.829 7.024 -42.073 1.00 56.16 673 ALA A N 1
ATOM 5308 C CA . ALA A 1 673 ? 38.166 8.444 -42.010 1.00 56.16 673 ALA A CA 1
ATOM 5309 C C . ALA A 1 673 ? 36.998 9.263 -41.438 1.00 56.16 673 ALA A C 1
ATOM 5311 O O . ALA A 1 673 ? 37.204 10.113 -40.572 1.00 56.16 673 ALA A O 1
ATOM 5312 N N . TYR A 1 674 ? 35.765 8.954 -41.854 1.00 62.47 674 TYR A N 1
ATOM 5313 C CA . TYR A 1 674 ? 34.563 9.553 -41.278 1.00 62.47 674 TYR A CA 1
ATOM 5314 C C . TYR A 1 674 ? 34.404 9.194 -39.796 1.00 62.47 674 TYR A C 1
ATOM 5316 O O . TYR A 1 674 ? 34.104 10.057 -38.971 1.00 62.47 674 TYR A O 1
ATOM 5324 N N . TYR A 1 675 ? 34.674 7.940 -39.432 1.00 67.19 675 TYR A N 1
ATOM 5325 C CA . TYR A 1 675 ? 34.684 7.520 -38.039 1.00 67.19 675 TYR A CA 1
ATOM 5326 C C . TYR A 1 675 ? 35.713 8.298 -37.207 1.00 67.19 675 TYR A C 1
ATOM 5328 O O . TYR A 1 675 ? 35.345 8.862 -36.177 1.00 67.19 675 TYR A O 1
ATOM 5336 N N . GLU A 1 676 ? 36.976 8.354 -37.639 1.00 61.28 676 GLU A N 1
ATOM 5337 C CA . GLU A 1 676 ? 38.054 9.031 -36.904 1.00 61.28 676 GLU A CA 1
ATOM 5338 C C . GLU A 1 676 ? 37.798 10.545 -36.779 1.00 61.28 676 GLU A C 1
ATOM 5340 O O . GLU A 1 676 ? 38.028 11.098 -35.704 1.00 61.28 676 GLU A O 1
ATOM 5345 N N . GLY A 1 677 ? 37.265 11.191 -37.825 1.00 53.41 677 GLY A N 1
ATOM 5346 C CA . GLY A 1 677 ? 37.032 12.640 -37.855 1.00 53.41 677 GLY A CA 1
ATOM 5347 C C . GLY A 1 677 ? 35.715 13.113 -37.226 1.00 53.41 677 GLY A C 1
ATOM 5348 O O . GLY A 1 677 ? 35.694 14.144 -36.561 1.00 53.41 677 GLY A O 1
ATOM 5349 N N . ALA A 1 678 ? 34.608 12.381 -37.402 1.00 59.88 678 ALA A N 1
ATOM 5350 C CA . ALA A 1 678 ? 33.269 12.860 -37.026 1.00 59.88 678 ALA A CA 1
ATOM 5351 C C . ALA A 1 678 ? 32.592 12.057 -35.902 1.00 59.88 678 ALA A C 1
ATOM 5353 O O . ALA A 1 678 ? 31.776 12.608 -35.163 1.00 59.88 678 ALA A O 1
ATOM 5354 N N . ILE A 1 679 ? 32.911 10.766 -35.745 1.00 69.81 679 ILE A N 1
ATOM 5355 C CA . ILE A 1 679 ? 32.163 9.870 -34.841 1.00 69.81 679 ILE A CA 1
ATOM 5356 C C . ILE A 1 679 ? 32.923 9.555 -33.557 1.00 69.81 679 ILE A C 1
ATOM 5358 O O . ILE A 1 679 ? 32.344 9.594 -32.473 1.00 69.81 679 ILE A O 1
ATOM 5362 N N . LYS A 1 680 ? 34.219 9.256 -33.646 1.00 73.69 680 LYS A N 1
ATOM 5363 C CA . LYS A 1 680 ? 35.036 8.756 -32.533 1.00 73.69 680 LYS A CA 1
ATOM 5364 C C . LYS A 1 680 ? 34.944 9.647 -31.295 1.00 73.69 680 LYS A C 1
ATOM 5366 O O . LYS A 1 680 ? 34.834 9.148 -30.179 1.00 73.69 680 LYS A O 1
ATOM 5371 N N . GLY A 1 681 ? 34.947 10.964 -31.482 1.00 71.50 681 GLY A N 1
ATOM 5372 C CA . GLY A 1 681 ? 34.860 11.932 -30.391 1.00 71.50 681 GLY A CA 1
ATOM 5373 C C . GLY A 1 681 ? 33.441 12.311 -29.943 1.00 71.50 681 GLY A C 1
ATOM 5374 O O . GLY A 1 681 ? 33.302 12.948 -28.904 1.00 71.50 681 GLY A O 1
ATOM 5375 N N . ILE A 1 682 ? 32.381 11.915 -30.655 1.00 72.25 682 ILE A N 1
ATOM 5376 C CA . ILE A 1 682 ? 31.048 12.549 -30.549 1.00 72.25 682 ILE A CA 1
ATOM 5377 C C . ILE A 1 682 ? 30.354 12.403 -29.181 1.00 72.25 682 ILE A C 1
ATOM 5379 O O . ILE A 1 682 ? 29.451 13.171 -28.852 1.00 72.25 682 ILE A O 1
ATOM 5383 N N . ALA A 1 683 ? 30.772 11.425 -28.374 1.00 80.75 683 ALA A N 1
ATOM 5384 C CA . ALA A 1 683 ? 30.249 11.177 -27.029 1.00 80.75 683 ALA A CA 1
ATOM 5385 C C . ALA A 1 683 ? 31.136 11.756 -25.905 1.00 80.75 683 ALA A C 1
ATOM 5387 O O . ALA A 1 683 ? 30.800 11.622 -24.729 1.00 80.75 683 ALA A O 1
ATOM 5388 N N . LYS A 1 684 ? 32.272 12.401 -26.226 1.00 79.75 684 LYS A N 1
ATOM 5389 C CA . LYS A 1 684 ? 33.229 12.929 -25.233 1.00 79.75 684 LYS A CA 1
ATOM 5390 C C . LYS A 1 684 ? 32.636 14.076 -24.406 1.00 79.75 684 LYS A C 1
ATOM 5392 O O . LYS A 1 684 ? 32.836 14.109 -23.194 1.00 79.75 684 LYS A O 1
ATOM 5397 N N . GLY A 1 685 ? 31.893 14.984 -25.044 1.00 73.31 685 GLY A N 1
ATOM 5398 C CA . GLY A 1 685 ? 31.216 16.114 -24.392 1.00 73.31 685 GLY A CA 1
ATOM 5399 C C . GLY A 1 685 ? 29.901 15.762 -23.681 1.00 73.31 685 GLY A C 1
ATOM 5400 O O . GLY A 1 685 ? 29.378 16.578 -22.923 1.00 73.31 685 GLY A O 1
ATOM 5401 N N . GLY A 1 686 ? 29.366 14.554 -23.892 1.00 85.81 686 GLY A N 1
ATOM 5402 C CA . GLY A 1 686 ? 28.085 14.104 -23.344 1.00 85.81 686 GLY A CA 1
ATOM 5403 C C . GLY A 1 686 ? 27.279 13.252 -24.325 1.00 85.81 686 GLY A C 1
ATOM 5404 O O . GLY A 1 686 ? 27.587 13.183 -25.510 1.00 85.81 686 GLY A O 1
ATOM 5405 N N . ASN A 1 687 ? 26.216 12.630 -23.822 1.00 91.38 687 ASN A N 1
ATOM 5406 C CA . ASN A 1 687 ? 25.287 11.768 -24.557 1.00 91.38 687 ASN A CA 1
ATOM 5407 C C . ASN A 1 687 ? 23.837 12.291 -24.533 1.00 91.38 687 ASN A C 1
ATOM 5409 O O . ASN A 1 687 ? 22.885 11.524 -24.670 1.00 91.38 687 ASN A O 1
ATOM 5413 N N . CYS A 1 688 ? 23.637 13.597 -24.336 1.00 93.44 688 CYS A N 1
ATOM 5414 C CA . CYS A 1 688 ? 22.309 14.200 -24.187 1.00 93.44 688 CYS A CA 1
ATOM 5415 C C . CYS A 1 688 ? 21.377 13.927 -25.384 1.00 93.44 688 CYS A C 1
ATOM 5417 O O . CYS A 1 688 ? 20.177 13.696 -25.194 1.00 93.44 688 CYS A O 1
ATOM 5419 N N . PHE A 1 689 ? 21.924 13.881 -26.604 1.00 92.38 689 PHE A N 1
ATOM 5420 C CA . PHE A 1 689 ? 21.166 13.544 -27.807 1.00 92.38 689 PHE A CA 1
ATOM 5421 C C . PHE A 1 689 ? 20.778 12.062 -27.810 1.00 92.38 689 PHE A C 1
ATOM 5423 O O . PHE A 1 689 ? 19.596 11.741 -27.923 1.00 92.38 689 PHE A O 1
ATOM 5430 N N . GLY A 1 690 ? 21.738 11.164 -27.576 1.00 93.69 690 GLY A N 1
ATOM 5431 C CA . GLY A 1 690 ? 21.503 9.722 -27.493 1.00 93.69 690 GLY A CA 1
ATOM 5432 C C . GLY A 1 690 ? 20.487 9.337 -26.417 1.00 93.69 690 GLY A C 1
ATOM 5433 O O . GLY A 1 690 ? 19.584 8.549 -26.683 1.00 93.69 690 GLY A O 1
ATOM 5434 N N . MET A 1 691 ? 20.556 9.963 -25.239 1.00 95.81 691 MET A N 1
ATOM 5435 C CA . MET A 1 691 ? 19.577 9.790 -24.159 1.00 95.81 691 MET A CA 1
ATOM 5436 C C . MET A 1 691 ? 18.166 10.221 -24.576 1.00 95.81 691 MET A C 1
ATOM 5438 O O . MET A 1 691 ? 17.190 9.536 -24.267 1.00 95.81 691 MET A O 1
ATOM 5442 N N . SER A 1 692 ? 18.044 11.345 -25.288 1.00 95.50 692 SER A N 1
ATOM 5443 C CA . SER A 1 692 ? 16.751 11.857 -25.760 1.00 95.50 692 SER A CA 1
ATOM 5444 C C . SER A 1 692 ? 16.137 10.939 -26.815 1.00 95.50 692 SER A C 1
ATOM 5446 O O . SER A 1 692 ? 14.963 10.579 -26.709 1.00 95.50 692 SER A O 1
ATOM 5448 N N . VAL A 1 693 ? 16.943 10.488 -27.782 1.00 95.44 693 VAL A N 1
ATOM 5449 C CA . VAL A 1 693 ? 16.517 9.525 -28.805 1.00 95.44 693 VAL A CA 1
ATOM 5450 C C . VAL A 1 693 ? 16.098 8.211 -28.160 1.00 95.44 693 VAL A C 1
ATOM 5452 O O . VAL A 1 693 ? 14.984 7.744 -28.389 1.00 95.44 693 VAL A O 1
ATOM 5455 N N . GLU A 1 694 ? 16.934 7.639 -27.297 1.00 95.31 694 GLU A N 1
ATOM 5456 C CA . GLU A 1 694 ? 16.632 6.360 -26.659 1.00 95.31 694 GLU A CA 1
ATOM 5457 C C . GLU A 1 694 ? 15.392 6.457 -25.754 1.00 95.31 694 GLU A C 1
ATOM 5459 O O . GLU A 1 694 ? 14.599 5.518 -25.673 1.00 95.31 694 GLU A O 1
ATOM 5464 N N . GLY A 1 695 ? 15.153 7.621 -25.137 1.00 94.56 695 GLY A N 1
ATOM 5465 C CA . GLY A 1 695 ? 13.932 7.895 -24.376 1.00 94.56 695 GLY A CA 1
ATOM 5466 C C . GLY A 1 695 ? 12.673 7.829 -25.249 1.00 94.56 695 GLY A C 1
ATOM 5467 O O . GLY A 1 695 ? 11.656 7.255 -24.845 1.00 94.56 695 GLY A O 1
ATOM 5468 N N . ILE A 1 696 ? 12.740 8.335 -26.486 1.00 94.62 696 ILE A N 1
ATOM 5469 C CA . ILE A 1 696 ? 11.652 8.196 -27.466 1.00 94.62 696 ILE A CA 1
ATOM 5470 C C . ILE A 1 696 ? 11.476 6.726 -27.876 1.00 94.62 696 ILE A C 1
ATOM 5472 O O . ILE A 1 696 ? 10.341 6.242 -27.935 1.00 94.62 696 ILE A O 1
ATOM 5476 N N . TYR A 1 697 ? 12.570 5.989 -28.106 1.00 93.31 697 TYR A N 1
ATOM 5477 C CA . TYR A 1 697 ? 12.512 4.558 -28.437 1.00 93.31 697 TYR A CA 1
ATOM 5478 C C . TYR A 1 697 ? 11.869 3.733 -27.316 1.00 93.31 697 TYR A C 1
ATOM 5480 O O . TYR A 1 697 ? 11.052 2.853 -27.600 1.00 93.31 697 TYR A O 1
ATOM 5488 N N . ALA A 1 698 ? 12.180 4.023 -26.049 1.00 92.12 698 ALA A N 1
ATOM 5489 C CA . ALA A 1 698 ? 11.574 3.356 -24.898 1.00 92.12 698 ALA A CA 1
ATOM 5490 C C . ALA A 1 698 ? 10.060 3.605 -24.830 1.00 92.12 698 ALA A C 1
ATOM 5492 O O . ALA A 1 698 ? 9.285 2.656 -24.685 1.00 92.12 698 ALA A O 1
ATOM 5493 N N . ARG A 1 699 ? 9.625 4.856 -25.042 1.00 90.12 699 ARG A N 1
ATOM 5494 C CA . ARG A 1 699 ? 8.199 5.232 -25.112 1.00 90.12 699 ARG A CA 1
ATOM 5495 C C . ARG A 1 699 ? 7.454 4.565 -26.266 1.00 90.12 699 ARG A C 1
ATOM 5497 O O . ARG A 1 699 ? 6.277 4.257 -26.129 1.00 90.12 699 ARG A O 1
ATOM 5504 N N . LYS A 1 700 ? 8.135 4.317 -27.386 1.00 88.00 700 LYS A N 1
ATOM 5505 C CA . LYS A 1 700 ? 7.583 3.622 -28.562 1.00 88.00 700 LYS A CA 1
ATOM 5506 C C . LYS A 1 700 ? 7.761 2.102 -28.514 1.00 88.00 700 LYS A C 1
ATOM 5508 O O . LYS A 1 700 ? 7.500 1.429 -29.503 1.00 88.00 700 LYS A O 1
ATOM 5513 N N . CYS A 1 701 ? 8.234 1.560 -27.389 1.00 85.44 701 CYS A N 1
ATOM 5514 C CA . CYS A 1 701 ? 8.527 0.140 -27.191 1.00 85.44 701 CYS A CA 1
ATOM 5515 C C . CYS A 1 701 ? 9.559 -0.464 -28.168 1.00 85.44 701 CYS A C 1
ATOM 5517 O O . CYS A 1 701 ? 9.686 -1.686 -28.219 1.00 85.44 701 CYS A O 1
ATOM 5519 N N . ARG A 1 702 ? 10.344 0.369 -28.864 1.00 85.06 702 ARG A N 1
ATOM 5520 C CA . ARG A 1 702 ? 11.394 -0.025 -29.826 1.00 85.06 702 ARG A CA 1
ATOM 5521 C C . ARG A 1 702 ? 12.800 -0.086 -29.215 1.00 85.06 702 ARG A C 1
ATOM 5523 O O . ARG A 1 702 ? 13.753 -0.418 -29.908 1.00 85.06 702 ARG A O 1
ATOM 5530 N N . SER A 1 703 ? 12.934 0.258 -27.936 1.00 90.69 703 SER A N 1
ATOM 5531 C CA . SER A 1 703 ? 14.188 0.175 -27.179 1.00 90.69 703 SER A CA 1
ATOM 5532 C C . SER A 1 703 ? 14.376 -1.195 -26.516 1.00 90.69 703 SER A C 1
ATOM 5534 O O . SER A 1 703 ? 13.402 -1.895 -26.204 1.00 90.69 703 SER A O 1
ATOM 5536 N N . LEU A 1 704 ? 15.634 -1.528 -26.222 1.00 92.06 704 LEU A N 1
ATOM 5537 C CA . LEU A 1 704 ? 16.019 -2.564 -25.262 1.00 92.06 704 LEU A CA 1
ATOM 5538 C C . LEU A 1 704 ? 15.443 -2.277 -23.862 1.00 92.06 704 LEU A C 1
ATOM 5540 O O . LEU A 1 704 ? 15.014 -3.187 -23.154 1.00 92.06 704 LEU A O 1
ATOM 5544 N N . PHE A 1 705 ? 15.354 -0.998 -23.500 1.00 93.88 705 PHE A N 1
ATOM 5545 C CA . PHE A 1 705 ? 14.835 -0.510 -22.233 1.00 93.88 705 PHE A CA 1
ATOM 5546 C C . PHE A 1 705 ? 13.304 -0.390 -22.278 1.00 93.88 705 PHE A C 1
ATOM 5548 O O . PHE A 1 705 ? 12.709 0.151 -23.214 1.00 93.88 705 PHE A O 1
ATOM 5555 N N . SER A 1 706 ? 12.636 -0.913 -21.251 1.00 91.44 706 SER A N 1
ATOM 5556 C CA . SER A 1 706 ? 11.191 -0.767 -21.054 1.00 91.44 706 SER A CA 1
ATOM 5557 C C . SER A 1 706 ? 10.890 0.255 -19.966 1.00 91.44 706 SER A C 1
ATOM 5559 O O . SER A 1 706 ? 11.649 0.388 -19.004 1.00 91.44 706 SER A O 1
ATOM 5561 N N . LEU A 1 707 ? 9.738 0.915 -20.084 1.00 91.38 707 LEU A N 1
ATOM 5562 C CA . LEU A 1 707 ? 9.211 1.768 -19.025 1.00 91.38 707 LEU A CA 1
ATOM 5563 C C . LEU A 1 707 ? 8.895 0.954 -17.746 1.00 91.38 707 LEU A C 1
ATOM 5565 O O . LEU A 1 707 ? 8.544 -0.226 -17.856 1.00 91.38 707 LEU A O 1
ATOM 5569 N N . PRO A 1 708 ? 8.990 1.569 -16.551 1.00 92.00 708 PRO A N 1
ATOM 5570 C CA . PRO A 1 708 ? 9.584 2.885 -16.300 1.00 92.00 708 PRO A CA 1
ATOM 5571 C C . PRO A 1 708 ? 11.114 2.832 -16.458 1.00 92.00 708 PRO A C 1
ATOM 5573 O O . PRO A 1 708 ? 11.754 1.875 -16.026 1.00 92.00 708 PRO A O 1
ATOM 5576 N N . VAL A 1 709 ? 11.705 3.838 -17.108 1.00 92.56 709 VAL A N 1
ATOM 5577 C CA . VAL A 1 709 ? 13.153 3.863 -17.406 1.00 92.56 709 VAL A CA 1
ATOM 5578 C C . VAL A 1 709 ? 13.979 4.568 -16.327 1.00 92.56 709 VAL A C 1
ATOM 5580 O O . VAL A 1 709 ? 15.205 4.473 -16.327 1.00 92.56 709 VAL A O 1
ATOM 5583 N N . ASN A 1 710 ? 13.331 5.192 -15.343 1.00 92.38 710 ASN A N 1
ATOM 5584 C CA . ASN A 1 710 ? 14.016 5.740 -14.170 1.00 92.38 710 ASN A CA 1
ATOM 5585 C C . ASN A 1 710 ? 14.675 4.660 -13.289 1.00 92.38 710 ASN A C 1
ATOM 5587 O O . ASN A 1 710 ? 15.531 4.976 -12.470 1.00 92.38 710 ASN A O 1
ATOM 5591 N N . ARG A 1 711 ? 14.304 3.385 -13.474 1.00 90.38 711 ARG A N 1
ATOM 5592 C CA . ARG A 1 711 ? 14.915 2.234 -12.790 1.00 90.38 711 ARG A CA 1
ATOM 5593 C C . ARG A 1 711 ? 16.364 1.975 -13.205 1.00 90.38 711 ARG A C 1
ATOM 5595 O O . ARG A 1 711 ? 17.089 1.303 -12.484 1.00 90.38 711 ARG A O 1
ATOM 5602 N N . PHE A 1 712 ? 16.780 2.481 -14.365 1.00 92.94 712 PHE A N 1
ATOM 5603 C CA . PHE A 1 712 ? 18.162 2.382 -14.817 1.00 92.94 712 PHE A CA 1
ATOM 5604 C C . PHE A 1 712 ? 18.969 3.510 -14.178 1.00 92.94 712 PHE A C 1
ATOM 5606 O O . PHE A 1 712 ? 18.948 4.643 -14.657 1.00 92.94 712 PHE A O 1
ATOM 5613 N N . THR A 1 713 ? 19.644 3.188 -13.076 1.00 91.25 713 THR A N 1
ATOM 5614 C CA . THR A 1 713 ? 20.476 4.122 -12.298 1.00 91.25 713 THR A CA 1
ATOM 5615 C C . THR A 1 713 ? 21.975 3.863 -12.454 1.00 91.25 713 THR A C 1
ATOM 5617 O O . THR A 1 713 ? 22.782 4.669 -12.001 1.00 91.25 713 THR A O 1
ATOM 5620 N N . ASP A 1 714 ? 22.363 2.757 -13.096 1.00 91.75 714 ASP A N 1
ATOM 5621 C CA . ASP A 1 714 ? 23.753 2.464 -13.447 1.00 91.75 714 ASP A CA 1
ATOM 5622 C C . ASP A 1 714 ? 24.035 2.888 -14.892 1.00 91.75 714 ASP A C 1
ATOM 5624 O O . ASP A 1 714 ? 23.423 2.394 -15.844 1.00 91.75 714 ASP A O 1
ATOM 5628 N N . TRP A 1 715 ? 24.998 3.797 -15.049 1.00 92.88 715 TRP A N 1
ATOM 5629 C CA . TRP A 1 715 ? 25.454 4.289 -16.344 1.00 92.88 715 TRP A CA 1
ATOM 5630 C C . TRP A 1 715 ? 25.932 3.161 -17.260 1.00 92.88 715 TRP A C 1
ATOM 5632 O O . TRP A 1 715 ? 25.644 3.181 -18.454 1.00 92.88 715 TRP A O 1
ATOM 5642 N N . ASN A 1 716 ? 26.626 2.156 -16.721 1.00 92.25 716 ASN A N 1
ATOM 5643 C CA . ASN A 1 716 ? 27.249 1.110 -17.533 1.00 92.25 716 ASN A CA 1
ATOM 5644 C C . ASN A 1 716 ? 26.220 0.253 -18.285 1.00 92.25 716 ASN A C 1
ATOM 5646 O O . ASN A 1 716 ? 26.507 -0.229 -19.379 1.00 92.25 716 ASN A O 1
ATOM 5650 N N . VAL A 1 717 ? 25.010 0.117 -17.734 1.00 91.62 717 VAL A N 1
ATOM 5651 C CA . VAL A 1 717 ? 23.908 -0.641 -18.346 1.00 91.62 717 VAL A CA 1
ATOM 5652 C C . VAL A 1 717 ? 23.355 0.066 -19.587 1.00 91.62 717 VAL A C 1
ATOM 5654 O O . VAL A 1 717 ? 22.968 -0.585 -20.555 1.00 91.62 717 VAL A O 1
ATOM 5657 N N . VAL A 1 718 ? 23.326 1.401 -19.578 1.00 93.81 718 VAL A N 1
ATOM 5658 C CA . VAL A 1 718 ? 22.678 2.214 -20.623 1.00 93.81 718 VAL A CA 1
ATOM 5659 C C . VAL A 1 718 ? 23.661 2.850 -21.609 1.00 93.81 718 VAL A C 1
ATOM 5661 O O . VAL A 1 718 ? 23.286 3.157 -22.742 1.00 93.81 718 VAL A O 1
ATOM 5664 N N . ALA A 1 719 ? 24.930 2.999 -21.215 1.00 93.25 719 ALA A N 1
ATOM 5665 C CA . ALA A 1 719 ? 25.951 3.738 -21.955 1.00 93.25 719 ALA A CA 1
ATOM 5666 C C . ALA A 1 719 ? 26.117 3.276 -23.406 1.00 93.25 719 ALA A C 1
ATOM 5668 O O . ALA A 1 719 ? 26.314 4.104 -24.289 1.00 93.25 719 ALA A O 1
ATOM 5669 N N . ASN A 1 720 ? 26.032 1.969 -23.674 1.00 92.19 720 ASN A N 1
ATOM 5670 C CA . ASN A 1 720 ? 26.256 1.462 -25.025 1.00 92.19 720 ASN A CA 1
ATOM 5671 C C . ASN A 1 720 ? 25.208 1.973 -26.022 1.00 92.19 720 ASN A C 1
ATOM 5673 O O . ASN A 1 720 ? 25.568 2.481 -27.082 1.00 92.19 720 ASN A O 1
ATOM 5677 N N . GLU A 1 721 ? 23.922 1.863 -25.684 1.00 92.75 721 GLU A N 1
ATOM 5678 C CA . GLU A 1 721 ? 22.854 2.322 -26.575 1.00 92.75 721 GLU A CA 1
ATOM 5679 C C . GLU A 1 721 ? 22.784 3.851 -26.615 1.00 92.75 721 GLU A C 1
ATOM 5681 O O . GLU A 1 721 ? 22.551 4.411 -27.684 1.00 92.75 721 GLU A O 1
ATOM 5686 N N . PHE A 1 722 ? 23.092 4.542 -25.509 1.00 95.31 722 PHE A N 1
ATOM 5687 C CA . PHE A 1 722 ? 23.244 5.999 -25.531 1.00 95.31 722 PHE A CA 1
ATOM 5688 C C . PHE A 1 722 ? 24.350 6.441 -26.485 1.00 95.31 722 PHE A C 1
ATOM 5690 O O . PHE A 1 722 ? 24.091 7.302 -27.317 1.00 95.31 722 PHE A O 1
ATOM 5697 N N . ASN A 1 723 ? 25.528 5.815 -26.443 1.00 93.38 723 ASN A N 1
ATOM 5698 C CA . ASN A 1 723 ? 26.624 6.126 -27.358 1.00 93.38 723 ASN A CA 1
ATOM 5699 C C . ASN A 1 723 ? 26.238 5.842 -28.816 1.00 93.38 723 ASN A C 1
ATOM 5701 O O . ASN A 1 723 ? 26.481 6.676 -29.684 1.00 93.38 723 ASN A O 1
ATOM 5705 N N . ILE A 1 724 ? 25.597 4.700 -29.095 1.00 91.50 724 ILE A N 1
ATOM 5706 C CA . ILE A 1 724 ? 25.122 4.353 -30.445 1.00 91.50 724 ILE A CA 1
ATOM 5707 C C . ILE A 1 724 ? 24.132 5.408 -30.945 1.00 91.50 724 ILE A C 1
ATOM 5709 O O . ILE A 1 724 ? 24.321 5.954 -32.030 1.00 91.50 724 ILE A O 1
ATOM 5713 N N . LYS A 1 725 ? 23.107 5.756 -30.159 1.00 93.38 725 LYS A N 1
ATOM 5714 C CA . LYS A 1 725 ? 22.117 6.773 -30.548 1.00 93.38 725 LYS A CA 1
ATOM 5715 C C . LYS A 1 725 ? 22.676 8.191 -30.556 1.00 93.38 725 LYS A C 1
ATOM 5717 O O . LYS A 1 725 ? 22.199 9.014 -31.328 1.00 93.38 725 LYS A O 1
ATOM 5722 N N . GLN A 1 726 ? 23.706 8.486 -29.767 1.00 91.06 726 GLN A N 1
ATOM 5723 C CA . GLN A 1 726 ? 24.415 9.763 -29.820 1.00 91.06 726 GLN A CA 1
ATOM 5724 C C . GLN A 1 726 ? 25.020 9.972 -31.209 1.00 91.06 726 GLN A C 1
ATOM 5726 O O . GLN A 1 726 ? 24.966 11.082 -31.727 1.00 91.06 726 GLN A O 1
ATOM 5731 N N . THR A 1 727 ? 25.517 8.916 -31.861 1.00 87.00 727 THR A N 1
ATOM 5732 C CA . THR A 1 727 ? 26.040 9.031 -33.232 1.00 87.00 727 THR A CA 1
ATOM 5733 C C . THR A 1 727 ? 24.967 9.342 -34.279 1.00 87.00 727 THR A C 1
ATOM 5735 O O . THR A 1 727 ? 25.312 9.775 -35.376 1.00 87.00 727 THR A O 1
ATOM 5738 N N . TYR A 1 728 ? 23.671 9.188 -33.963 1.00 87.50 728 TYR A N 1
ATOM 5739 C CA . TYR A 1 728 ? 22.618 9.363 -34.965 1.00 87.50 728 TYR A CA 1
ATOM 5740 C C . TYR A 1 728 ? 22.547 10.796 -35.494 1.00 87.50 728 TYR A C 1
ATOM 5742 O O . TYR A 1 728 ? 22.195 10.991 -36.647 1.00 87.50 728 TYR A O 1
ATOM 5750 N N . GLN A 1 729 ? 22.951 11.794 -34.705 1.00 79.38 729 GLN A N 1
ATOM 5751 C CA . GLN A 1 729 ? 23.007 13.196 -35.147 1.00 79.38 729 GLN A CA 1
ATOM 5752 C C . GLN A 1 729 ? 23.992 13.444 -36.309 1.00 79.38 729 GLN A C 1
ATOM 5754 O O . GLN A 1 729 ? 23.909 14.471 -36.979 1.00 79.38 729 GLN A O 1
ATOM 5759 N N . ALA A 1 730 ? 24.919 12.510 -36.536 1.00 76.12 730 ALA A N 1
ATOM 5760 C CA . ALA A 1 730 ? 25.860 12.500 -37.652 1.00 76.12 730 ALA A CA 1
ATOM 5761 C C . ALA A 1 730 ? 25.380 11.588 -38.806 1.00 76.12 730 ALA A C 1
ATOM 5763 O O . ALA A 1 730 ? 26.100 11.326 -39.764 1.00 76.12 730 ALA A O 1
ATOM 5764 N N . GLY A 1 731 ? 24.148 11.084 -38.724 1.00 72.88 731 GLY A N 1
ATOM 5765 C CA . GLY A 1 731 ? 23.472 10.386 -39.809 1.00 72.88 731 GLY A CA 1
ATOM 5766 C C . GLY A 1 731 ? 23.178 11.301 -40.991 1.00 72.88 731 GLY A C 1
ATOM 5767 O O . GLY A 1 731 ? 23.022 12.511 -40.829 1.00 72.88 731 GLY A O 1
ATOM 5768 N N . ALA A 1 732 ? 23.041 10.714 -42.179 1.00 70.06 732 ALA A N 1
ATOM 5769 C CA . ALA A 1 732 ? 22.714 11.479 -43.377 1.00 70.06 732 ALA A CA 1
ATOM 5770 C C . ALA A 1 732 ? 21.398 12.269 -43.235 1.00 70.06 732 ALA A C 1
ATOM 5772 O O . ALA A 1 732 ? 21.389 13.484 -43.441 1.00 70.06 732 ALA A O 1
ATOM 5773 N N . ASP A 1 733 ? 20.308 11.617 -42.815 1.00 75.69 733 ASP A N 1
ATOM 5774 C CA . ASP A 1 733 ? 18.991 12.263 -42.725 1.00 75.69 733 ASP A CA 1
ATOM 5775 C C . ASP A 1 733 ? 18.964 13.403 -41.678 1.00 75.69 733 ASP A C 1
ATOM 5777 O O . ASP A 1 733 ? 18.474 14.492 -41.996 1.00 75.69 733 ASP A O 1
ATOM 5781 N N . PRO A 1 734 ? 19.549 13.244 -40.470 1.00 77.56 734 PRO A N 1
ATOM 5782 C CA . PRO A 1 734 ? 19.691 14.329 -39.493 1.00 77.56 734 PRO A CA 1
ATOM 5783 C C . PRO A 1 734 ? 20.542 15.509 -39.966 1.00 77.56 734 PRO A C 1
ATOM 5785 O O . PRO A 1 734 ? 20.167 16.659 -39.720 1.00 77.56 734 PRO A O 1
ATOM 5788 N N . ILE A 1 735 ? 21.646 15.254 -40.678 1.00 69.31 735 ILE A N 1
ATOM 5789 C CA . ILE A 1 735 ? 22.481 16.313 -41.266 1.00 69.31 735 ILE A CA 1
ATOM 5790 C C . ILE A 1 735 ? 21.665 17.128 -42.273 1.00 69.31 735 ILE A C 1
ATOM 5792 O O . ILE A 1 735 ? 21.645 18.360 -42.212 1.00 69.31 735 ILE A O 1
ATOM 5796 N N . TRP A 1 736 ? 20.953 16.456 -43.178 1.00 67.44 736 TRP A N 1
ATOM 5797 C CA . TRP A 1 736 ? 20.137 17.118 -44.194 1.00 67.44 736 TRP A CA 1
ATOM 5798 C C . TRP A 1 736 ? 18.983 17.910 -43.611 1.00 67.44 736 TRP A C 1
ATOM 5800 O O . TRP A 1 736 ? 18.705 19.028 -44.051 1.00 67.44 736 TRP A O 1
ATOM 5810 N N . TRP A 1 737 ? 18.338 17.350 -42.595 1.00 78.69 737 TRP A N 1
ATOM 5811 C CA . TRP A 1 737 ? 17.296 18.038 -41.865 1.00 78.69 737 TRP A CA 1
ATOM 5812 C C . TRP A 1 737 ? 17.817 19.341 -41.255 1.00 78.69 737 TRP A C 1
ATOM 5814 O O . TRP A 1 737 ? 17.235 20.402 -41.490 1.00 78.69 737 TRP A O 1
ATOM 5824 N N . PHE A 1 738 ? 18.944 19.281 -40.536 1.00 73.25 738 PHE A N 1
ATOM 5825 C CA . PHE A 1 738 ? 19.576 20.455 -39.938 1.00 73.25 738 PHE A CA 1
ATOM 5826 C C . PHE A 1 738 ? 19.914 21.526 -40.981 1.00 73.25 738 PHE A C 1
ATOM 5828 O O . PHE A 1 738 ? 19.532 22.685 -40.812 1.00 73.25 738 PHE A O 1
ATOM 5835 N N . LEU A 1 739 ? 20.571 21.139 -42.080 1.00 64.50 739 LEU A N 1
ATOM 5836 C CA . LEU A 1 739 ? 20.924 22.058 -43.166 1.00 64.50 739 LEU A CA 1
ATOM 5837 C C . LEU A 1 739 ? 19.684 22.718 -43.777 1.00 64.50 739 LEU A C 1
ATOM 5839 O O . LEU A 1 739 ? 19.701 23.919 -44.041 1.00 64.50 739 LEU A O 1
ATOM 5843 N N . GLY A 1 740 ? 18.598 21.961 -43.948 1.00 66.62 740 GLY A N 1
ATOM 5844 C CA . GLY A 1 740 ? 17.314 22.490 -44.395 1.00 66.62 740 GLY A CA 1
ATOM 5845 C C . GLY A 1 740 ? 16.754 23.550 -43.444 1.00 66.62 740 GLY A C 1
ATOM 5846 O O . GLY A 1 740 ? 16.380 24.629 -43.899 1.00 66.62 740 GLY A O 1
ATOM 5847 N N . GLN A 1 741 ? 16.750 23.281 -42.131 1.00 74.50 741 GLN A N 1
ATOM 5848 C CA . GLN A 1 741 ? 16.279 24.246 -41.124 1.00 74.50 741 GLN A CA 1
ATOM 5849 C C . GLN A 1 741 ? 17.160 25.501 -41.058 1.00 74.50 741 GLN A C 1
ATOM 5851 O O . GLN A 1 741 ? 16.657 26.600 -40.827 1.00 74.50 741 GLN A O 1
ATOM 5856 N N . PHE A 1 742 ? 18.475 25.345 -41.232 1.00 66.94 742 PHE A N 1
ATOM 5857 C CA . PHE A 1 742 ? 19.426 26.453 -41.198 1.00 66.94 742 PHE A CA 1
ATOM 5858 C C . PHE A 1 742 ? 19.277 27.359 -42.426 1.00 66.94 742 PHE A C 1
ATOM 5860 O O . PHE A 1 742 ? 19.110 28.568 -42.288 1.00 66.94 742 PHE A O 1
ATOM 5867 N N . LEU A 1 743 ? 19.274 26.779 -43.632 1.00 62.69 743 LEU A N 1
ATOM 5868 C CA . LEU A 1 743 ? 19.161 27.522 -44.892 1.00 62.69 743 LEU A CA 1
ATOM 5869 C C . LEU A 1 743 ? 17.802 28.203 -45.074 1.00 62.69 743 LEU A C 1
ATOM 5871 O O . LEU A 1 743 ? 17.725 29.230 -45.745 1.00 62.69 743 LEU A O 1
ATOM 5875 N N . SER A 1 744 ? 16.737 27.649 -44.490 1.00 67.38 744 SER A N 1
ATOM 5876 C CA . SER A 1 744 ? 15.415 28.277 -44.510 1.00 67.38 744 SER A CA 1
ATOM 5877 C C . SER A 1 744 ? 15.272 29.421 -43.502 1.00 67.38 744 SER A C 1
ATOM 5879 O O . SER A 1 744 ? 14.205 30.021 -43.440 1.00 67.38 744 SER A O 1
ATOM 5881 N N . GLY A 1 745 ? 16.286 29.673 -42.666 1.00 69.69 745 GLY A N 1
ATOM 5882 C CA . GLY A 1 745 ? 16.208 30.617 -41.553 1.00 69.69 745 GLY A CA 1
ATOM 5883 C C . GLY A 1 745 ? 15.375 30.121 -40.365 1.00 69.69 745 GLY A C 1
ATOM 5884 O O . GLY A 1 745 ? 15.233 30.847 -39.393 1.00 69.69 745 GLY A O 1
ATOM 5885 N N . ASN A 1 746 ? 14.856 28.887 -40.366 1.00 79.31 746 ASN A N 1
ATOM 5886 C CA . ASN A 1 746 ? 13.970 28.421 -39.289 1.00 79.31 746 ASN A CA 1
ATOM 5887 C C . ASN A 1 746 ? 14.701 28.249 -37.942 1.00 79.31 746 ASN A C 1
ATOM 5889 O O . ASN A 1 746 ? 14.110 28.380 -36.878 1.00 79.31 746 ASN A O 1
ATOM 5893 N N . THR A 1 747 ? 16.019 28.027 -37.953 1.00 78.56 747 THR A N 1
ATOM 5894 C CA . THR A 1 747 ? 16.843 28.026 -36.723 1.00 78.56 747 THR A CA 1
ATOM 5895 C C . THR A 1 747 ? 16.878 29.387 -36.006 1.00 78.56 747 THR A C 1
ATOM 5897 O O . THR A 1 747 ? 17.407 29.484 -34.894 1.00 78.56 747 THR A O 1
ATOM 5900 N N . HIS A 1 748 ? 16.329 30.425 -36.643 1.00 77.88 748 HIS A N 1
ATOM 5901 C CA . HIS A 1 748 ? 16.180 31.787 -36.147 1.00 77.88 748 HIS A CA 1
ATOM 5902 C C . HIS A 1 748 ? 14.748 32.106 -35.707 1.00 77.88 748 HIS A C 1
ATOM 5904 O O . HIS A 1 748 ? 14.517 33.179 -35.167 1.00 77.88 748 HIS A O 1
ATOM 5910 N N . ASP A 1 749 ? 13.790 31.200 -35.896 1.00 89.50 749 ASP A N 1
ATOM 5911 C CA . ASP A 1 749 ? 12.381 31.451 -35.597 1.00 89.50 749 ASP A CA 1
ATOM 5912 C C . ASP A 1 749 ? 11.884 30.532 -34.465 1.00 89.50 749 ASP A C 1
ATOM 5914 O O . ASP A 1 749 ? 11.283 29.480 -34.714 1.00 89.50 749 ASP A O 1
ATOM 5918 N N . PRO A 1 750 ? 12.144 30.880 -33.186 1.00 93.62 750 PRO A N 1
ATOM 5919 C CA . PRO A 1 750 ? 11.657 30.105 -32.050 1.00 93.62 750 PRO A CA 1
ATOM 5920 C C . PRO A 1 750 ? 10.148 29.847 -32.053 1.00 93.62 750 PRO A C 1
ATOM 5922 O O . PRO A 1 750 ? 9.709 28.795 -31.579 1.00 93.62 750 PRO A O 1
ATOM 5925 N N . VAL A 1 751 ? 9.354 30.788 -32.569 1.00 94.69 751 VAL A N 1
ATOM 5926 C CA . VAL A 1 751 ? 7.897 30.665 -32.676 1.00 94.69 751 VAL A CA 1
ATOM 5927 C C . VAL A 1 751 ? 7.513 29.597 -33.693 1.00 94.69 751 VAL A C 1
ATOM 5929 O O . VAL A 1 751 ? 6.680 28.737 -33.383 1.00 94.69 751 VAL A O 1
ATOM 5932 N N . ASP A 1 752 ? 8.127 29.593 -34.877 1.00 93.50 752 ASP A N 1
ATOM 5933 C CA . ASP A 1 752 ? 7.885 28.546 -35.874 1.00 93.50 752 ASP A CA 1
ATOM 5934 C C . ASP A 1 752 ? 8.384 27.178 -35.380 1.00 93.50 752 ASP A C 1
ATOM 5936 O O . ASP A 1 752 ? 7.655 26.185 -35.456 1.00 93.50 752 ASP A O 1
ATOM 5940 N N . VAL A 1 753 ? 9.559 27.111 -34.741 1.00 94.12 753 VAL A N 1
ATOM 5941 C CA . VAL A 1 753 ? 10.066 25.868 -34.130 1.00 94.12 753 VAL A CA 1
ATOM 5942 C C . VAL A 1 753 ? 9.111 25.329 -33.056 1.00 94.12 753 VAL A C 1
ATOM 5944 O O . VAL A 1 753 ? 8.836 24.123 -33.029 1.00 94.12 753 VAL A O 1
ATOM 5947 N N . PHE A 1 754 ? 8.540 26.190 -32.206 1.00 96.25 754 PHE A N 1
ATOM 5948 C CA . PHE A 1 754 ? 7.509 25.789 -31.241 1.00 96.25 754 PHE A CA 1
ATOM 5949 C C . PHE A 1 754 ? 6.297 25.170 -31.949 1.00 96.25 754 PHE A C 1
ATOM 5951 O O . PHE A 1 754 ? 5.842 24.084 -31.587 1.00 96.25 754 PHE A O 1
ATOM 5958 N N . ASN A 1 755 ? 5.775 25.840 -32.978 1.00 95.88 755 ASN A N 1
ATOM 5959 C CA . ASN A 1 755 ? 4.589 25.387 -33.703 1.00 95.88 755 ASN A CA 1
ATOM 5960 C C . ASN A 1 755 ? 4.822 24.065 -34.438 1.00 95.88 755 ASN A C 1
ATOM 5962 O O . ASN A 1 755 ? 3.981 23.165 -34.377 1.00 95.88 755 ASN A O 1
ATOM 5966 N N . ARG A 1 756 ? 5.969 23.915 -35.104 1.00 94.25 756 ARG A N 1
ATOM 5967 C CA . ARG A 1 756 ? 6.313 22.679 -35.809 1.00 94.25 756 ARG A CA 1
ATOM 5968 C C . ARG A 1 756 ? 6.506 21.513 -34.853 1.00 94.25 756 ARG A C 1
ATOM 5970 O O . ARG A 1 756 ? 5.957 20.445 -35.095 1.00 94.25 756 ARG A O 1
ATOM 5977 N N . THR A 1 757 ? 7.224 21.713 -33.751 1.00 95.94 757 THR A N 1
ATOM 5978 C CA . THR A 1 757 ? 7.462 20.638 -32.773 1.00 95.94 757 THR A CA 1
ATOM 5979 C C . THR A 1 757 ? 6.179 20.188 -32.077 1.00 95.94 757 THR A C 1
ATOM 5981 O O . THR A 1 757 ? 5.999 18.988 -31.881 1.00 95.94 757 THR A O 1
ATOM 5984 N N . LEU A 1 758 ? 5.248 21.109 -31.806 1.00 96.25 758 LEU A N 1
ATOM 5985 C CA . LEU A 1 758 ? 3.895 20.776 -31.355 1.00 96.25 758 LEU A CA 1
ATOM 5986 C C . LEU A 1 758 ? 3.145 19.917 -32.387 1.00 96.25 758 LEU A C 1
ATOM 5988 O O . LEU A 1 758 ? 2.551 18.900 -32.034 1.00 96.25 758 LEU A O 1
ATOM 5992 N N . ASN A 1 759 ? 3.195 20.290 -33.668 1.00 95.75 759 ASN A N 1
ATOM 5993 C CA . ASN A 1 759 ? 2.546 19.522 -34.734 1.00 95.75 759 ASN A CA 1
ATOM 5994 C C . ASN A 1 759 ? 3.143 18.115 -34.883 1.00 95.75 759 ASN A C 1
ATOM 5996 O O . ASN A 1 759 ? 2.396 17.146 -35.021 1.00 95.75 759 ASN A O 1
ATOM 6000 N N . GLU A 1 760 ? 4.469 17.984 -34.815 1.00 94.19 760 GLU A N 1
ATOM 6001 C CA . GLU A 1 760 ? 5.146 16.685 -34.849 1.00 94.19 760 GLU A CA 1
ATOM 6002 C C . GLU A 1 760 ? 4.794 15.829 -33.628 1.00 94.19 760 GLU A C 1
ATOM 6004 O O . GLU A 1 760 ? 4.481 14.646 -33.768 1.00 94.19 760 GLU A O 1
ATOM 6009 N N . PHE A 1 761 ? 4.745 16.426 -32.434 1.00 94.06 761 PHE A N 1
ATOM 6010 C CA . PHE A 1 761 ? 4.329 15.723 -31.225 1.00 94.06 761 PHE A CA 1
ATOM 6011 C C . PHE A 1 761 ? 2.887 15.209 -31.316 1.00 94.06 761 PHE A C 1
ATOM 6013 O O . PHE A 1 761 ? 2.643 14.035 -31.040 1.00 94.06 761 PHE A O 1
ATOM 6020 N N . ASN A 1 762 ? 1.953 16.035 -31.795 1.00 94.06 762 ASN A N 1
ATOM 6021 C CA . ASN A 1 762 ? 0.548 15.654 -31.974 1.00 94.06 762 ASN A CA 1
ATOM 6022 C C . ASN A 1 762 ? 0.354 14.528 -33.006 1.00 94.06 762 ASN A C 1
ATOM 6024 O O . ASN A 1 762 ? -0.605 13.765 -32.913 1.00 94.06 762 ASN A O 1
ATOM 6028 N N . ARG A 1 763 ? 1.273 14.383 -33.970 1.00 92.81 763 ARG A N 1
ATOM 6029 C CA . ARG A 1 763 ? 1.308 13.264 -34.933 1.00 92.81 763 ARG A CA 1
ATOM 6030 C C . ARG A 1 763 ? 1.970 12.001 -34.370 1.00 92.81 763 ARG A C 1
ATOM 6032 O O . ARG A 1 763 ? 2.116 11.011 -35.081 1.00 92.81 763 ARG A O 1
ATOM 6039 N N . GLY A 1 764 ? 2.429 12.034 -33.119 1.00 89.75 764 GLY A N 1
ATOM 6040 C CA . GLY A 1 764 ? 3.230 10.974 -32.514 1.00 89.75 764 GLY A CA 1
ATOM 6041 C C . GLY A 1 764 ? 4.667 10.910 -33.041 1.00 89.75 764 GLY A C 1
ATOM 6042 O O . GLY A 1 764 ? 5.381 9.957 -32.728 1.00 89.75 764 GLY A O 1
ATOM 6043 N N . ASN A 1 765 ? 5.131 11.896 -33.811 1.00 93.19 765 ASN A N 1
ATOM 6044 C CA . ASN A 1 765 ? 6.489 11.986 -34.347 1.00 93.19 765 ASN A CA 1
ATOM 6045 C C . ASN A 1 765 ? 7.418 12.762 -33.393 1.00 93.19 765 ASN A C 1
ATOM 6047 O O . ASN A 1 765 ? 8.012 13.774 -33.756 1.00 93.19 765 ASN A O 1
ATOM 6051 N N . HIS A 1 766 ? 7.490 12.311 -32.135 1.00 93.81 766 HIS A N 1
ATOM 6052 C CA . HIS A 1 766 ? 8.095 13.060 -31.025 1.00 93.81 766 HIS A CA 1
ATOM 6053 C C . HIS A 1 766 ? 9.492 13.626 -31.364 1.00 93.81 766 HIS A C 1
ATOM 6055 O O . HIS A 1 766 ? 10.404 12.844 -31.627 1.00 93.81 766 HIS A O 1
ATOM 6061 N N . PRO A 1 767 ? 9.689 14.954 -31.346 1.00 95.12 767 PRO A N 1
ATOM 6062 C CA . PRO A 1 767 ? 10.961 15.549 -31.738 1.00 95.12 767 PRO A CA 1
ATOM 6063 C C . PRO A 1 767 ? 11.992 15.521 -30.603 1.00 95.12 767 PRO A C 1
ATOM 6065 O O . PRO A 1 767 ? 11.637 15.547 -29.426 1.00 95.12 767 PRO A O 1
ATOM 6068 N N . VAL A 1 768 ? 13.275 15.552 -30.960 1.00 95.88 768 VAL A N 1
ATOM 6069 C CA . VAL A 1 768 ? 14.368 15.963 -30.066 1.00 95.88 768 VAL A CA 1
ATOM 6070 C C . VAL A 1 768 ? 14.622 17.448 -30.305 1.00 95.88 768 VAL A C 1
ATOM 6072 O O . VAL A 1 768 ? 14.849 17.846 -31.446 1.00 95.88 768 VAL A O 1
ATOM 6075 N N . LEU A 1 769 ? 14.567 18.276 -29.259 1.00 95.00 769 LEU A N 1
ATOM 6076 C CA . LEU A 1 769 ? 14.942 19.689 -29.354 1.00 95.00 769 LEU A CA 1
ATOM 6077 C C . LEU A 1 769 ? 16.438 19.823 -29.101 1.00 95.00 769 LEU A C 1
ATOM 6079 O O . LEU A 1 769 ? 16.953 19.220 -28.159 1.00 95.00 769 LEU A O 1
ATOM 6083 N N . CYS A 1 770 ? 17.121 20.670 -29.868 1.00 90.44 770 CYS A N 1
ATOM 6084 C CA . CYS A 1 770 ? 18.495 21.033 -29.548 1.00 90.44 770 CYS A CA 1
ATOM 6085 C C . CYS A 1 770 ? 18.692 22.546 -29.536 1.00 90.44 770 CYS A C 1
ATOM 6087 O O . CYS A 1 770 ? 18.246 23.270 -30.433 1.00 90.44 770 CYS A O 1
ATOM 6089 N N . VAL A 1 771 ? 19.412 22.987 -28.509 1.00 89.56 771 VAL A N 1
ATOM 6090 C CA . VAL A 1 771 ? 19.722 24.381 -28.214 1.00 89.56 771 VAL A CA 1
ATOM 6091 C C . VAL A 1 771 ? 21.227 24.621 -28.275 1.00 89.56 771 VAL A C 1
ATOM 6093 O O . VAL A 1 771 ? 22.019 23.751 -27.916 1.00 89.56 771 VAL A O 1
ATOM 6096 N N . ALA A 1 772 ? 21.629 25.810 -28.715 1.00 85.19 772 ALA A N 1
ATOM 6097 C CA . ALA A 1 772 ? 23.022 26.259 -28.702 1.00 85.19 772 ALA A CA 1
ATOM 6098 C C . ALA A 1 772 ? 23.115 27.673 -28.124 1.00 85.19 772 ALA A C 1
ATOM 6100 O O . ALA A 1 772 ? 22.189 28.462 -28.289 1.00 85.19 772 ALA A O 1
ATOM 6101 N N . GLN A 1 773 ? 24.220 27.996 -27.444 1.00 82.50 773 GLN A N 1
ATOM 6102 C CA . GLN A 1 773 ? 24.383 29.293 -26.766 1.00 82.50 773 GLN A CA 1
ATOM 6103 C C . GLN A 1 773 ? 24.673 30.455 -27.722 1.00 82.50 773 GLN A C 1
ATOM 6105 O O . GLN A 1 773 ? 24.274 31.582 -27.445 1.00 82.50 773 GLN A O 1
ATOM 6110 N N . ASN A 1 774 ? 25.339 30.174 -28.845 1.00 77.75 774 ASN A N 1
ATOM 6111 C CA . ASN A 1 774 ? 25.805 31.185 -29.790 1.00 77.75 774 ASN A CA 1
ATOM 6112 C C . ASN A 1 774 ? 25.182 30.980 -31.175 1.00 77.75 774 ASN A C 1
ATOM 6114 O O . ASN A 1 774 ? 24.891 29.852 -31.579 1.00 77.75 774 ASN A O 1
ATOM 6118 N N . TYR A 1 775 ? 25.052 32.084 -31.913 1.00 68.94 775 TYR A N 1
ATOM 6119 C CA . TYR A 1 775 ? 24.511 32.171 -33.274 1.00 68.94 775 TYR A CA 1
ATOM 6120 C C . TYR A 1 775 ? 25.149 31.174 -34.259 1.00 68.94 775 TYR A C 1
ATOM 6122 O O . TYR A 1 775 ? 24.458 30.607 -35.104 1.00 68.94 775 TYR A O 1
ATOM 6130 N N . ASP A 1 776 ? 26.467 31.001 -34.169 1.00 61.72 776 ASP A N 1
ATOM 6131 C CA . ASP A 1 776 ? 27.325 30.203 -35.056 1.00 61.72 776 ASP A CA 1
ATOM 6132 C C . ASP A 1 776 ? 27.589 28.787 -34.518 1.00 61.72 776 ASP A C 1
ATOM 6134 O O . ASP A 1 776 ? 28.475 28.089 -35.010 1.00 61.72 776 ASP A O 1
ATOM 6138 N N . PHE A 1 777 ? 26.842 28.376 -33.486 1.00 67.94 777 PHE A N 1
ATOM 6139 C CA . PHE A 1 777 ? 27.011 27.103 -32.786 1.00 67.94 777 PHE A CA 1
ATOM 6140 C C . PHE A 1 777 ? 28.388 26.927 -32.107 1.00 67.94 777 PHE A C 1
ATOM 6142 O O . PHE A 1 777 ? 28.735 25.818 -31.718 1.00 67.94 777 PHE A O 1
ATOM 6149 N N . SER A 1 778 ? 29.160 28.006 -31.893 1.00 59.72 778 SER A N 1
ATOM 6150 C CA . SER A 1 778 ? 30.481 27.959 -31.229 1.00 59.72 778 SER A CA 1
ATOM 6151 C C . SER A 1 778 ? 30.441 27.805 -29.696 1.00 59.72 778 SER A C 1
ATOM 6153 O O . SER A 1 778 ? 31.490 27.673 -29.066 1.00 59.72 778 SER A O 1
ATOM 6155 N N . GLY A 1 779 ? 29.251 27.837 -29.085 1.00 65.19 779 GLY A N 1
ATOM 6156 C CA . GLY A 1 779 ? 29.031 27.626 -27.645 1.00 65.19 779 GLY A CA 1
ATOM 6157 C C . GLY A 1 779 ? 28.668 26.176 -27.304 1.00 65.19 779 GLY A C 1
ATOM 6158 O O . GLY A 1 779 ? 28.635 25.327 -28.187 1.00 65.19 779 GLY A O 1
ATOM 6159 N N . LYS A 1 780 ? 28.351 25.876 -26.035 1.00 76.19 780 LYS A N 1
ATOM 6160 C CA . LYS A 1 780 ? 27.975 24.509 -25.625 1.00 76.19 780 LYS A CA 1
ATOM 6161 C C . LYS A 1 780 ? 26.603 24.145 -26.204 1.00 76.19 780 LYS A C 1
ATOM 6163 O O . LYS A 1 780 ? 25.641 24.835 -25.874 1.00 76.19 780 LYS A O 1
ATOM 6168 N N . PRO A 1 781 ? 26.468 23.112 -27.047 1.00 78.19 781 PRO A N 1
ATOM 6169 C CA . PRO A 1 781 ? 25.162 22.652 -27.493 1.00 78.19 781 PRO A CA 1
ATOM 6170 C C . PRO A 1 781 ? 24.553 21.673 -26.486 1.00 78.19 781 PRO A C 1
ATOM 6172 O O . PRO A 1 781 ? 25.260 21.008 -25.728 1.00 78.19 781 PRO A O 1
ATOM 6175 N N . HIS A 1 782 ? 23.226 21.564 -26.484 1.00 89.62 782 HIS A N 1
ATOM 6176 C CA . HIS A 1 782 ? 22.504 20.624 -25.629 1.00 89.62 782 HIS A CA 1
ATOM 6177 C C . HIS A 1 782 ? 21.236 20.115 -26.302 1.00 89.62 782 HIS A C 1
ATOM 6179 O O . HIS A 1 782 ? 20.520 20.877 -26.951 1.00 89.62 782 HIS A O 1
ATOM 6185 N N . ALA A 1 783 ? 20.952 18.826 -26.134 1.00 91.94 783 ALA A N 1
ATOM 6186 C CA . ALA A 1 783 ? 19.736 18.188 -26.619 1.00 91.94 783 ALA A CA 1
ATOM 6187 C C . ALA A 1 783 ? 18.823 17.840 -25.439 1.00 91.94 783 ALA A C 1
ATOM 6189 O O . ALA A 1 783 ? 19.280 17.332 -24.414 1.00 91.94 783 ALA A O 1
ATOM 6190 N N . ILE A 1 784 ? 17.533 18.121 -25.594 1.00 94.25 784 ILE A N 1
ATOM 6191 C CA . ILE A 1 784 ? 16.496 17.951 -24.574 1.00 94.25 784 ILE A CA 1
ATOM 6192 C C . ILE A 1 784 ? 15.279 17.264 -25.189 1.00 94.25 784 ILE A C 1
ATOM 6194 O O . ILE A 1 784 ? 14.955 17.465 -26.363 1.00 94.25 784 ILE A O 1
ATOM 6198 N N . LEU A 1 785 ? 14.578 16.465 -24.384 1.00 95.94 785 LEU A N 1
ATOM 6199 C CA . LEU A 1 785 ? 13.387 15.754 -24.832 1.00 95.94 785 LEU A CA 1
ATOM 6200 C C . LEU A 1 785 ? 12.125 16.518 -24.410 1.00 95.94 785 LEU A C 1
ATOM 6202 O O . LEU A 1 785 ? 11.781 16.490 -23.228 1.00 95.94 785 LEU A O 1
ATOM 6206 N N . PRO A 1 786 ? 11.403 17.181 -25.326 1.00 96.50 786 PRO A N 1
ATOM 6207 C CA . PRO A 1 786 ? 10.116 17.779 -24.998 1.00 96.50 786 PRO A CA 1
ATOM 6208 C C . PRO A 1 786 ? 9.029 16.719 -24.772 1.00 96.50 786 PRO A C 1
ATOM 6210 O O . PRO A 1 786 ? 9.014 15.662 -25.409 1.00 96.50 786 PRO A O 1
ATOM 6213 N N . VAL A 1 787 ? 8.120 17.004 -23.838 1.00 95.00 787 VAL A N 1
ATOM 6214 C CA . VAL A 1 787 ? 7.055 16.079 -23.407 1.00 95.00 787 VAL A CA 1
ATOM 6215 C C . VAL A 1 787 ? 5.670 16.714 -23.341 1.00 95.00 787 VAL A C 1
ATOM 6217 O O . VAL A 1 787 ? 4.682 15.988 -23.337 1.00 95.00 787 VAL A O 1
ATOM 6220 N N . ALA A 1 788 ? 5.583 18.045 -23.300 1.00 95.31 788 ALA A N 1
ATOM 6221 C CA . ALA A 1 788 ? 4.324 18.779 -23.375 1.00 95.31 788 ALA A CA 1
ATOM 6222 C C . ALA A 1 788 ? 4.554 20.210 -23.886 1.00 95.31 788 ALA A C 1
ATOM 6224 O O . ALA A 1 788 ? 5.633 20.772 -23.705 1.00 95.31 788 ALA A O 1
ATOM 6225 N N . TRP A 1 789 ? 3.524 20.801 -24.492 1.00 96.75 789 TRP A N 1
ATOM 6226 C CA . TRP A 1 789 ? 3.512 22.173 -25.006 1.00 96.75 789 TRP A CA 1
ATOM 6227 C C . TRP A 1 789 ? 2.266 22.879 -24.475 1.00 96.75 789 TRP A C 1
ATOM 6229 O O . TRP A 1 789 ? 1.179 22.304 -24.485 1.00 96.75 789 TRP A O 1
ATOM 6239 N N . ASP A 1 790 ? 2.413 24.130 -24.056 1.00 95.88 790 ASP A N 1
ATOM 6240 C CA . ASP A 1 790 ? 1.336 24.949 -23.508 1.00 95.88 790 ASP A CA 1
ATOM 6241 C C . ASP A 1 790 ? 1.367 26.357 -24.121 1.00 95.88 790 ASP A C 1
ATOM 6243 O O . ASP A 1 790 ? 2.351 27.094 -24.004 1.00 95.88 790 ASP A O 1
ATOM 6247 N N . LYS A 1 791 ? 0.265 26.712 -24.793 1.00 94.88 791 LYS A N 1
ATOM 6248 C CA . LYS A 1 791 ? 0.027 28.025 -25.415 1.00 94.88 791 LYS A CA 1
ATOM 6249 C C . LYS A 1 791 ? -0.928 28.913 -24.611 1.00 94.88 791 LYS A C 1
ATOM 6251 O O . LYS A 1 791 ? -1.198 30.033 -25.038 1.00 94.88 791 LYS A O 1
ATOM 6256 N N . SER A 1 792 ? -1.461 28.431 -23.487 1.00 94.31 792 SER A N 1
ATOM 6257 C CA . SER A 1 792 ? -2.463 29.153 -22.690 1.00 94.31 792 SER A CA 1
ATOM 6258 C C . SER A 1 792 ? -1.896 30.394 -21.991 1.00 94.31 792 SER A C 1
ATOM 6260 O O . SER A 1 792 ? -2.638 31.324 -21.688 1.00 94.31 792 SER A O 1
ATOM 6262 N N . THR A 1 793 ? -0.578 30.442 -21.779 1.00 89.12 793 THR A N 1
ATOM 6263 C CA . THR A 1 793 ? 0.129 31.574 -21.165 1.00 89.12 793 THR A CA 1
ATOM 6264 C C . THR A 1 793 ? 1.166 32.167 -22.112 1.00 89.12 793 THR A C 1
ATOM 6266 O O . THR A 1 793 ? 1.758 31.432 -22.898 1.00 89.12 793 THR A O 1
ATOM 6269 N N . LYS A 1 794 ? 1.453 33.470 -21.990 1.00 91.31 794 LYS A N 1
ATOM 6270 C CA . LYS A 1 794 ? 2.628 34.111 -22.603 1.00 91.31 794 LYS A CA 1
ATOM 6271 C C . LYS A 1 794 ? 3.679 34.425 -21.522 1.00 91.31 794 LYS A C 1
ATOM 6273 O O . LYS A 1 794 ? 3.300 34.991 -20.497 1.00 91.31 794 LYS A O 1
ATOM 6278 N N . PRO A 1 795 ? 4.969 34.090 -21.721 1.00 95.62 795 PRO A N 1
ATOM 6279 C CA . PRO A 1 795 ? 5.518 33.306 -22.836 1.00 95.62 795 PRO A CA 1
ATOM 6280 C C . PRO A 1 795 ? 4.965 31.866 -22.875 1.00 95.62 795 PRO A C 1
ATOM 6282 O O . PRO A 1 795 ? 4.599 31.308 -21.836 1.00 95.62 795 PRO A O 1
ATOM 6285 N N . TRP A 1 796 ? 4.894 31.285 -24.078 1.00 97.88 796 TRP A N 1
ATOM 6286 C CA . TRP A 1 796 ? 4.522 29.883 -24.301 1.00 97.88 796 TRP A CA 1
ATOM 6287 C C . TRP A 1 796 ? 5.539 28.951 -23.640 1.00 97.88 796 TRP A C 1
ATOM 6289 O O . TRP A 1 796 ? 6.713 29.304 -23.497 1.00 97.88 796 TRP A O 1
ATOM 6299 N N . LYS A 1 797 ? 5.108 27.751 -23.242 1.00 97.19 797 LYS A N 1
ATOM 6300 C CA . LYS A 1 797 ? 5.922 26.818 -22.449 1.00 97.19 797 LYS A CA 1
ATOM 6301 C C . LYS A 1 797 ? 6.071 25.476 -23.153 1.00 97.19 797 LYS A C 1
ATOM 6303 O O . LYS A 1 797 ? 5.096 24.929 -23.660 1.00 97.19 797 LYS A O 1
ATOM 6308 N N . ILE A 1 798 ? 7.278 24.919 -23.126 1.00 97.25 798 ILE A N 1
ATOM 6309 C CA . ILE A 1 798 ? 7.549 23.519 -23.465 1.00 97.25 798 ILE A CA 1
ATOM 6310 C C . ILE A 1 798 ? 8.067 22.829 -22.206 1.00 97.25 798 ILE A C 1
ATOM 6312 O O . ILE A 1 798 ? 9.112 23.210 -21.676 1.00 97.25 798 ILE A O 1
ATOM 6316 N N . THR A 1 799 ? 7.351 21.819 -21.720 1.00 96.56 799 THR A N 1
ATOM 6317 C CA . THR A 1 799 ? 7.836 20.941 -20.650 1.00 96.56 799 THR A CA 1
ATOM 6318 C C . THR A 1 799 ? 8.837 19.960 -21.238 1.00 96.56 799 THR A C 1
ATOM 6320 O O . THR A 1 799 ? 8.556 19.314 -22.250 1.00 96.56 799 THR A O 1
ATOM 6323 N N . ILE A 1 800 ? 10.001 19.837 -20.606 1.00 95.81 800 ILE A N 1
ATOM 6324 C CA . ILE A 1 800 ? 11.125 19.051 -21.116 1.00 95.81 800 ILE A CA 1
ATOM 6325 C C . ILE A 1 800 ? 11.680 18.111 -20.042 1.00 95.81 800 ILE A C 1
ATOM 6327 O O . ILE A 1 800 ? 11.746 18.446 -18.856 1.00 95.81 800 ILE A O 1
ATOM 6331 N N . CYS A 1 801 ? 12.130 16.947 -20.491 1.00 95.06 801 CYS A N 1
ATOM 6332 C CA . CYS A 1 801 ? 13.039 16.085 -19.760 1.00 95.06 801 CYS A CA 1
ATOM 6333 C C . CYS A 1 801 ? 14.474 16.431 -20.176 1.00 95.06 801 CYS A C 1
ATOM 6335 O O . CYS A 1 801 ? 14.855 16.283 -21.340 1.00 95.06 801 CYS A O 1
ATOM 6337 N N . ASP A 1 802 ? 15.260 16.920 -19.222 1.00 94.38 802 ASP A N 1
ATOM 6338 C CA . ASP A 1 802 ? 16.642 17.337 -19.438 1.00 94.38 802 ASP A CA 1
ATOM 6339 C C . ASP A 1 802 ? 17.604 16.197 -19.046 1.00 94.38 802 ASP A C 1
ATOM 6341 O O . ASP A 1 802 ? 17.579 15.751 -17.893 1.00 94.38 802 ASP A O 1
ATOM 6345 N N . PRO A 1 803 ? 18.473 15.720 -19.960 1.00 93.50 803 PRO A N 1
ATOM 6346 C CA . PRO A 1 803 ? 19.489 14.717 -19.641 1.00 93.50 803 PRO A CA 1
ATOM 6347 C C . PRO A 1 803 ? 20.425 15.100 -18.481 1.00 93.50 803 PRO A C 1
ATOM 6349 O O . PRO A 1 803 ? 20.959 14.215 -17.816 1.00 93.50 803 PRO A O 1
ATOM 6352 N N . ASN A 1 804 ? 20.627 16.394 -18.210 1.00 91.38 804 ASN A N 1
ATOM 6353 C CA . ASN A 1 804 ? 21.471 16.871 -17.108 1.00 91.38 804 ASN A CA 1
ATOM 6354 C C . ASN A 1 804 ? 20.721 17.008 -15.767 1.00 91.38 804 ASN A C 1
ATOM 6356 O O . ASN A 1 804 ? 21.352 17.290 -14.749 1.00 91.38 804 ASN A O 1
ATOM 6360 N N . ALA A 1 805 ? 19.396 16.828 -15.745 1.00 89.19 805 ALA A N 1
ATOM 6361 C CA . ALA A 1 805 ? 18.565 16.963 -14.546 1.00 89.19 805 ALA A CA 1
ATOM 6362 C C . ALA A 1 805 ? 17.574 15.787 -14.412 1.00 89.19 805 ALA A C 1
ATOM 6364 O O . ALA A 1 805 ? 16.357 15.994 -14.480 1.00 89.19 805 ALA A O 1
ATOM 6365 N N . PRO A 1 806 ? 18.063 14.541 -14.236 1.00 86.94 806 PRO A N 1
ATOM 6366 C CA . PRO A 1 806 ? 17.189 13.383 -14.070 1.00 86.94 806 PRO A CA 1
ATOM 6367 C C . PRO A 1 806 ? 16.262 13.554 -12.858 1.00 86.94 806 PRO A C 1
ATOM 6369 O O . PRO A 1 806 ? 16.609 14.183 -11.858 1.00 86.94 806 PRO A O 1
ATOM 6372 N N . GLY A 1 807 ? 15.047 13.015 -12.965 1.00 86.44 807 GLY A N 1
ATOM 6373 C CA . GLY A 1 807 ? 14.013 13.136 -11.932 1.00 86.44 807 GLY A CA 1
ATOM 6374 C C . GLY A 1 807 ? 13.316 14.500 -11.848 1.00 86.44 807 GLY A C 1
ATOM 6375 O O . GLY A 1 807 ? 12.413 14.652 -11.029 1.00 86.44 807 GLY A O 1
ATOM 6376 N N . GLN A 1 808 ? 13.673 15.479 -12.689 1.00 90.75 808 GLN A N 1
ATOM 6377 C CA . GLN A 1 808 ? 13.041 16.801 -12.714 1.00 90.75 808 GLN A CA 1
ATOM 6378 C C . GLN A 1 808 ? 12.513 17.145 -14.109 1.00 90.75 808 GLN A C 1
ATOM 6380 O O . GLN A 1 808 ? 13.198 16.961 -15.113 1.00 90.75 808 GLN A O 1
ATOM 6385 N N . LEU A 1 809 ? 11.305 17.710 -14.167 1.00 94.06 809 LEU A N 1
ATOM 6386 C CA . LEU A 1 809 ? 10.817 18.383 -15.370 1.00 94.06 809 LEU A CA 1
ATOM 6387 C C . LEU A 1 809 ? 11.325 19.825 -15.371 1.00 94.06 809 LEU A C 1
ATOM 6389 O O . LEU A 1 809 ? 11.292 20.506 -14.344 1.00 94.06 809 LEU A O 1
ATOM 6393 N N . LYS A 1 810 ? 11.798 20.292 -16.525 1.00 94.56 810 LYS A N 1
ATOM 6394 C CA . LYS A 1 810 ? 12.166 21.695 -16.750 1.00 94.56 810 LYS A CA 1
ATOM 6395 C C . LYS A 1 810 ? 11.210 22.320 -17.761 1.00 94.56 810 LYS A C 1
ATOM 6397 O O . LYS A 1 810 ? 10.401 21.627 -18.381 1.00 94.56 810 LYS A O 1
ATOM 6402 N N . THR A 1 811 ? 11.330 23.631 -17.934 1.00 95.56 811 THR A N 1
ATOM 6403 C CA . THR A 1 811 ? 10.504 24.392 -18.870 1.00 95.56 811 THR A CA 1
ATOM 6404 C C . THR A 1 811 ? 11.389 25.254 -19.757 1.00 95.56 811 THR A C 1
ATOM 6406 O O . THR A 1 811 ? 12.224 26.005 -19.252 1.00 95.56 811 THR A O 1
ATOM 6409 N N . LEU A 1 812 ? 11.185 25.157 -21.069 1.00 96.56 812 LEU A N 1
ATOM 6410 C CA . LEU A 1 812 ? 11.692 26.106 -22.055 1.00 96.56 812 LEU A CA 1
ATOM 6411 C C . LEU A 1 812 ? 10.578 27.104 -22.377 1.00 96.56 812 LEU A C 1
ATOM 6413 O O . LEU A 1 812 ? 9.433 26.706 -22.601 1.00 96.56 812 LEU A O 1
ATOM 6417 N N . LEU A 1 813 ? 10.907 28.392 -22.372 1.00 97.38 813 LEU A N 1
ATOM 6418 C CA . LEU A 1 813 ? 9.971 29.478 -22.642 1.00 97.38 813 LEU A CA 1
ATOM 6419 C C . LEU A 1 813 ? 10.181 30.006 -24.059 1.00 97.38 813 LEU A C 1
ATOM 6421 O O . LEU A 1 813 ? 11.319 30.218 -24.470 1.00 97.38 813 LEU A O 1
ATOM 6425 N N . VAL A 1 814 ? 9.090 30.251 -24.784 1.00 97.00 814 VAL A N 1
ATOM 6426 C CA . VAL A 1 814 ? 9.090 30.909 -26.098 1.00 97.00 814 VAL A CA 1
ATOM 6427 C C . VAL A 1 814 ? 8.165 32.117 -26.030 1.00 97.00 814 VAL A C 1
ATOM 6429 O O . VAL A 1 814 ? 6.971 31.976 -25.778 1.00 97.00 814 VAL A O 1
ATOM 6432 N N . ASN A 1 815 ? 8.703 33.317 -26.220 1.00 95.94 815 ASN A N 1
ATOM 6433 C CA . ASN A 1 815 ? 7.918 34.539 -26.265 1.00 95.94 815 ASN A CA 1
ATOM 6434 C C . ASN A 1 815 ? 7.472 34.822 -27.710 1.00 95.94 815 ASN A C 1
ATOM 6436 O O . ASN A 1 815 ? 8.317 35.195 -28.529 1.00 95.94 815 ASN A O 1
ATOM 6440 N N . PRO A 1 816 ? 6.170 34.682 -28.026 1.00 94.94 816 PRO A N 1
ATOM 6441 C CA . PRO A 1 816 ? 5.674 34.923 -29.374 1.00 94.94 816 PRO A CA 1
ATOM 6442 C C . PRO A 1 816 ? 5.703 36.391 -29.796 1.00 94.94 816 PRO A C 1
ATOM 6444 O O . PRO A 1 816 ? 5.749 36.663 -30.988 1.00 94.94 816 PRO A O 1
ATOM 6447 N N . ASP A 1 817 ? 5.699 37.328 -28.845 1.00 93.94 817 ASP A N 1
ATOM 6448 C CA . ASP A 1 817 ? 5.630 38.760 -29.152 1.00 93.94 817 ASP A CA 1
ATOM 6449 C C . ASP A 1 817 ? 6.998 39.319 -29.564 1.00 93.94 817 ASP A C 1
ATOM 6451 O O . ASP A 1 817 ? 7.077 40.248 -30.361 1.00 93.94 817 ASP A O 1
ATOM 6455 N N . SER A 1 818 ? 8.083 38.736 -29.047 1.00 92.25 818 SER A N 1
ATOM 6456 C CA . SER A 1 818 ? 9.458 39.137 -29.371 1.00 92.25 818 SER A CA 1
ATOM 6457 C C . SER A 1 818 ? 10.221 38.121 -30.225 1.00 92.25 818 SER A C 1
ATOM 6459 O O . SER A 1 818 ? 11.404 38.325 -30.476 1.00 92.25 818 SER A O 1
ATOM 6461 N N . ASN A 1 819 ? 9.584 37.014 -30.619 1.00 93.81 819 ASN A N 1
ATOM 6462 C CA . ASN A 1 819 ? 10.206 35.852 -31.265 1.00 93.81 819 ASN A CA 1
ATOM 6463 C C . ASN A 1 819 ? 11.524 35.400 -30.598 1.00 93.81 819 ASN A C 1
ATOM 6465 O O . ASN A 1 819 ? 12.568 35.255 -31.238 1.00 93.81 819 ASN A O 1
ATOM 6469 N N . THR A 1 820 ? 11.491 35.221 -29.275 1.00 95.06 820 THR A N 1
ATOM 6470 C CA . THR A 1 820 ? 12.659 34.792 -28.488 1.00 95.06 820 THR A CA 1
ATOM 6471 C C . THR A 1 820 ? 12.375 33.519 -27.706 1.00 95.06 820 THR A C 1
ATOM 6473 O O . THR A 1 820 ? 11.231 33.226 -27.363 1.00 95.06 820 THR A O 1
ATOM 6476 N N . PHE A 1 821 ? 13.424 32.769 -27.373 1.00 95.88 821 PHE A N 1
ATOM 6477 C CA . PHE A 1 821 ? 13.360 31.664 -26.422 1.00 95.88 821 PHE A CA 1
ATOM 6478 C C . PHE A 1 821 ? 14.316 31.872 -25.251 1.00 95.88 821 PHE A C 1
ATOM 6480 O O . PHE A 1 821 ? 15.340 32.551 -25.371 1.00 95.88 821 PHE A O 1
ATOM 6487 N N . SER A 1 822 ? 13.994 31.249 -24.121 1.00 95.38 822 SER A N 1
ATOM 6488 C CA . SER A 1 822 ? 14.893 31.137 -22.980 1.00 95.38 822 SER A CA 1
ATOM 6489 C C . SER A 1 822 ? 14.737 29.794 -22.272 1.00 95.38 822 SER A C 1
ATOM 6491 O O . SER A 1 822 ? 13.643 29.244 -22.132 1.00 95.38 822 SER A O 1
ATOM 6493 N N . TYR A 1 823 ? 15.860 29.244 -21.831 1.00 94.12 823 TYR A N 1
ATOM 6494 C CA . TYR A 1 823 ? 15.920 28.017 -21.056 1.00 94.12 823 TYR A CA 1
ATOM 6495 C C . TYR A 1 823 ? 17.176 28.009 -20.184 1.00 94.12 823 TYR A C 1
ATOM 6497 O O . TYR A 1 823 ? 18.290 28.235 -20.659 1.00 94.12 823 TYR A O 1
ATOM 6505 N N . THR A 1 824 ? 16.988 27.707 -18.903 1.00 88.38 824 THR A N 1
ATOM 6506 C CA . THR A 1 824 ? 18.069 27.607 -17.922 1.00 88.38 824 THR A CA 1
ATOM 6507 C C . THR A 1 824 ? 18.147 26.173 -17.405 1.00 88.38 824 THR A C 1
ATOM 6509 O O . THR A 1 824 ? 17.293 25.735 -16.631 1.00 88.38 824 THR A O 1
ATOM 6512 N N . GLY A 1 825 ? 19.168 25.441 -17.855 1.00 83.69 825 GLY A N 1
ATOM 6513 C CA . GLY A 1 825 ? 19.566 24.134 -17.322 1.00 83.69 825 GLY A CA 1
ATOM 6514 C C . GLY A 1 825 ? 20.866 24.257 -16.522 1.00 83.69 825 GLY A C 1
ATOM 6515 O O . GLY A 1 825 ? 21.044 25.200 -15.757 1.00 83.69 825 GLY A O 1
ATOM 6516 N N . THR A 1 826 ? 21.822 23.349 -16.748 1.00 81.62 826 THR A N 1
ATOM 6517 C CA . THR A 1 826 ? 23.221 23.504 -16.277 1.00 81.62 826 THR A CA 1
ATOM 6518 C C . THR A 1 826 ? 23.934 24.687 -16.940 1.00 81.62 826 THR A C 1
ATOM 6520 O O . THR A 1 826 ? 24.925 25.210 -16.441 1.00 81.62 826 THR A O 1
ATOM 6523 N N . SER A 1 827 ? 23.454 25.099 -18.107 1.00 87.00 827 SER A N 1
ATOM 6524 C CA . SER A 1 827 ? 23.874 26.308 -18.805 1.00 87.00 827 SER A CA 1
ATOM 6525 C C . SER A 1 827 ? 22.630 27.079 -19.226 1.00 87.00 827 SER A C 1
ATOM 6527 O O . SER A 1 827 ? 21.545 26.502 -19.347 1.00 87.00 827 SER A O 1
ATOM 6529 N N . SER A 1 828 ? 22.792 28.381 -19.425 1.00 90.38 828 SER A N 1
ATOM 6530 C CA . SER A 1 828 ? 21.716 29.253 -19.883 1.00 90.38 828 SER A CA 1
ATOM 6531 C C . SER A 1 828 ? 21.749 29.368 -21.402 1.00 90.38 828 SER A C 1
ATOM 6533 O O . SER A 1 828 ? 22.812 29.582 -21.993 1.00 90.38 828 SER A O 1
ATOM 6535 N N . TYR A 1 829 ? 20.574 29.234 -22.006 1.00 92.88 829 TYR A N 1
ATOM 6536 C CA . TYR A 1 829 ? 20.329 29.347 -23.436 1.00 92.88 829 TYR A CA 1
ATOM 6537 C C . TYR A 1 829 ? 19.248 30.396 -23.647 1.00 92.88 829 TYR A C 1
ATOM 6539 O O . TYR A 1 829 ? 18.154 30.291 -23.094 1.00 92.88 829 TYR A O 1
ATOM 6547 N N . SER A 1 830 ? 19.538 31.407 -24.449 1.00 93.31 830 SER A N 1
ATOM 6548 C CA . SER A 1 830 ? 18.547 32.387 -24.872 1.00 93.31 830 SER A CA 1
ATOM 6549 C C . SER A 1 830 ? 18.909 32.913 -26.245 1.00 93.31 830 SER A C 1
ATOM 6551 O O . SER A 1 830 ? 20.087 33.028 -26.576 1.00 93.31 830 SER A O 1
ATOM 6553 N N . GLY A 1 831 ? 17.907 33.218 -27.058 1.00 90.88 831 GLY A N 1
ATOM 6554 C CA . GLY A 1 831 ? 18.120 33.738 -28.401 1.00 90.88 831 GLY A CA 1
ATOM 6555 C C . GLY A 1 831 ? 16.820 34.132 -29.078 1.00 90.88 831 GLY A C 1
ATOM 6556 O O . GLY A 1 831 ? 15.735 33.870 -28.563 1.00 90.88 831 GLY A O 1
ATOM 6557 N N . GLY A 1 832 ? 16.946 34.771 -30.229 1.00 85.56 832 GLY A N 1
ATOM 6558 C CA . GLY A 1 832 ? 15.843 35.135 -31.110 1.00 85.56 832 GLY A CA 1
ATOM 6559 C C . GLY A 1 832 ? 16.318 35.203 -32.553 1.00 85.56 832 GLY A C 1
ATOM 6560 O O . GLY A 1 832 ? 17.316 34.577 -32.916 1.00 85.56 832 GLY A O 1
ATOM 6561 N N . GLU A 1 833 ? 15.638 36.014 -33.356 1.00 80.81 833 GLU A N 1
ATOM 6562 C CA . GLU A 1 833 ? 15.836 36.074 -34.807 1.00 80.81 833 GLU A CA 1
ATOM 6563 C C . GLU A 1 833 ? 17.301 36.266 -35.236 1.00 80.81 833 GLU A C 1
ATOM 6565 O O . GLU A 1 833 ? 17.854 35.494 -36.019 1.00 80.81 833 GLU A O 1
ATOM 6570 N N . TRP A 1 834 ? 18.008 37.236 -34.657 1.00 74.06 834 TRP A N 1
ATOM 6571 C CA . TRP A 1 834 ? 19.392 37.534 -35.062 1.00 74.06 834 TRP A CA 1
ATOM 6572 C C . TRP A 1 834 ? 20.355 37.764 -33.895 1.00 74.06 834 TRP A C 1
ATOM 6574 O O . TRP A 1 834 ? 21.469 38.241 -34.112 1.00 74.06 834 TRP A O 1
ATOM 6584 N N . SER A 1 835 ? 19.960 37.422 -32.667 1.00 78.69 835 SER A N 1
ATOM 6585 C CA . SER A 1 835 ? 20.771 37.620 -31.461 1.00 78.69 835 SER A CA 1
ATOM 6586 C C . SER A 1 835 ? 20.692 36.423 -30.508 1.00 78.69 835 SER A C 1
ATOM 6588 O O . SER A 1 835 ? 19.687 35.715 -30.452 1.00 78.69 835 SER A O 1
ATOM 6590 N N . GLY A 1 836 ? 21.774 36.193 -29.759 1.00 85.12 836 GLY A N 1
ATOM 6591 C CA . GLY A 1 836 ? 21.897 35.076 -28.821 1.00 85.12 836 GLY A CA 1
ATOM 6592 C C . GLY A 1 836 ? 22.116 33.718 -29.500 1.00 85.12 836 GLY A C 1
ATOM 6593 O O . GLY A 1 836 ? 22.841 33.607 -30.490 1.00 85.12 836 GLY A O 1
ATOM 6594 N N . GLY A 1 837 ? 21.519 32.689 -28.910 1.00 85.94 837 GLY A N 1
ATOM 6595 C CA . GLY A 1 837 ? 21.630 31.285 -29.278 1.00 85.94 837 GLY A CA 1
ATOM 6596 C C . GLY A 1 837 ? 20.637 30.798 -30.333 1.00 85.94 837 GLY A C 1
ATOM 6597 O O . GLY A 1 837 ? 19.926 31.573 -30.976 1.00 85.94 837 GLY A O 1
ATOM 6598 N N . ARG A 1 838 ? 20.590 29.473 -30.513 1.00 86.50 838 ARG A N 1
ATOM 6599 C CA . ARG A 1 838 ? 19.747 28.784 -31.505 1.00 86.50 838 ARG A CA 1
ATOM 6600 C C . ARG A 1 838 ? 18.821 27.775 -30.869 1.00 86.50 838 ARG A C 1
ATOM 6602 O O . ARG A 1 838 ? 19.228 27.079 -29.942 1.00 86.50 838 ARG A O 1
ATOM 6609 N N . LEU A 1 839 ? 17.621 27.668 -31.429 1.00 89.81 839 LEU A N 1
ATOM 6610 C CA . LEU A 1 839 ? 16.645 26.635 -31.119 1.00 89.81 839 LEU A CA 1
ATOM 6611 C C . LEU A 1 839 ? 16.279 25.928 -32.422 1.00 89.81 839 LEU A C 1
ATOM 6613 O O . LEU A 1 839 ? 15.897 26.565 -33.397 1.00 89.81 839 LEU A O 1
ATOM 6617 N N . HIS A 1 840 ? 16.412 24.608 -32.441 1.00 89.38 840 HIS A N 1
ATOM 6618 C CA . HIS A 1 840 ? 15.969 23.781 -33.556 1.00 89.38 840 HIS A CA 1
ATOM 6619 C C . HIS A 1 840 ? 15.570 22.390 -33.053 1.00 89.38 840 HIS A C 1
ATOM 6621 O O . HIS A 1 840 ? 15.605 22.125 -31.849 1.00 89.38 840 HIS A O 1
ATOM 6627 N N . TYR A 1 841 ? 15.177 21.501 -33.962 1.00 93.62 841 TYR A N 1
ATOM 6628 C CA . TYR A 1 841 ? 14.713 20.168 -33.602 1.00 93.62 841 TYR A CA 1
ATOM 6629 C C . TYR A 1 841 ? 15.009 19.139 -34.683 1.00 93.62 841 TYR A C 1
ATOM 6631 O O . TYR A 1 841 ? 15.228 19.506 -35.834 1.00 93.62 841 TYR A O 1
ATOM 6639 N N . MET A 1 842 ? 14.945 17.862 -34.314 1.00 90.50 842 MET A N 1
ATOM 6640 C CA . MET A 1 842 ? 14.966 16.717 -35.224 1.00 90.50 842 MET A CA 1
ATOM 6641 C C . MET A 1 842 ? 13.746 15.823 -34.943 1.00 90.50 842 MET A C 1
ATOM 6643 O O . MET A 1 842 ? 13.574 15.394 -33.798 1.00 90.50 842 MET A O 1
ATOM 6647 N N . PRO A 1 843 ? 12.867 15.559 -35.927 1.00 92.94 843 PRO A N 1
ATOM 6648 C CA . PRO A 1 843 ? 11.708 14.687 -35.739 1.00 92.94 843 PRO A CA 1
ATOM 6649 C C . PRO A 1 843 ? 12.118 13.220 -35.549 1.00 92.94 843 PRO A C 1
ATOM 6651 O O . PRO A 1 843 ? 13.156 12.783 -36.040 1.00 92.94 843 PRO A O 1
ATOM 6654 N N . TYR A 1 844 ? 11.287 12.419 -34.875 1.00 93.69 844 TYR A N 1
ATOM 6655 C CA . TYR A 1 844 ? 11.596 10.998 -34.673 1.00 93.69 844 TYR A CA 1
ATOM 6656 C C . TYR A 1 844 ? 11.726 10.224 -35.990 1.00 93.69 844 TYR A C 1
ATOM 6658 O O . TYR A 1 844 ? 12.577 9.355 -36.082 1.00 93.69 844 TYR A O 1
ATOM 6666 N N . SER A 1 845 ? 10.949 10.565 -37.017 1.00 90.88 845 SER A N 1
ATOM 6667 C CA . SER A 1 845 ? 10.889 9.886 -38.319 1.00 90.88 845 SER A CA 1
ATOM 6668 C C . SER A 1 845 ? 12.191 9.891 -39.120 1.00 90.88 845 SER A C 1
ATOM 6670 O O . SER A 1 845 ? 12.279 9.172 -40.104 1.00 90.88 845 SER A O 1
ATOM 6672 N N . ILE A 1 846 ? 13.178 10.711 -38.744 1.00 89.06 846 ILE A N 1
ATOM 6673 C CA . ILE A 1 846 ? 14.532 10.666 -39.328 1.00 89.06 846 ILE A CA 1
ATOM 6674 C C . ILE A 1 846 ? 15.546 9.982 -38.392 1.00 89.06 846 ILE A C 1
ATOM 6676 O O . ILE A 1 846 ? 16.680 9.711 -38.768 1.00 89.06 846 ILE A O 1
ATOM 6680 N N . LEU A 1 847 ? 15.144 9.694 -37.151 1.00 90.50 847 LEU A N 1
ATOM 6681 C CA . LEU A 1 847 ? 15.955 9.080 -36.094 1.00 90.50 847 LEU A CA 1
ATOM 6682 C C . LEU A 1 847 ? 15.479 7.663 -35.740 1.00 90.50 847 LEU A C 1
ATOM 6684 O O . LEU A 1 847 ? 16.028 7.039 -34.828 1.00 90.50 847 LEU A O 1
ATOM 6688 N N . ASP A 1 848 ? 14.438 7.154 -36.399 1.00 87.69 848 ASP A N 1
ATOM 6689 C CA . ASP A 1 848 ? 13.700 5.958 -35.994 1.00 87.69 848 ASP A CA 1
ATOM 6690 C C . ASP A 1 848 ? 14.310 4.638 -36.486 1.00 87.69 848 ASP A C 1
ATOM 6692 O O . ASP A 1 848 ? 13.801 3.565 -36.157 1.00 87.69 848 ASP A O 1
ATOM 6696 N N . ASP A 1 849 ? 15.435 4.695 -37.191 1.00 84.25 849 ASP A N 1
ATOM 6697 C CA . ASP A 1 849 ? 16.217 3.523 -37.568 1.00 84.25 849 ASP A CA 1
ATOM 6698 C C . ASP A 1 849 ? 17.727 3.816 -37.539 1.00 84.25 849 ASP A C 1
ATOM 6700 O O . ASP A 1 849 ? 18.156 4.955 -37.335 1.00 84.25 849 ASP A O 1
ATOM 6704 N N . ARG A 1 850 ? 18.549 2.775 -37.730 1.00 85.06 850 ARG A N 1
ATOM 6705 C CA . ARG A 1 850 ? 19.982 2.914 -38.003 1.00 85.06 850 ARG A CA 1
ATOM 6706 C C . ARG A 1 850 ? 20.177 3.903 -39.140 1.00 85.06 850 ARG A C 1
ATOM 6708 O O . ARG A 1 850 ? 19.523 3.818 -40.182 1.00 85.06 850 ARG A O 1
ATOM 6715 N N . GLN A 1 851 ? 21.090 4.827 -38.912 1.00 83.06 851 GLN A N 1
ATOM 6716 C CA . GLN A 1 851 ? 21.328 5.922 -39.825 1.00 83.06 851 GLN A CA 1
ATOM 6717 C C . GLN A 1 851 ? 22.021 5.413 -41.072 1.00 83.06 851 GLN A C 1
ATOM 6719 O O . GLN A 1 851 ? 22.797 4.465 -41.019 1.00 83.06 851 GLN A O 1
ATOM 6724 N N . ARG A 1 852 ? 21.759 6.020 -42.221 1.00 76.31 852 ARG A N 1
ATOM 6725 C CA . ARG A 1 852 ? 22.592 5.739 -43.385 1.00 76.31 852 ARG A CA 1
ATOM 6726 C C . ARG A 1 852 ? 23.886 6.530 -43.280 1.00 76.31 852 ARG A C 1
ATOM 6728 O O . ARG A 1 852 ? 23.892 7.659 -42.783 1.00 76.31 852 ARG A O 1
ATOM 6735 N N . LEU A 1 853 ? 24.972 5.932 -43.764 1.00 66.19 853 LEU A N 1
ATOM 6736 C CA . LEU A 1 853 ? 26.216 6.658 -43.944 1.00 66.19 853 LEU A CA 1
ATOM 6737 C C . LEU A 1 853 ? 25.983 7.863 -44.849 1.00 66.19 853 LEU A C 1
ATOM 6739 O O . LEU A 1 853 ? 25.512 7.686 -45.980 1.00 66.19 853 LEU A O 1
ATOM 6743 N N . PRO A 1 854 ? 26.377 9.070 -44.417 1.00 55.94 854 PRO A N 1
ATOM 6744 C CA . PRO A 1 854 ? 26.322 10.222 -45.288 1.00 55.94 854 PRO A CA 1
ATOM 6745 C C . PRO A 1 854 ? 27.281 10.065 -46.461 1.00 55.94 854 PRO A C 1
ATOM 6747 O O . PRO A 1 854 ? 27.158 10.841 -47.378 1.00 55.94 854 PRO A O 1
ATOM 6750 N N . ILE A 1 855 ? 28.184 9.078 -46.504 1.00 51.75 855 ILE A N 1
ATOM 6751 C CA . ILE A 1 855 ? 29.156 8.876 -47.593 1.00 51.75 855 ILE A CA 1
ATOM 6752 C C . ILE A 1 855 ? 28.475 8.700 -48.961 1.00 51.75 855 ILE A C 1
ATOM 6754 O O . ILE A 1 855 ? 28.917 9.302 -49.933 1.00 51.75 855 ILE A O 1
ATOM 6758 N N . TRP A 1 856 ? 27.365 7.960 -49.051 1.00 44.38 856 TRP A N 1
ATOM 6759 C CA . TRP A 1 856 ? 26.640 7.767 -50.319 1.00 44.38 856 TRP A CA 1
ATOM 6760 C C . TRP A 1 856 ? 25.729 8.953 -50.690 1.00 44.38 856 TRP A C 1
ATOM 6762 O O . TRP A 1 856 ? 25.481 9.201 -51.867 1.00 44.38 856 TRP A O 1
ATOM 6772 N N . ASP A 1 857 ? 25.293 9.739 -49.701 1.00 46.03 857 ASP A N 1
ATOM 6773 C CA . ASP A 1 857 ? 24.597 11.018 -49.922 1.00 46.03 857 ASP A CA 1
ATOM 6774 C C . ASP A 1 857 ? 25.524 12.176 -50.199 1.00 46.03 857 ASP A C 1
ATOM 6776 O O . ASP A 1 857 ? 25.171 13.056 -50.967 1.00 46.03 857 ASP A O 1
ATOM 6780 N N . LEU A 1 858 ? 26.714 12.136 -49.617 1.00 41.03 858 LEU A N 1
ATOM 6781 C CA . LEU A 1 858 ? 27.892 12.838 -50.053 1.00 41.03 858 LEU A CA 1
ATOM 6782 C C . LEU A 1 858 ? 28.101 12.431 -51.504 1.00 41.03 858 LEU A C 1
ATOM 6784 O O . LEU A 1 858 ? 28.200 13.323 -52.312 1.00 41.03 858 LEU A O 1
ATOM 6788 N N . ILE A 1 859 ? 28.072 11.153 -51.909 1.00 36.84 859 ILE A N 1
ATOM 6789 C CA . ILE A 1 859 ? 28.210 10.764 -53.330 1.00 36.84 859 ILE A CA 1
ATOM 6790 C C . ILE A 1 859 ? 27.098 11.357 -54.232 1.00 36.84 859 ILE A C 1
ATOM 6792 O O . ILE A 1 859 ? 27.391 11.769 -55.355 1.00 36.84 859 ILE A O 1
ATOM 6796 N N . LEU A 1 860 ? 25.860 11.517 -53.749 1.00 37.16 860 LEU A N 1
ATOM 6797 C CA . LEU A 1 860 ? 24.793 12.256 -54.454 1.00 37.16 860 LEU A CA 1
ATOM 6798 C C . LEU A 1 860 ? 25.005 13.788 -54.450 1.00 37.16 860 LEU A C 1
ATOM 6800 O O . LEU A 1 860 ? 24.824 14.433 -55.479 1.00 37.16 860 LEU A O 1
ATOM 6804 N N . LEU A 1 861 ? 25.483 14.363 -53.344 1.00 40.50 861 LEU A N 1
ATOM 6805 C CA . LEU A 1 861 ? 26.040 15.723 -53.211 1.00 40.50 861 LEU A CA 1
ATOM 6806 C C . LEU A 1 861 ? 27.265 15.929 -54.111 1.00 40.50 861 LEU A C 1
ATOM 6808 O O . LEU A 1 861 ? 27.565 17.048 -54.505 1.00 40.50 861 LEU A O 1
ATOM 6812 N N . LEU A 1 862 ? 27.989 14.864 -54.437 1.00 39.00 862 LEU A N 1
ATOM 6813 C CA . LEU A 1 862 ? 29.201 14.855 -55.242 1.00 39.00 862 LEU A CA 1
ATOM 6814 C C . LEU A 1 862 ? 28.851 14.760 -56.723 1.00 39.00 862 LEU A C 1
ATOM 6816 O O . LEU A 1 862 ? 29.518 15.405 -57.523 1.00 39.00 862 LEU A O 1
ATOM 6820 N N . LEU A 1 863 ? 27.756 14.077 -57.076 1.00 32.59 863 LEU A N 1
ATOM 6821 C CA . LEU A 1 863 ? 27.093 14.206 -58.378 1.00 32.59 863 LEU A CA 1
ATOM 6822 C C . LEU A 1 863 ? 26.420 15.582 -58.567 1.00 32.59 863 LEU A C 1
ATOM 6824 O O . LEU A 1 863 ? 26.198 15.981 -59.706 1.00 32.59 863 LEU A O 1
ATOM 6828 N N . ALA A 1 864 ? 26.160 16.314 -57.477 1.00 32.66 864 ALA A N 1
ATOM 6829 C CA . ALA A 1 864 ? 25.639 17.685 -57.447 1.00 32.66 864 ALA A CA 1
ATOM 6830 C C . ALA A 1 864 ? 26.640 18.708 -56.844 1.00 32.66 864 ALA A C 1
ATOM 6832 O O . ALA A 1 864 ? 26.211 19.655 -56.184 1.00 32.66 864 ALA A O 1
ATOM 6833 N N . GLY A 1 865 ? 27.952 18.465 -57.025 1.00 41.66 865 GLY A N 1
ATOM 6834 C CA . GLY A 1 865 ? 29.097 19.381 -56.836 1.00 41.66 865 GLY A CA 1
ATOM 6835 C C . GLY A 1 865 ? 29.419 19.915 -55.437 1.00 41.66 865 GLY A C 1
ATOM 6836 O O . GLY A 1 865 ? 29.458 21.123 -55.206 1.00 41.66 865 GLY A O 1
ATOM 6837 N N . THR A 1 866 ? 29.796 19.012 -54.536 1.00 42.19 866 THR A N 1
ATOM 6838 C CA . THR A 1 866 ? 30.233 19.331 -53.166 1.00 42.19 866 THR A CA 1
ATOM 6839 C C . THR A 1 866 ? 31.740 19.216 -52.977 1.00 42.19 866 THR A C 1
ATOM 6841 O O . THR A 1 866 ? 32.306 18.155 -53.203 1.00 42.19 866 THR A O 1
ATOM 6844 N N . ILE A 1 867 ? 32.381 20.266 -52.461 1.00 48.28 867 ILE A N 1
ATOM 6845 C CA . ILE A 1 867 ? 33.777 20.229 -51.999 1.00 48.28 867 ILE A CA 1
ATOM 6846 C C . ILE A 1 867 ? 33.773 19.759 -50.548 1.00 48.28 867 ILE A C 1
ATOM 6848 O O . ILE A 1 867 ? 33.236 20.461 -49.699 1.00 48.28 867 ILE A O 1
ATOM 6852 N N . LEU A 1 868 ? 34.384 18.610 -50.264 1.00 50.03 868 LEU A N 1
ATOM 6853 C CA . LEU A 1 868 ? 34.607 18.119 -48.907 1.00 50.03 868 LEU A CA 1
ATOM 6854 C C . LEU A 1 868 ? 36.048 18.409 -48.506 1.00 50.03 868 LEU A C 1
ATOM 6856 O O . LEU A 1 868 ? 36.944 17.734 -48.997 1.00 50.03 868 LEU A O 1
ATOM 6860 N N . ILE A 1 869 ? 36.255 19.364 -47.606 1.00 52.09 869 ILE A N 1
ATOM 6861 C CA . ILE A 1 869 ? 37.575 19.625 -47.035 1.00 52.09 869 ILE A CA 1
ATOM 6862 C C . ILE A 1 869 ? 37.685 18.832 -45.738 1.00 52.09 869 ILE A C 1
ATOM 6864 O O . ILE A 1 869 ? 36.768 18.843 -44.928 1.00 52.09 869 ILE A O 1
ATOM 6868 N N . LEU A 1 870 ? 38.783 18.108 -45.567 1.00 51.28 870 LEU A N 1
ATOM 6869 C CA . LEU A 1 870 ? 39.199 17.526 -44.299 1.00 51.28 870 LEU A CA 1
ATOM 6870 C C . LEU A 1 870 ? 40.549 18.172 -43.977 1.00 51.28 870 LEU A C 1
ATOM 6872 O O . LEU A 1 870 ? 41.316 18.506 -44.875 1.00 51.28 870 LEU A O 1
ATOM 6876 N N . ALA A 1 871 ? 40.816 18.446 -42.712 1.00 49.53 871 ALA A N 1
ATOM 6877 C CA . ALA A 1 871 ? 42.119 18.917 -42.261 1.00 49.53 871 ALA A CA 1
ATOM 6878 C C . ALA A 1 871 ? 42.282 18.417 -40.832 1.00 49.53 871 ALA A C 1
ATOM 6880 O O . ALA A 1 871 ? 41.804 19.049 -39.896 1.00 49.53 871 ALA A O 1
ATOM 6881 N N . ASP A 1 872 ? 42.867 17.228 -40.691 1.00 55.69 872 ASP A N 1
ATOM 6882 C CA . ASP A 1 872 ? 43.044 16.555 -39.399 1.00 55.69 872 ASP A CA 1
ATOM 6883 C C . ASP A 1 872 ? 43.752 17.501 -38.409 1.00 55.69 872 ASP A C 1
ATOM 6885 O O . ASP A 1 872 ? 43.205 17.866 -37.370 1.00 55.69 872 ASP A O 1
ATOM 6889 N N . ASP A 1 873 ? 44.891 18.064 -38.829 1.00 63.09 873 ASP A N 1
ATOM 6890 C CA . ASP A 1 873 ? 45.727 18.928 -37.989 1.00 63.09 873 ASP A CA 1
ATOM 6891 C C . ASP A 1 873 ? 45.730 20.417 -38.394 1.00 63.09 873 ASP A C 1
ATOM 6893 O O . ASP A 1 873 ? 46.681 21.133 -38.069 1.00 63.09 873 ASP A O 1
ATOM 6897 N N . GLY A 1 874 ? 44.688 20.917 -39.077 1.00 65.25 874 GLY A N 1
ATOM 6898 C CA . GLY A 1 874 ? 44.604 22.322 -39.512 1.00 65.25 874 GLY A CA 1
ATOM 6899 C C . GLY A 1 874 ? 43.222 22.975 -39.376 1.00 65.25 874 GLY A C 1
ATOM 6900 O O . GLY A 1 874 ? 42.204 22.361 -39.676 1.00 65.25 874 GLY A O 1
ATOM 6901 N N . ASP A 1 875 ? 43.199 24.247 -38.970 1.00 68.06 875 ASP A N 1
ATOM 6902 C CA . ASP A 1 875 ? 42.016 25.108 -38.881 1.00 68.06 875 ASP A CA 1
ATOM 6903 C C . ASP A 1 875 ? 41.837 25.967 -40.139 1.00 68.06 875 ASP A C 1
ATOM 6905 O O . ASP A 1 875 ? 42.784 26.564 -40.656 1.00 68.06 875 ASP A O 1
ATOM 6909 N N . THR A 1 876 ? 40.595 26.125 -40.593 1.00 72.38 876 THR A N 1
ATOM 6910 C CA . THR A 1 876 ? 40.237 27.134 -41.597 1.00 72.38 876 THR A CA 1
ATOM 6911 C C . THR A 1 876 ? 40.381 28.529 -41.022 1.00 72.38 876 THR A C 1
ATOM 6913 O O . THR A 1 876 ? 39.724 28.887 -40.046 1.00 72.38 876 THR A O 1
ATOM 6916 N N . VAL A 1 877 ? 41.189 29.342 -41.692 1.00 78.00 877 VAL A N 1
ATOM 6917 C CA . VAL A 1 877 ? 41.315 30.778 -41.435 1.00 78.00 877 VAL A CA 1
ATOM 6918 C C . VAL A 1 877 ? 40.261 31.548 -42.225 1.00 78.00 877 VAL A C 1
ATOM 6920 O O . VAL A 1 877 ? 39.597 32.424 -41.678 1.00 78.00 877 VAL A O 1
ATOM 6923 N N . SER A 1 878 ? 40.092 31.222 -43.507 1.00 78.94 878 SER A N 1
ATOM 6924 C CA . SER A 1 878 ? 39.091 31.844 -44.375 1.00 78.94 878 SER A CA 1
ATOM 6925 C C . SER A 1 878 ? 38.799 30.985 -45.600 1.00 78.94 878 SER A C 1
ATOM 6927 O O . SER A 1 878 ? 39.672 30.260 -46.083 1.00 78.94 878 SER A O 1
ATOM 6929 N N . ILE A 1 879 ? 37.576 31.106 -46.117 1.00 78.62 879 ILE A N 1
ATOM 6930 C CA . ILE A 1 879 ? 37.198 30.624 -47.445 1.00 78.62 879 ILE A CA 1
ATOM 6931 C C . ILE A 1 879 ? 36.627 31.819 -48.189 1.00 78.62 879 ILE A C 1
ATOM 6933 O O . ILE A 1 879 ? 35.623 32.385 -47.757 1.00 78.62 879 ILE A O 1
ATOM 6937 N N . THR A 1 880 ? 37.273 32.215 -49.276 1.00 80.19 880 THR A N 1
ATOM 6938 C CA . THR A 1 880 ? 36.856 33.374 -50.068 1.00 80.19 880 THR A CA 1
ATOM 6939 C C . THR A 1 880 ? 36.630 32.994 -51.521 1.00 80.19 880 THR A C 1
ATOM 6941 O O . THR A 1 880 ? 37.168 31.989 -51.989 1.00 80.19 880 THR A O 1
ATOM 6944 N N . ASP A 1 881 ? 35.857 33.798 -52.246 1.00 76.38 881 ASP A N 1
ATOM 6945 C CA . ASP A 1 881 ? 35.852 33.744 -53.710 1.00 76.38 881 ASP A CA 1
ATOM 6946 C C . ASP A 1 881 ? 37.164 34.313 -54.290 1.00 76.38 881 ASP A C 1
ATOM 6948 O O . ASP A 1 881 ? 38.081 34.704 -53.555 1.00 76.38 881 ASP A O 1
ATOM 6952 N N . ALA A 1 882 ? 37.271 34.318 -55.622 1.00 67.69 882 ALA A N 1
ATOM 6953 C CA . ALA A 1 882 ? 38.432 34.845 -56.341 1.00 67.69 882 ALA A CA 1
ATOM 6954 C C . ALA A 1 882 ? 38.656 36.357 -56.123 1.00 67.69 882 ALA A C 1
ATOM 6956 O O . ALA A 1 882 ? 39.781 36.825 -56.288 1.00 67.69 882 ALA A O 1
ATOM 6957 N N . ASP A 1 883 ? 37.619 37.094 -55.703 1.00 67.62 883 ASP A N 1
ATOM 6958 C CA . ASP A 1 883 ? 37.666 38.530 -55.406 1.00 67.62 883 ASP A CA 1
ATOM 6959 C C . ASP A 1 883 ? 37.962 38.811 -53.916 1.00 67.62 883 ASP A C 1
ATOM 6961 O O . ASP A 1 883 ? 38.026 39.964 -53.487 1.00 67.62 883 ASP A O 1
ATOM 6965 N N . GLY A 1 884 ? 38.167 37.762 -53.109 1.00 71.56 884 GLY A N 1
ATOM 6966 C CA . GLY A 1 884 ? 38.502 37.862 -51.688 1.00 71.56 884 GLY A CA 1
ATOM 6967 C C . GLY A 1 884 ? 37.302 38.056 -50.757 1.00 71.56 884 GLY A C 1
ATOM 6968 O O . GLY A 1 884 ? 37.501 38.297 -49.566 1.00 71.56 884 GLY A O 1
ATOM 6969 N N . GLN A 1 885 ? 36.067 37.934 -51.250 1.00 77.12 885 GLN A N 1
ATOM 6970 C CA . GLN A 1 885 ? 34.872 38.064 -50.418 1.00 77.12 885 GLN A CA 1
ATOM 6971 C C . GLN A 1 885 ? 34.589 36.773 -49.644 1.00 77.12 885 GLN A C 1
ATOM 6973 O O . GLN A 1 885 ? 34.727 35.672 -50.176 1.00 77.12 885 GLN A O 1
ATOM 6978 N N . ASP A 1 886 ? 34.137 36.910 -48.395 1.00 77.75 886 ASP A N 1
ATOM 6979 C CA . ASP A 1 886 ? 33.854 35.783 -47.499 1.00 77.75 886 ASP A CA 1
ATOM 6980 C C . ASP A 1 886 ? 32.754 34.869 -48.065 1.00 77.75 886 ASP A C 1
ATOM 6982 O O . ASP A 1 886 ? 31.686 35.340 -48.469 1.00 77.75 886 ASP A O 1
ATOM 6986 N N . LEU A 1 887 ? 33.022 33.564 -48.088 1.00 72.69 887 LEU A N 1
ATOM 6987 C CA . LEU A 1 887 ? 32.074 32.515 -48.464 1.00 72.69 887 LEU A CA 1
ATOM 6988 C C . LEU A 1 887 ? 31.680 31.640 -47.266 1.00 72.69 887 LEU A C 1
ATOM 6990 O O . LEU A 1 887 ? 31.046 30.606 -47.458 1.00 72.69 887 LEU A O 1
ATOM 6994 N N . ASN A 1 888 ? 32.017 32.014 -46.031 1.00 73.56 888 ASN A N 1
ATOM 6995 C CA . ASN A 1 888 ? 31.591 31.292 -44.836 1.00 73.56 888 ASN A CA 1
ATOM 6996 C C . ASN A 1 888 ? 30.099 31.530 -44.533 1.00 73.56 888 ASN A C 1
ATOM 6998 O O . ASN A 1 888 ? 29.672 32.658 -44.284 1.00 73.56 888 ASN A O 1
ATOM 7002 N N . GLY A 1 889 ? 29.297 30.462 -44.506 1.00 67.38 889 GLY A N 1
ATOM 7003 C CA . GLY A 1 889 ? 27.851 30.493 -44.253 1.00 67.38 889 GLY A CA 1
ATOM 7004 C C . GLY A 1 889 ? 27.454 30.996 -42.860 1.00 67.38 889 GLY A C 1
ATOM 7005 O O . GLY A 1 889 ? 26.311 31.402 -42.660 1.00 67.38 889 GLY A O 1
ATOM 7006 N N . SER A 1 890 ? 28.397 31.036 -41.915 1.00 63.81 890 SER A N 1
ATOM 7007 C CA . SER A 1 890 ? 28.228 31.641 -40.583 1.00 63.81 890 SER A CA 1
ATOM 7008 C C . SER A 1 890 ? 28.864 33.039 -40.470 1.00 63.81 890 SER A C 1
ATOM 7010 O O . SER A 1 890 ? 28.768 33.690 -39.423 1.00 63.81 890 SER A O 1
ATOM 7012 N N . GLY A 1 891 ? 29.521 33.504 -41.537 1.00 68.31 891 GLY A N 1
ATOM 7013 C CA . GLY A 1 891 ? 30.247 34.770 -41.621 1.00 68.31 891 GLY A CA 1
ATOM 7014 C C . GLY A 1 891 ? 29.342 35.999 -41.734 1.00 68.31 891 GLY A C 1
ATOM 7015 O O . GLY A 1 891 ? 28.138 35.901 -41.975 1.00 68.31 891 GLY A O 1
ATOM 7016 N N . ALA A 1 892 ? 29.920 37.190 -41.549 1.00 73.94 892 ALA A N 1
ATOM 7017 C CA . ALA A 1 892 ? 29.170 38.451 -41.496 1.00 73.94 892 ALA A CA 1
ATOM 7018 C C . ALA A 1 892 ? 28.339 38.711 -42.767 1.00 73.94 892 ALA A C 1
ATOM 7020 O O . ALA A 1 892 ? 27.177 39.101 -42.661 1.00 73.94 892 ALA A O 1
ATOM 7021 N N . ARG A 1 893 ? 28.903 38.401 -43.943 1.00 77.81 893 ARG A N 1
ATOM 7022 C CA . ARG A 1 893 ? 28.247 38.551 -45.251 1.00 77.81 893 ARG A CA 1
ATOM 7023 C C . ARG A 1 893 ? 27.020 37.646 -45.395 1.00 77.81 893 ARG A C 1
ATOM 7025 O O . ARG A 1 893 ? 25.978 38.097 -45.857 1.00 77.81 893 ARG A O 1
ATOM 7032 N N . ALA A 1 894 ? 27.106 36.388 -44.957 1.00 71.44 894 ALA A N 1
ATOM 7033 C CA . ALA A 1 894 ? 25.974 35.460 -44.997 1.00 71.44 894 ALA A CA 1
ATOM 7034 C C . ALA A 1 894 ? 24.812 35.939 -44.109 1.00 71.44 894 ALA A C 1
ATOM 7036 O O . ALA A 1 894 ? 23.653 35.869 -44.516 1.00 71.44 894 ALA A O 1
ATOM 7037 N N . ARG A 1 895 ? 25.122 36.486 -42.921 1.00 70.25 895 ARG A N 1
ATOM 7038 C CA . ARG A 1 895 ? 24.112 37.063 -42.015 1.00 70.25 895 ARG A CA 1
ATOM 7039 C C . ARG A 1 895 ? 23.371 38.234 -42.648 1.00 70.25 895 ARG A C 1
ATOM 7041 O O . ARG A 1 895 ? 22.166 38.352 -42.475 1.00 70.25 895 ARG A O 1
ATOM 7048 N N . GLU A 1 896 ? 24.084 39.106 -43.350 1.00 76.38 896 GLU A N 1
ATOM 7049 C CA . GLU A 1 896 ? 23.491 40.261 -44.027 1.00 76.38 896 GLU A CA 1
ATOM 7050 C C . GLU A 1 896 ? 22.578 39.842 -45.187 1.00 76.38 896 GLU A C 1
ATOM 7052 O O . GLU A 1 896 ? 21.473 40.364 -45.316 1.00 76.38 896 GLU A O 1
ATOM 7057 N N . LEU A 1 897 ? 22.984 38.844 -45.980 1.00 70.69 897 LEU A N 1
ATOM 7058 C CA . LEU A 1 897 ? 22.147 38.294 -47.053 1.00 70.69 897 LEU A CA 1
ATOM 7059 C C . LEU A 1 897 ? 20.856 37.670 -46.511 1.00 70.69 897 LEU A C 1
ATOM 7061 O O . LEU A 1 897 ? 19.772 37.992 -46.996 1.00 70.69 897 LEU A O 1
ATOM 7065 N N . LEU A 1 898 ? 20.958 36.840 -45.470 1.00 64.25 898 LEU A N 1
ATOM 7066 C CA . LEU A 1 898 ? 19.794 36.194 -44.864 1.00 64.25 898 LEU A CA 1
ATOM 7067 C C . LEU A 1 898 ? 18.835 37.202 -44.206 1.00 64.25 898 LEU A C 1
ATOM 7069 O O . LEU A 1 898 ? 17.626 37.055 -44.358 1.00 64.25 898 LEU A O 1
ATOM 7073 N N . LYS A 1 899 ? 19.344 38.261 -43.552 1.00 69.94 899 LYS A N 1
ATOM 7074 C CA . LYS A 1 899 ? 18.516 39.371 -43.027 1.00 69.94 899 LYS A CA 1
ATOM 7075 C C . LYS A 1 899 ? 17.703 40.073 -44.114 1.00 69.94 899 LYS A C 1
ATOM 7077 O O . LYS A 1 899 ? 16.614 40.563 -43.845 1.00 69.94 899 LYS A O 1
ATOM 7082 N N . ASN A 1 900 ? 18.225 40.100 -45.337 1.00 70.44 900 ASN A N 1
ATOM 7083 C CA . ASN A 1 900 ? 17.550 40.653 -46.509 1.00 70.44 900 ASN A CA 1
ATOM 7084 C C . ASN A 1 900 ? 16.706 39.607 -47.261 1.00 70.44 900 ASN A C 1
ATOM 7086 O O . ASN A 1 900 ? 16.276 39.856 -48.385 1.00 70.44 900 ASN A O 1
ATOM 7090 N N . ASN A 1 901 ? 16.462 38.439 -46.654 1.00 59.31 901 ASN A N 1
ATOM 7091 C CA . ASN A 1 901 ? 15.701 37.328 -47.223 1.00 59.31 901 ASN A CA 1
ATOM 7092 C C . ASN A 1 901 ? 16.318 36.737 -48.510 1.00 59.31 901 ASN A C 1
ATOM 7094 O O . ASN A 1 901 ? 15.630 36.136 -49.338 1.00 59.31 901 ASN A O 1
ATOM 7098 N N . ILE A 1 902 ? 17.633 36.905 -48.689 1.00 63.78 902 ILE A N 1
ATOM 7099 C CA . ILE A 1 902 ? 18.398 36.370 -49.817 1.00 63.78 902 ILE A CA 1
ATOM 7100 C C . ILE A 1 902 ? 19.096 35.088 -49.362 1.00 63.78 902 ILE A C 1
ATOM 7102 O O . ILE A 1 902 ? 19.900 35.097 -48.430 1.00 63.78 902 ILE A O 1
ATOM 7106 N N . GLN A 1 903 ? 18.819 33.972 -50.042 1.00 59.59 903 GLN A N 1
ATOM 7107 C CA . GLN A 1 903 ? 19.440 32.688 -49.714 1.00 59.59 903 GLN A CA 1
ATOM 7108 C C . GLN A 1 903 ? 20.932 32.682 -50.102 1.00 59.59 903 GLN A C 1
ATOM 7110 O O . GLN A 1 903 ? 21.249 32.881 -51.278 1.00 59.59 903 GLN A O 1
ATOM 7115 N N . PRO A 1 904 ? 21.861 32.390 -49.172 1.00 60.59 904 PRO A N 1
ATOM 7116 C CA . PRO A 1 904 ? 23.296 32.318 -49.439 1.00 60.59 904 PRO A CA 1
ATOM 7117 C C . PRO A 1 904 ? 23.657 30.984 -50.115 1.00 60.59 904 PRO A C 1
ATOM 7119 O O . PRO A 1 904 ? 24.453 30.197 -49.608 1.00 60.59 904 PRO A O 1
ATOM 7122 N N . SER A 1 905 ? 23.069 30.708 -51.283 1.00 56.16 905 SER A N 1
ATOM 7123 C CA . SER A 1 905 ? 23.180 29.425 -51.998 1.00 56.16 905 SER A CA 1
ATOM 7124 C C . SER A 1 905 ? 24.597 29.071 -52.469 1.00 56.16 905 SER A C 1
ATOM 7126 O O . SER A 1 905 ? 24.821 27.964 -52.947 1.00 56.16 905 SER A O 1
ATOM 7128 N N . GLU A 1 906 ? 25.540 30.009 -52.363 1.00 62.34 906 GLU A N 1
ATOM 7129 C CA . GLU A 1 906 ? 26.928 29.900 -52.824 1.00 62.34 906 GLU A CA 1
ATOM 7130 C C . GLU A 1 906 ? 27.945 29.790 -51.668 1.00 62.34 906 GLU A C 1
ATOM 7132 O O . GLU A 1 906 ? 29.144 29.744 -51.924 1.00 62.34 906 GLU A O 1
ATOM 7137 N N . PHE A 1 907 ? 27.489 29.736 -50.412 1.00 67.00 907 PHE A N 1
ATOM 7138 C CA . PHE A 1 907 ? 28.352 29.751 -49.230 1.00 67.00 907 PHE A CA 1
ATOM 7139 C C . PHE A 1 907 ? 28.698 28.337 -48.748 1.00 67.00 907 PHE A C 1
ATOM 7141 O O . PHE A 1 907 ? 27.928 27.389 -48.911 1.00 67.00 907 PHE A O 1
ATOM 7148 N N . PHE A 1 908 ? 29.868 28.210 -48.128 1.00 65.19 908 PHE A N 1
ATOM 7149 C CA . PHE A 1 908 ? 30.317 27.020 -47.424 1.00 65.19 908 PHE A CA 1
ATOM 7150 C C . PHE A 1 908 ? 29.767 27.023 -46.007 1.00 65.19 908 PHE A C 1
ATOM 7152 O O . PHE A 1 908 ? 30.089 27.895 -45.202 1.00 65.19 908 PHE A O 1
ATOM 7159 N N . ILE A 1 909 ? 28.970 26.020 -45.678 1.00 57.75 909 ILE A N 1
ATOM 7160 C CA . ILE A 1 909 ? 28.524 25.778 -44.313 1.00 57.75 909 ILE A CA 1
ATOM 7161 C C . ILE A 1 909 ? 29.519 24.808 -43.687 1.00 57.75 909 ILE A C 1
ATOM 7163 O O . ILE A 1 909 ? 29.731 23.714 -44.217 1.00 57.75 909 ILE A O 1
ATOM 7167 N N . SER A 1 910 ? 30.147 25.202 -42.578 1.00 58.25 910 SER A N 1
ATOM 7168 C CA . SER A 1 910 ? 30.910 24.252 -41.775 1.00 58.25 910 SER A CA 1
ATOM 7169 C C . SER A 1 910 ? 29.943 23.332 -41.044 1.00 58.25 910 SER A C 1
ATOM 7171 O O . SER A 1 910 ? 29.082 23.784 -40.288 1.00 58.25 910 SER A O 1
ATOM 7173 N N . TYR A 1 911 ? 30.117 22.030 -41.213 1.00 49.69 911 TYR A N 1
ATOM 7174 C CA . TYR A 1 911 ? 29.605 21.065 -40.260 1.00 49.69 911 TYR A CA 1
ATOM 7175 C C . TYR A 1 911 ? 30.604 21.002 -39.104 1.00 49.69 911 TYR A C 1
ATOM 7177 O O . TYR A 1 911 ? 31.540 20.204 -39.091 1.00 49.69 911 TYR A O 1
ATOM 7185 N N . ASN A 1 912 ? 30.439 21.915 -38.149 1.00 48.28 912 ASN A N 1
ATOM 7186 C CA . ASN A 1 912 ? 31.091 21.784 -36.857 1.00 48.28 912 ASN A CA 1
ATOM 7187 C C . ASN A 1 912 ? 30.329 20.685 -36.114 1.00 48.28 912 ASN A C 1
ATOM 7189 O O . ASN A 1 912 ? 29.169 20.886 -35.755 1.00 48.28 912 ASN A O 1
ATOM 7193 N N . GLY A 1 913 ? 30.952 19.523 -35.907 1.00 40.81 913 GLY A N 1
ATOM 7194 C CA . GLY A 1 913 ? 30.426 18.558 -34.947 1.00 40.81 913 GLY A CA 1
ATOM 7195 C C . GLY A 1 913 ? 30.134 19.281 -33.629 1.00 40.81 913 GLY A C 1
ATOM 7196 O O . GLY A 1 913 ? 30.886 20.172 -33.235 1.00 40.81 913 GLY A O 1
ATOM 7197 N N . TYR A 1 914 ? 29.016 18.945 -32.990 1.00 42.72 914 TYR A N 1
ATOM 7198 C CA . TYR A 1 914 ? 28.454 19.598 -31.802 1.00 42.72 914 TYR A CA 1
ATOM 7199 C C . TYR A 1 914 ? 29.335 19.504 -30.523 1.00 42.72 914 TYR A C 1
ATOM 7201 O O . TYR A 1 914 ? 28.816 19.428 -29.415 1.00 42.72 914 TYR A O 1
ATOM 7209 N N . ASP A 1 915 ? 30.666 19.523 -30.619 1.00 37.38 915 ASP A N 1
ATOM 7210 C CA . ASP A 1 915 ? 31.573 19.615 -29.473 1.00 37.38 915 ASP A CA 1
ATOM 7211 C C . ASP A 1 915 ? 32.623 20.717 -29.688 1.00 37.38 915 ASP A C 1
ATOM 7213 O O . ASP A 1 915 ? 33.572 20.581 -30.459 1.00 37.38 915 ASP A O 1
ATOM 7217 N N . SER A 1 916 ? 32.481 21.815 -28.940 1.00 36.38 916 SER A N 1
ATOM 7218 C CA . SER A 1 916 ? 33.440 22.927 -28.896 1.00 36.38 916 SER A CA 1
ATOM 7219 C C . SER A 1 916 ? 34.857 22.520 -28.445 1.00 36.38 916 SER A C 1
ATOM 7221 O O . SER A 1 916 ? 35.786 23.311 -28.599 1.00 36.38 916 SER A O 1
ATOM 7223 N N . ALA A 1 917 ? 35.039 21.314 -27.886 1.00 37.59 917 ALA A N 1
ATOM 7224 C CA . ALA A 1 917 ? 36.315 20.800 -27.382 1.00 37.59 917 ALA A CA 1
ATOM 7225 C C . ALA A 1 917 ? 37.012 19.781 -28.311 1.00 37.59 917 ALA A C 1
ATOM 7227 O O . ALA A 1 917 ? 38.097 19.296 -27.976 1.00 37.59 917 ALA A O 1
ATOM 7228 N N . LEU A 1 918 ? 36.429 19.449 -29.468 1.00 36.56 918 LEU A N 1
ATOM 7229 C CA . LEU A 1 918 ? 37.013 18.541 -30.459 1.00 36.56 918 LEU A CA 1
ATOM 7230 C C . LEU A 1 918 ? 37.160 19.263 -31.799 1.00 36.56 918 LEU A C 1
ATOM 7232 O O . LEU A 1 918 ? 36.223 19.341 -32.583 1.00 36.56 918 LEU A O 1
ATOM 7236 N N . ARG A 1 919 ? 38.359 19.780 -32.074 1.00 50.81 919 ARG A N 1
ATOM 7237 C CA . ARG A 1 919 ? 38.756 20.193 -33.425 1.00 50.81 919 ARG A CA 1
ATOM 7238 C C . ARG A 1 919 ? 39.931 19.337 -33.889 1.00 50.81 919 ARG A C 1
ATOM 7240 O O . ARG A 1 919 ? 41.071 19.616 -33.516 1.00 50.81 919 ARG A O 1
ATOM 7247 N N . PRO A 1 920 ? 39.637 18.243 -34.599 1.00 44.62 920 PRO A N 1
ATOM 7248 C CA . PRO A 1 920 ? 40.416 17.909 -35.787 1.00 44.62 920 PRO A CA 1
ATOM 7249 C C . PRO A 1 920 ? 39.492 17.525 -36.962 1.00 44.62 920 PRO A C 1
ATOM 7251 O O . PRO A 1 920 ? 38.640 16.652 -36.826 1.00 44.62 920 PRO A O 1
ATOM 7254 N N . GLY A 1 921 ? 39.637 18.208 -38.106 1.00 50.72 921 GLY A N 1
ATOM 7255 C CA . GLY A 1 921 ? 38.836 18.025 -39.326 1.00 50.72 921 GLY A CA 1
ATOM 7256 C C . GLY A 1 921 ? 37.573 18.892 -39.421 1.00 50.72 921 GLY A C 1
ATOM 7257 O O . GLY A 1 921 ? 36.518 18.525 -38.916 1.00 50.72 921 GLY A O 1
ATOM 7258 N N . GLN A 1 922 ? 37.631 20.025 -40.129 1.00 54.44 922 GLN A N 1
ATOM 7259 C CA . GLN A 1 922 ? 36.426 20.793 -40.478 1.00 54.44 922 GLN A CA 1
ATOM 7260 C C . GLN A 1 922 ? 35.855 20.327 -41.813 1.00 54.44 922 GLN A C 1
ATOM 7262 O O . GLN A 1 922 ? 36.494 20.537 -42.838 1.00 54.44 922 GLN A O 1
ATOM 7267 N N . ILE A 1 923 ? 34.641 19.772 -41.806 1.00 57.06 923 ILE A N 1
ATOM 7268 C CA . ILE A 1 923 ? 33.900 19.473 -43.035 1.00 57.06 923 ILE A CA 1
ATOM 7269 C C . ILE A 1 923 ? 33.173 20.739 -43.472 1.00 57.06 923 ILE A C 1
ATOM 7271 O O . ILE A 1 923 ? 32.339 21.268 -42.738 1.00 57.06 923 ILE A O 1
ATOM 7275 N N . PHE A 1 924 ? 33.450 21.205 -44.682 1.00 61.28 924 PHE A N 1
ATOM 7276 C CA . PHE A 1 924 ? 32.666 22.257 -45.320 1.00 61.28 924 PHE A CA 1
ATOM 7277 C C . PHE A 1 924 ? 31.797 21.659 -46.411 1.00 61.28 924 PHE A C 1
ATOM 7279 O O . PHE A 1 924 ? 32.223 20.743 -47.108 1.00 61.28 924 PHE A O 1
ATOM 7286 N N . VAL A 1 925 ? 30.582 22.179 -46.552 1.00 56.91 925 VAL A N 1
ATOM 7287 C CA . VAL A 1 925 ? 29.642 21.771 -47.596 1.00 56.91 925 VAL A CA 1
ATOM 7288 C C . VAL A 1 925 ? 29.129 23.018 -48.295 1.00 56.91 925 VAL A C 1
ATOM 7290 O O . VAL A 1 925 ? 28.750 23.994 -47.652 1.00 56.91 925 VAL A O 1
ATOM 7293 N N . ARG A 1 926 ? 29.102 22.976 -49.624 1.00 59.62 926 ARG A N 1
ATOM 7294 C CA . ARG A 1 926 ? 28.531 24.016 -50.479 1.00 59.62 926 ARG A CA 1
ATOM 7295 C C . ARG A 1 926 ? 27.611 23.348 -51.493 1.00 59.62 926 ARG A C 1
ATOM 7297 O O . ARG A 1 926 ? 27.968 22.316 -52.051 1.00 59.62 926 ARG A O 1
ATOM 7304 N N . ARG A 1 927 ? 26.442 23.941 -51.740 1.00 52.50 927 ARG A N 1
ATOM 7305 C CA . ARG A 1 927 ? 25.526 23.507 -52.803 1.00 52.50 927 ARG A CA 1
ATOM 7306 C C . ARG A 1 927 ? 26.108 23.901 -54.167 1.00 52.50 927 ARG A C 1
ATOM 7308 O O . ARG A 1 927 ? 26.404 25.079 -54.371 1.00 52.50 927 ARG A O 1
ATOM 7315 N N . GLU A 1 928 ? 26.238 22.971 -55.116 1.00 48.22 928 GLU A N 1
ATOM 7316 C CA . GLU A 1 928 ? 26.521 23.360 -56.504 1.00 48.22 928 GLU A CA 1
ATOM 7317 C C . GLU A 1 928 ? 25.294 24.064 -57.078 1.00 48.22 928 GLU A C 1
ATOM 7319 O O . GLU A 1 928 ? 24.151 23.632 -56.898 1.00 48.22 928 GLU A O 1
ATOM 7324 N N . LEU A 1 929 ? 25.524 25.151 -57.810 1.00 43.66 929 LEU A N 1
ATOM 7325 C CA . LEU A 1 929 ? 24.513 25.719 -58.690 1.00 43.66 929 LEU A CA 1
ATOM 7326 C C . LEU A 1 929 ? 24.238 24.707 -59.808 1.00 43.66 929 LEU A C 1
ATOM 7328 O O . LEU A 1 929 ? 24.819 24.793 -60.890 1.00 43.66 929 LEU A O 1
ATOM 7332 N N . SER A 1 930 ? 23.359 23.740 -59.551 1.00 38.59 930 SER A N 1
ATOM 7333 C CA . SER A 1 930 ? 22.865 22.846 -60.586 1.00 38.59 930 SER A CA 1
ATOM 7334 C C . SER A 1 930 ? 22.242 23.693 -61.695 1.00 38.59 930 SER A C 1
ATOM 7336 O O . SER A 1 930 ? 21.262 24.414 -61.477 1.00 38.59 930 SER A O 1
ATOM 7338 N N . VAL A 1 931 ? 22.803 23.588 -62.900 1.00 35.97 931 VAL A N 1
ATOM 7339 C CA . VAL A 1 931 ? 22.041 23.790 -64.133 1.00 35.97 931 VAL A CA 1
ATOM 7340 C C . VAL A 1 931 ? 20.826 22.879 -63.993 1.00 35.97 931 VAL A C 1
ATOM 7342 O O . VAL A 1 931 ? 21.018 21.687 -63.780 1.00 35.97 931 VAL A O 1
ATOM 7345 N N . GLN A 1 932 ? 19.611 23.434 -64.001 1.00 26.81 932 GLN A N 1
ATOM 7346 C CA . GLN A 1 932 ? 18.363 22.677 -63.860 1.00 26.81 932 GLN A CA 1
ATOM 7347 C C . GLN A 1 932 ? 18.428 21.374 -64.671 1.00 26.81 932 GLN A C 1
ATOM 7349 O O . GLN A 1 932 ? 18.386 21.392 -65.901 1.00 26.81 932 GLN A O 1
ATOM 7354 N N . THR A 1 933 ? 18.552 20.240 -63.986 1.00 28.94 933 THR A N 1
ATOM 7355 C CA . THR A 1 933 ? 18.527 18.909 -64.586 1.00 28.94 933 THR A CA 1
ATOM 7356 C C . THR A 1 933 ? 17.076 18.489 -64.771 1.00 28.94 933 THR A C 1
ATOM 7358 O O . THR A 1 933 ? 16.519 17.711 -64.007 1.00 28.94 933 THR A O 1
ATOM 7361 N N . GLY A 1 934 ? 16.441 19.023 -65.809 1.00 27.59 934 GLY A N 1
ATOM 7362 C CA . GLY A 1 934 ? 15.232 18.434 -66.365 1.00 27.59 934 GLY A CA 1
ATOM 7363 C C . GLY A 1 934 ? 15.588 17.508 -67.521 1.00 27.59 934 GLY A C 1
ATOM 7364 O O . GLY A 1 934 ? 15.417 17.928 -68.653 1.00 27.59 934 GLY A O 1
ATOM 7365 N N . VAL A 1 935 ? 16.094 16.291 -67.272 1.00 26.12 935 VAL A N 1
ATOM 7366 C CA . VAL A 1 935 ? 16.079 15.208 -68.281 1.00 26.12 935 VAL A CA 1
ATOM 7367 C C . VAL A 1 935 ? 16.004 13.835 -67.602 1.00 26.12 935 VAL A C 1
ATOM 7369 O O . VAL A 1 935 ? 16.970 13.347 -67.020 1.00 26.12 935 VAL A O 1
ATOM 7372 N N . THR A 1 936 ? 14.850 13.190 -67.741 1.00 27.03 936 THR A N 1
ATOM 7373 C CA . THR A 1 936 ? 14.607 11.758 -67.554 1.00 27.03 936 THR A CA 1
ATOM 7374 C C . THR A 1 936 ? 14.841 11.027 -68.886 1.00 27.03 936 THR A C 1
ATOM 7376 O O . THR A 1 936 ? 13.907 10.877 -69.661 1.00 27.03 936 THR A O 1
ATOM 7379 N N . SER A 1 937 ? 16.060 10.559 -69.192 1.00 25.33 937 SER A N 1
ATOM 7380 C CA . SER A 1 937 ? 16.261 9.497 -70.208 1.00 25.33 937 SER A CA 1
ATOM 7381 C C . SER A 1 937 ? 17.688 8.926 -70.232 1.00 25.33 937 SER A C 1
ATOM 7383 O O . SER A 1 937 ? 18.668 9.653 -70.109 1.00 25.33 937 SER A O 1
ATOM 7385 N N . SER A 1 938 ? 17.752 7.607 -70.427 1.00 26.67 938 SER A N 1
ATOM 7386 C CA . SER A 1 938 ? 18.880 6.659 -70.449 1.00 26.67 938 SER A CA 1
ATOM 7387 C C . SER A 1 938 ? 20.245 7.130 -70.993 1.00 26.67 938 SER A C 1
ATOM 7389 O O . SER A 1 938 ? 20.358 7.616 -72.116 1.00 26.67 938 SER A O 1
ATOM 7391 N N . ILE A 1 939 ? 21.296 6.814 -70.228 1.00 31.09 939 ILE A N 1
ATOM 7392 C CA . ILE A 1 939 ? 22.729 7.127 -70.426 1.00 31.09 939 ILE A CA 1
ATOM 7393 C C . ILE A 1 939 ? 23.403 6.359 -71.591 1.00 31.09 939 ILE A C 1
ATOM 7395 O O . ILE A 1 939 ? 24.512 6.697 -72.001 1.00 31.09 939 ILE A O 1
ATOM 7399 N N . SER A 1 940 ? 22.754 5.362 -72.195 1.00 29.45 940 SER A N 1
ATOM 7400 C CA . SER A 1 940 ? 23.397 4.459 -73.166 1.00 29.45 940 SER A CA 1
ATOM 7401 C C . SER A 1 940 ? 23.554 5.002 -74.598 1.00 29.45 940 SER A C 1
ATOM 7403 O O . SER A 1 940 ? 24.259 4.386 -75.391 1.00 29.45 940 SER A O 1
ATOM 7405 N N . SER A 1 941 ? 22.978 6.156 -74.959 1.00 30.36 941 SER A N 1
ATOM 7406 C CA . SER A 1 941 ? 23.031 6.689 -76.340 1.00 30.36 941 SER A CA 1
ATOM 7407 C C . SER A 1 941 ? 23.979 7.884 -76.553 1.00 30.36 941 SER A C 1
ATOM 7409 O O . SER A 1 941 ? 24.106 8.380 -77.674 1.00 30.36 941 SER A O 1
ATOM 7411 N N . ILE A 1 942 ? 24.682 8.342 -75.510 1.00 34.59 942 ILE A N 1
ATOM 7412 C CA . ILE A 1 942 ? 25.495 9.580 -75.534 1.00 34.59 942 ILE A CA 1
ATOM 7413 C C . ILE A 1 942 ? 26.958 9.335 -75.958 1.00 34.59 942 ILE A C 1
ATOM 7415 O O . ILE A 1 942 ? 27.647 10.260 -76.389 1.00 34.59 942 ILE A O 1
ATOM 7419 N N . ILE A 1 943 ? 27.436 8.091 -75.903 1.00 33.16 943 ILE A N 1
ATOM 7420 C CA . ILE A 1 943 ? 28.871 7.780 -76.021 1.00 33.16 943 ILE A CA 1
ATOM 7421 C C . ILE A 1 943 ? 29.405 7.900 -77.469 1.00 33.16 943 ILE A C 1
ATOM 7423 O O . ILE A 1 943 ? 30.588 8.169 -77.648 1.00 33.16 943 ILE A O 1
ATOM 7427 N N . ASN A 1 944 ? 28.548 7.860 -78.501 1.00 30.48 944 ASN A N 1
ATOM 7428 C CA . ASN A 1 944 ? 28.982 7.787 -79.911 1.00 30.48 944 ASN A CA 1
ATOM 7429 C C . ASN A 1 944 ? 28.606 8.992 -80.811 1.00 30.48 944 ASN A C 1
ATOM 7431 O O . ASN A 1 944 ? 28.461 8.819 -82.020 1.00 30.48 944 ASN A O 1
ATOM 7435 N N . ARG A 1 945 ? 28.436 10.222 -80.289 1.00 32.66 945 ARG A N 1
ATOM 7436 C CA . ARG A 1 945 ? 28.102 11.406 -81.127 1.00 32.66 945 ARG A CA 1
ATOM 7437 C C . ARG A 1 945 ? 29.195 12.500 -81.167 1.00 32.66 945 ARG A C 1
ATOM 7439 O O . ARG A 1 945 ? 29.757 12.819 -80.114 1.00 32.66 945 ARG A O 1
ATOM 7446 N N . PRO A 1 946 ? 29.460 13.124 -82.343 1.00 30.47 946 PRO A N 1
ATOM 7447 C CA . PRO A 1 946 ? 30.392 14.250 -82.484 1.00 30.47 946 PRO A CA 1
ATOM 7448 C C . PRO A 1 946 ? 29.985 15.493 -81.677 1.00 30.47 946 PRO A C 1
ATOM 7450 O O . PRO A 1 946 ? 28.802 15.753 -81.446 1.00 30.47 946 PRO A O 1
ATOM 7453 N N . VAL A 1 947 ? 30.991 16.284 -81.290 1.00 34.66 947 VAL A N 1
ATOM 7454 C CA . VAL A 1 947 ? 30.955 17.393 -80.311 1.00 34.66 947 VAL A CA 1
ATOM 7455 C C . VAL A 1 947 ? 29.901 18.473 -80.588 1.00 34.66 947 VAL A C 1
ATOM 7457 O O . VAL A 1 947 ? 29.388 19.060 -79.638 1.00 34.66 947 VAL A O 1
ATOM 7460 N N . VAL A 1 948 ? 29.488 18.683 -81.841 1.00 35.59 948 VAL A N 1
ATOM 7461 C CA . VAL A 1 948 ? 28.481 19.703 -82.194 1.00 35.59 948 VAL A CA 1
ATOM 7462 C C . VAL A 1 948 ? 27.128 19.442 -81.506 1.00 35.59 948 VAL A C 1
ATOM 7464 O O . VAL A 1 948 ? 26.450 20.381 -81.106 1.00 35.59 948 VAL A O 1
ATOM 7467 N N . ASN A 1 949 ? 26.787 18.180 -81.217 1.00 35.28 949 ASN A N 1
ATOM 7468 C CA . ASN A 1 949 ? 25.553 17.826 -80.501 1.00 35.28 949 ASN A CA 1
ATOM 7469 C C . ASN A 1 949 ? 25.697 17.761 -78.966 1.00 35.28 949 ASN A C 1
ATOM 7471 O O . ASN A 1 949 ? 24.708 17.519 -78.277 1.00 35.28 949 ASN A O 1
ATOM 7475 N N . ARG A 1 950 ? 26.890 18.008 -78.399 1.00 43.12 950 ARG A N 1
ATOM 7476 C CA . ARG A 1 950 ? 27.074 18.162 -76.936 1.00 43.12 950 ARG A CA 1
ATOM 7477 C C . ARG A 1 950 ? 26.709 19.567 -76.434 1.00 43.12 950 ARG A C 1
ATOM 7479 O O . ARG A 1 950 ? 26.698 19.800 -75.231 1.00 43.12 950 ARG A O 1
ATOM 7486 N N . MET A 1 951 ? 26.379 20.487 -77.343 1.00 40.28 951 MET A N 1
ATOM 7487 C CA . MET A 1 951 ? 26.060 21.894 -77.064 1.00 40.28 951 MET A CA 1
ATOM 7488 C C . MET A 1 951 ? 24.557 22.185 -76.864 1.00 40.28 951 MET A C 1
ATOM 7490 O O . MET A 1 951 ? 24.163 23.343 -76.764 1.00 40.28 951 MET A O 1
ATOM 7494 N N . ALA A 1 952 ? 23.713 21.150 -76.778 1.00 35.53 952 ALA A N 1
ATOM 7495 C CA . ALA A 1 952 ? 22.256 21.275 -76.650 1.00 35.53 952 ALA A CA 1
ATOM 7496 C C . ALA A 1 952 ? 21.721 21.170 -75.202 1.00 35.53 952 ALA A C 1
ATOM 7498 O O . ALA A 1 952 ? 20.524 20.975 -75.006 1.00 35.53 952 ALA A O 1
ATOM 7499 N N . SER A 1 953 ? 22.570 21.299 -74.175 1.00 38.66 953 SER A N 1
ATOM 7500 C CA . SER A 1 953 ? 22.094 21.563 -72.811 1.00 38.66 953 SER A CA 1
ATOM 7501 C C . SER A 1 953 ? 21.980 23.078 -72.618 1.00 38.66 953 SER A C 1
ATOM 7503 O O . SER A 1 953 ? 22.811 23.850 -73.096 1.00 38.66 953 SER A O 1
ATOM 7505 N N . THR A 1 954 ? 20.905 23.518 -71.975 1.00 34.91 954 THR A N 1
ATOM 7506 C CA . THR A 1 954 ? 20.271 24.855 -72.005 1.00 34.91 954 THR A CA 1
ATOM 7507 C C . THR A 1 954 ? 21.116 26.085 -71.611 1.00 34.91 954 THR A C 1
ATOM 7509 O O . THR A 1 954 ? 20.568 27.170 -71.452 1.00 34.91 954 THR A O 1
ATOM 7512 N N . ARG A 1 955 ? 22.446 25.980 -71.510 1.00 44.56 955 ARG A N 1
ATOM 7513 C CA . ARG A 1 955 ? 23.377 27.115 -71.341 1.00 44.56 955 ARG A CA 1
ATOM 7514 C C . ARG A 1 955 ? 24.408 27.294 -72.464 1.00 44.56 955 ARG A C 1
ATOM 7516 O O . ARG A 1 955 ? 25.157 28.260 -72.415 1.00 44.56 955 ARG A O 1
ATOM 7523 N N . ILE A 1 956 ? 24.451 26.414 -73.468 1.00 48.81 956 ILE A N 1
ATOM 7524 C CA . ILE A 1 956 ? 25.327 26.580 -74.649 1.00 48.81 956 ILE A CA 1
ATOM 7525 C C . ILE A 1 956 ? 24.514 26.915 -75.910 1.00 48.81 956 ILE A C 1
ATOM 7527 O O . ILE A 1 956 ? 25.076 27.414 -76.874 1.00 48.81 956 ILE A O 1
ATOM 7531 N N . ALA A 1 957 ? 23.186 26.758 -75.895 1.00 49.97 957 ALA A N 1
ATOM 7532 C CA . ALA A 1 957 ? 22.325 27.034 -77.048 1.00 49.97 957 ALA A CA 1
ATOM 7533 C C . ALA A 1 957 ? 22.467 28.469 -77.597 1.00 49.97 957 ALA A C 1
ATOM 7535 O O . ALA A 1 957 ? 22.483 28.661 -78.809 1.00 49.97 957 ALA A O 1
ATOM 7536 N N . SER A 1 958 ? 22.631 29.471 -76.728 1.00 53.72 958 SER A N 1
ATOM 7537 C CA . SER A 1 958 ? 22.865 30.866 -77.121 1.00 53.72 958 SER A CA 1
ATOM 7538 C C . SER A 1 958 ? 24.228 31.061 -77.794 1.00 53.72 958 SER A C 1
ATOM 7540 O O . SER A 1 958 ? 24.280 31.643 -78.874 1.00 53.72 958 SER A O 1
ATOM 7542 N N . LEU A 1 959 ? 25.317 30.525 -77.225 1.00 57.66 959 LEU A N 1
ATOM 7543 C CA . LEU A 1 959 ? 26.648 30.579 -77.850 1.00 57.66 959 LEU A CA 1
ATOM 7544 C C . LEU A 1 959 ? 26.684 29.776 -79.159 1.00 57.66 959 LEU A C 1
ATOM 7546 O O . LEU A 1 959 ? 27.209 30.257 -80.155 1.00 57.66 959 LEU A O 1
ATOM 7550 N N . HIS A 1 960 ? 26.080 28.587 -79.166 1.00 59.09 960 HIS A N 1
ATOM 7551 C CA . HIS A 1 960 ? 25.960 27.712 -80.327 1.00 59.09 960 HIS A CA 1
ATOM 7552 C C . HIS A 1 960 ? 25.220 28.402 -81.473 1.00 59.09 960 HIS A C 1
ATOM 7554 O O . HIS A 1 960 ? 25.746 28.438 -82.576 1.00 59.09 960 HIS A O 1
ATOM 7560 N N . ASN A 1 961 ? 24.068 29.027 -81.215 1.00 66.94 961 ASN A N 1
ATOM 7561 C CA . ASN A 1 961 ? 23.323 29.779 -82.231 1.00 66.94 961 ASN A CA 1
ATOM 7562 C C . ASN A 1 961 ? 24.096 31.002 -82.750 1.00 66.94 961 ASN A C 1
ATOM 7564 O O . ASN A 1 961 ? 23.949 31.379 -83.908 1.00 66.94 961 ASN A O 1
ATOM 7568 N N . LEU A 1 962 ? 24.923 31.627 -81.905 1.00 70.31 962 LEU A N 1
ATOM 7569 C CA . LEU A 1 962 ? 25.751 32.770 -82.298 1.00 70.31 962 LEU A CA 1
ATOM 7570 C C . LEU A 1 962 ? 26.945 32.376 -83.179 1.00 70.31 962 LEU A C 1
ATOM 7572 O O . LEU A 1 962 ? 27.443 33.227 -83.915 1.00 70.31 962 LEU A O 1
ATOM 7576 N N . ILE A 1 963 ? 27.408 31.122 -83.108 1.00 70.19 963 ILE A N 1
ATOM 7577 C CA . ILE A 1 963 ? 28.571 30.631 -83.871 1.00 70.19 963 ILE A CA 1
ATOM 7578 C C . ILE A 1 963 ? 28.206 29.603 -84.950 1.00 70.19 963 ILE A C 1
ATOM 7580 O O . ILE A 1 963 ? 29.053 29.279 -85.783 1.00 70.19 963 ILE A O 1
ATOM 7584 N N . SER A 1 964 ? 26.962 29.107 -84.980 1.00 60.00 964 SER A N 1
ATOM 7585 C CA . SER A 1 964 ? 26.459 28.132 -85.955 1.00 60.00 964 SER A CA 1
ATOM 7586 C C . SER A 1 964 ? 26.349 28.772 -87.342 1.00 60.00 964 SER A C 1
ATOM 7588 O O . SER A 1 964 ? 25.300 29.261 -87.748 1.00 60.00 964 SER A O 1
ATOM 7590 N N . GLY A 1 965 ? 27.472 28.820 -88.051 1.00 64.50 965 GLY A N 1
ATOM 7591 C CA . GLY A 1 965 ? 27.620 29.487 -89.347 1.00 64.50 965 GLY A CA 1
ATOM 7592 C C . GLY A 1 965 ? 28.975 30.179 -89.509 1.00 64.50 965 GLY A C 1
ATOM 7593 O O . GLY A 1 965 ? 29.446 30.349 -90.631 1.00 64.50 965 GLY A O 1
ATOM 7594 N N . ASP A 1 966 ? 29.651 30.495 -88.402 1.00 76.56 966 ASP A N 1
ATOM 7595 C CA . ASP A 1 966 ? 30.975 31.112 -88.391 1.00 76.56 966 ASP A CA 1
ATOM 7596 C C . ASP A 1 966 ? 32.057 30.053 -88.128 1.00 76.56 966 ASP A C 1
ATOM 7598 O O . ASP A 1 966 ? 32.368 29.687 -86.988 1.00 76.56 966 ASP A O 1
ATOM 7602 N N . LYS A 1 967 ? 32.650 29.544 -89.216 1.00 73.44 967 LYS A N 1
ATOM 7603 C CA . LYS A 1 967 ? 33.726 28.538 -89.162 1.00 73.44 967 LYS A CA 1
ATOM 7604 C C . LYS A 1 967 ? 34.967 29.047 -88.423 1.00 73.44 967 LYS A C 1
ATOM 7606 O O . LYS A 1 967 ? 35.694 28.239 -87.850 1.00 73.44 967 LYS A O 1
ATOM 7611 N N . THR A 1 968 ? 35.214 30.355 -88.429 1.00 74.94 968 THR A N 1
ATOM 7612 C CA . THR A 1 968 ? 36.377 30.962 -87.774 1.00 74.94 968 THR A CA 1
ATOM 7613 C C . THR A 1 968 ? 36.148 31.033 -86.271 1.00 74.94 968 THR A C 1
ATOM 7615 O O . THR A 1 968 ? 36.988 30.552 -85.511 1.00 74.94 968 THR A O 1
ATOM 7618 N N . ALA A 1 969 ? 34.986 31.532 -85.840 1.00 72.19 969 ALA A N 1
ATOM 7619 C CA . ALA A 1 969 ? 34.608 31.552 -84.429 1.00 72.19 969 ALA A CA 1
ATOM 7620 C C . ALA A 1 969 ? 34.527 30.139 -83.841 1.00 72.19 969 ALA A C 1
ATOM 7622 O O . ALA A 1 969 ? 35.062 29.890 -82.763 1.00 72.19 969 ALA A O 1
ATOM 7623 N N . THR A 1 970 ? 33.952 29.190 -84.587 1.00 69.50 970 THR A N 1
ATOM 7624 C CA . THR A 1 970 ? 33.875 27.779 -84.179 1.00 69.50 970 THR A CA 1
ATOM 7625 C C . THR A 1 970 ? 35.266 27.210 -83.892 1.00 69.50 970 THR A C 1
ATOM 7627 O O . THR A 1 970 ? 35.485 26.640 -82.830 1.00 69.50 970 THR A O 1
ATOM 7630 N N . LYS A 1 971 ? 36.234 27.438 -84.788 1.00 73.94 971 LYS A N 1
ATOM 7631 C CA . LYS A 1 971 ? 37.603 26.912 -84.664 1.00 73.94 971 LYS A CA 1
ATOM 7632 C C . LYS A 1 971 ? 38.434 27.613 -83.582 1.00 73.94 971 LYS A C 1
ATOM 7634 O O . LYS A 1 971 ? 39.345 27.016 -83.023 1.00 73.94 971 LYS A O 1
ATOM 7639 N N . ILE A 1 972 ? 38.139 28.884 -83.299 1.00 71.75 972 ILE A N 1
ATOM 7640 C CA . ILE A 1 972 ? 38.759 29.641 -82.199 1.00 71.75 972 ILE A CA 1
ATOM 7641 C C . ILE A 1 972 ? 38.256 29.139 -80.839 1.00 71.75 972 ILE A C 1
ATOM 7643 O O . ILE A 1 972 ? 39.026 29.098 -79.882 1.00 71.75 972 ILE A O 1
ATOM 7647 N N . ILE A 1 973 ? 36.976 28.770 -80.750 1.00 61.31 973 ILE A N 1
ATOM 7648 C CA . ILE A 1 973 ? 36.329 28.347 -79.500 1.00 61.31 973 ILE A CA 1
ATOM 7649 C C . ILE A 1 973 ? 36.565 26.854 -79.215 1.00 61.31 973 ILE A C 1
ATOM 7651 O O . ILE A 1 973 ? 36.622 26.437 -78.058 1.00 61.31 973 ILE A O 1
ATOM 7655 N N . GLU A 1 974 ? 36.736 26.043 -80.258 1.00 56.81 974 GLU A N 1
ATOM 7656 C CA . GLU A 1 974 ? 36.942 24.599 -80.164 1.00 56.81 974 GLU A CA 1
ATOM 7657 C C . GLU A 1 974 ? 38.135 24.230 -79.258 1.00 56.81 974 GLU A C 1
ATOM 7659 O O . GLU A 1 974 ? 39.282 24.611 -79.493 1.00 56.81 974 GLU A O 1
ATOM 7664 N N . GLY A 1 975 ? 37.852 23.473 -78.191 1.00 49.62 975 GLY A N 1
ATOM 7665 C CA . GLY A 1 975 ? 38.860 22.943 -77.267 1.00 49.62 975 GLY A CA 1
ATOM 7666 C C . GLY A 1 975 ? 39.464 23.947 -76.274 1.00 49.62 975 GLY A C 1
ATOM 7667 O O . GLY A 1 975 ? 40.392 23.575 -75.556 1.00 49.62 975 GLY A O 1
ATOM 7668 N N . ARG A 1 976 ? 38.962 25.189 -76.197 1.00 52.81 976 ARG A N 1
ATOM 7669 C CA . ARG A 1 976 ? 39.487 26.251 -75.314 1.00 52.81 976 ARG A CA 1
ATOM 7670 C C . ARG A 1 976 ? 38.436 26.726 -74.305 1.00 52.81 976 ARG A C 1
ATOM 7672 O O . ARG A 1 976 ? 37.241 26.707 -74.588 1.00 52.81 976 ARG A O 1
ATOM 7679 N N . SER A 1 977 ? 38.865 27.159 -73.115 1.00 48.88 977 SER A N 1
ATOM 7680 C CA . SER A 1 977 ? 37.943 27.699 -72.102 1.00 48.88 977 SER A CA 1
ATOM 7681 C C . SER A 1 977 ? 37.499 29.131 -72.447 1.00 48.88 977 SER A C 1
ATOM 7683 O O . SER A 1 977 ? 38.272 29.868 -73.067 1.00 48.88 977 SER A O 1
ATOM 7685 N N . PRO A 1 978 ? 36.297 29.577 -72.018 1.00 53.31 978 PRO A N 1
ATOM 7686 C CA . PRO A 1 978 ? 35.844 30.951 -72.244 1.00 53.31 978 PRO A CA 1
ATOM 7687 C C . PRO A 1 978 ? 36.842 32.000 -71.741 1.00 53.31 978 PRO A C 1
ATOM 7689 O O . PRO A 1 978 ? 37.140 32.950 -72.456 1.00 53.31 978 PRO A O 1
ATOM 7692 N N . GLN A 1 979 ? 37.440 31.781 -70.564 1.00 52.19 979 GLN A N 1
ATOM 7693 C CA . GLN A 1 979 ? 38.455 32.673 -69.998 1.00 52.19 979 GLN A CA 1
ATOM 7694 C C . GLN A 1 979 ? 39.737 32.710 -70.841 1.00 52.19 979 GLN A C 1
ATOM 7696 O O . GLN A 1 979 ? 40.298 33.775 -71.075 1.00 52.19 979 GLN A O 1
ATOM 7701 N N . HIS A 1 980 ? 40.193 31.552 -71.330 1.00 54.69 980 HIS A N 1
ATOM 7702 C CA . HIS A 1 980 ? 41.382 31.465 -72.176 1.00 54.69 980 HIS A CA 1
ATOM 7703 C C . HIS A 1 980 ? 41.179 32.186 -73.515 1.00 54.69 980 HIS A C 1
ATOM 7705 O O . HIS A 1 980 ? 42.080 32.875 -73.984 1.00 54.69 980 HIS A O 1
ATOM 7711 N N . ILE A 1 981 ? 39.983 32.081 -74.102 1.00 65.06 981 ILE A N 1
ATOM 7712 C CA . ILE A 1 981 ? 39.627 32.789 -75.338 1.00 65.06 981 ILE A CA 1
ATOM 7713 C C . ILE A 1 981 ? 39.574 34.298 -75.094 1.00 65.06 981 ILE A C 1
ATOM 7715 O O . ILE A 1 981 ? 40.130 35.043 -75.890 1.00 65.06 981 ILE A O 1
ATOM 7719 N N . LEU A 1 982 ? 38.955 34.741 -73.992 1.00 61.94 982 LEU A N 1
ATOM 7720 C CA . LEU A 1 982 ? 38.857 36.157 -73.615 1.00 61.94 982 LEU A CA 1
ATOM 7721 C C . LEU A 1 982 ? 40.216 36.795 -73.284 1.00 61.94 982 LEU A C 1
ATOM 7723 O O . LEU A 1 982 ? 40.395 37.992 -73.498 1.00 61.94 982 LEU A O 1
ATOM 7727 N N . ASN A 1 983 ? 41.177 36.005 -72.799 1.00 60.81 983 ASN A N 1
ATOM 7728 C CA . ASN A 1 983 ? 42.530 36.466 -72.482 1.00 60.81 983 ASN A CA 1
ATOM 7729 C C . ASN A 1 983 ? 43.466 36.511 -73.709 1.00 60.81 983 ASN A C 1
ATOM 7731 O O . ASN A 1 983 ? 44.507 37.166 -73.654 1.00 60.81 983 ASN A O 1
ATOM 7735 N N . ASP A 1 984 ? 43.123 35.847 -74.818 1.00 73.00 984 ASP A N 1
ATOM 7736 C CA . ASP A 1 984 ? 43.878 35.909 -76.075 1.00 73.00 984 ASP A CA 1
ATOM 7737 C C . ASP A 1 984 ? 43.324 37.014 -76.985 1.00 73.00 984 ASP A C 1
ATOM 7739 O O . ASP A 1 984 ? 42.405 36.807 -77.782 1.00 73.00 984 ASP A O 1
ATOM 7743 N N . SER A 1 985 ? 43.930 38.199 -76.917 1.00 66.94 985 SER A N 1
ATOM 7744 C CA . SER A 1 985 ? 43.534 39.375 -77.704 1.00 66.94 985 SER A CA 1
ATOM 7745 C C . SER A 1 985 ? 43.524 39.136 -79.225 1.00 66.94 985 SER A C 1
ATOM 7747 O O . SER A 1 985 ? 42.734 39.762 -79.943 1.00 66.94 985 SER A O 1
ATOM 7749 N N . LYS A 1 986 ? 44.321 38.186 -79.744 1.00 73.12 986 LYS A N 1
ATOM 7750 C CA . LYS A 1 986 ? 44.311 37.798 -81.169 1.00 73.12 986 LYS A CA 1
ATOM 7751 C C . LYS A 1 986 ? 43.119 36.912 -81.533 1.00 73.12 986 LYS A C 1
ATOM 7753 O O . LYS A 1 986 ? 42.697 36.920 -82.689 1.00 73.12 986 LYS A O 1
ATOM 7758 N N . SER A 1 987 ? 42.596 36.154 -80.573 1.00 74.38 987 SER A N 1
ATOM 7759 C CA . SER A 1 987 ? 41.380 35.351 -80.725 1.00 74.38 987 SER A CA 1
ATOM 7760 C C . SER A 1 987 ? 40.129 36.206 -80.518 1.00 74.38 987 SER A C 1
ATOM 7762 O O . SER A 1 987 ? 39.236 36.167 -81.359 1.00 74.38 987 SER A O 1
ATOM 7764 N N . VAL A 1 988 ? 40.093 37.058 -79.483 1.00 75.56 988 VAL A N 1
ATOM 7765 C CA . VAL A 1 988 ? 38.972 37.984 -79.211 1.00 75.56 988 VAL A CA 1
ATOM 7766 C C . VAL A 1 988 ? 38.725 38.948 -80.368 1.00 75.56 988 VAL A C 1
ATOM 7768 O O . VAL A 1 988 ? 37.580 39.156 -80.751 1.00 75.56 988 VAL A O 1
ATOM 7771 N N . SER A 1 989 ? 39.778 39.500 -80.978 1.00 76.62 989 SER A N 1
ATOM 7772 C CA . SER A 1 989 ? 39.641 40.442 -82.106 1.00 76.62 989 SER A CA 1
ATOM 7773 C C . SER A 1 989 ? 38.994 39.839 -83.359 1.00 76.62 989 SER A C 1
ATOM 7775 O O . SER A 1 989 ? 38.575 40.583 -84.243 1.00 76.62 989 SER A O 1
ATOM 7777 N N . LYS A 1 990 ? 38.888 38.506 -83.437 1.00 79.88 990 LYS A N 1
ATOM 7778 C CA . LYS A 1 990 ? 38.272 37.766 -84.549 1.00 79.88 990 LYS A CA 1
ATOM 7779 C C . LYS A 1 990 ? 36.868 37.242 -84.228 1.00 79.88 990 LYS A C 1
ATOM 7781 O O . LYS A 1 990 ? 36.271 36.589 -85.078 1.00 79.88 990 LYS A O 1
ATOM 7786 N N . LEU A 1 991 ? 36.349 37.500 -83.025 1.00 81.75 991 LEU A N 1
ATOM 7787 C CA . LEU A 1 991 ? 35.014 37.090 -82.583 1.00 81.75 991 LEU A CA 1
ATOM 7788 C C . LEU A 1 991 ? 34.061 38.291 -82.564 1.00 81.75 991 LEU A C 1
ATOM 7790 O O . LEU A 1 991 ? 34.465 39.421 -82.291 1.00 81.75 991 LEU A O 1
ATOM 7794 N N . ASN A 1 992 ? 32.772 38.065 -82.828 1.00 80.25 992 ASN A N 1
ATOM 7795 C CA . ASN A 1 992 ? 31.786 39.143 -82.746 1.00 80.25 992 ASN A CA 1
ATOM 7796 C C . ASN A 1 992 ? 31.501 39.536 -81.274 1.00 80.25 992 ASN A C 1
ATOM 7798 O O . ASN A 1 992 ? 31.669 38.735 -80.352 1.00 80.25 992 ASN A O 1
ATOM 7802 N N . ARG A 1 993 ? 31.008 40.763 -81.040 1.00 76.06 993 ARG A N 1
ATOM 7803 C CA . ARG A 1 993 ? 30.707 41.271 -79.683 1.00 76.06 993 ARG A CA 1
ATOM 7804 C C . ARG A 1 993 ? 29.690 40.432 -78.901 1.00 76.06 993 ARG A C 1
ATOM 7806 O O . ARG A 1 993 ? 29.805 40.363 -77.685 1.00 76.06 993 ARG A O 1
ATOM 7813 N N . ALA A 1 994 ? 28.708 39.818 -79.558 1.00 70.88 994 ALA A N 1
ATOM 7814 C CA . ALA A 1 994 ? 27.700 38.983 -78.903 1.00 70.88 994 ALA A CA 1
ATOM 7815 C C . ALA A 1 994 ? 28.284 37.638 -78.437 1.00 70.88 994 ALA A C 1
ATOM 7817 O O . ALA A 1 994 ? 27.977 37.189 -77.338 1.00 70.88 994 ALA A O 1
ATOM 7818 N N . VAL A 1 995 ? 29.188 37.046 -79.223 1.00 74.06 995 VAL A N 1
ATOM 7819 C CA . VAL A 1 995 ? 29.979 35.863 -78.861 1.00 74.06 995 VAL A CA 1
ATOM 7820 C C . VAL A 1 995 ? 30.897 36.201 -77.690 1.00 74.06 995 VAL A C 1
ATOM 7822 O O . VAL A 1 995 ? 30.921 35.468 -76.712 1.00 74.06 995 VAL A O 1
ATOM 7825 N N . ILE A 1 996 ? 31.579 37.349 -77.732 1.00 73.94 996 ILE A N 1
ATOM 7826 C CA . ILE A 1 996 ? 32.426 37.831 -76.628 1.00 73.94 996 ILE A CA 1
ATOM 7827 C C . ILE A 1 996 ? 31.599 38.071 -75.354 1.00 73.94 996 ILE A C 1
ATOM 7829 O O . ILE A 1 996 ? 31.996 37.640 -74.277 1.00 73.94 996 ILE A O 1
ATOM 7833 N N . ALA A 1 997 ? 30.426 38.703 -75.453 1.00 66.81 997 ALA A N 1
ATOM 7834 C CA . ALA A 1 997 ? 29.539 38.939 -74.312 1.00 66.81 997 ALA A CA 1
ATOM 7835 C C . ALA A 1 997 ? 29.000 37.633 -73.707 1.00 66.81 997 ALA A C 1
ATOM 7837 O O . ALA A 1 997 ? 28.907 37.506 -72.486 1.00 66.81 997 ALA A O 1
ATOM 7838 N N . GLU A 1 998 ? 28.676 36.644 -74.540 1.00 64.00 998 GLU A N 1
ATOM 7839 C CA . GLU A 1 998 ? 28.235 35.331 -74.072 1.00 64.00 998 GLU A CA 1
ATOM 7840 C C . GLU A 1 998 ? 29.398 34.529 -73.463 1.00 64.00 998 GLU A C 1
ATOM 7842 O O . GLU A 1 998 ? 29.229 33.899 -72.420 1.00 64.00 998 GLU A O 1
ATOM 7847 N N . LEU A 1 999 ? 30.610 34.645 -74.018 1.00 62.06 999 LEU A N 1
ATOM 7848 C CA . LEU A 1 999 ? 31.837 34.124 -73.409 1.00 62.06 999 LEU A CA 1
ATOM 7849 C C . LEU A 1 999 ? 32.121 34.790 -72.054 1.00 62.06 999 LEU A C 1
ATOM 7851 O O . LEU A 1 999 ? 32.504 34.086 -71.126 1.00 62.06 999 LEU A O 1
ATOM 7855 N N . HIS A 1 1000 ? 31.870 36.097 -71.892 1.00 60.31 1000 HIS A N 1
ATOM 7856 C CA . HIS A 1 1000 ? 31.971 36.791 -70.599 1.00 60.31 1000 HIS A CA 1
ATOM 7857 C C . HIS A 1 1000 ? 30.932 36.300 -69.582 1.00 60.31 1000 HIS A C 1
ATOM 7859 O O . HIS A 1 1000 ? 31.251 36.147 -68.405 1.00 60.31 1000 HIS A O 1
ATOM 7865 N N . LYS A 1 1001 ? 29.697 36.003 -70.005 1.00 56.94 1001 LYS A N 1
ATOM 7866 C CA . LYS A 1 1001 ? 28.691 35.396 -69.115 1.00 56.94 1001 LYS A CA 1
ATOM 7867 C C . LYS A 1 1001 ? 29.077 33.979 -68.693 1.00 56.94 1001 LYS A C 1
ATOM 7869 O O . LYS A 1 1001 ? 28.889 33.623 -67.533 1.00 56.94 1001 LYS A O 1
ATOM 7874 N N . LEU A 1 1002 ? 29.626 33.183 -69.611 1.00 54.22 1002 LEU A N 1
ATOM 7875 C CA . LEU A 1 1002 ? 30.118 31.832 -69.325 1.00 54.22 1002 LEU A CA 1
ATOM 7876 C C . LEU A 1 1002 ? 31.350 31.863 -68.408 1.00 54.22 1002 LEU A C 1
ATOM 7878 O O . LEU A 1 1002 ? 31.426 31.085 -67.461 1.00 54.22 1002 LEU A O 1
ATOM 7882 N N . ALA A 1 1003 ? 32.255 32.817 -68.624 1.00 54.50 1003 ALA A N 1
ATOM 7883 C CA . ALA A 1 1003 ? 33.369 33.133 -67.733 1.00 54.50 1003 ALA A CA 1
ATOM 7884 C C . ALA A 1 1003 ? 32.898 33.524 -66.318 1.00 54.50 1003 ALA A C 1
ATOM 7886 O O . ALA A 1 1003 ? 33.379 32.970 -65.333 1.00 54.50 1003 ALA A O 1
ATOM 7887 N N . ASN A 1 1004 ? 31.891 34.396 -66.201 1.00 53.16 1004 ASN A N 1
ATOM 7888 C CA . ASN A 1 1004 ? 31.317 34.808 -64.912 1.00 53.16 1004 ASN A CA 1
ATOM 7889 C C . ASN A 1 1004 ? 30.506 33.701 -64.208 1.00 53.16 1004 ASN A C 1
ATOM 7891 O O . ASN A 1 1004 ? 30.357 33.714 -62.989 1.00 53.16 1004 ASN A O 1
ATOM 7895 N N . ALA A 1 1005 ? 29.957 32.733 -64.944 1.00 51.62 1005 ALA A N 1
ATOM 7896 C CA . ALA A 1 1005 ? 29.327 31.552 -64.349 1.00 51.62 1005 ALA A CA 1
ATOM 7897 C C . ALA A 1 1005 ? 30.368 30.568 -63.780 1.00 51.62 1005 ALA A C 1
ATOM 7899 O O . ALA A 1 1005 ? 30.082 29.861 -62.811 1.00 51.62 1005 ALA A O 1
ATOM 7900 N N . ASN A 1 1006 ? 31.566 30.549 -64.368 1.00 51.16 1006 ASN A N 1
ATOM 7901 C CA . ASN A 1 1006 ? 32.705 29.753 -63.926 1.00 51.16 1006 ASN A CA 1
ATOM 7902 C C . ASN A 1 1006 ? 33.454 30.394 -62.746 1.00 51.16 1006 ASN A C 1
ATOM 7904 O O . ASN A 1 1006 ? 33.812 29.676 -61.817 1.00 51.16 1006 ASN A O 1
ATOM 7908 N N . SER A 1 1007 ? 33.592 31.72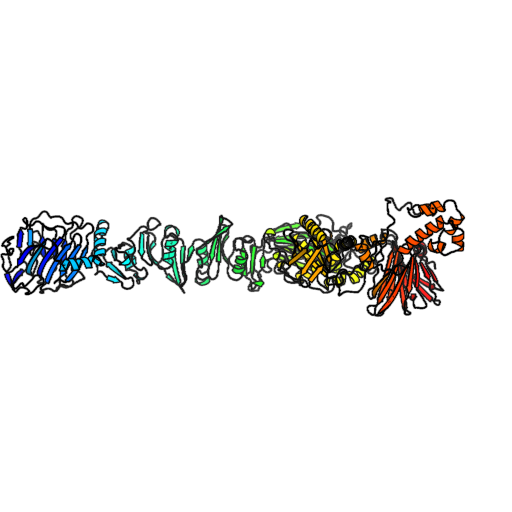7 -62.692 1.00 54.94 1007 SER A N 1
ATOM 7909 C CA . SER A 1 1007 ? 34.238 32.427 -61.564 1.00 54.94 1007 SER A CA 1
ATOM 7910 C C . SER A 1 1007 ? 33.563 32.154 -60.214 1.00 54.94 1007 SER A C 1
ATOM 7912 O O . SER A 1 1007 ? 34.233 32.055 -59.190 1.00 54.94 1007 SER A O 1
ATOM 7914 N N . LYS A 1 1008 ? 32.247 31.906 -60.212 1.00 56.59 1008 LYS A N 1
ATOM 7915 C CA . LYS A 1 1008 ? 31.483 31.490 -59.024 1.00 56.59 1008 LYS A CA 1
ATOM 7916 C C . LYS A 1 1008 ? 31.879 30.115 -58.473 1.00 56.59 1008 LYS A C 1
ATOM 7918 O O . LYS A 1 1008 ? 31.507 29.789 -57.347 1.00 56.59 1008 LYS A O 1
ATOM 7923 N N . ARG A 1 1009 ? 32.600 29.287 -59.235 1.00 63.62 1009 ARG A N 1
ATOM 7924 C CA . ARG A 1 1009 ? 33.099 27.961 -58.817 1.00 63.62 1009 ARG A CA 1
ATOM 7925 C C . ARG A 1 1009 ? 34.489 28.027 -58.186 1.00 63.62 1009 ARG A C 1
ATOM 7927 O O . ARG A 1 1009 ? 34.934 27.029 -57.625 1.00 63.62 1009 ARG A O 1
ATOM 7934 N N . ASN A 1 1010 ? 35.138 29.185 -58.259 1.00 76.25 1010 ASN A N 1
ATOM 7935 C CA . ASN A 1 1010 ? 36.483 29.388 -57.748 1.00 76.25 1010 ASN A CA 1
ATOM 7936 C C . ASN A 1 1010 ? 36.425 29.734 -56.266 1.00 76.25 1010 ASN A C 1
ATOM 7938 O O . ASN A 1 1010 ? 35.552 30.484 -55.824 1.00 76.25 1010 ASN A O 1
ATOM 7942 N N . PHE A 1 1011 ? 37.359 29.193 -55.496 1.00 79.69 1011 PHE A N 1
ATOM 7943 C CA . PHE A 1 1011 ? 37.516 29.565 -54.099 1.00 79.69 1011 PHE A CA 1
ATOM 7944 C C . PHE A 1 1011 ? 38.965 29.405 -53.654 1.00 79.69 1011 PHE A C 1
ATOM 7946 O O . PHE A 1 1011 ? 39.715 28.563 -54.155 1.00 79.69 1011 PHE A O 1
ATOM 7953 N N . ILE A 1 1012 ? 39.337 30.222 -52.676 1.00 84.56 1012 ILE A N 1
ATOM 7954 C CA . ILE A 1 1012 ? 40.627 30.161 -52.003 1.00 84.56 1012 ILE A CA 1
ATOM 7955 C C . ILE A 1 1012 ? 40.362 29.730 -50.571 1.00 84.56 1012 ILE A C 1
ATOM 7957 O O . ILE A 1 1012 ? 39.667 30.417 -49.819 1.00 84.56 1012 ILE A O 1
ATOM 7961 N N . HIS A 1 1013 ? 40.935 28.596 -50.185 1.00 83.44 1013 HIS A N 1
ATOM 7962 C CA . HIS A 1 1013 ? 40.895 28.115 -48.816 1.00 83.44 1013 HIS A CA 1
ATOM 7963 C C . HIS A 1 1013 ? 42.238 28.349 -48.137 1.00 83.44 1013 HIS A C 1
ATOM 7965 O O . HIS A 1 1013 ? 43.276 27.851 -48.578 1.00 83.44 1013 HIS A O 1
ATOM 7971 N N . THR A 1 1014 ? 42.213 29.122 -47.053 1.00 83.69 1014 THR A N 1
ATOM 7972 C CA . THR A 1 1014 ? 43.381 29.337 -46.200 1.00 83.69 1014 THR A CA 1
ATOM 7973 C C . THR A 1 1014 ? 43.251 28.481 -44.947 1.00 83.69 1014 THR A C 1
ATOM 7975 O O . THR A 1 1014 ? 42.306 28.650 -44.177 1.00 83.69 1014 THR A O 1
ATOM 7978 N N . ILE A 1 1015 ? 44.217 27.590 -44.736 1.00 79.06 1015 ILE A N 1
ATOM 7979 C CA . ILE A 1 1015 ? 44.278 26.648 -43.613 1.00 79.06 1015 ILE A CA 1
ATOM 7980 C C . ILE A 1 1015 ? 45.516 26.962 -42.782 1.00 79.06 1015 ILE A C 1
ATOM 7982 O O . ILE A 1 1015 ? 46.556 27.295 -43.342 1.00 79.06 1015 ILE A O 1
ATOM 7986 N N . LYS A 1 1016 ? 45.426 26.842 -41.462 1.00 82.88 1016 LYS A N 1
ATOM 7987 C CA . LYS A 1 1016 ? 46.526 27.033 -40.518 1.00 82.88 1016 LYS A CA 1
ATOM 7988 C C . LYS A 1 1016 ? 46.700 25.778 -39.672 1.00 82.88 1016 LYS A C 1
ATOM 7990 O O . LYS A 1 1016 ? 45.736 25.307 -39.091 1.00 82.88 1016 LYS A O 1
ATOM 7995 N N . GLY A 1 1017 ? 47.914 25.250 -39.570 1.00 76.44 1017 GLY A N 1
ATOM 7996 C CA . GLY A 1 1017 ? 48.209 24.092 -38.732 1.00 76.44 1017 GLY A CA 1
ATOM 7997 C C . GLY A 1 1017 ? 47.920 24.364 -37.257 1.00 76.44 1017 GLY A C 1
ATOM 7998 O O . GLY A 1 1017 ? 48.366 25.371 -36.708 1.00 76.44 1017 GLY A O 1
ATOM 7999 N N . ASN A 1 1018 ? 47.211 23.459 -36.594 1.00 69.88 1018 ASN A N 1
ATOM 8000 C CA . ASN A 1 1018 ? 46.873 23.579 -35.174 1.00 69.88 1018 ASN A CA 1
ATOM 8001 C C . ASN A 1 1018 ? 48.002 23.020 -34.300 1.00 69.88 1018 ASN A C 1
ATOM 8003 O O . ASN A 1 1018 ? 48.413 23.626 -33.309 1.00 69.88 1018 ASN A O 1
ATOM 8007 N N . LYS A 1 1019 ? 48.559 21.880 -34.712 1.00 73.38 1019 LYS A N 1
ATOM 8008 C CA . LYS A 1 1019 ? 49.675 21.170 -34.073 1.00 73.38 1019 LYS A CA 1
ATOM 8009 C C . LYS A 1 1019 ? 50.594 20.579 -35.148 1.00 73.38 1019 LYS A C 1
ATOM 8011 O O . LYS A 1 1019 ? 50.286 20.652 -36.333 1.00 73.38 1019 LYS A O 1
ATOM 8016 N N . ASN A 1 1020 ? 51.726 20.011 -34.739 1.00 78.19 1020 ASN A N 1
ATOM 8017 C CA . ASN A 1 1020 ? 52.582 19.262 -35.658 1.00 78.19 1020 ASN A CA 1
ATOM 8018 C C . ASN A 1 1020 ? 51.917 17.918 -35.997 1.00 78.19 1020 ASN A C 1
ATOM 8020 O O . ASN A 1 1020 ? 51.559 17.181 -35.077 1.00 78.19 1020 ASN A O 1
ATOM 8024 N N . GLY A 1 1021 ? 51.783 17.596 -37.282 1.00 78.44 1021 GLY A N 1
ATOM 8025 C CA . GLY A 1 1021 ? 51.197 16.338 -37.746 1.00 78.44 1021 GLY A CA 1
ATOM 8026 C C . GLY A 1 1021 ? 50.977 16.309 -39.260 1.00 78.44 1021 GLY A C 1
ATOM 8027 O O . GLY A 1 1021 ? 51.861 16.738 -40.008 1.00 78.44 1021 GLY A O 1
ATOM 8028 N N . THR A 1 1022 ? 49.832 15.802 -39.721 1.00 73.69 1022 THR A N 1
ATOM 8029 C CA . THR A 1 1022 ? 49.539 15.592 -41.152 1.00 73.69 1022 THR A CA 1
ATOM 8030 C C . THR A 1 1022 ? 48.288 16.356 -41.587 1.00 73.69 1022 THR A C 1
ATOM 8032 O O . THR A 1 1022 ? 47.204 16.205 -41.033 1.00 73.69 1022 THR A O 1
ATOM 8035 N N . LEU A 1 1023 ? 48.428 17.179 -42.624 1.00 73.62 1023 LEU A N 1
ATOM 8036 C CA . LEU A 1 1023 ? 47.329 17.818 -43.333 1.00 73.62 1023 LEU A CA 1
ATOM 8037 C C . LEU A 1 1023 ? 46.875 16.912 -44.484 1.00 73.62 1023 LEU A C 1
ATOM 8039 O O . LEU A 1 1023 ? 47.622 16.697 -45.437 1.00 73.62 1023 LEU A O 1
ATOM 8043 N N . ASN A 1 1024 ? 45.635 16.436 -44.396 1.00 71.81 1024 ASN A N 1
ATOM 8044 C CA . ASN A 1 1024 ? 44.958 15.643 -45.423 1.00 71.81 1024 ASN A CA 1
ATOM 8045 C C . ASN A 1 1024 ? 43.849 16.462 -46.082 1.00 71.81 1024 ASN A C 1
ATOM 8047 O O . ASN A 1 1024 ? 42.706 16.389 -45.648 1.00 71.81 1024 ASN A O 1
ATOM 8051 N N . TYR A 1 1025 ? 44.190 17.249 -47.102 1.00 73.25 1025 TYR A N 1
ATOM 8052 C CA . TYR A 1 1025 ? 43.261 18.123 -47.809 1.00 73.25 1025 TYR A CA 1
ATOM 8053 C C . TYR A 1 1025 ? 42.577 17.413 -48.975 1.00 73.25 1025 TYR A C 1
ATOM 8055 O O . TYR A 1 1025 ? 43.216 17.057 -49.966 1.00 73.25 1025 TYR A O 1
ATOM 8063 N N . MET A 1 1026 ? 41.259 17.280 -48.894 1.00 71.38 1026 MET A N 1
ATOM 8064 C CA . MET A 1 1026 ? 40.446 16.620 -49.908 1.00 71.38 1026 MET A CA 1
ATOM 8065 C C . MET A 1 1026 ? 39.614 17.640 -50.700 1.00 71.38 1026 MET A C 1
ATOM 8067 O O . MET A 1 1026 ? 39.181 18.657 -50.168 1.00 71.38 1026 MET A O 1
ATOM 8071 N N . VAL A 1 1027 ? 39.409 17.375 -51.991 1.00 69.56 1027 VAL A N 1
ATOM 8072 C CA . VAL A 1 1027 ? 38.446 18.061 -52.865 1.00 69.56 1027 VAL A CA 1
ATOM 8073 C C . VAL A 1 1027 ? 37.833 17.009 -53.770 1.00 69.56 1027 VAL A C 1
ATOM 8075 O O . VAL A 1 1027 ? 38.546 16.276 -54.447 1.00 69.56 1027 VAL A O 1
ATOM 8078 N N . LYS A 1 1028 ? 36.510 16.928 -53.834 1.00 63.88 1028 LYS A N 1
ATOM 8079 C CA . LYS A 1 1028 ? 35.825 16.013 -54.749 1.00 63.88 1028 LYS A CA 1
ATOM 8080 C C . LYS A 1 1028 ? 34.811 16.793 -55.579 1.00 63.88 1028 LYS A C 1
ATOM 8082 O O . LYS A 1 1028 ? 34.256 17.779 -55.116 1.00 63.88 1028 LYS A O 1
ATOM 8087 N N . SER A 1 1029 ? 34.628 16.403 -56.835 1.00 60.50 1029 SER A N 1
ATOM 8088 C CA . SER A 1 1029 ? 33.670 17.026 -57.749 1.00 60.50 1029 SER A CA 1
ATOM 8089 C C . SER A 1 1029 ? 33.262 16.040 -58.841 1.00 60.50 1029 SER A C 1
ATOM 8091 O O . SER A 1 1029 ? 34.101 15.532 -59.596 1.00 60.50 1029 SER A O 1
ATOM 8093 N N . GLY A 1 1030 ? 31.967 15.728 -58.915 1.00 56.03 1030 GLY A N 1
ATOM 8094 C CA . GLY A 1 1030 ? 31.449 14.677 -59.783 1.00 56.03 1030 GLY A CA 1
ATOM 8095 C C . GLY A 1 1030 ? 32.073 13.316 -59.460 1.00 56.03 1030 GLY A C 1
ATOM 8096 O O . GLY A 1 1030 ? 32.223 12.907 -58.304 1.00 56.03 1030 GLY A O 1
ATOM 8097 N N . LEU A 1 1031 ? 32.493 12.620 -60.516 1.00 59.19 1031 LEU A N 1
ATOM 8098 C CA . LEU A 1 1031 ? 33.154 11.316 -60.436 1.00 59.19 1031 LEU A CA 1
ATOM 8099 C C . LEU A 1 1031 ? 34.636 11.402 -60.030 1.00 59.19 1031 LEU A C 1
ATOM 8101 O O . LEU A 1 1031 ? 35.249 10.358 -59.824 1.00 59.19 1031 LEU A O 1
ATOM 8105 N N . ASN A 1 1032 ? 35.201 12.606 -59.874 1.00 63.72 1032 ASN A N 1
ATOM 8106 C CA . ASN A 1 1032 ? 36.621 12.813 -59.579 1.00 63.72 1032 ASN A CA 1
ATOM 8107 C C . ASN A 1 1032 ? 36.808 13.175 -58.102 1.00 63.72 1032 ASN A C 1
ATOM 8109 O O . ASN A 1 1032 ? 36.120 14.052 -57.577 1.00 63.72 1032 ASN A O 1
ATOM 8113 N N . LEU A 1 1033 ? 37.744 12.509 -57.438 1.00 70.19 1033 LEU A N 1
ATOM 8114 C CA . LEU A 1 1033 ? 38.205 12.775 -56.082 1.00 70.19 1033 LEU A CA 1
ATOM 8115 C C . LEU A 1 1033 ? 39.685 13.116 -56.130 1.00 70.19 1033 LEU A C 1
ATOM 8117 O O . LEU A 1 1033 ? 40.466 12.431 -56.782 1.00 70.19 1033 LEU A O 1
ATOM 8121 N N . PHE A 1 1034 ? 40.054 14.150 -55.396 1.00 74.06 1034 PHE A N 1
ATOM 8122 C CA . PHE A 1 1034 ? 41.411 14.617 -55.263 1.00 74.06 1034 PHE A CA 1
ATOM 8123 C C . PHE A 1 1034 ? 41.766 14.753 -53.780 1.00 74.06 1034 PHE A C 1
ATOM 8125 O O . PHE A 1 1034 ? 40.980 15.270 -52.988 1.00 74.06 1034 PHE A O 1
ATOM 8132 N N . ASN A 1 1035 ? 42.956 14.302 -53.396 1.00 78.38 1035 ASN A N 1
ATOM 8133 C CA . ASN A 1 1035 ? 43.459 14.419 -52.034 1.00 78.38 1035 ASN A CA 1
ATOM 8134 C C . ASN A 1 1035 ? 44.951 14.764 -52.027 1.00 78.38 1035 ASN A C 1
ATOM 8136 O O . ASN A 1 1035 ? 45.747 14.052 -52.638 1.00 78.38 1035 ASN A O 1
ATOM 8140 N N . VAL A 1 1036 ? 45.314 15.811 -51.286 1.00 79.62 1036 VAL A N 1
ATOM 8141 C CA . VAL A 1 1036 ? 46.689 16.166 -50.923 1.00 79.62 1036 VAL A CA 1
ATOM 8142 C C . VAL A 1 1036 ? 46.940 15.751 -49.487 1.00 79.62 1036 VAL A C 1
ATOM 8144 O O . VAL A 1 1036 ? 46.299 16.249 -48.568 1.00 79.62 1036 VAL A O 1
ATOM 8147 N N . GLU A 1 1037 ? 47.940 14.911 -49.292 1.00 81.69 1037 GLU A N 1
ATOM 8148 C CA . GLU A 1 1037 ? 48.467 14.570 -47.978 1.00 81.69 1037 GLU A CA 1
ATOM 8149 C C . GLU A 1 1037 ? 49.861 15.184 -47.818 1.00 81.69 1037 GLU A C 1
ATOM 8151 O O . GLU A 1 1037 ? 50.729 15.036 -48.682 1.00 81.69 1037 GLU A O 1
ATOM 8156 N N . THR A 1 1038 ? 50.089 15.902 -46.720 1.00 83.81 1038 THR A N 1
ATOM 8157 C CA . THR A 1 1038 ? 51.380 16.531 -46.426 1.00 83.81 1038 THR A CA 1
ATOM 8158 C C . THR A 1 1038 ? 51.591 16.710 -44.929 1.00 83.81 1038 THR A C 1
ATOM 8160 O O . THR A 1 1038 ? 50.649 16.968 -44.193 1.00 83.81 1038 THR A O 1
ATOM 8163 N N . ALA A 1 1039 ? 52.842 16.726 -44.466 1.00 82.31 1039 ALA A N 1
ATOM 8164 C CA . ALA A 1 1039 ? 53.149 17.179 -43.107 1.00 82.31 1039 ALA A CA 1
ATOM 8165 C C . ALA A 1 1039 ? 52.771 18.665 -42.902 1.00 82.31 1039 ALA A C 1
ATOM 8167 O O . ALA A 1 1039 ? 52.939 19.488 -43.816 1.00 82.31 1039 ALA A O 1
ATOM 8168 N N . VAL A 1 1040 ? 52.317 19.013 -41.696 1.00 81.62 1040 VAL A N 1
ATOM 8169 C CA . VAL A 1 1040 ? 51.954 20.371 -41.256 1.00 81.62 1040 VAL A CA 1
ATOM 8170 C C . VAL A 1 1040 ? 52.535 20.654 -39.868 1.00 81.62 1040 VAL A C 1
ATOM 8172 O O . VAL A 1 1040 ? 52.471 19.804 -38.984 1.00 81.62 1040 VAL A O 1
ATOM 8175 N N . ASN A 1 1041 ? 53.128 21.833 -39.676 1.00 85.31 1041 ASN A N 1
ATOM 8176 C CA . ASN A 1 1041 ? 53.572 22.304 -38.362 1.00 85.31 1041 ASN A CA 1
ATOM 8177 C C . ASN A 1 1041 ? 52.508 23.198 -37.703 1.00 85.31 1041 ASN A C 1
ATOM 8179 O O . ASN A 1 1041 ? 51.698 23.824 -38.389 1.00 85.31 1041 ASN A O 1
ATOM 8183 N N . SER A 1 1042 ? 52.555 23.336 -36.374 1.00 81.56 1042 SER A N 1
ATOM 8184 C CA . SER A 1 1042 ? 51.715 24.308 -35.661 1.00 81.56 1042 SER A CA 1
ATOM 8185 C C . SER A 1 1042 ? 51.952 25.725 -36.200 1.00 81.56 1042 SER A C 1
ATOM 8187 O O . SER A 1 1042 ? 53.089 26.159 -36.384 1.00 81.56 1042 SER A O 1
ATOM 8189 N N . ASN A 1 1043 ? 50.864 26.446 -36.456 1.00 81.38 1043 ASN A N 1
ATOM 8190 C CA . ASN A 1 1043 ? 50.789 27.754 -37.100 1.00 81.38 1043 ASN A CA 1
ATOM 8191 C C . ASN A 1 1043 ? 51.274 27.841 -38.564 1.00 81.38 1043 ASN A C 1
ATOM 8193 O O . ASN A 1 1043 ? 51.312 28.946 -39.104 1.00 81.38 1043 ASN A O 1
ATOM 8197 N N . GLU A 1 1044 ? 51.603 26.730 -39.232 1.00 84.94 1044 GLU A N 1
ATOM 8198 C CA . GLU A 1 1044 ? 51.964 26.729 -40.659 1.00 84.94 1044 GLU A CA 1
ATOM 8199 C C . GLU A 1 1044 ? 50.722 26.974 -41.529 1.00 84.94 1044 GLU A C 1
ATOM 8201 O O . GLU A 1 1044 ? 49.741 26.247 -41.407 1.00 84.94 1044 GLU A O 1
ATOM 8206 N N . THR A 1 1045 ? 50.757 27.966 -42.423 1.00 82.69 1045 THR A N 1
ATOM 8207 C CA . THR A 1 1045 ? 49.612 28.293 -43.289 1.00 82.69 1045 THR A CA 1
ATOM 8208 C C . THR A 1 1045 ? 49.739 27.661 -44.676 1.00 82.69 1045 THR A C 1
ATOM 8210 O O . THR A 1 1045 ? 50.773 27.800 -45.336 1.00 82.69 1045 THR A O 1
ATOM 8213 N N . HIS A 1 1046 ? 48.656 27.056 -45.163 1.00 80.19 1046 HIS A N 1
ATOM 8214 C CA . HIS A 1 1046 ? 48.493 26.563 -46.532 1.00 80.19 1046 HIS A CA 1
ATOM 8215 C C . HIS A 1 1046 ? 47.392 27.335 -47.234 1.00 80.19 1046 HIS A C 1
ATOM 8217 O O . HIS A 1 1046 ? 46.308 27.530 -46.687 1.00 80.19 1046 HIS A O 1
ATOM 8223 N N . LYS A 1 1047 ? 47.674 27.765 -48.463 1.00 83.69 1047 LYS A N 1
ATOM 8224 C CA . LYS A 1 1047 ? 46.664 28.330 -49.356 1.00 83.69 1047 LYS A CA 1
ATOM 8225 C C . LYS A 1 1047 ? 46.426 27.349 -50.485 1.00 83.69 1047 LYS A C 1
ATOM 8227 O O . LYS A 1 1047 ? 47.361 27.024 -51.222 1.00 83.69 1047 LYS A O 1
ATOM 8232 N N . LEU A 1 1048 ? 45.187 26.889 -50.577 1.00 81.88 1048 LEU A N 1
ATOM 8233 C CA . LEU A 1 1048 ? 44.710 26.025 -51.641 1.00 81.88 1048 LEU A CA 1
ATOM 8234 C C . LEU A 1 1048 ? 43.721 26.815 -52.480 1.00 81.88 1048 LEU A C 1
ATOM 8236 O O . LEU A 1 1048 ? 42.706 27.297 -51.985 1.00 81.88 1048 LEU A O 1
ATOM 8240 N N . GLU A 1 1049 ? 44.073 26.990 -53.741 1.00 85.69 1049 GLU A N 1
ATOM 8241 C CA . GLU A 1 1049 ? 43.265 27.697 -54.719 1.00 85.69 1049 GLU A CA 1
ATOM 8242 C C . GLU A 1 1049 ? 42.691 26.660 -55.676 1.00 85.69 1049 GLU A C 1
ATOM 8244 O O . GLU A 1 1049 ? 43.426 25.890 -56.303 1.00 85.69 1049 GLU A O 1
ATOM 8249 N N . VAL A 1 1050 ? 41.366 26.626 -55.748 1.00 79.88 1050 VAL A N 1
ATOM 8250 C CA . VAL A 1 1050 ? 40.623 25.725 -56.617 1.00 79.88 1050 VAL A CA 1
ATOM 8251 C C . VAL A 1 1050 ? 39.899 26.569 -57.645 1.00 79.88 1050 VAL A C 1
ATOM 8253 O O . VAL A 1 1050 ? 39.064 27.403 -57.290 1.00 79.88 1050 VAL A O 1
ATOM 8256 N N . ASN A 1 1051 ? 40.206 26.321 -58.913 1.00 75.94 1051 ASN A N 1
ATOM 8257 C CA . ASN A 1 1051 ? 39.617 27.024 -60.042 1.00 75.94 1051 ASN A CA 1
ATOM 8258 C C . ASN A 1 1051 ? 38.826 26.061 -60.929 1.00 75.94 1051 ASN A C 1
ATOM 8260 O O . ASN A 1 1051 ? 39.224 24.912 -61.137 1.00 75.94 1051 ASN A O 1
ATOM 8264 N N . ASP A 1 1052 ? 37.702 26.554 -61.450 1.00 68.25 1052 ASP A N 1
ATOM 8265 C CA . ASP A 1 1052 ? 36.824 25.871 -62.396 1.00 68.25 1052 ASP A CA 1
ATOM 8266 C C . ASP A 1 1052 ? 36.395 24.473 -61.924 1.00 68.25 1052 ASP A C 1
ATOM 8268 O O . ASP A 1 1052 ? 36.363 23.508 -62.698 1.00 68.25 1052 ASP A O 1
ATOM 8272 N N . LEU A 1 1053 ? 36.061 24.358 -60.633 1.00 66.88 1053 LEU A N 1
ATOM 8273 C CA . LEU A 1 1053 ? 35.671 23.099 -60.005 1.00 66.88 1053 LEU A CA 1
ATOM 8274 C C . LEU A 1 1053 ? 34.574 22.378 -60.812 1.00 66.88 1053 LEU A C 1
ATOM 8276 O O . LEU A 1 1053 ? 33.546 22.961 -61.175 1.00 66.88 1053 LEU A O 1
ATOM 8280 N N . GLY A 1 1054 ? 34.798 21.091 -61.084 1.00 56.38 1054 GLY A N 1
ATOM 8281 C CA . GLY A 1 1054 ? 33.851 20.233 -61.804 1.00 56.38 1054 GLY A CA 1
ATOM 8282 C C . GLY A 1 1054 ? 33.767 20.488 -63.308 1.00 56.38 1054 GLY A C 1
ATOM 8283 O O . GLY A 1 1054 ? 32.947 19.870 -63.984 1.00 56.38 1054 GLY A O 1
ATOM 8284 N N . SER A 1 1055 ? 34.591 21.389 -63.847 1.00 59.34 1055 SER A N 1
ATOM 8285 C CA . SER A 1 1055 ? 34.754 21.564 -65.290 1.00 59.34 1055 SER A CA 1
ATOM 8286 C C . SER A 1 1055 ? 35.753 20.553 -65.879 1.00 59.34 1055 SER A C 1
ATOM 8288 O O . SER A 1 1055 ? 36.439 19.828 -65.160 1.00 59.34 1055 SER A O 1
ATOM 8290 N N . ASN A 1 1056 ? 35.889 20.548 -67.209 1.00 58.88 1056 ASN A N 1
ATOM 8291 C CA . ASN A 1 1056 ? 36.911 19.765 -67.920 1.00 58.88 1056 ASN A CA 1
ATOM 8292 C C . ASN A 1 1056 ? 38.352 20.272 -67.713 1.00 58.88 1056 ASN A C 1
ATOM 8294 O O . ASN A 1 1056 ? 39.284 19.641 -68.210 1.00 58.88 1056 ASN A O 1
ATOM 8298 N N . PHE A 1 1057 ? 38.527 21.404 -67.026 1.00 62.53 1057 PHE A N 1
ATOM 8299 C CA . PHE A 1 1057 ? 39.800 22.098 -66.837 1.00 62.53 1057 PHE A CA 1
ATOM 8300 C C . PHE A 1 1057 ? 40.000 22.499 -65.370 1.00 62.53 1057 PHE A C 1
ATOM 8302 O O . PHE A 1 1057 ? 40.486 23.589 -65.093 1.00 62.53 1057 PHE A O 1
ATOM 8309 N N . MET A 1 1058 ? 39.589 21.646 -64.424 1.00 72.06 1058 MET A N 1
ATOM 8310 C CA . MET A 1 1058 ? 39.780 21.925 -63.001 1.00 72.06 1058 MET A CA 1
ATOM 8311 C C . MET A 1 1058 ? 41.272 22.087 -62.702 1.00 72.06 1058 MET A C 1
ATOM 8313 O O . MET A 1 1058 ? 42.060 21.170 -62.951 1.00 72.06 1058 MET A O 1
ATOM 8317 N N . THR A 1 1059 ? 41.635 23.223 -62.110 1.00 76.12 1059 THR A N 1
ATOM 8318 C CA . THR A 1 1059 ? 42.999 23.490 -61.657 1.00 76.12 1059 THR A CA 1
ATOM 8319 C C . THR A 1 1059 ? 43.023 23.568 -60.144 1.00 76.12 1059 THR A C 1
ATOM 8321 O O . THR A 1 1059 ? 42.264 24.324 -59.533 1.00 76.12 1059 THR A O 1
ATOM 8324 N N . LEU A 1 1060 ? 43.939 22.821 -59.540 1.00 77.56 1060 LEU A N 1
ATOM 8325 C CA . LEU A 1 1060 ? 44.293 22.983 -58.142 1.00 77.56 1060 LEU A CA 1
ATOM 8326 C C . LEU A 1 1060 ? 45.699 23.553 -58.032 1.00 77.56 1060 LEU A C 1
ATOM 8328 O O . LEU A 1 1060 ? 46.652 22.991 -58.575 1.00 77.56 1060 LEU A O 1
ATOM 8332 N N . LYS A 1 1061 ? 45.825 24.619 -57.246 1.00 84.25 1061 LYS A N 1
ATOM 8333 C CA . LYS A 1 1061 ? 47.111 25.190 -56.868 1.00 84.25 1061 LYS A CA 1
ATOM 8334 C C . LYS A 1 1061 ? 47.296 25.091 -55.369 1.00 84.25 1061 LYS A C 1
ATOM 8336 O O . LYS A 1 1061 ? 46.416 25.463 -54.594 1.00 84.25 1061 LYS A O 1
ATOM 8341 N N . MET A 1 1062 ? 48.470 24.627 -54.962 1.00 81.25 1062 MET A N 1
ATOM 8342 C CA . MET A 1 1062 ? 48.876 24.646 -53.564 1.00 81.25 1062 MET A CA 1
ATOM 8343 C C . MET A 1 1062 ? 50.186 25.403 -53.416 1.00 81.25 1062 MET A C 1
ATOM 8345 O O . MET A 1 1062 ? 51.178 25.116 -54.091 1.00 81.25 1062 MET A O 1
ATOM 8349 N N . ASN A 1 1063 ? 50.191 26.348 -52.478 1.00 76.88 1063 ASN A N 1
ATOM 8350 C CA . ASN A 1 1063 ? 51.399 27.035 -52.051 1.00 76.88 1063 ASN A CA 1
ATOM 8351 C C . ASN A 1 1063 ? 51.775 26.617 -50.622 1.00 76.88 1063 ASN A C 1
ATOM 8353 O O . ASN A 1 1063 ? 50.924 26.586 -49.728 1.00 76.88 1063 ASN A O 1
ATOM 8357 N N . SER A 1 1064 ? 53.058 26.322 -50.411 1.00 74.06 1064 SER A N 1
ATOM 8358 C CA . SER A 1 1064 ? 53.630 25.977 -49.109 1.00 74.06 1064 SER A CA 1
ATOM 8359 C C . SER A 1 1064 ? 54.745 26.955 -48.755 1.00 74.06 1064 SER A C 1
ATOM 8361 O O . SER A 1 1064 ? 55.635 27.206 -49.565 1.00 74.06 1064 SER A O 1
ATOM 8363 N N . ALA A 1 1065 ? 54.734 27.464 -47.520 1.00 74.94 1065 ALA A N 1
ATOM 8364 C CA . ALA A 1 1065 ? 55.755 28.385 -47.017 1.00 74.94 1065 ALA A CA 1
ATOM 8365 C C . ALA A 1 1065 ? 57.137 27.727 -46.808 1.00 74.94 1065 ALA A C 1
ATOM 8367 O O . ALA A 1 1065 ? 58.142 28.429 -46.730 1.00 74.94 1065 ALA A O 1
ATOM 8368 N N . ARG A 1 1066 ? 57.207 26.389 -46.744 1.00 83.06 1066 ARG A N 1
ATOM 8369 C CA . ARG A 1 1066 ? 58.454 25.608 -46.631 1.00 83.06 1066 ARG A CA 1
ATOM 8370 C C . ARG A 1 1066 ? 58.523 24.504 -47.680 1.00 83.06 1066 ARG A C 1
ATOM 8372 O O . ARG A 1 1066 ? 57.481 24.038 -48.143 1.00 83.06 1066 ARG A O 1
ATOM 8379 N N . VAL A 1 1067 ? 59.738 24.061 -48.001 1.00 80.94 1067 VAL A N 1
ATOM 8380 C CA . VAL A 1 1067 ? 59.963 22.885 -48.855 1.00 80.94 1067 VAL A CA 1
ATOM 8381 C C . VAL A 1 1067 ? 59.516 21.623 -48.115 1.00 80.94 1067 VAL A C 1
ATOM 8383 O O . VAL A 1 1067 ? 59.922 21.395 -46.973 1.00 80.94 1067 VAL A O 1
ATOM 8386 N N . LYS A 1 1068 ? 58.662 20.820 -48.750 1.00 85.00 1068 LYS A N 1
ATOM 8387 C CA . LYS A 1 1068 ? 58.167 19.541 -48.234 1.00 85.00 1068 LYS A CA 1
ATOM 8388 C C . LYS A 1 1068 ? 57.667 18.643 -49.357 1.00 85.00 1068 LYS A C 1
ATOM 8390 O O . LYS A 1 1068 ? 57.301 19.128 -50.422 1.00 85.00 1068 LYS A O 1
ATOM 8395 N N . ASN A 1 1069 ? 57.620 17.345 -49.090 1.00 85.62 1069 ASN A N 1
ATOM 8396 C CA . ASN A 1 1069 ? 57.023 16.384 -50.005 1.00 85.62 1069 ASN A CA 1
ATOM 8397 C C . ASN A 1 1069 ? 55.535 16.223 -49.702 1.00 85.62 1069 ASN A C 1
ATOM 8399 O O . ASN A 1 1069 ? 55.134 16.213 -48.536 1.00 85.62 1069 ASN A O 1
ATOM 8403 N N . ILE A 1 1070 ? 54.743 16.077 -50.756 1.00 86.25 1070 ILE A N 1
ATOM 8404 C CA . ILE A 1 1070 ? 53.312 15.815 -50.688 1.00 86.25 1070 ILE A CA 1
ATOM 8405 C C . ILE A 1 1070 ? 52.986 14.511 -51.417 1.00 86.25 1070 ILE A C 1
ATOM 8407 O O . ILE A 1 1070 ? 53.668 14.130 -52.373 1.00 86.25 1070 ILE A O 1
ATOM 8411 N N . ASN A 1 1071 ? 51.911 13.859 -50.996 1.00 86.12 1071 ASN A N 1
ATOM 8412 C CA . ASN A 1 1071 ? 51.309 12.750 -51.723 1.00 86.12 1071 ASN A CA 1
ATOM 8413 C C . ASN A 1 1071 ? 49.996 13.225 -52.346 1.00 86.12 1071 ASN A C 1
ATOM 8415 O O . ASN A 1 1071 ? 49.190 13.882 -51.686 1.00 86.12 1071 ASN A O 1
ATOM 8419 N N . LEU A 1 1072 ? 49.784 12.887 -53.615 1.00 85.38 1072 LEU A N 1
ATOM 8420 C CA . LEU A 1 1072 ? 48.570 13.206 -54.354 1.00 85.38 1072 LEU A CA 1
ATOM 8421 C C . LEU A 1 1072 ? 47.823 11.922 -54.677 1.00 85.38 1072 LEU A C 1
ATOM 8423 O O . LEU A 1 1072 ? 48.380 11.016 -55.292 1.00 85.38 1072 LEU A O 1
ATOM 8427 N N . ASN A 1 1073 ? 46.549 11.864 -54.313 1.00 83.19 1073 ASN A N 1
ATOM 8428 C CA . ASN A 1 1073 ? 45.665 10.772 -54.694 1.00 83.19 1073 ASN A CA 1
ATOM 8429 C C . ASN A 1 1073 ? 44.556 11.331 -55.584 1.00 83.19 1073 ASN A C 1
ATOM 8431 O O . ASN A 1 1073 ? 43.835 12.242 -55.178 1.00 83.19 1073 ASN A O 1
ATOM 8435 N N . ILE A 1 1074 ? 44.427 10.786 -56.792 1.00 81.75 1074 ILE A N 1
ATOM 8436 C CA . ILE A 1 1074 ? 43.423 11.181 -57.781 1.00 81.75 1074 ILE A CA 1
ATOM 8437 C C . ILE A 1 1074 ? 42.609 9.943 -58.131 1.00 81.75 1074 ILE A C 1
ATOM 8439 O O . ILE A 1 1074 ? 43.140 8.991 -58.698 1.00 81.75 1074 ILE A O 1
ATOM 8443 N N . GLN A 1 1075 ? 41.327 9.934 -57.788 1.00 75.31 1075 GLN A N 1
ATOM 8444 C CA . GLN A 1 1075 ? 40.434 8.811 -58.050 1.00 75.31 1075 GLN A CA 1
ATOM 8445 C C . GLN A 1 1075 ? 39.303 9.225 -58.986 1.00 75.31 1075 GLN A C 1
ATOM 8447 O O . GLN A 1 1075 ? 38.651 10.240 -58.760 1.00 75.31 1075 GLN A O 1
ATOM 8452 N N . ASN A 1 1076 ? 39.034 8.399 -59.997 1.00 71.50 1076 ASN A N 1
ATOM 8453 C CA . ASN A 1 1076 ? 37.920 8.569 -60.925 1.00 71.50 1076 ASN A CA 1
ATOM 8454 C C . ASN A 1 1076 ? 36.995 7.356 -60.860 1.00 71.50 1076 ASN A C 1
ATOM 8456 O O . ASN A 1 1076 ? 37.434 6.224 -61.067 1.00 71.50 1076 ASN A O 1
ATOM 8460 N N . GLN A 1 1077 ? 35.714 7.590 -60.592 1.00 60.31 1077 GLN A N 1
ATOM 8461 C CA . GLN A 1 1077 ? 34.688 6.550 -60.549 1.00 60.31 1077 GLN A CA 1
ATOM 8462 C C . GLN A 1 1077 ? 34.110 6.295 -61.951 1.00 60.31 1077 GLN A C 1
ATOM 8464 O O . GLN A 1 1077 ? 33.842 7.236 -62.698 1.00 60.31 1077 GLN A O 1
ATOM 8469 N N . ILE A 1 1078 ? 33.917 5.027 -62.315 1.00 60.41 1078 ILE A N 1
ATOM 8470 C CA . ILE A 1 1078 ? 33.440 4.584 -63.631 1.00 60.41 1078 ILE A CA 1
ATOM 8471 C C . ILE A 1 1078 ? 32.002 4.065 -63.464 1.00 60.41 1078 ILE A C 1
ATOM 8473 O O . ILE A 1 1078 ? 31.736 2.872 -63.407 1.00 60.41 1078 ILE A O 1
ATOM 8477 N N . GLY A 1 1079 ? 31.042 4.984 -63.341 1.00 52.88 1079 GLY A N 1
ATOM 8478 C CA . GLY A 1 1079 ? 29.618 4.647 -63.203 1.00 52.88 1079 GLY A CA 1
ATOM 8479 C C . GLY A 1 1079 ? 29.169 4.263 -61.783 1.00 52.88 1079 GLY A C 1
ATOM 8480 O O . GLY A 1 1079 ? 29.875 4.478 -60.802 1.00 52.88 1079 GLY A O 1
ATOM 8481 N N . VAL A 1 1080 ? 27.942 3.741 -61.672 1.00 42.06 1080 VAL A N 1
ATOM 8482 C CA . VAL A 1 1080 ? 27.244 3.471 -60.392 1.00 42.06 1080 VAL A CA 1
ATOM 8483 C C . VAL A 1 1080 ? 27.522 2.083 -59.792 1.00 42.06 1080 VAL A C 1
ATOM 8485 O O . VAL A 1 1080 ? 27.086 1.810 -58.681 1.00 42.06 1080 VAL A O 1
ATOM 8488 N N . GLY A 1 1081 ? 28.255 1.211 -60.495 1.00 47.25 1081 GLY A N 1
ATOM 8489 C CA . GLY A 1 1081 ? 28.504 -0.188 -60.104 1.00 47.25 1081 GLY A CA 1
ATOM 8490 C C . GLY A 1 1081 ? 29.706 -0.433 -59.182 1.00 47.25 1081 GLY A C 1
ATOM 8491 O O . GLY A 1 1081 ? 30.089 -1.582 -58.998 1.00 47.25 1081 GLY A O 1
ATOM 8492 N N . GLY A 1 1082 ? 30.321 0.619 -58.627 1.00 51.81 1082 GLY A N 1
ATOM 8493 C CA . GLY A 1 1082 ? 31.508 0.501 -57.762 1.00 51.81 1082 GLY A CA 1
ATOM 8494 C C . GLY A 1 1082 ? 32.850 0.420 -58.503 1.00 51.81 1082 GLY A C 1
ATOM 8495 O O . GLY A 1 1082 ? 33.890 0.286 -57.860 1.00 51.81 1082 GLY A O 1
ATOM 8496 N N . ASP A 1 1083 ? 32.851 0.546 -59.832 1.00 66.75 1083 ASP A N 1
ATOM 8497 C CA . ASP A 1 1083 ? 34.075 0.560 -60.631 1.00 66.75 1083 ASP A CA 1
ATOM 8498 C C . ASP A 1 1083 ? 34.844 1.881 -60.457 1.00 66.75 1083 ASP A C 1
ATOM 8500 O O . ASP A 1 1083 ? 34.258 2.969 -60.429 1.00 66.75 1083 ASP A O 1
ATOM 8504 N N . PHE A 1 1084 ? 36.172 1.816 -60.358 1.00 71.31 1084 PHE A N 1
ATOM 8505 C CA . PHE A 1 1084 ? 37.012 3.001 -60.176 1.00 71.31 1084 PHE A CA 1
ATOM 8506 C C . PHE A 1 1084 ? 38.427 2.838 -60.732 1.00 71.31 1084 PHE A C 1
ATOM 8508 O O . PHE A 1 1084 ? 38.926 1.736 -60.953 1.00 71.31 1084 PHE A O 1
ATOM 8515 N N . THR A 1 1085 ? 39.099 3.978 -60.880 1.00 77.56 1085 THR A N 1
ATOM 8516 C CA . THR A 1 1085 ? 40.551 4.099 -61.039 1.00 77.56 1085 THR A CA 1
ATOM 8517 C C . THR A 1 1085 ? 41.107 5.014 -59.964 1.00 77.56 1085 THR A C 1
ATOM 8519 O O . THR A 1 1085 ? 40.471 5.999 -59.605 1.00 77.56 1085 THR A O 1
ATOM 8522 N N . LEU A 1 1086 ? 42.289 4.699 -59.455 1.00 82.25 1086 LEU A N 1
ATOM 8523 C CA . LEU A 1 1086 ? 43.013 5.465 -58.454 1.00 82.25 1086 LEU A CA 1
ATOM 8524 C C . LEU A 1 1086 ? 44.462 5.619 -58.909 1.00 82.25 1086 LEU A C 1
ATOM 8526 O O . LEU A 1 1086 ? 45.165 4.633 -59.114 1.00 82.25 1086 LEU A O 1
ATOM 8530 N N . MET A 1 1087 ? 44.904 6.861 -59.033 1.00 85.06 1087 MET A N 1
ATOM 8531 C CA . MET A 1 1087 ? 46.284 7.247 -59.277 1.00 85.06 1087 MET A CA 1
ATOM 8532 C C . MET A 1 1087 ? 46.859 7.820 -57.983 1.00 85.06 1087 MET A C 1
ATOM 8534 O O . MET A 1 1087 ? 46.375 8.836 -57.486 1.00 85.06 1087 MET A O 1
ATOM 8538 N N . LYS A 1 1088 ? 47.892 7.180 -57.439 1.00 86.88 1088 LYS A N 1
ATOM 8539 C CA . LYS A 1 1088 ? 48.665 7.694 -56.305 1.00 86.88 1088 LYS A CA 1
ATOM 8540 C C . LYS A 1 1088 ? 50.005 8.202 -56.804 1.00 86.88 1088 LYS A C 1
ATOM 8542 O O . LYS A 1 1088 ? 50.761 7.438 -57.393 1.00 86.88 1088 LYS A O 1
ATOM 8547 N N . ILE A 1 1089 ? 50.310 9.460 -56.542 1.00 86.94 1089 ILE A N 1
ATOM 8548 C CA . ILE A 1 1089 ? 51.578 10.099 -56.879 1.00 86.94 1089 ILE A CA 1
ATOM 8549 C C . ILE A 1 1089 ? 52.265 10.426 -55.568 1.00 86.94 1089 ILE A C 1
ATOM 8551 O O . ILE A 1 1089 ? 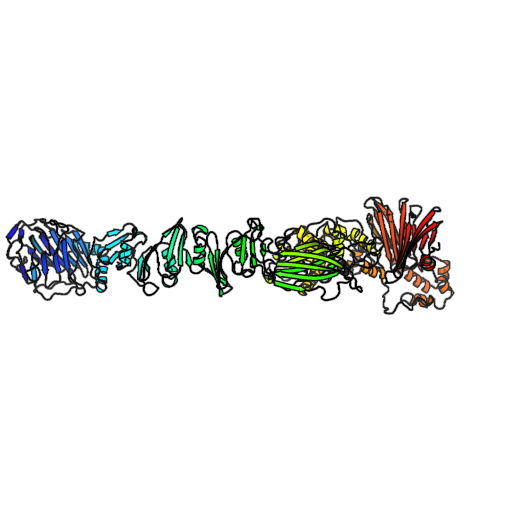51.756 11.213 -54.770 1.00 86.94 1089 ILE A O 1
ATOM 8555 N N . GLN A 1 1090 ? 53.395 9.783 -55.322 1.00 85.00 1090 GLN A N 1
ATOM 8556 C CA . GLN A 1 1090 ? 54.069 9.860 -54.033 1.00 85.00 1090 GLN A CA 1
ATOM 8557 C C . GLN A 1 1090 ? 55.300 10.758 -54.101 1.00 85.00 1090 GLN A C 1
ATOM 8559 O O . GLN A 1 1090 ? 55.993 10.799 -55.118 1.00 85.00 1090 GLN A O 1
ATOM 8564 N N . ASN A 1 1091 ? 55.600 11.412 -52.977 1.00 80.62 1091 ASN A N 1
ATOM 8565 C CA . ASN A 1 1091 ? 56.819 12.194 -52.761 1.00 80.62 1091 ASN A CA 1
ATOM 8566 C C . ASN A 1 1091 ? 57.025 13.371 -53.735 1.00 80.62 1091 ASN A C 1
ATOM 8568 O O . ASN A 1 1091 ? 58.149 13.646 -54.148 1.00 80.62 1091 ASN A O 1
ATOM 8572 N N . PHE A 1 1092 ? 55.961 14.094 -54.087 1.00 83.81 1092 PHE A N 1
ATOM 8573 C CA . PHE A 1 1092 ? 56.063 15.283 -54.934 1.00 83.81 1092 PHE A CA 1
ATOM 8574 C C . PHE A 1 1092 ? 56.594 16.493 -54.127 1.00 83.81 1092 PHE A C 1
ATOM 8576 O O . PHE A 1 1092 ? 55.967 16.864 -53.135 1.00 83.81 1092 PHE A O 1
ATOM 8583 N N . PRO A 1 1093 ? 57.712 17.142 -54.503 1.00 79.12 1093 PRO A N 1
ATOM 8584 C CA . PRO A 1 1093 ? 58.280 18.257 -53.741 1.00 79.12 1093 PRO A CA 1
ATOM 8585 C C . PRO A 1 1093 ? 57.556 19.590 -54.019 1.00 79.12 1093 PRO A C 1
ATOM 8587 O O . PRO A 1 1093 ? 57.461 20.028 -55.164 1.00 79.12 1093 PRO A O 1
ATOM 8590 N N . VAL A 1 1094 ? 57.107 20.279 -52.963 1.00 80.81 1094 VAL A N 1
ATOM 8591 C CA . VAL A 1 1094 ? 56.450 21.603 -53.004 1.00 80.81 1094 VAL A CA 1
ATOM 8592 C C . VAL A 1 1094 ? 57.139 22.578 -52.053 1.00 80.81 1094 VAL A C 1
ATOM 8594 O O . VAL A 1 1094 ? 57.497 22.213 -50.937 1.00 80.81 1094 VAL A O 1
ATOM 8597 N N . GLY A 1 1095 ? 57.291 23.840 -52.452 1.00 75.94 1095 GLY A N 1
ATOM 8598 C CA . GLY A 1 1095 ? 57.812 24.915 -51.601 1.00 75.94 1095 GLY A CA 1
ATOM 8599 C C . GLY A 1 1095 ? 57.604 26.309 -52.205 1.00 75.94 1095 GLY A C 1
ATOM 8600 O O . GLY A 1 1095 ? 56.978 26.422 -53.258 1.00 75.94 1095 GLY A O 1
ATOM 8601 N N . PRO A 1 1096 ? 58.163 27.376 -51.601 1.00 73.25 1096 PRO A N 1
ATOM 8602 C CA . PRO A 1 1096 ? 57.919 28.759 -52.034 1.00 73.25 1096 PRO A CA 1
ATOM 8603 C C . PRO A 1 1096 ? 58.293 29.047 -53.498 1.00 73.25 1096 PRO A C 1
ATOM 8605 O O . PRO A 1 1096 ? 57.634 29.853 -54.154 1.00 73.25 1096 PRO A O 1
ATOM 8608 N N . ALA A 1 1097 ? 59.334 28.376 -54.006 1.00 68.94 1097 ALA A N 1
ATOM 8609 C CA . ALA A 1 1097 ? 59.805 28.479 -55.391 1.00 68.94 1097 ALA A CA 1
ATOM 8610 C C . ALA A 1 1097 ? 59.205 27.411 -56.333 1.00 68.94 1097 ALA A C 1
ATOM 8612 O O . ALA A 1 1097 ? 59.144 27.626 -57.540 1.00 68.94 1097 ALA A O 1
ATOM 8613 N N . ASN A 1 1098 ? 58.715 26.292 -55.783 1.00 72.94 1098 ASN A N 1
ATOM 8614 C CA . ASN A 1 1098 ? 58.220 25.125 -56.522 1.00 72.94 1098 ASN A CA 1
ATOM 8615 C C . ASN A 1 1098 ? 56.751 24.891 -56.148 1.00 72.94 1098 ASN A C 1
ATOM 8617 O O . ASN A 1 1098 ? 56.448 24.139 -55.219 1.00 72.94 1098 ASN A O 1
ATOM 8621 N N . LYS A 1 1099 ? 55.839 25.607 -56.811 1.00 73.75 1099 LYS A N 1
ATOM 8622 C CA . LYS A 1 1099 ? 54.397 25.507 -56.547 1.00 73.75 1099 LYS A CA 1
ATOM 8623 C C . LYS A 1 1099 ? 53.838 24.229 -57.162 1.00 73.75 1099 LYS A C 1
ATOM 8625 O O . LYS A 1 1099 ? 54.249 23.846 -58.253 1.00 73.75 1099 LYS A O 1
ATOM 8630 N N . LEU A 1 1100 ? 52.875 23.612 -56.480 1.00 77.19 1100 LEU A N 1
ATOM 8631 C CA . LEU A 1 1100 ? 52.070 22.562 -57.087 1.00 77.19 1100 LEU A CA 1
ATOM 8632 C C . LEU A 1 1100 ? 50.968 23.213 -57.919 1.00 77.19 1100 LEU A C 1
ATOM 8634 O O . LEU A 1 1100 ? 50.151 23.954 -57.368 1.00 77.19 1100 LEU A O 1
ATOM 8638 N N . GLU A 1 1101 ? 50.904 22.864 -59.198 1.00 84.50 1101 GLU A N 1
ATOM 8639 C CA . GLU A 1 1101 ? 49.749 23.120 -60.050 1.00 84.50 1101 GLU A CA 1
ATOM 8640 C C . GLU A 1 1101 ? 49.355 21.823 -60.760 1.00 84.50 1101 GLU A C 1
ATOM 8642 O O . GLU A 1 1101 ? 50.146 21.237 -61.500 1.00 84.50 1101 GLU A O 1
ATOM 8647 N N . VAL A 1 1102 ? 48.138 21.349 -60.488 1.00 81.12 1102 VAL A N 1
ATOM 8648 C CA . VAL A 1 1102 ? 47.585 20.130 -61.086 1.00 81.12 1102 VAL A CA 1
ATOM 8649 C C . VAL A 1 1102 ? 46.341 20.496 -61.874 1.00 81.12 1102 VAL A C 1
ATOM 8651 O O . VAL A 1 1102 ? 45.381 21.017 -61.306 1.00 81.12 1102 VAL A O 1
ATOM 8654 N N . ASN A 1 1103 ? 46.345 20.177 -63.165 1.00 80.19 1103 ASN A N 1
ATOM 8655 C CA . ASN A 1 1103 ? 45.164 20.253 -64.013 1.00 80.19 1103 ASN A CA 1
ATOM 8656 C C . ASN A 1 1103 ? 44.578 18.854 -64.180 1.00 80.19 1103 ASN A C 1
ATOM 8658 O O . ASN A 1 1103 ? 45.243 17.931 -64.657 1.00 80.19 1103 ASN A O 1
ATOM 8662 N N . ILE A 1 1104 ? 43.317 18.703 -63.792 1.00 73.19 1104 ILE A N 1
ATOM 8663 C CA . ILE A 1 1104 ? 42.611 17.426 -63.805 1.00 73.19 1104 ILE A CA 1
ATOM 8664 C C . ILE A 1 1104 ? 41.513 17.512 -64.856 1.00 73.19 1104 ILE A C 1
ATOM 8666 O O . ILE A 1 1104 ? 40.588 18.319 -64.743 1.00 73.19 1104 ILE A O 1
ATOM 8670 N N . LYS A 1 1105 ? 41.611 16.672 -65.890 1.00 70.19 1105 LYS A N 1
ATOM 8671 C CA . LYS A 1 1105 ? 40.536 16.517 -66.874 1.00 70.19 1105 LYS A CA 1
ATOM 8672 C C . LYS A 1 1105 ? 39.468 15.589 -66.315 1.00 70.19 1105 LYS A C 1
ATOM 8674 O O . LYS A 1 1105 ? 39.773 14.651 -65.587 1.00 70.19 1105 LYS A O 1
ATOM 8679 N N . GLN A 1 1106 ? 38.214 15.834 -66.683 1.00 61.41 1106 GLN A N 1
ATOM 8680 C CA . GLN A 1 1106 ? 37.090 15.032 -66.209 1.00 61.41 1106 GLN A CA 1
ATOM 8681 C C . GLN A 1 1106 ? 37.239 13.555 -66.631 1.00 61.41 1106 GLN A C 1
ATOM 8683 O O . GLN A 1 1106 ? 37.494 13.251 -67.800 1.00 61.41 1106 GLN A O 1
ATOM 8688 N N . GLY A 1 1107 ? 37.053 12.632 -65.682 1.00 63.16 1107 GLY A N 1
ATOM 8689 C CA . GLY A 1 1107 ? 37.169 11.193 -65.912 1.00 63.16 1107 GLY A CA 1
ATOM 8690 C C . GLY A 1 1107 ? 38.624 10.738 -66.073 1.00 63.16 1107 GLY A C 1
ATOM 8691 O O . GLY A 1 1107 ? 39.521 11.188 -65.374 1.00 63.16 1107 GLY A O 1
ATOM 8692 N N . ILE A 1 1108 ? 38.878 9.827 -67.011 1.00 63.41 1108 ILE A N 1
ATOM 8693 C CA . ILE A 1 1108 ? 40.222 9.274 -67.283 1.00 63.41 1108 ILE A CA 1
ATOM 8694 C C . ILE A 1 1108 ? 41.000 10.061 -68.359 1.00 63.41 1108 ILE A C 1
ATOM 8696 O O . ILE A 1 1108 ? 41.993 9.568 -68.891 1.00 63.41 1108 ILE A O 1
ATOM 8700 N N . GLY A 1 1109 ? 40.550 11.279 -68.694 1.00 62.00 1109 GLY A N 1
ATOM 8701 C CA . GLY A 1 1109 ? 41.023 12.068 -69.841 1.00 62.00 1109 GLY A CA 1
ATOM 8702 C C . GLY A 1 1109 ? 42.427 12.677 -69.720 1.00 62.00 1109 GLY A C 1
ATOM 8703 O O . GLY A 1 1109 ? 42.963 13.155 -70.721 1.00 62.00 1109 GLY A O 1
ATOM 8704 N N . GLY A 1 1110 ? 43.028 12.672 -68.527 1.00 74.19 1110 GLY A N 1
ATOM 8705 C CA . GLY A 1 1110 ? 44.419 13.080 -68.303 1.00 74.19 1110 GLY A CA 1
ATOM 8706 C C . GLY A 1 1110 ? 44.631 13.922 -67.043 1.00 74.19 1110 GLY A C 1
ATOM 8707 O O . GLY A 1 1110 ? 43.768 14.710 -66.660 1.00 74.19 1110 GLY A O 1
ATOM 8708 N N . VAL A 1 1111 ? 45.801 13.765 -66.427 1.00 79.06 1111 VAL A N 1
ATOM 8709 C CA . VAL A 1 1111 ? 46.288 14.564 -65.296 1.00 79.06 1111 VAL A CA 1
ATOM 8710 C C . VAL A 1 1111 ? 47.560 15.270 -65.742 1.00 79.06 1111 VAL A C 1
ATOM 8712 O O . VAL A 1 1111 ? 48.527 14.618 -66.126 1.00 79.06 1111 VAL A O 1
ATOM 8715 N N . GLU A 1 1112 ? 47.568 16.595 -65.699 1.00 83.44 1112 GLU A N 1
ATOM 8716 C CA . GLU A 1 1112 ? 48.751 17.396 -66.010 1.00 83.44 1112 GLU A CA 1
ATOM 8717 C C . GLU A 1 1112 ? 49.290 17.990 -64.717 1.00 83.44 1112 GLU A C 1
ATOM 8719 O O . GLU A 1 1112 ? 48.553 18.617 -63.958 1.00 83.44 1112 GLU A O 1
ATOM 8724 N N . ILE A 1 1113 ? 50.574 17.784 -64.464 1.00 81.50 1113 ILE A N 1
ATOM 8725 C CA . ILE A 1 1113 ? 51.255 18.300 -63.284 1.00 81.50 1113 ILE A CA 1
ATOM 8726 C C . ILE A 1 1113 ? 52.313 19.263 -63.780 1.00 81.50 1113 ILE A C 1
ATOM 8728 O O . ILE A 1 1113 ? 53.178 18.878 -64.563 1.00 81.50 1113 ILE A O 1
ATOM 8732 N N . LEU A 1 1114 ? 52.245 20.510 -63.335 1.00 78.50 1114 LEU A N 1
ATOM 8733 C CA . LEU A 1 1114 ? 53.219 21.540 -63.660 1.00 78.50 1114 LEU A CA 1
ATOM 8734 C C . LEU A 1 1114 ? 54.112 21.772 -62.441 1.00 78.50 1114 LEU A C 1
ATOM 8736 O O . LEU A 1 1114 ? 53.630 21.852 -61.308 1.00 78.50 1114 LEU A O 1
ATOM 8740 N N . ASN A 1 1115 ? 55.423 21.854 -62.670 1.00 71.25 1115 ASN A N 1
ATOM 8741 C CA . ASN A 1 1115 ? 56.398 22.151 -61.625 1.00 71.25 1115 ASN A CA 1
ATOM 8742 C C . ASN A 1 1115 ? 57.515 23.024 -62.199 1.00 71.25 1115 ASN A C 1
ATOM 8744 O O . ASN A 1 1115 ? 58.104 22.674 -63.210 1.00 71.25 1115 ASN A O 1
ATOM 8748 N N . ASN A 1 1116 ? 57.856 24.119 -61.526 1.00 68.44 1116 ASN A N 1
ATOM 8749 C CA . ASN A 1 1116 ? 58.928 25.021 -61.958 1.00 68.44 1116 ASN A CA 1
ATOM 8750 C C . ASN A 1 1116 ? 60.321 24.642 -61.398 1.00 68.44 1116 ASN A C 1
ATOM 8752 O O . ASN A 1 1116 ? 61.266 25.410 -61.562 1.00 68.44 1116 ASN A O 1
ATOM 8756 N N . GLY A 1 1117 ? 60.445 23.490 -60.726 1.00 66.44 1117 GLY A N 1
ATOM 8757 C CA . GLY A 1 1117 ? 61.679 22.987 -60.109 1.00 66.44 1117 GLY A CA 1
ATOM 8758 C C . GLY A 1 1117 ? 62.588 22.130 -61.019 1.00 66.44 1117 GLY A C 1
ATOM 8759 O O . GLY A 1 1117 ? 62.276 21.919 -62.192 1.00 66.44 1117 GLY A O 1
ATOM 8760 N N . PRO A 1 1118 ? 63.727 21.633 -60.487 1.00 67.12 1118 PRO A N 1
ATOM 8761 C CA . PRO A 1 1118 ? 64.669 20.760 -61.205 1.00 67.12 1118 PRO A CA 1
ATOM 8762 C C . PRO A 1 1118 ? 64.065 19.379 -61.514 1.00 67.12 1118 PRO A C 1
ATOM 8764 O O . PRO A 1 1118 ? 63.072 19.004 -60.903 1.00 67.12 1118 PRO A O 1
ATOM 8767 N N . GLN A 1 1119 ? 64.672 18.616 -62.431 1.00 78.69 1119 GLN A N 1
ATOM 8768 C CA . GLN A 1 1119 ? 64.200 17.283 -62.836 1.00 78.69 1119 GLN A CA 1
ATOM 8769 C C . GLN A 1 1119 ? 64.181 16.284 -61.661 1.00 78.69 1119 GLN A C 1
ATOM 8771 O O . GLN A 1 1119 ? 65.139 16.205 -60.893 1.00 78.69 1119 GLN A O 1
ATOM 8776 N N . PHE A 1 1120 ? 63.109 15.494 -61.535 1.00 80.81 1120 PHE A N 1
ATOM 8777 C CA . PHE A 1 1120 ? 62.970 14.444 -60.512 1.00 80.81 1120 PHE A CA 1
ATOM 8778 C C . PHE A 1 1120 ? 62.095 13.281 -61.003 1.00 80.81 1120 PHE A C 1
ATOM 8780 O O . PHE A 1 1120 ? 61.341 13.427 -61.962 1.00 80.81 1120 PHE A O 1
ATOM 8787 N N . ASN A 1 1121 ? 62.187 12.127 -60.336 1.00 83.38 1121 ASN A N 1
ATOM 8788 C CA . ASN A 1 1121 ? 61.365 10.950 -60.630 1.00 83.38 1121 ASN A CA 1
ATOM 8789 C C . ASN A 1 1121 ? 60.198 10.840 -59.644 1.00 83.38 1121 ASN A C 1
ATOM 8791 O O . ASN A 1 1121 ? 60.392 10.913 -58.431 1.00 83.38 1121 ASN A O 1
ATOM 8795 N N . LEU A 1 1122 ? 58.998 10.611 -60.170 1.00 84.81 1122 LEU A N 1
ATOM 8796 C CA . LEU A 1 1122 ? 57.782 10.353 -59.409 1.00 84.81 1122 LEU A CA 1
ATOM 8797 C C . LEU A 1 1122 ? 57.427 8.875 -59.417 1.00 84.81 1122 LEU A C 1
ATOM 8799 O O . LEU A 1 1122 ? 57.421 8.238 -60.465 1.00 84.81 1122 LEU A O 1
ATOM 8803 N N . ASN A 1 1123 ? 57.027 8.358 -58.259 1.00 88.12 1123 ASN A N 1
ATOM 8804 C CA . ASN A 1 1123 ? 56.383 7.054 -58.184 1.00 88.12 1123 ASN A CA 1
ATOM 8805 C C . ASN A 1 1123 ? 54.875 7.246 -58.347 1.00 88.12 1123 ASN A C 1
ATOM 8807 O O . ASN A 1 1123 ? 54.210 7.802 -57.469 1.00 88.12 1123 ASN A O 1
ATOM 8811 N N . VAL A 1 1124 ? 54.353 6.788 -59.483 1.00 88.56 1124 VAL A N 1
ATOM 8812 C CA . VAL A 1 1124 ? 52.932 6.822 -59.826 1.00 88.56 1124 VAL A CA 1
ATOM 8813 C C . VAL A 1 1124 ? 52.376 5.408 -59.735 1.00 88.56 1124 VAL A C 1
ATOM 8815 O O . VAL A 1 1124 ? 52.705 4.546 -60.542 1.00 88.56 1124 VAL A O 1
ATOM 8818 N N . THR A 1 1125 ? 51.523 5.147 -58.753 1.00 88.69 1125 THR A N 1
ATOM 8819 C CA . THR A 1 1125 ? 50.821 3.868 -58.617 1.00 88.69 1125 THR A CA 1
ATOM 8820 C C . THR A 1 1125 ? 49.411 3.990 -59.166 1.00 88.69 1125 THR A C 1
ATOM 8822 O O . THR A 1 1125 ? 48.598 4.736 -58.626 1.00 88.69 1125 THR A O 1
ATOM 8825 N N . MET A 1 1126 ? 49.110 3.228 -60.212 1.00 86.00 1126 MET A N 1
ATOM 8826 C CA . MET A 1 1126 ? 47.765 3.083 -60.757 1.00 86.00 1126 MET A CA 1
ATOM 8827 C C . MET A 1 1126 ? 47.087 1.861 -60.150 1.00 86.00 1126 MET A C 1
ATOM 8829 O O . MET A 1 1126 ? 47.689 0.794 -60.057 1.00 86.00 1126 MET A O 1
ATOM 8833 N N . SER A 1 1127 ? 45.835 2.015 -59.734 1.00 82.69 1127 SER A N 1
ATOM 8834 C CA . SER A 1 1127 ? 44.956 0.939 -59.268 1.00 82.69 1127 SER A CA 1
ATOM 8835 C C . SER A 1 1127 ? 43.595 1.063 -59.950 1.00 82.69 1127 SER A C 1
ATOM 8837 O O . SER A 1 1127 ? 43.124 2.176 -60.173 1.00 82.69 1127 SER A O 1
ATOM 8839 N N . SER A 1 1128 ? 42.941 -0.046 -60.279 1.00 78.31 1128 SER A N 1
ATOM 8840 C CA . SER A 1 1128 ? 41.581 -0.045 -60.827 1.00 78.31 1128 SER A CA 1
ATOM 8841 C C . SER A 1 1128 ? 40.781 -1.252 -60.361 1.00 78.31 1128 SER A C 1
ATOM 8843 O O . SER A 1 1128 ? 41.349 -2.332 -60.215 1.00 78.31 1128 SER A O 1
ATOM 8845 N N . LYS A 1 1129 ? 39.466 -1.082 -60.210 1.00 73.75 1129 LYS A N 1
ATOM 8846 C CA . LYS A 1 1129 ? 38.485 -2.159 -60.022 1.00 73.75 1129 LYS A CA 1
ATOM 8847 C C . LYS A 1 1129 ? 37.421 -1.979 -61.102 1.00 73.75 1129 LYS A C 1
ATOM 8849 O O . LYS A 1 1129 ? 36.789 -0.928 -61.132 1.00 73.75 1129 LYS A O 1
ATOM 8854 N N . ILE A 1 1130 ? 37.296 -2.939 -62.019 1.00 68.31 1130 ILE A N 1
ATOM 8855 C CA . ILE A 1 1130 ? 36.279 -2.930 -63.086 1.00 68.31 1130 ILE A CA 1
ATOM 8856 C C . ILE A 1 1130 ? 35.603 -4.294 -63.115 1.00 68.31 1130 ILE A C 1
ATOM 8858 O O . ILE A 1 1130 ? 36.294 -5.308 -63.212 1.00 68.31 1130 ILE A O 1
ATOM 8862 N N . ASN A 1 1131 ? 34.272 -4.336 -63.022 1.00 66.50 1131 ASN A N 1
ATOM 8863 C CA . ASN A 1 1131 ? 33.491 -5.577 -62.995 1.00 66.50 1131 ASN A CA 1
ATOM 8864 C C . ASN A 1 1131 ? 34.040 -6.596 -61.977 1.00 66.50 1131 ASN A C 1
ATOM 8866 O O . ASN A 1 1131 ? 34.197 -7.777 -62.282 1.00 66.50 1131 ASN A O 1
ATOM 8870 N N . LYS A 1 1132 ? 34.358 -6.123 -60.764 1.00 61.25 1132 LYS A N 1
ATOM 8871 C CA . LYS A 1 1132 ? 34.940 -6.912 -59.656 1.00 61.25 1132 LYS A CA 1
ATOM 8872 C C . LYS A 1 1132 ? 36.377 -7.421 -59.872 1.00 61.25 1132 LYS A C 1
ATOM 8874 O O . LYS A 1 1132 ? 36.899 -8.107 -58.998 1.00 61.25 1132 LYS A O 1
ATOM 8879 N N . VAL A 1 1133 ? 37.050 -7.058 -60.964 1.00 63.22 1133 VAL A N 1
ATOM 8880 C CA . VAL A 1 1133 ? 38.459 -7.408 -61.207 1.00 63.22 1133 VAL A CA 1
ATOM 8881 C C . VAL A 1 1133 ? 39.364 -6.247 -60.799 1.00 63.22 1133 VAL A C 1
ATOM 8883 O O . VAL A 1 1133 ? 39.252 -5.148 -61.344 1.00 63.22 1133 VAL A O 1
ATOM 8886 N N . SER A 1 1134 ? 40.281 -6.498 -59.861 1.00 75.06 1134 SER A N 1
ATOM 8887 C CA . SER A 1 1134 ? 41.267 -5.517 -59.391 1.00 75.06 1134 SER A CA 1
ATOM 8888 C C . SER A 1 1134 ? 42.580 -5.604 -60.180 1.00 75.06 1134 SER A C 1
ATOM 8890 O O . SER A 1 1134 ? 43.020 -6.679 -60.584 1.00 75.06 1134 SER A O 1
ATOM 8892 N N . SER A 1 1135 ? 43.239 -4.472 -60.415 1.00 76.38 1135 SER A N 1
ATOM 8893 C CA . SER A 1 1135 ? 44.574 -4.396 -61.023 1.00 76.38 1135 SER A CA 1
ATOM 8894 C C . SER A 1 1135 ? 45.367 -3.248 -60.410 1.00 76.38 1135 SER A C 1
ATOM 8896 O O . SER A 1 1135 ? 44.806 -2.183 -60.170 1.00 76.38 1135 SER A O 1
ATOM 8898 N N . GLN A 1 1136 ? 46.665 -3.448 -60.167 1.00 85.44 1136 GLN A N 1
ATOM 8899 C CA . GLN A 1 1136 ? 47.558 -2.433 -59.603 1.00 85.44 1136 GLN A CA 1
ATOM 8900 C C . GLN A 1 1136 ? 48.950 -2.522 -60.236 1.00 85.44 1136 GLN A C 1
ATOM 8902 O O . GLN A 1 1136 ? 49.463 -3.620 -60.447 1.00 85.44 1136 GLN A O 1
ATOM 8907 N N . LYS A 1 1137 ? 49.565 -1.374 -60.537 1.00 85.94 1137 LYS A N 1
ATOM 8908 C CA . LYS A 1 1137 ? 50.946 -1.286 -61.036 1.00 85.94 1137 LYS A CA 1
ATOM 8909 C C . LYS A 1 1137 ? 51.574 0.050 -60.647 1.00 85.94 1137 LYS A C 1
ATOM 8911 O O . LYS A 1 1137 ? 50.901 1.081 -60.673 1.00 85.94 1137 LYS A O 1
ATOM 8916 N N . THR A 1 1138 ? 52.858 0.033 -60.310 1.00 86.69 1138 THR A N 1
ATOM 8917 C CA . THR A 1 1138 ? 53.639 1.236 -59.995 1.00 86.69 1138 THR A CA 1
ATOM 8918 C C . THR A 1 1138 ? 54.593 1.551 -61.140 1.00 86.69 1138 THR A C 1
ATOM 8920 O O . THR A 1 1138 ? 55.247 0.659 -61.675 1.00 86.69 1138 THR A O 1
ATOM 8923 N N . PHE A 1 1139 ? 54.657 2.826 -61.506 1.00 88.25 1139 PHE A N 1
ATOM 8924 C CA . PHE A 1 1139 ? 55.470 3.376 -62.581 1.00 88.25 1139 PHE A CA 1
ATOM 8925 C C . PHE A 1 1139 ? 56.404 4.443 -62.011 1.00 88.25 1139 PHE A C 1
ATOM 8927 O O . PHE A 1 1139 ? 56.001 5.223 -61.147 1.00 88.25 1139 PHE A O 1
ATOM 8934 N N . THR A 1 1140 ? 57.635 4.500 -62.511 1.00 87.88 1140 THR A N 1
ATOM 8935 C CA . THR A 1 1140 ? 58.571 5.591 -62.216 1.00 87.88 1140 THR A CA 1
ATOM 8936 C C . THR A 1 1140 ? 58.562 6.562 -63.387 1.00 87.88 1140 THR A C 1
ATOM 8938 O O . THR A 1 1140 ? 58.889 6.182 -64.508 1.00 87.88 1140 THR A O 1
ATOM 8941 N N . VAL A 1 1141 ? 58.158 7.803 -63.131 1.00 86.69 1141 VAL A N 1
ATOM 8942 C CA . VAL A 1 1141 ? 57.898 8.817 -64.153 1.00 86.69 1141 VAL A CA 1
ATOM 8943 C C . VAL A 1 1141 ? 58.865 9.995 -63.991 1.00 86.69 1141 VAL A C 1
ATOM 8945 O O . VAL A 1 1141 ? 58.802 10.665 -62.958 1.00 86.69 1141 VAL A O 1
ATOM 8948 N N . PRO A 1 1142 ? 59.747 10.283 -64.964 1.00 83.38 1142 PRO A N 1
ATOM 8949 C CA . PRO A 1 1142 ? 60.591 11.474 -64.925 1.00 83.38 1142 PRO A CA 1
ATOM 8950 C C . PRO A 1 1142 ? 59.762 12.734 -65.206 1.00 83.38 1142 PRO A C 1
ATOM 8952 O O . PRO A 1 1142 ? 58.937 12.754 -66.116 1.00 83.38 1142 PRO A O 1
ATOM 8955 N N . VAL A 1 1143 ? 59.991 13.799 -64.438 1.00 80.06 1143 VAL A N 1
ATOM 8956 C CA . VAL A 1 1143 ? 59.303 15.090 -64.584 1.00 80.06 1143 VAL A CA 1
ATOM 8957 C C . VAL A 1 1143 ? 60.324 16.194 -64.830 1.00 80.06 1143 VAL A C 1
ATOM 8959 O O . VAL A 1 1143 ? 61.200 16.417 -63.996 1.00 80.06 1143 VAL A O 1
ATOM 8962 N N . GLU A 1 1144 ? 60.185 16.917 -65.946 1.00 76.19 1144 GLU A N 1
ATOM 8963 C CA . GLU A 1 1144 ? 60.997 18.089 -66.298 1.00 76.19 1144 GLU A CA 1
ATOM 8964 C C . GLU A 1 1144 ? 60.068 19.247 -66.693 1.00 76.19 1144 GLU A C 1
ATOM 8966 O O . GLU A 1 1144 ? 59.421 19.209 -67.735 1.00 76.19 1144 GLU A O 1
ATOM 8971 N N . LYS A 1 1145 ? 59.944 20.272 -65.836 1.00 72.19 1145 LYS A N 1
ATOM 8972 C CA . LYS A 1 1145 ? 59.011 21.419 -65.975 1.00 72.19 1145 LYS A CA 1
ATOM 8973 C C . LYS A 1 1145 ? 57.502 21.079 -65.964 1.00 72.19 1145 LYS A C 1
ATOM 8975 O O . LYS A 1 1145 ? 56.666 21.960 -65.767 1.00 72.19 1145 LYS A O 1
ATOM 8980 N N . GLY A 1 1146 ? 57.143 19.806 -66.118 1.00 77.38 1146 GLY A N 1
ATOM 8981 C CA . GLY A 1 1146 ? 55.793 19.264 -65.988 1.00 77.38 1146 GLY A CA 1
ATOM 8982 C C . GLY A 1 1146 ? 55.673 17.863 -66.598 1.00 77.38 1146 GLY A C 1
ATOM 8983 O O . GLY A 1 1146 ? 56.616 17.370 -67.208 1.00 77.38 1146 GLY A O 1
ATOM 8984 N N . VAL A 1 1147 ? 54.526 17.207 -66.414 1.00 84.06 1147 VAL A N 1
ATOM 8985 C CA . VAL A 1 1147 ? 54.224 15.881 -66.982 1.00 84.06 1147 VAL A CA 1
ATOM 8986 C C . VAL A 1 1147 ? 52.725 15.723 -67.249 1.00 84.06 1147 VAL A C 1
ATOM 8988 O O . VAL A 1 1147 ? 51.910 16.263 -66.497 1.00 84.06 1147 VAL A O 1
ATOM 8991 N N . ARG A 1 1148 ? 52.344 14.989 -68.306 1.00 85.62 1148 ARG A N 1
ATOM 8992 C CA . ARG A 1 1148 ? 50.942 14.674 -68.623 1.00 85.62 1148 ARG A CA 1
ATOM 8993 C C . ARG A 1 1148 ? 50.706 13.170 -68.541 1.00 85.62 1148 ARG A C 1
ATOM 8995 O O . ARG A 1 1148 ? 50.943 12.429 -69.477 1.00 85.62 1148 ARG A O 1
ATOM 9002 N N . LEU A 1 1149 ? 50.088 12.734 -67.458 1.00 85.88 1149 LEU A N 1
ATOM 9003 C CA . LEU A 1 1149 ? 49.724 11.337 -67.260 1.00 85.88 1149 LEU A CA 1
ATOM 9004 C C . LEU A 1 1149 ? 48.365 11.053 -67.907 1.00 85.88 1149 LEU A C 1
ATOM 9006 O O . LEU A 1 1149 ? 47.417 11.818 -67.712 1.00 85.88 1149 LEU A O 1
ATOM 9010 N N . MET A 1 1150 ? 48.231 9.941 -68.635 1.00 83.69 1150 MET A N 1
ATOM 9011 C CA . MET A 1 1150 ? 46.953 9.507 -69.219 1.00 83.69 1150 MET A CA 1
ATOM 9012 C C . MET A 1 1150 ? 46.417 8.244 -68.526 1.00 83.69 1150 MET A C 1
ATOM 9014 O O . MET A 1 1150 ? 46.737 7.134 -68.952 1.00 83.69 1150 MET A O 1
ATOM 9018 N N . PRO A 1 1151 ? 45.545 8.371 -67.502 1.00 78.00 1151 PRO A N 1
ATOM 9019 C CA . PRO A 1 1151 ? 44.990 7.227 -66.771 1.00 78.00 1151 PRO A CA 1
ATOM 9020 C C . PRO A 1 1151 ? 44.272 6.193 -67.652 1.00 78.00 1151 PRO A C 1
ATOM 9022 O O . PRO A 1 1151 ? 44.225 5.019 -67.299 1.00 78.00 1151 PRO A O 1
ATOM 9025 N N . ALA A 1 1152 ? 43.709 6.612 -68.791 1.00 75.62 1152 ALA A N 1
ATOM 9026 C CA . ALA A 1 1152 ? 42.993 5.728 -69.712 1.00 75.62 1152 ALA A CA 1
ATOM 9027 C C . ALA A 1 1152 ? 43.871 4.626 -70.338 1.00 75.62 1152 ALA A C 1
ATOM 9029 O O . ALA A 1 1152 ? 43.371 3.529 -70.597 1.00 75.62 1152 ALA A O 1
ATOM 9030 N N . SER A 1 1153 ? 45.167 4.891 -70.537 1.00 79.44 1153 SER A N 1
ATOM 9031 C CA . SER A 1 1153 ? 46.129 3.904 -71.063 1.00 79.44 1153 SER A CA 1
ATOM 9032 C C . SER A 1 1153 ? 46.284 2.698 -70.128 1.00 79.44 1153 SER A C 1
ATOM 9034 O O . SER A 1 1153 ? 46.368 1.557 -70.575 1.00 79.44 1153 SER A O 1
ATOM 9036 N N . PHE A 1 1154 ? 46.161 2.913 -68.815 1.00 80.81 1154 PHE A N 1
ATOM 9037 C CA . PHE A 1 1154 ? 46.251 1.837 -67.828 1.00 80.81 1154 PHE A CA 1
ATOM 9038 C C . PHE A 1 1154 ? 45.087 0.848 -67.924 1.00 80.81 1154 PHE A C 1
ATOM 9040 O O . PHE A 1 1154 ? 45.267 -0.348 -67.701 1.00 80.81 1154 PHE A O 1
ATOM 9047 N N . LEU A 1 1155 ? 43.897 1.334 -68.286 1.00 73.12 1155 LEU A N 1
ATOM 9048 C CA . LEU A 1 1155 ? 42.703 0.499 -68.423 1.00 73.12 1155 LEU A CA 1
ATOM 9049 C C . LEU A 1 1155 ? 42.698 -0.343 -69.700 1.00 73.12 1155 LEU A C 1
ATOM 9051 O O . LEU A 1 1155 ? 42.037 -1.377 -69.741 1.00 73.12 1155 LEU A O 1
ATOM 9055 N N . THR A 1 1156 ? 43.400 0.111 -70.735 1.00 72.25 1156 THR A N 1
ATOM 9056 C CA . THR A 1 1156 ? 43.396 -0.502 -72.070 1.00 72.25 1156 THR A CA 1
ATOM 9057 C C . THR A 1 1156 ? 44.633 -1.365 -72.305 1.00 72.25 1156 THR A C 1
ATOM 9059 O O . THR A 1 1156 ? 44.507 -2.490 -72.778 1.00 72.25 1156 THR A O 1
ATOM 9062 N N . GLU A 1 1157 ? 45.810 -0.883 -71.909 1.00 74.19 1157 GLU A N 1
ATOM 9063 C CA . GLU A 1 1157 ? 47.114 -1.475 -72.244 1.00 74.19 1157 GLU A CA 1
ATOM 9064 C C . GLU A 1 1157 ? 47.898 -1.942 -71.003 1.00 74.19 1157 GLU A C 1
ATOM 9066 O O . GLU A 1 1157 ? 48.948 -2.566 -71.122 1.00 74.19 1157 GLU A O 1
ATOM 9071 N N . LYS A 1 1158 ? 47.401 -1.671 -69.783 1.00 76.56 1158 LYS A N 1
ATOM 9072 C CA . LYS A 1 1158 ? 48.129 -1.879 -68.508 1.00 76.56 1158 LYS A CA 1
ATOM 9073 C C . LYS A 1 1158 ? 49.499 -1.177 -68.448 1.00 76.56 1158 LYS A C 1
ATOM 9075 O O . LYS A 1 1158 ? 50.380 -1.548 -67.654 1.00 76.56 1158 LYS A O 1
ATOM 9080 N N . GLU A 1 1159 ? 49.656 -0.124 -69.237 1.00 82.50 1159 GLU A N 1
ATOM 9081 C CA . GLU A 1 1159 ? 50.783 0.808 -69.230 1.00 82.50 1159 GLU A CA 1
ATOM 9082 C C . GLU A 1 1159 ? 50.307 2.209 -68.835 1.00 82.50 1159 GLU A C 1
ATOM 9084 O O . GLU A 1 1159 ? 49.109 2.456 -68.738 1.00 82.50 1159 GLU A O 1
ATOM 9089 N N . LEU A 1 1160 ? 51.234 3.115 -68.529 1.00 82.19 1160 LEU A N 1
ATOM 9090 C CA . LEU A 1 1160 ? 50.914 4.509 -68.235 1.00 82.19 1160 LEU A CA 1
ATOM 9091 C C . LEU A 1 1160 ? 51.610 5.385 -69.272 1.00 82.19 1160 LEU A C 1
ATOM 9093 O O . LEU A 1 1160 ? 52.826 5.539 -69.221 1.00 82.19 1160 LEU A O 1
ATOM 9097 N N . THR A 1 1161 ? 50.843 5.961 -70.195 1.00 82.44 1161 THR A N 1
ATOM 9098 C CA . THR A 1 1161 ? 51.349 6.988 -71.113 1.00 82.44 1161 THR A CA 1
ATOM 9099 C C . THR A 1 1161 ? 51.648 8.268 -70.322 1.00 82.44 1161 THR A C 1
ATOM 9101 O O . THR A 1 1161 ? 50.786 8.750 -69.572 1.00 82.44 1161 THR A O 1
ATOM 9104 N N . VAL A 1 1162 ? 52.876 8.773 -70.479 1.00 79.62 1162 VAL A N 1
ATOM 9105 C CA . VAL A 1 1162 ? 53.504 9.899 -69.757 1.00 79.62 1162 VAL A CA 1
ATOM 9106 C C . VAL A 1 1162 ? 53.767 11.071 -70.694 1.00 79.62 1162 VAL A C 1
ATOM 9108 O O . VAL A 1 1162 ? 54.113 10.795 -71.865 1.00 79.62 1162 VAL A O 1
#

Foldseek 3Di:
DKDWPFWWFAQDQWTGHPVRPQIKGKPQWDKDAAPAQAPVGGFGIWIQCAQQIKMKTFAQVDDADQAKKKKKWKWAAAWFADAWWWAKDDLWFFKTWIWGGDPDRFWIKIAIWGDFPLFDTHWDIQVQFDTGGHRDIWIWMWIHHRFKTWIDIRLHTGAMAGADRRGTDTHPDGMMMGQADPVSPPNGTGTITGIMIMIRHDDPSVVVVVVVCCLPPRHQQNHVVRVCVVPDDQAAWDHPFDQDPLQQKTWTHHPFKIWIDHNVQSHIEIDGDLQRVVCVVDPCNCQQHGWNHYWDAALDPQKIWTHGPFWIWIAHPVQTTEIDGHQRRVVCVVVRHCVPFNAWNDYWDDDVQWIWTDHPFWIWTDGPPDPHIEIDGDLQRVVLVVVPHCNPFNGWPHHWAFDDDDPDGQWTWIDTNFWIWTAGPVATIEIDGDLRRVVCVVQVHCVHPQHHWNYYKDAQPPAPARKIWIFGPFAIWIDGPDNVLIDTQGWWWKWWFKWAFAADLDDPDAAFQKWWQWKWKDWVPRTPDIAIPPNDGGPPRDRMDTSGDIDPDIDGHRDQPIKMKTKIWMWTDPPPDPDIGTQFMDIDIQGRNCSRVCVPLNFWDWDADRRIPTITMGTAHDDDPVPDDVLLLAALEAWDADQFDDLVLVSNQADPAHSDADPPDVVSVVSVVCSVAFQRRLRRLTLQQLRQLLSLCQVVVSHSDHTSNSSNNDCVSCVSSSSSLSCLCVFQLNVVVVVVCVLQLVQQQLPVQLVVQVVLVVVVQFKWKKKAFDPLLLGQIGIWGWDDWAPPDPQTWTWIDGSRDRSDIFIKTAGPVQRKIWGDDVHTFIHHNQDTMTMHIDTSVQSVGRGHNCVVVVLVQQQQWWWWWWFQFKDWPAKAFPVRHGQECSDPVVSVCVVVVHRSQLHWYWPDSNDSPDDGITTTTHGHPDPPPPDDDDPPPPPDDDPLVVQPRPLNVQLSVQCVVPPLLCVLPPPDQLVRQLPPPVNVVPGDPSNNVSSVVSVVSQSSVKMKIKMFGQAWDKTWTWTGHNQKIKIKIWTHHHRWIKIWIWGSGNAQWIKIKIEGAAKTFIKMWMKGADDDPRKIKIKIKGGHIHYRQWIWIWTDGHHQAKIKTFTPDAKDWIWIKMWIADPNDIDIDIDIHIADRMDIWRSVCCVPPVDIDD